Protein AF-0000000083738998 (afdb_homodimer)

Foldseek 3Di:
DPDDDDPDDPPDDDDDDPDDDPPPDPPPVVPVVVPPPPPPPPDPPCPVCPVDPPPPVPPDDDDDDDDPDPPPQLLPLPPQCQALQNVVLSVLVQCPPCVNQPPVNVVVLVVVQPDCPDDPSPNPDNCCPCVVVLVCSVVSFPCLVVADPVVNVCSSCLSPQDFDWDDAFDQQQHPDPVPDAGFQEEEEAEDELVVPLLVVLLCVFQNPAQFDAALPDGTTGYTYAYEYEDADVVVDPDCVVVSVVVCVVPRHYIYTHDHGDLLCVLSSLLVVLVCCVVRPLNHFKYKYAYSQKAFNNRNVSVVVVVVQVVQVHSPHPCQLQEKEAAKDAFADQDCDSVDPRHDHSNNPDDTFHIWHAHGIMMHTSNNSNQLNVQLVSRTRGRRNRSSSRVSCSVVVHDYHYDPLHARPADDPVQVPDPLSNVQHRMHGRHDSVRNNVVRVVCVVCCVVRSPPYHDDDPPPD/DDDPPPPPPDDPPDDDDDPPDPPPPVVPVVPVVVPPVPPPPPDPPPPVCPVDPPPPVPPDDPDDDDDPDPPPQLLPLPPQCQALQNVLLSVLVQCPPCVNQPPVNLVVLVVVQPDCPDDPSPNPDNCCVCCVVLVCSCVSFPCLVVADPVVNVCSSCLSPQDFDWDDAFDQQQHPDPVVDAGFQEEEEAEDEPPVPLLVVLLCVFQNPAQFDAALPDGTTGYTYAYEYEDADVVVDPDCVVVSVVVCVVPRHYIYTHDHGDLLCVLSSLLVVLVVCVVRPLNHFKYKYAYSQKAFNNRNVSVVVVVVQVVQVHSPHPCQLQEKEAAKDAFADQDCDSVDPRHDHSNNPDDTFHIWHAHGIMMHTSNNSNQLNVQLVSRTRGRRNRSSSRVSCSVVVHDYHYDPLHARPADDPVLVPDPLSNVQHRMHGRHDSVRNNVVRVVCVVCCVVRSPPYHDDDPPPD

InterPro domains:
  IPR002659 Glycosyl transferase, family 31 [PF01762] (198-402)
  IPR002659 Glycosyl transferase, family 31 [PTHR11214] (154-412)

Nearest PDB structures (foldseek):
  6wmo-assembly1_A  TM=9.016E-01  e=4.881E-38  Homo sapiens
  8tjc-assembly1_A  TM=8.974E-01  e=3.855E-38  Homo sapiens
  6wmn-assembly1_B  TM=9.130E-01  e=2.705E-37  Homo sapiens
  7jhm-assembly2_B  TM=9.104E-01  e=3.229E-37  Homo sapiens
  8tjc-assembly1_C  TM=9.057E-01  e=4.088E-36  Homo sapiens

Radius of gyration: 36.96 Å; Cα contacts (8 Å, |Δi|>4): 1348; chains: 2; bounding box: 156×92×113 Å

Organism: Esox lucius (NCBI:txid8010)

pLDDT: mean 75.36, std 28.01, range [17.92, 98.88]

Solvent-accessible surface area (backbone atoms only — not comparable to full-atom values): 52801 Å² total; per-residue (Å²): 136,86,77,88,74,91,78,84,80,76,84,78,92,85,84,78,79,79,88,85,73,89,69,65,75,70,64,59,65,61,57,59,67,62,61,68,69,64,63,79,67,64,77,78,71,74,67,73,74,65,66,66,88,70,78,61,73,77,78,64,78,71,69,85,88,65,77,82,67,74,82,68,59,84,79,54,77,82,77,38,72,74,7,50,53,46,43,56,42,45,56,47,51,50,58,67,27,54,85,80,34,43,66,70,61,54,46,51,63,55,53,72,36,64,71,66,72,81,80,82,69,66,69,62,63,68,81,74,55,69,52,70,57,44,71,51,42,62,72,72,29,86,59,44,89,74,45,56,70,68,56,45,51,46,65,74,43,47,81,67,76,81,60,56,76,74,43,66,44,77,58,72,50,59,79,66,72,81,76,68,87,28,33,48,31,34,40,41,27,42,50,52,83,82,43,55,63,32,56,47,35,33,53,73,53,57,46,54,63,40,78,42,55,24,72,84,46,75,60,43,39,29,36,53,35,35,38,28,42,29,75,59,57,83,57,34,69,72,55,62,68,61,50,51,52,52,30,72,73,70,38,32,37,35,26,33,67,45,66,61,44,75,56,45,46,29,52,57,54,59,46,44,35,54,46,32,63,74,56,38,66,55,27,47,26,35,36,44,26,42,54,36,44,46,48,38,49,29,54,45,50,41,50,52,52,49,50,30,65,73,47,69,34,85,82,22,78,55,30,53,44,34,30,40,17,30,58,45,64,80,41,63,70,37,75,51,79,89,44,94,65,44,44,55,59,55,43,43,64,69,65,44,54,57,19,44,37,75,36,38,31,37,32,24,32,58,24,41,55,51,46,47,60,50,42,78,70,46,75,70,44,53,49,37,43,51,38,52,11,49,44,30,54,73,71,71,38,67,71,40,68,39,65,20,32,26,58,79,45,69,60,77,77,51,62,75,39,85,57,40,75,47,22,36,42,30,38,25,83,32,52,48,50,52,43,44,41,50,51,53,49,48,63,72,41,35,87,81,32,67,83,49,65,64,46,66,75,69,77,80,114,138,89,73,88,71,78,74,83,82,73,89,75,70,94,71,83,75,84,78,72,72,79,72,62,70,67,63,60,64,59,57,58,65,62,59,67,69,64,62,81,65,66,76,77,72,73,66,72,73,66,67,64,90,72,78,59,75,78,78,65,78,74,68,77,90,66,77,78,66,75,83,69,59,85,77,54,77,82,76,38,72,77,8,51,52,47,43,56,42,46,56,46,49,51,59,68,27,54,87,78,34,42,65,70,60,52,46,52,63,54,54,72,40,63,69,68,71,82,83,77,64,68,70,61,61,67,83,63,50,76,48,62,57,43,74,52,40,62,71,70,33,87,58,42,88,74,45,56,69,67,56,46,52,44,65,72,43,48,74,67,78,82,60,58,74,74,42,65,43,78,59,71,52,59,76,63,73,82,74,69,87,27,34,49,32,33,40,40,26,42,50,51,81,82,43,55,61,34,55,48,34,33,54,75,53,58,46,53,63,40,78,42,55,23,72,86,46,73,60,42,39,29,37,53,35,35,40,29,41,30,75,58,56,84,58,34,68,73,54,62,68,60,50,50,53,50,29,72,72,68,40,33,36,36,26,33,66,44,66,62,45,74,55,44,46,30,52,57,55,59,47,43,33,54,47,33,62,73,59,39,66,57,27,47,27,34,35,46,28,43,54,38,43,45,48,40,49,27,54,44,49,39,52,53,52,49,50,29,64,73,48,71,34,86,84,22,78,54,31,53,44,34,30,41,18,29,58,46,63,80,42,64,68,38,76,50,80,90,44,95,68,44,44,55,58,55,44,44,63,71,66,44,56,55,19,46,36,76,37,38,32,37,32,23,34,59,24,42,56,51,48,47,59,50,42,78,69,46,74,70,44,52,50,37,43,52,38,52,12,48,44,30,54,73,71,70,37,68,72,39,68,40,65,21,31,28,57,80,46,68,60,78,77,51,62,73,39,84,57,41,75,47,21,39,42,31,38,24,84,31,52,46,50,51,41,45,42,51,52,53,49,48,63,72,42,33,88,80,32,69,83,50,63,62,46,66,77,69,78,79,113

Structure (mmCIF, N/CA/C/O backbone):
data_AF-0000000083738998-model_v1
#
loop_
_entity.id
_entity.type
_entity.pdbx_description
1 polymer Hexosyltransferase
#
loop_
_atom_site.group_PDB
_atom_site.id
_atom_site.type_symbol
_atom_site.label_atom_id
_atom_site.label_alt_id
_atom_site.label_comp_id
_atom_site.label_asym_id
_atom_site.label_entity_id
_atom_site.label_seq_id
_atom_site.pdbx_PDB_ins_code
_atom_site.Cartn_x
_atom_site.Cartn_y
_atom_site.Cartn_z
_atom_site.occupancy
_atom_site.B_iso_or_equiv
_atom_site.auth_seq_id
_atom_site.auth_comp_id
_atom_site.auth_asym_id
_atom_site.auth_atom_id
_atom_site.pdbx_PDB_model_num
ATOM 1 N N . MET A 1 1 ? 75 37.062 -65.5 1 21.48 1 MET A N 1
ATOM 2 C CA . MET A 1 1 ? 73.938 38.031 -65.688 1 21.48 1 MET A CA 1
ATOM 3 C C . MET A 1 1 ? 72.562 37.406 -65.562 1 21.48 1 MET A C 1
ATOM 5 O O . MET A 1 1 ? 71.875 37.094 -66.5 1 21.48 1 MET A O 1
ATOM 9 N N . ALA A 1 2 ? 72.438 36.406 -64.812 1 24.84 2 ALA A N 1
ATOM 10 C CA . ALA A 1 2 ? 71.562 35.375 -64.25 1 24.84 2 ALA A CA 1
ATOM 11 C C . ALA A 1 2 ? 70.312 36.031 -63.688 1 24.84 2 ALA A C 1
ATOM 13 O O . ALA A 1 2 ? 70.312 36.625 -62.625 1 24.84 2 ALA A O 1
ATOM 14 N N . LYS A 1 3 ? 69.438 36.469 -64.562 1 19.28 3 LYS A N 1
ATOM 15 C CA . LYS A 1 3 ? 68.312 37.344 -64.688 1 19.28 3 LYS A CA 1
ATOM 16 C C . LYS A 1 3 ? 67.188 36.938 -63.719 1 19.28 3 LYS A C 1
ATOM 18 O O . LYS A 1 3 ? 67.062 35.781 -63.344 1 19.28 3 LYS A O 1
ATOM 23 N N . CYS A 1 4 ? 66.125 37.656 -63.625 1 19.95 4 CYS A N 1
ATOM 24 C CA . CYS A 1 4 ? 65.375 38.469 -62.656 1 19.95 4 CYS A CA 1
ATOM 25 C C . CYS A 1 4 ? 64.25 37.656 -62.031 1 19.95 4 CYS A C 1
ATOM 27 O O . CYS A 1 4 ? 64.125 37.562 -60.812 1 19.95 4 CYS A O 1
ATOM 29 N N . GLN A 1 5 ? 62.938 37.781 -62.406 1 19.97 5 GLN A N 1
ATOM 30 C CA . GLN A 1 5 ? 61.844 38.594 -61.906 1 19.97 5 GLN A CA 1
ATOM 31 C C . GLN A 1 5 ? 60.719 37.719 -61.375 1 19.97 5 GLN A C 1
ATOM 33 O O . GLN A 1 5 ? 60.188 37.969 -60.312 1 19.97 5 GLN A O 1
ATOM 38 N N . CYS A 1 6 ? 59.875 36.969 -62.156 1 20.94 6 CYS A N 1
ATOM 39 C CA . CYS A 1 6 ? 58.438 37.281 -62.156 1 20.94 6 CYS A CA 1
ATOM 40 C C . CYS A 1 6 ? 57.688 36.469 -61.094 1 20.94 6 CYS A C 1
ATOM 42 O O . CYS A 1 6 ? 57.688 35.25 -61.156 1 20.94 6 CYS A O 1
ATOM 44 N N . ARG A 1 7 ? 57.625 36.812 -59.75 1 23.14 7 ARG A N 1
ATOM 45 C CA . ARG A 1 7 ? 57.094 36.562 -58.406 1 23.14 7 ARG A CA 1
ATOM 46 C C . ARG A 1 7 ? 55.594 36.375 -58.438 1 23.14 7 ARG A C 1
ATOM 48 O O . ARG A 1 7 ? 54.844 37.281 -58.125 1 23.14 7 ARG A O 1
ATOM 55 N N . TRP A 1 8 ? 55 35.75 -59.469 1 19.86 8 TRP A N 1
ATOM 56 C CA . TRP A 1 8 ? 53.562 35.75 -59.844 1 19.86 8 TRP A CA 1
ATOM 57 C C . TRP A 1 8 ? 52.719 35.344 -58.656 1 19.86 8 TRP A C 1
ATOM 59 O O . TRP A 1 8 ? 53.062 34.406 -57.906 1 19.86 8 TRP A O 1
ATOM 69 N N . ARG A 1 9 ? 51.625 36.094 -58.094 1 20.95 9 ARG A N 1
ATOM 70 C CA . ARG A 1 9 ? 50.656 36.625 -57.156 1 20.95 9 ARG A CA 1
ATOM 71 C C . ARG A 1 9 ? 49.594 35.594 -56.844 1 20.95 9 ARG A C 1
ATOM 73 O O . ARG A 1 9 ? 48.969 35.625 -55.781 1 20.95 9 ARG A O 1
ATOM 80 N N . ARG A 1 10 ? 48.906 34.781 -57.719 1 19.72 10 ARG A N 1
ATOM 81 C CA . ARG A 1 10 ? 47.469 34.719 -57.906 1 19.72 10 ARG A CA 1
ATOM 82 C C . ARG A 1 10 ? 46.844 33.75 -56.906 1 19.72 10 ARG A C 1
ATOM 84 O O . ARG A 1 10 ? 45.656 33.375 -57.062 1 19.72 10 ARG A O 1
ATOM 91 N N . VAL A 1 11 ? 47.5 32.938 -56.125 1 23.42 11 VAL A N 1
ATOM 92 C CA . VAL A 1 11 ? 46.906 31.734 -55.562 1 23.42 11 VAL A CA 1
ATOM 93 C C . VAL A 1 11 ? 45.781 32.094 -54.594 1 23.42 11 VAL A C 1
ATOM 95 O O . VAL A 1 11 ? 46.062 32.656 -53.531 1 23.42 11 VAL A O 1
ATOM 98 N N . LEU A 1 12 ? 44.5 32.281 -55 1 21.72 12 LEU A N 1
ATOM 99 C CA . LEU A 1 12 ? 43.25 32.875 -54.531 1 21.72 12 LEU A CA 1
ATOM 100 C C . LEU A 1 12 ? 42.906 32.344 -53.156 1 21.72 12 LEU A C 1
ATOM 102 O O . LEU A 1 12 ? 43.406 31.312 -52.719 1 21.72 12 LEU A O 1
ATOM 106 N N . LEU A 1 13 ? 41.469 32.625 -52.656 1 21.55 13 LEU A N 1
ATOM 107 C CA . LEU A 1 13 ? 40.469 33.125 -51.719 1 21.55 13 LEU A CA 1
ATOM 108 C C . LEU A 1 13 ? 39.844 31.984 -50.906 1 21.55 13 LEU A C 1
ATOM 110 O O . LEU A 1 13 ? 39.062 31.188 -51.438 1 21.55 13 LEU A O 1
ATOM 114 N N . CYS A 1 14 ? 40.5 31.172 -50.062 1 20.7 14 CYS A N 1
ATOM 115 C CA . CYS A 1 14 ? 40.25 29.953 -49.312 1 20.7 14 CYS A CA 1
ATOM 116 C C . CYS A 1 14 ? 38.906 30.047 -48.594 1 20.7 14 CYS A C 1
ATOM 118 O O . CYS A 1 14 ? 38.062 29.141 -48.688 1 20.7 14 CYS A O 1
ATOM 120 N N . LEU A 1 15 ? 38.906 30.062 -47.156 1 21.48 15 LEU A N 1
ATOM 121 C CA . LEU A 1 15 ? 38.406 29.281 -46 1 21.48 15 LEU A CA 1
ATOM 122 C C . LEU A 1 15 ? 37.062 29.797 -45.531 1 21.48 15 LEU A C 1
ATOM 124 O O . LEU A 1 15 ? 36.219 29.031 -45.094 1 21.48 15 LEU A O 1
ATOM 128 N N . CYS A 1 16 ? 36.938 30.984 -44.938 1 21.12 16 CYS A N 1
ATOM 129 C CA . CYS A 1 16 ? 36.219 31.344 -43.75 1 21.12 16 CYS A CA 1
ATOM 130 C C . CYS A 1 16 ? 34.719 31.438 -44 1 21.12 16 CYS A C 1
ATOM 132 O O . CYS A 1 16 ? 33.938 31.531 -43.062 1 21.12 16 CYS A O 1
ATOM 134 N N . CYS A 1 17 ? 34.25 32.094 -45.031 1 19.86 17 CYS A N 1
ATOM 135 C CA . CYS A 1 17 ? 33.062 32.938 -44.938 1 19.86 17 CYS A CA 1
ATOM 136 C C . CYS A 1 17 ? 31.797 32.125 -45 1 19.86 17 CYS A C 1
ATOM 138 O O . CYS A 1 17 ? 31.094 32.094 -46 1 19.86 17 CYS A O 1
ATOM 140 N N . ALA A 1 18 ? 31.781 30.844 -44.719 1 20.84 18 ALA A N 1
ATOM 141 C CA . ALA A 1 18 ? 30.578 30.156 -45.156 1 20.84 18 ALA A CA 1
ATOM 142 C C . ALA A 1 18 ? 29.328 30.812 -44.562 1 20.84 18 ALA A C 1
ATOM 144 O O . ALA A 1 18 ? 29.328 31.234 -43.406 1 20.84 18 ALA A O 1
ATOM 145 N N . PRO A 1 19 ? 28.047 31 -45.344 1 21.38 19 PRO A N 1
ATOM 146 C CA . PRO A 1 19 ? 26.891 31.859 -45.562 1 21.38 19 PRO A CA 1
ATOM 147 C C . PRO A 1 19 ? 25.891 31.812 -44.406 1 21.38 19 PRO A C 1
ATOM 149 O O . PRO A 1 19 ? 25.875 30.844 -43.656 1 21.38 19 PRO A O 1
ATOM 152 N N . CYS A 1 20 ? 25.219 32.969 -43.875 1 22.92 20 CYS A N 1
ATOM 153 C CA . CYS A 1 20 ? 24.188 33.688 -43.156 1 22.92 20 CYS A CA 1
ATOM 154 C C . CYS A 1 20 ? 22.812 33.062 -43.406 1 22.92 20 CYS A C 1
ATOM 156 O O . CYS A 1 20 ? 21.922 33.125 -42.562 1 22.92 20 CYS A O 1
ATOM 158 N N . VAL A 1 21 ? 22.328 32.938 -44.719 1 24.27 21 VAL A N 1
ATOM 159 C CA . VAL A 1 21 ? 21 33.312 -45.219 1 24.27 21 VAL A CA 1
ATOM 160 C C . VAL A 1 21 ? 20 32.219 -44.844 1 24.27 21 VAL A C 1
ATOM 162 O O . VAL A 1 21 ? 18.812 32.312 -45.156 1 24.27 21 VAL A O 1
ATOM 165 N N . LEU A 1 22 ? 20.375 31 -44.594 1 23.83 22 LEU A N 1
ATOM 166 C CA . LEU A 1 22 ? 19.375 29.953 -44.781 1 23.83 22 LEU A CA 1
ATOM 167 C C . LEU A 1 22 ? 18.281 30.047 -43.719 1 23.83 22 LEU A C 1
ATOM 169 O O . LEU A 1 22 ? 18.188 29.188 -42.844 1 23.83 22 LEU A O 1
ATOM 173 N N . VAL A 1 23 ? 18.078 31.188 -43.031 1 27.98 23 VAL A N 1
ATOM 174 C CA . VAL A 1 23 ? 17.188 31.391 -41.906 1 27.98 23 VAL A CA 1
ATOM 175 C C . VAL A 1 23 ? 15.742 31.172 -42.312 1 27.98 23 VAL A C 1
ATOM 177 O O . VAL A 1 23 ? 14.914 30.734 -41.531 1 27.98 23 VAL A O 1
ATOM 180 N N . GLY A 1 24 ? 15.32 31.766 -43.5 1 24.8 24 GLY A N 1
ATOM 181 C CA . GLY A 1 24 ? 13.969 32.25 -43.75 1 24.8 24 GLY A CA 1
ATOM 182 C C . GLY A 1 24 ? 12.961 31.141 -43.969 1 24.8 24 GLY A C 1
ATOM 183 O O . GLY A 1 24 ? 11.797 31.266 -43.594 1 24.8 24 GLY A O 1
ATOM 184 N N . SER A 1 25 ? 13.305 30.234 -44.906 1 25.05 25 SER A N 1
ATOM 185 C CA . SER A 1 25 ? 12.242 29.469 -45.562 1 25.05 25 SER A CA 1
ATOM 186 C C . SER A 1 25 ? 11.594 28.484 -44.594 1 25.05 25 SER A C 1
ATOM 188 O O . SER A 1 25 ? 10.789 27.641 -45 1 25.05 25 SER A O 1
ATOM 190 N N . LEU A 1 26 ? 12.125 28.281 -43.438 1 26.91 26 LEU A N 1
ATOM 191 C CA . LEU A 1 26 ? 11.617 27.203 -42.594 1 26.91 26 LEU A CA 1
ATOM 192 C C . LEU A 1 26 ? 10.195 27.516 -42.125 1 26.91 26 LEU A C 1
ATOM 194 O O . LEU A 1 26 ? 9.5 26.641 -41.594 1 26.91 26 LEU A O 1
ATOM 198 N N . CYS A 1 27 ? 9.773 28.812 -42.156 1 27.61 27 CYS A N 1
ATOM 199 C CA . CYS A 1 27 ? 8.516 29.188 -41.531 1 27.61 27 CYS A CA 1
ATOM 200 C C . CYS A 1 27 ? 7.324 28.656 -42.312 1 27.61 27 CYS A C 1
ATOM 202 O O . CYS A 1 27 ? 6.258 28.422 -41.75 1 27.61 27 CYS A O 1
ATOM 204 N N . VAL A 1 28 ? 7.469 28.766 -43.688 1 29.03 28 VAL A N 1
ATOM 205 C CA . VAL A 1 28 ? 6.242 28.625 -44.469 1 29.03 28 VAL A CA 1
ATOM 206 C C . VAL A 1 28 ? 5.73 27.188 -44.344 1 29.03 28 VAL A C 1
ATOM 208 O O . VAL A 1 28 ? 4.52 26.953 -44.312 1 29.03 28 VAL A O 1
ATOM 211 N N . TYR A 1 29 ? 6.719 26.234 -44.469 1 26.22 29 TYR A N 1
ATOM 212 C CA . TYR A 1 29 ? 6.211 24.891 -44.75 1 26.22 29 TYR A CA 1
ATOM 213 C C . TYR A 1 29 ? 5.367 24.391 -43.594 1 26.22 29 TYR A C 1
ATOM 215 O O . TYR A 1 29 ? 4.699 23.359 -43.688 1 26.22 29 TYR A O 1
ATOM 223 N N . ILE A 1 30 ? 5.527 25 -42.438 1 30.33 30 ILE A N 1
ATOM 224 C CA . ILE A 1 30 ? 4.777 24.484 -41.312 1 30.33 30 ILE A CA 1
ATOM 225 C C . ILE A 1 30 ? 3.279 24.672 -41.531 1 30.33 30 ILE A C 1
ATOM 227 O O . ILE A 1 30 ? 2.467 23.859 -41.094 1 30.33 30 ILE A O 1
ATOM 231 N N . SER A 1 31 ? 2.986 25.734 -42.344 1 27.88 31 SER A N 1
ATOM 232 C CA . SER A 1 31 ? 1.574 26.109 -42.406 1 27.88 31 SER A CA 1
ATOM 233 C C . SER A 1 31 ? 0.761 25.031 -43.125 1 27.88 31 SER A C 1
ATOM 235 O O . SER A 1 31 ? -0.453 24.938 -42.938 1 27.88 31 SER A O 1
ATOM 237 N N . LEU A 1 32 ? 1.401 24.703 -44.344 1 27.89 32 LEU A N 1
ATOM 238 C CA . LEU A 1 32 ? 0.508 23.984 -45.25 1 27.89 32 LEU A CA 1
ATOM 239 C C . LEU A 1 32 ? 0.07 22.656 -44.625 1 27.89 32 LEU A C 1
ATOM 241 O O . LEU A 1 32 ? -1.039 22.188 -44.875 1 27.89 32 LEU A O 1
ATOM 245 N N . VAL A 1 33 ? 1.099 21.953 -44 1 28.88 33 VAL A N 1
ATOM 246 C CA . VAL A 1 33 ? 0.747 20.562 -43.719 1 28.88 33 VAL A CA 1
ATOM 247 C C . VAL A 1 33 ? -0.379 20.516 -42.688 1 28.88 33 VAL A C 1
ATOM 249 O O . VAL A 1 33 ? -0.994 19.469 -42.469 1 28.88 33 VAL A O 1
ATOM 252 N N . ILE A 1 34 ? -0.57 21.688 -42.031 1 31.67 34 ILE A N 1
ATOM 253 C CA . ILE A 1 34 ? -1.576 21.625 -40.969 1 31.67 34 ILE A CA 1
ATOM 254 C C . ILE A 1 34 ? -2.955 21.391 -41.594 1 31.67 34 ILE A C 1
ATOM 256 O O . ILE A 1 34 ? -3.818 20.766 -41 1 31.67 34 ILE A O 1
ATOM 260 N N . SER A 1 35 ? -3.072 22.031 -42.812 1 28.73 35 SER A N 1
ATOM 261 C CA . SER A 1 35 ? -4.461 22.172 -43.25 1 28.73 35 SER A CA 1
ATOM 262 C C . SER A 1 35 ? -5.074 20.812 -43.562 1 28.73 35 SER A C 1
ATOM 264 O O . SER A 1 35 ? -6.297 20.672 -43.594 1 28.73 35 SER A O 1
ATOM 266 N N . TYR A 1 36 ? -4.266 20.109 -44.438 1 26.02 36 TYR A N 1
ATOM 267 C CA . TYR A 1 36 ? -5.051 19.094 -45.156 1 26.02 36 TYR A CA 1
ATOM 268 C C . TYR A 1 36 ? -5.66 18.094 -44.156 1 26.02 36 TYR A C 1
ATOM 270 O O . TYR A 1 36 ? -6.449 17.234 -44.562 1 26.02 36 TYR A O 1
ATOM 278 N N . GLY A 1 37 ? -4.836 17.906 -43.125 1 26.48 37 GLY A N 1
ATOM 279 C CA . GLY A 1 37 ? -5.109 16.609 -42.531 1 26.48 37 GLY A CA 1
ATOM 280 C C . GLY A 1 37 ? -6.473 16.531 -41.875 1 26.48 37 GLY A C 1
ATOM 281 O O . GLY A 1 37 ? -6.766 15.57 -41.156 1 26.48 37 GLY A O 1
ATOM 282 N N . ILE A 1 38 ? -7.145 17.719 -41.938 1 27.8 38 ILE A N 1
ATOM 283 C CA . ILE A 1 38 ? -8.234 17.719 -40.969 1 27.8 38 ILE A CA 1
ATOM 284 C C . ILE A 1 38 ? -9.312 16.719 -41.375 1 27.8 38 ILE A C 1
ATOM 286 O O . ILE A 1 38 ? -10.156 16.328 -40.594 1 27.8 38 ILE A O 1
ATOM 290 N N . THR A 1 39 ? -9.445 16.641 -42.75 1 24.62 39 THR A N 1
ATOM 291 C CA . THR A 1 39 ? -10.844 16.422 -43.125 1 24.62 39 THR A CA 1
ATOM 292 C C . THR A 1 39 ? -11.305 15.039 -42.688 1 24.62 39 THR A C 1
ATOM 294 O O . THR A 1 39 ? -12.508 14.75 -42.688 1 24.62 39 THR A O 1
ATOM 297 N N . ILE A 1 40 ? -10.406 14.078 -42.906 1 24.84 40 ILE A N 1
ATOM 298 C CA . ILE A 1 40 ? -11.156 12.867 -43.25 1 24.84 40 ILE A CA 1
ATOM 299 C C . ILE A 1 40 ? -11.883 12.359 -42 1 24.84 40 ILE A C 1
ATOM 301 O O . ILE A 1 40 ? -11.242 11.961 -41 1 24.84 40 ILE A O 1
ATOM 305 N N . THR A 1 41 ? -12.969 13.047 -41.594 1 27.55 41 THR A N 1
ATOM 306 C CA . THR A 1 41 ? -13.891 12.711 -40.531 1 27.55 41 THR A CA 1
ATOM 307 C C . THR A 1 41 ? -14.398 11.273 -40.656 1 27.55 41 THR A C 1
ATOM 309 O O . THR A 1 41 ? -15.344 10.875 -40 1 27.55 41 THR A O 1
ATOM 312 N N . GLY A 1 42 ? -13.531 10.391 -41.312 1 24.58 42 GLY A N 1
ATOM 313 C CA . GLY A 1 42 ? -14.281 9.188 -41.625 1 24.58 42 GLY A CA 1
ATOM 314 C C . GLY A 1 42 ? -15.078 8.633 -40.469 1 24.58 42 GLY A C 1
ATOM 315 O O . GLY A 1 42 ? -14.789 8.93 -39.312 1 24.58 42 GLY A O 1
ATOM 316 N N . PRO A 1 43 ? -16.344 8.258 -40.781 1 27.52 43 PRO A N 1
ATOM 317 C CA . PRO A 1 43 ? -17.344 7.785 -39.812 1 27.52 43 PRO A CA 1
ATOM 318 C C . PRO A 1 43 ? -16.797 6.734 -38.844 1 27.52 43 PRO A C 1
ATOM 320 O O . PRO A 1 43 ? -16.094 5.816 -39.281 1 27.52 43 PRO A O 1
ATOM 323 N N . ALA A 1 44 ? -16.359 7.215 -37.719 1 25.5 44 ALA A N 1
ATOM 324 C CA . ALA A 1 44 ? -15.812 6.305 -36.688 1 25.5 44 ALA A CA 1
ATOM 325 C C . ALA A 1 44 ? -16.656 5.031 -36.594 1 25.5 44 ALA A C 1
ATOM 327 O O . ALA A 1 44 ? -17.797 5.062 -36.125 1 25.5 44 ALA A O 1
ATOM 328 N N . ALA A 1 45 ? -16.578 4.234 -37.688 1 25.69 45 ALA A N 1
ATOM 329 C CA . ALA A 1 45 ? -17.281 2.965 -37.625 1 25.69 45 ALA A CA 1
ATOM 330 C C . ALA A 1 45 ? -17.125 2.326 -36.25 1 25.69 45 ALA A C 1
ATOM 332 O O . ALA A 1 45 ? -16 2.209 -35.75 1 25.69 45 ALA A O 1
ATOM 333 N N . ASN A 1 46 ? -18.062 2.564 -35.406 1 26.53 46 ASN A N 1
ATOM 334 C CA . ASN A 1 46 ? -18.375 1.971 -34.094 1 26.53 46 ASN A CA 1
ATOM 335 C C . ASN A 1 46 ? -18.062 0.477 -34.094 1 26.53 46 ASN A C 1
ATOM 337 O O . ASN A 1 46 ? -18.922 -0.343 -34.438 1 26.53 46 ASN A O 1
ATOM 341 N N . ILE A 1 47 ? -16.953 0.117 -34.781 1 25.78 47 ILE A N 1
ATOM 342 C CA . ILE A 1 47 ? -16.859 -1.338 -34.844 1 25.78 47 ILE A CA 1
ATOM 343 C C . ILE A 1 47 ? -16.984 -1.916 -33.438 1 25.78 47 ILE A C 1
ATOM 345 O O . ILE A 1 47 ? -16.172 -1.605 -32.531 1 25.78 47 ILE A O 1
ATOM 349 N N . PRO A 1 48 ? -18.266 -2.133 -33.094 1 27.64 48 PRO A N 1
ATOM 350 C CA . PRO A 1 48 ? -18.531 -2.795 -31.797 1 27.64 48 PRO A CA 1
ATOM 351 C C . PRO A 1 48 ? -17.547 -3.939 -31.516 1 27.64 48 PRO A C 1
ATOM 353 O O . PRO A 1 48 ? -17.469 -4.895 -32.281 1 27.64 48 PRO A O 1
ATOM 356 N N . GLN A 1 49 ? -16.297 -3.582 -31.375 1 26.67 49 GLN A N 1
ATOM 357 C CA . GLN A 1 49 ? -15.336 -4.668 -31.188 1 26.67 49 GLN A CA 1
ATOM 358 C C . GLN A 1 49 ? -15.844 -5.676 -30.156 1 26.67 49 GLN A C 1
ATOM 360 O O . GLN A 1 49 ? -15.656 -5.48 -28.953 1 26.67 49 GLN A O 1
ATOM 365 N N . THR A 1 50 ? -17.109 -6.043 -30.359 1 26.27 50 THR A N 1
ATOM 366 C CA . THR A 1 50 ? -17.594 -7.141 -29.516 1 26.27 50 THR A CA 1
ATOM 367 C C . THR A 1 50 ? -16.562 -8.273 -29.484 1 26.27 50 THR A C 1
ATOM 369 O O . THR A 1 50 ? -16.266 -8.875 -30.516 1 26.27 50 THR A O 1
ATOM 372 N N . LEU A 1 51 ? -15.594 -7.996 -28.703 1 26.66 51 LEU A N 1
ATOM 373 C CA . LEU A 1 51 ? -14.648 -9.102 -28.594 1 26.66 51 LEU A CA 1
ATOM 374 C C . LEU A 1 51 ? -15.383 -10.438 -28.547 1 26.66 51 LEU A C 1
ATOM 376 O O . LEU A 1 51 ? -16.391 -10.578 -27.828 1 26.66 51 LEU A O 1
ATOM 380 N N . PRO A 1 52 ? -15.32 -11.234 -29.531 1 26.83 52 PRO A N 1
ATOM 381 C CA . PRO A 1 52 ? -16.141 -12.445 -29.484 1 26.83 52 PRO A CA 1
ATOM 382 C C . PRO A 1 52 ? -16.094 -13.141 -28.125 1 26.83 52 PRO A C 1
ATOM 384 O O . PRO A 1 52 ? -15.133 -12.961 -27.375 1 26.83 52 PRO A O 1
ATOM 387 N N . LYS A 1 53 ? -17.297 -13.539 -27.625 1 26.25 53 LYS A N 1
ATOM 388 C CA . LYS A 1 53 ? -17.625 -14.211 -26.375 1 26.25 53 LYS A CA 1
ATOM 389 C C . LYS A 1 53 ? -16.562 -15.25 -26.016 1 26.25 53 LYS A C 1
ATOM 391 O O . LYS A 1 53 ? -16.219 -15.406 -24.844 1 26.25 53 LYS A O 1
ATOM 396 N N . HIS A 1 54 ? -16.562 -16.375 -26.703 1 22.19 54 HIS A N 1
ATOM 397 C CA . HIS A 1 54 ? -15.625 -17.484 -26.562 1 22.19 54 HIS A CA 1
ATOM 398 C C . HIS A 1 54 ? -14.453 -17.344 -27.531 1 22.19 54 HIS A C 1
ATOM 400 O O . HIS A 1 54 ? -14.648 -17.172 -28.734 1 22.19 54 HIS A O 1
ATOM 406 N N . PHE A 1 55 ? -13.461 -16.609 -27.219 1 26.7 55 PHE A N 1
ATOM 407 C CA . PHE A 1 55 ? -12.352 -16.484 -28.141 1 26.7 55 PHE A CA 1
ATOM 408 C C . PHE A 1 55 ? -11.883 -17.859 -28.625 1 26.7 55 PHE A C 1
ATOM 410 O O . PHE A 1 55 ? -11.359 -18.641 -27.828 1 26.7 55 PHE A O 1
ATOM 417 N N . ILE A 1 56 ? -12.727 -18.516 -29.328 1 26.25 56 ILE A N 1
ATOM 418 C CA . ILE A 1 56 ? -12.273 -19.734 -29.984 1 26.25 56 ILE A CA 1
ATOM 419 C C . ILE A 1 56 ? -11.219 -19.406 -31.031 1 26.25 56 ILE A C 1
ATOM 421 O O . ILE A 1 56 ? -11.445 -18.562 -31.906 1 26.25 56 ILE A O 1
ATOM 425 N N . ALA A 1 57 ? -9.984 -19.516 -30.797 1 26.98 57 ALA A N 1
ATOM 426 C CA . ALA A 1 57 ? -9.086 -19.469 -31.938 1 26.98 57 ALA A CA 1
ATOM 427 C C . ALA A 1 57 ? -9.664 -20.234 -33.125 1 26.98 57 ALA A C 1
ATOM 429 O O . ALA A 1 57 ? -10.266 -21.297 -32.938 1 26.98 57 ALA A O 1
ATOM 430 N N . GLN A 1 58 ? -10.062 -19.594 -34.219 1 26.88 58 GLN A N 1
ATOM 431 C CA . GLN A 1 58 ? -10.797 -20.062 -35.375 1 26.88 58 GLN A CA 1
ATOM 432 C C . GLN A 1 58 ? -10.219 -21.375 -35.906 1 26.88 58 GLN A C 1
ATOM 434 O O . GLN A 1 58 ? -10.805 -22.016 -36.781 1 26.88 58 GLN A O 1
ATOM 439 N N . GLY A 1 59 ? -8.906 -21.531 -36 1 26.77 59 GLY A N 1
ATOM 440 C CA . GLY A 1 59 ? -8.547 -22.578 -36.938 1 26.77 59 GLY A CA 1
ATOM 441 C C . GLY A 1 59 ? -9.016 -23.953 -36.5 1 26.77 59 GLY A C 1
ATOM 442 O O . GLY A 1 59 ? -8.695 -24.953 -37.156 1 26.77 59 GLY A O 1
ATOM 443 N N . LEU A 1 60 ? -8.969 -24.203 -35.125 1 26.56 60 LEU A N 1
ATOM 444 C CA . LEU A 1 60 ? -9.008 -25.625 -34.812 1 26.56 60 LEU A CA 1
ATOM 445 C C . LEU A 1 60 ? -10.383 -26.219 -35.094 1 26.56 60 LEU A C 1
ATOM 447 O O . LEU A 1 60 ? -11.398 -25.531 -34.938 1 26.56 60 LEU A O 1
ATOM 451 N N . THR A 1 61 ? -10.375 -27.078 -36.156 1 25.8 61 THR A N 1
ATOM 452 C CA . THR A 1 61 ? -11.5 -27.984 -36.312 1 25.8 61 THR A CA 1
ATOM 453 C C . THR A 1 61 ? -11.898 -28.562 -34.938 1 25.8 61 THR A C 1
ATOM 455 O O . THR A 1 61 ? -11.039 -28.922 -34.156 1 25.8 61 THR A O 1
ATOM 458 N N . ILE A 1 62 ? -13 -28.281 -34.438 1 29.36 62 ILE A N 1
ATOM 459 C CA . ILE A 1 62 ? -13.742 -28.547 -33.188 1 29.36 62 ILE A CA 1
ATOM 460 C C . ILE A 1 62 ? -13.914 -30.047 -33 1 29.36 62 ILE A C 1
ATOM 462 O O . ILE A 1 62 ? -14.797 -30.5 -32.281 1 29.36 62 ILE A O 1
ATOM 466 N N . ASN A 1 63 ? -13 -30.969 -33.375 1 25.03 63 ASN A N 1
ATOM 467 C CA . ASN A 1 63 ? -13.703 -32.156 -32.906 1 25.03 63 ASN A CA 1
ATOM 468 C C . ASN A 1 63 ? -13.977 -32.094 -31.422 1 25.03 63 ASN A C 1
ATOM 470 O O . ASN A 1 63 ? -13.328 -31.328 -30.703 1 25.03 63 ASN A O 1
ATOM 474 N N . GLY A 1 64 ? -14.766 -33.062 -30.734 1 26.42 64 GLY A N 1
ATOM 475 C CA . GLY A 1 64 ? -15.398 -33.219 -29.438 1 26.42 64 GLY A CA 1
ATOM 476 C C . GLY A 1 64 ? -14.484 -32.844 -28.281 1 26.42 64 GLY A C 1
ATOM 477 O O . GLY A 1 64 ? -14.227 -31.641 -28.047 1 26.42 64 GLY A O 1
ATOM 478 N N . SER A 1 65 ? -14.367 -33.781 -27.219 1 27.66 65 SER A N 1
ATOM 479 C CA . SER A 1 65 ? -14.031 -33.75 -25.797 1 27.66 65 SER A CA 1
ATOM 480 C C . SER A 1 65 ? -12.594 -33.25 -25.594 1 27.66 65 SER A C 1
ATOM 482 O O . SER A 1 65 ? -12.219 -32.875 -24.484 1 27.66 65 SER A O 1
ATOM 484 N N . LEU A 1 66 ? -11.555 -33.906 -26.109 1 28.84 66 LEU A N 1
ATOM 485 C CA . LEU A 1 66 ? -10.133 -33.812 -25.781 1 28.84 66 LEU A CA 1
ATOM 486 C C . LEU A 1 66 ? -9.523 -32.531 -26.359 1 28.84 66 LEU A C 1
ATOM 488 O O . LEU A 1 66 ? -9.844 -32.125 -27.484 1 28.84 66 LEU A O 1
ATOM 492 N N . ALA A 1 67 ? -9.133 -31.578 -25.484 1 33.28 67 ALA A N 1
ATOM 493 C CA . ALA A 1 67 ? -8.422 -30.391 -25.953 1 33.28 67 ALA A CA 1
ATOM 494 C C . ALA A 1 67 ? -7.523 -30.719 -27.141 1 33.28 67 ALA A C 1
ATOM 496 O O . ALA A 1 67 ? -6.879 -31.781 -27.172 1 33.28 67 ALA A O 1
ATOM 497 N N . PRO A 1 68 ? -7.801 -30.203 -28.297 1 32.06 68 PRO A N 1
ATOM 498 C CA . PRO A 1 68 ? -6.977 -30.5 -29.469 1 32.06 68 PRO A CA 1
ATOM 499 C C . PRO A 1 68 ? -5.48 -30.359 -29.188 1 32.06 68 PRO A C 1
ATOM 501 O O . PRO A 1 68 ? -5.074 -29.484 -28.422 1 32.06 68 PRO A O 1
ATOM 504 N N . HIS A 1 69 ? -4.715 -31.5 -29 1 29.56 69 HIS A N 1
ATOM 505 C CA . HIS A 1 69 ? -3.258 -31.484 -28.922 1 29.56 69 HIS A CA 1
ATOM 506 C C . HIS A 1 69 ? -2.652 -30.828 -30.156 1 29.56 69 HIS A C 1
ATOM 508 O O . HIS A 1 69 ? -3.09 -31.078 -31.281 1 29.56 69 HIS A O 1
ATOM 514 N N . PRO A 1 70 ? -2.166 -29.641 -30.047 1 35.91 70 PRO A N 1
ATOM 515 C CA . PRO A 1 70 ? -1.478 -29.188 -31.25 1 35.91 70 PRO A CA 1
ATOM 516 C C . PRO A 1 70 ? -0.688 -30.297 -31.938 1 35.91 70 PRO A C 1
ATOM 518 O O . PRO A 1 70 ? -0.209 -31.219 -31.281 1 35.91 70 PRO A O 1
ATOM 521 N N . SER A 1 71 ? -1.1 -30.719 -33.156 1 32.28 71 SER A N 1
ATOM 522 C CA . SER A 1 71 ? -0.439 -31.781 -33.906 1 32.28 71 SER A CA 1
ATOM 523 C C . SER A 1 71 ? 1.076 -31.609 -33.875 1 32.28 71 SER A C 1
ATOM 525 O O . SER A 1 71 ? 1.815 -32.562 -34.156 1 32.28 71 SER A O 1
ATOM 527 N N . SER A 1 72 ? 1.677 -30.375 -34.281 1 34.31 72 SER A N 1
ATOM 528 C CA . SER A 1 72 ? 3.131 -30.359 -34.406 1 34.31 72 SER A CA 1
ATOM 529 C C . SER A 1 72 ? 3.805 -30.266 -33.031 1 34.31 72 SER A C 1
ATOM 531 O O . SER A 1 72 ? 3.266 -29.656 -32.125 1 34.31 72 SER A O 1
ATOM 533 N N . SER A 1 73 ? 4.598 -31.172 -32.688 1 39.66 73 SER A N 1
ATOM 534 C CA . SER A 1 73 ? 5.297 -31.328 -31.406 1 39.66 73 SER A CA 1
ATOM 535 C C . SER A 1 73 ? 5.938 -30.016 -30.953 1 39.66 73 SER A C 1
ATOM 537 O O . SER A 1 73 ? 6.57 -29.328 -31.766 1 39.66 73 SER A O 1
ATOM 539 N N . PHE A 1 74 ? 5.316 -29.328 -30.016 1 39.78 74 PHE A N 1
ATOM 540 C CA . PHE A 1 74 ? 5.941 -28.172 -29.406 1 39.78 74 PHE A CA 1
ATOM 541 C C . PHE A 1 74 ? 7.461 -28.266 -29.469 1 39.78 74 PHE A C 1
ATOM 543 O O . PHE A 1 74 ? 8.141 -27.266 -29.672 1 39.78 74 PHE A O 1
ATOM 550 N N . TRP A 1 75 ? 7.977 -29.531 -29.203 1 44.44 75 TRP A N 1
ATOM 551 C CA . TRP A 1 75 ? 9.422 -29.719 -29.141 1 44.44 75 TRP A CA 1
ATOM 552 C C . TRP A 1 75 ? 9.984 -30.078 -30.516 1 44.44 75 TRP A C 1
ATOM 554 O O . TRP A 1 75 ? 11.031 -30.734 -30.609 1 44.44 75 TRP A O 1
ATOM 564 N N . ASP A 1 76 ? 9.391 -29.734 -31.656 1 44 76 ASP A N 1
ATOM 565 C CA . ASP A 1 76 ? 9.984 -30.125 -32.938 1 44 76 ASP A CA 1
ATOM 566 C C . ASP A 1 76 ? 11.344 -29.453 -33.125 1 44 76 ASP A C 1
ATOM 568 O O . ASP A 1 76 ? 11.438 -28.219 -33.125 1 44 76 ASP A O 1
ATOM 572 N N . ALA A 1 77 ? 12.508 -30.078 -33.031 1 44.84 77 ALA A N 1
ATOM 573 C CA . ALA A 1 77 ? 13.922 -29.75 -33.188 1 44.84 77 ALA A CA 1
ATOM 574 C C . ALA A 1 77 ? 14.156 -28.906 -34.438 1 44.84 77 ALA A C 1
ATOM 576 O O . ALA A 1 77 ? 15.055 -28.062 -34.469 1 44.84 77 ALA A O 1
ATOM 577 N N . ASN A 1 78 ? 13.586 -29.219 -35.594 1 44.78 78 ASN A N 1
ATOM 578 C CA . ASN A 1 78 ? 13.992 -28.641 -36.875 1 44.78 78 ASN A CA 1
ATOM 579 C C . ASN A 1 78 ? 13.453 -27.219 -37.062 1 44.78 78 ASN A C 1
ATOM 581 O O . ASN A 1 78 ? 13.977 -26.453 -37.875 1 44.78 78 ASN A O 1
ATOM 585 N N . TYR A 1 79 ? 12.328 -26.812 -36.469 1 47.25 79 TYR A N 1
ATOM 586 C CA . TYR A 1 79 ? 11.492 -25.766 -37.062 1 47.25 79 TYR A CA 1
ATOM 587 C C . TYR A 1 79 ? 11.93 -24.391 -36.594 1 47.25 79 TYR A C 1
ATOM 589 O O . TYR A 1 79 ? 11.758 -23.406 -37.312 1 47.25 79 TYR A O 1
ATOM 597 N N . HIS A 1 80 ? 12.555 -24.203 -35.406 1 55.06 80 HIS A N 1
ATOM 598 C CA . HIS A 1 80 ? 12.578 -22.797 -35.031 1 55.06 80 HIS A CA 1
ATOM 599 C C . HIS A 1 80 ? 13.984 -22.344 -34.688 1 55.06 80 HIS A C 1
ATOM 601 O O . HIS A 1 80 ? 14.188 -21.641 -33.688 1 55.06 80 HIS A O 1
ATOM 607 N N . ARG A 1 81 ? 14.945 -22.641 -35.562 1 60.59 81 ARG A N 1
ATOM 608 C CA . ARG A 1 81 ? 16.344 -22.391 -35.25 1 60.59 81 ARG A CA 1
ATOM 609 C C . ARG A 1 81 ? 16.656 -20.906 -35.25 1 60.59 81 ARG A C 1
ATOM 611 O O . ARG A 1 81 ? 17.766 -20.484 -34.906 1 60.59 81 ARG A O 1
ATOM 618 N N . GLY A 1 82 ? 15.633 -20.141 -35.406 1 76.88 82 GLY A N 1
ATOM 619 C CA . GLY A 1 82 ? 16.031 -18.75 -35.531 1 76.88 82 GLY A CA 1
ATOM 620 C C . GLY A 1 82 ? 15.875 -17.984 -34.219 1 76.88 82 GLY A C 1
ATOM 621 O O . GLY A 1 82 ? 16.453 -16.906 -34.062 1 76.88 82 GLY A O 1
ATOM 622 N N . ALA A 1 83 ? 15.148 -18.578 -33.312 1 89.12 83 ALA A N 1
ATOM 623 C CA . ALA A 1 83 ? 14.945 -17.812 -32.062 1 89.12 83 ALA A CA 1
ATOM 624 C C . ALA A 1 83 ? 15.875 -18.297 -30.969 1 89.12 83 ALA A C 1
ATOM 626 O O . ALA A 1 83 ? 16.25 -19.469 -30.922 1 89.12 83 ALA A O 1
ATOM 627 N N . LEU A 1 84 ? 16.25 -17.422 -30.125 1 89.31 84 LEU A N 1
ATOM 628 C CA . LEU A 1 84 ? 17.281 -17.672 -29.125 1 89.31 84 LEU A CA 1
ATOM 629 C C . LEU A 1 84 ? 16.859 -18.828 -28.203 1 89.31 84 LEU A C 1
ATOM 631 O O . LEU A 1 84 ? 17.609 -19.797 -28.047 1 89.31 84 LEU A O 1
ATOM 635 N N . TRP A 1 85 ? 15.727 -18.734 -27.578 1 92.38 85 TRP A N 1
ATOM 636 C CA . TRP A 1 85 ? 15.266 -19.734 -26.625 1 92.38 85 TRP A CA 1
ATOM 637 C C . TRP A 1 85 ? 15.172 -21.109 -27.281 1 92.38 85 TRP A C 1
ATOM 639 O O . TRP A 1 85 ? 15.57 -22.125 -26.688 1 92.38 85 TRP A O 1
ATOM 649 N N . ASN A 1 86 ? 14.633 -21.172 -28.484 1 90.25 86 ASN A N 1
ATOM 650 C CA . ASN A 1 86 ? 14.508 -22.422 -29.234 1 90.25 86 ASN A CA 1
ATOM 651 C C . ASN A 1 86 ? 15.867 -23.078 -29.453 1 90.25 86 ASN A C 1
ATOM 653 O O . ASN A 1 86 ? 16.016 -24.281 -29.281 1 90.25 86 ASN A O 1
ATOM 657 N N . ARG A 1 87 ? 16.75 -22.25 -29.781 1 84.81 87 ARG A N 1
ATOM 658 C CA . ARG A 1 87 ? 18.109 -22.75 -30.031 1 84.81 87 ARG A CA 1
ATOM 659 C C . ARG A 1 87 ? 18.734 -23.312 -28.766 1 84.81 87 ARG A C 1
ATOM 661 O O . ARG A 1 87 ? 19.328 -24.391 -28.781 1 84.81 87 ARG A O 1
ATOM 668 N N . LEU A 1 88 ? 18.578 -22.547 -27.734 1 85.62 88 LEU A N 1
ATOM 669 C CA . LEU A 1 88 ? 19.141 -22.969 -26.453 1 85.62 88 LEU A CA 1
ATOM 670 C C . LEU A 1 88 ? 18.484 -24.266 -25.984 1 85.62 88 LEU A C 1
ATOM 672 O O . LEU A 1 88 ? 19.172 -25.156 -25.453 1 85.62 88 LEU A O 1
ATOM 676 N N . GLN A 1 89 ? 17.25 -24.391 -26.203 1 89.12 89 GLN A N 1
ATOM 677 C CA . GLN A 1 89 ? 16.516 -25.547 -25.734 1 89.12 89 GLN A CA 1
ATOM 678 C C . GLN A 1 89 ? 16.891 -26.812 -26.516 1 89.12 89 GLN A C 1
ATOM 680 O O . GLN A 1 89 ? 16.953 -27.906 -25.938 1 89.12 89 GLN A O 1
ATOM 685 N N . VAL A 1 90 ? 17.125 -26.656 -27.75 1 83.56 90 VAL A N 1
ATOM 686 C CA . VAL A 1 90 ? 17.531 -27.781 -28.594 1 83.56 90 VAL A CA 1
ATOM 687 C C . VAL A 1 90 ? 18.828 -28.391 -28.047 1 83.56 90 VAL A C 1
ATOM 689 O O . VAL A 1 90 ? 18.984 -29.609 -28.047 1 83.56 90 VAL A O 1
ATOM 692 N N . SER A 1 91 ? 19.656 -27.547 -27.672 1 77.06 91 SER A N 1
ATOM 693 C CA . SER A 1 91 ? 20.922 -28.016 -27.141 1 77.06 91 SER A CA 1
ATOM 694 C C . SER A 1 91 ? 20.719 -28.875 -25.906 1 77.06 91 SER A C 1
ATOM 696 O O . SER A 1 91 ? 21.359 -29.922 -25.75 1 77.06 91 SER A O 1
ATOM 698 N N . ILE A 1 92 ? 19.844 -28.516 -25.047 1 81.38 92 ILE A N 1
ATOM 699 C CA . ILE A 1 92 ? 19.547 -29.266 -23.828 1 81.38 92 ILE A CA 1
ATOM 700 C C . ILE A 1 92 ? 18.828 -30.562 -24.172 1 81.38 92 ILE A C 1
ATOM 702 O O . ILE A 1 92 ? 19.078 -31.609 -23.578 1 81.38 92 ILE A O 1
ATOM 706 N N . ASP A 1 93 ? 17.969 -30.406 -25.172 1 80.38 93 ASP A N 1
ATOM 707 C CA . ASP A 1 93 ? 17.219 -31.578 -25.594 1 80.38 93 ASP A CA 1
ATOM 708 C C . ASP A 1 93 ? 18.156 -32.656 -26.172 1 80.38 93 ASP A C 1
ATOM 710 O O . ASP A 1 93 ? 17.953 -33.844 -25.922 1 80.38 93 ASP A O 1
ATOM 714 N N . ARG A 1 94 ? 19.078 -32.188 -26.875 1 73.19 94 ARG A N 1
ATOM 715 C CA . ARG A 1 94 ? 20.047 -33.125 -27.438 1 73.19 94 ARG A CA 1
ATOM 716 C C . ARG A 1 94 ? 20.906 -33.781 -26.344 1 73.19 94 ARG A C 1
ATOM 718 O O . ARG A 1 94 ? 21.219 -34.969 -26.422 1 73.19 94 ARG A O 1
ATOM 725 N N . PHE A 1 95 ? 21.125 -33.062 -25.406 1 69.44 95 PHE A N 1
ATOM 726 C CA . PHE A 1 95 ? 21.938 -33.531 -24.312 1 69.44 95 PHE A CA 1
ATOM 727 C C . PHE A 1 95 ? 21.203 -34.625 -23.531 1 69.44 95 PHE A C 1
ATOM 729 O O . PHE A 1 95 ? 21.812 -35.625 -23.125 1 69.44 95 PHE A O 1
ATOM 736 N N . TYR A 1 96 ? 19.969 -34.594 -23.422 1 67.69 96 TYR A N 1
ATOM 737 C CA . TYR A 1 96 ? 19.219 -35.531 -22.594 1 67.69 96 TYR A CA 1
ATOM 738 C C . TYR A 1 96 ? 18.516 -36.562 -23.469 1 67.69 96 TYR A C 1
ATOM 740 O O . TYR A 1 96 ? 17.719 -37.375 -22.969 1 67.69 96 TYR A O 1
ATOM 748 N N . ASN A 1 97 ? 18.812 -36.5 -24.688 1 57.97 97 ASN A N 1
ATOM 749 C CA . ASN A 1 97 ? 18.297 -37.531 -25.578 1 57.97 97 ASN A CA 1
ATOM 750 C C . ASN A 1 97 ? 19.031 -38.844 -25.406 1 57.97 97 ASN A C 1
ATOM 752 O O . ASN A 1 97 ? 20.25 -38.938 -25.625 1 57.97 97 ASN A O 1
ATOM 756 N N . PRO A 1 98 ? 18.375 -39.75 -24.859 1 55.25 98 PRO A N 1
ATOM 757 C CA . PRO A 1 98 ? 19.062 -41 -24.562 1 55.25 98 PRO A CA 1
ATOM 758 C C . PRO A 1 98 ? 19.688 -41.656 -25.797 1 55.25 98 PRO A C 1
ATOM 760 O O . PRO A 1 98 ? 20.641 -42.406 -25.688 1 55.25 98 PRO A O 1
ATOM 763 N N . ILE A 1 99 ? 19.062 -41.438 -26.922 1 51.41 99 ILE A N 1
ATOM 764 C CA . ILE A 1 99 ? 19.594 -42.031 -28.156 1 51.41 99 ILE A CA 1
ATOM 765 C C . ILE A 1 99 ? 20.922 -41.344 -28.516 1 51.41 99 ILE A C 1
ATOM 767 O O . ILE A 1 99 ? 21.891 -42.031 -28.875 1 51.41 99 ILE A O 1
ATOM 771 N N . LEU A 1 100 ? 20.891 -40.125 -28.375 1 51.19 100 LEU A N 1
ATOM 772 C CA . LEU A 1 100 ? 22.047 -39.375 -28.797 1 51.19 100 LEU A CA 1
ATOM 773 C C . LEU A 1 100 ? 23.125 -39.375 -27.703 1 51.19 100 LEU A C 1
ATOM 775 O O . LEU A 1 100 ? 24.312 -39.281 -28 1 51.19 100 LEU A O 1
ATOM 779 N N . MET A 1 101 ? 22.641 -39.375 -26.469 1 49.53 101 MET A N 1
ATOM 780 C CA . MET A 1 101 ? 23.562 -39.375 -25.344 1 49.53 101 MET A CA 1
ATOM 781 C C . MET A 1 101 ? 23.203 -40.438 -24.312 1 49.53 101 MET A C 1
ATOM 783 O O . MET A 1 101 ? 22.453 -40.156 -23.375 1 49.53 101 MET A O 1
ATOM 787 N N . PRO A 1 102 ? 23.656 -41.75 -24.547 1 46.56 102 PRO A N 1
ATOM 788 C CA . PRO A 1 102 ? 23.344 -42.844 -23.609 1 46.56 102 PRO A CA 1
ATOM 789 C C . PRO A 1 102 ? 23.781 -42.5 -22.172 1 46.56 102 PRO A C 1
ATOM 791 O O . PRO A 1 102 ? 24.672 -41.688 -21.969 1 46.56 102 PRO A O 1
ATOM 794 N N . LYS A 1 103 ? 22.984 -43.031 -21.125 1 52.78 103 LYS A N 1
ATOM 795 C CA . LYS A 1 103 ? 23.188 -42.781 -19.688 1 52.78 103 LYS A CA 1
ATOM 796 C C . LYS A 1 103 ? 24.656 -42.906 -19.312 1 52.78 103 LYS A C 1
ATOM 798 O O . LYS A 1 103 ? 25.156 -42.188 -18.453 1 52.78 103 LYS A O 1
ATOM 803 N N . SER A 1 104 ? 25.297 -43.844 -19.781 1 47.81 104 SER A N 1
ATOM 804 C CA . SER A 1 104 ? 26.688 -44.125 -19.453 1 47.81 104 SER A CA 1
ATOM 805 C C . SER A 1 104 ? 27.578 -42.938 -19.75 1 47.81 104 SER A C 1
ATOM 807 O O . SER A 1 104 ? 28.5 -42.625 -18.984 1 47.81 104 SER A O 1
ATOM 809 N N . ARG A 1 105 ? 27.297 -42.281 -20.781 1 45.09 105 ARG A N 1
ATOM 810 C CA . ARG A 1 105 ? 28.109 -41.125 -21.188 1 45.09 105 ARG A CA 1
ATOM 811 C C . ARG A 1 105 ? 27.719 -39.875 -20.406 1 45.09 105 ARG A C 1
ATOM 813 O O . ARG A 1 105 ? 28.578 -39.031 -20.109 1 45.09 105 ARG A O 1
ATOM 820 N N . ARG A 1 106 ? 26.516 -39.875 -20 1 50.31 106 ARG A N 1
ATOM 821 C CA . ARG A 1 106 ? 26.016 -38.781 -19.188 1 50.31 106 ARG A CA 1
ATOM 822 C C . ARG A 1 106 ? 26.609 -38.844 -17.781 1 50.31 106 ARG A C 1
ATOM 824 O O . ARG A 1 106 ? 26.984 -37.812 -17.219 1 50.31 106 ARG A O 1
ATOM 831 N N . ASP A 1 107 ? 26.688 -40.125 -17.188 1 47.94 107 ASP A N 1
ATOM 832 C CA . ASP A 1 107 ? 27.281 -40.344 -15.875 1 47.94 107 ASP A CA 1
ATOM 833 C C . ASP A 1 107 ? 28.781 -40.031 -15.891 1 47.94 107 ASP A C 1
ATOM 835 O O . ASP A 1 107 ? 29.344 -39.594 -14.891 1 47.94 107 ASP A O 1
ATOM 839 N N . ARG A 1 108 ? 29.406 -40.469 -16.859 1 43.56 108 ARG A N 1
ATOM 840 C CA . ARG A 1 108 ? 30.828 -40.188 -17 1 43.56 108 ARG A CA 1
ATOM 841 C C . ARG A 1 108 ? 31.094 -38.688 -17.031 1 43.56 108 ARG A C 1
ATOM 843 O O . ARG A 1 108 ? 32.094 -38.219 -16.5 1 43.56 108 ARG A O 1
ATOM 850 N N . TYR A 1 109 ? 30.172 -38.062 -17.531 1 42.09 109 TYR A N 1
ATOM 851 C CA . TYR A 1 109 ? 30.281 -36.625 -17.531 1 42.09 109 TYR A CA 1
ATOM 852 C C . TYR A 1 109 ? 29.953 -36.031 -16.172 1 42.09 109 TYR A C 1
ATOM 854 O O . TYR A 1 109 ? 30.562 -35.062 -15.742 1 42.09 109 TYR A O 1
ATOM 862 N N . ASP A 1 110 ? 29.156 -36.844 -15.359 1 41.12 110 ASP A N 1
ATOM 863 C CA . ASP A 1 110 ? 28.891 -36.469 -13.977 1 41.12 110 ASP A CA 1
ATOM 864 C C . ASP A 1 110 ? 30.047 -36.875 -13.062 1 41.12 110 ASP A C 1
ATOM 866 O O . ASP A 1 110 ? 30.359 -36.156 -12.102 1 41.12 110 ASP A O 1
ATOM 870 N N . HIS A 1 111 ? 30.688 -38.156 -13.102 1 36.47 111 HIS A N 1
ATOM 871 C CA . HIS A 1 111 ? 31.797 -38.625 -12.289 1 36.47 111 HIS A CA 1
ATOM 872 C C . HIS A 1 111 ? 33.094 -37.875 -12.602 1 36.47 111 HIS A C 1
ATOM 874 O O . HIS A 1 111 ? 34.031 -37.906 -11.836 1 36.47 111 HIS A O 1
ATOM 880 N N . LEU A 1 112 ? 33.406 -37.594 -13.781 1 34.66 112 LEU A N 1
ATOM 881 C CA . LEU A 1 112 ? 34.625 -36.812 -13.969 1 34.66 112 LEU A CA 1
ATOM 882 C C . LEU A 1 112 ? 34.625 -35.594 -13.094 1 34.66 112 LEU A C 1
ATOM 884 O O . LEU A 1 112 ? 35.656 -34.938 -12.945 1 34.66 112 LEU A O 1
ATOM 888 N N . HIS A 1 113 ? 33.438 -35.281 -12.523 1 33.06 113 HIS A N 1
ATOM 889 C CA . HIS A 1 113 ? 33.406 -34.062 -11.695 1 33.06 113 HIS A CA 1
ATOM 890 C C . HIS A 1 113 ? 33.812 -34.375 -10.258 1 33.06 113 HIS A C 1
ATOM 892 O O . HIS A 1 113 ? 33.969 -33.469 -9.445 1 33.06 113 HIS A O 1
ATOM 898 N N . THR A 1 114 ? 33.75 -35.594 -9.773 1 31.17 114 THR A N 1
ATOM 899 C CA . THR A 1 114 ? 34.031 -35.844 -8.359 1 31.17 114 THR A CA 1
ATOM 900 C C . THR A 1 114 ? 35.531 -36.062 -8.141 1 31.17 114 THR A C 1
ATOM 902 O O . THR A 1 114 ? 35.938 -36.406 -7.027 1 31.17 114 THR A O 1
ATOM 905 N N . SER A 1 115 ? 36.438 -36.344 -9.023 1 29.28 115 SER A N 1
ATOM 906 C CA . SER A 1 115 ? 37.781 -36.594 -8.484 1 29.28 115 SER A CA 1
ATOM 907 C C . SER A 1 115 ? 38.344 -35.375 -7.797 1 29.28 115 SER A C 1
ATOM 909 O O . SER A 1 115 ? 38.188 -34.25 -8.289 1 29.28 115 SER A O 1
ATOM 911 N N . ASN A 1 116 ? 38.75 -35.531 -6.504 1 28.25 116 ASN A N 1
ATOM 912 C CA . ASN A 1 116 ? 39.406 -34.75 -5.461 1 28.25 116 ASN A CA 1
ATOM 913 C C . ASN A 1 116 ? 40.719 -34.156 -5.957 1 28.25 116 ASN A C 1
ATOM 915 O O . ASN A 1 116 ? 41.594 -33.812 -5.16 1 28.25 116 ASN A O 1
ATOM 919 N N . ASP A 1 117 ? 41.406 -34.375 -6.949 1 29.86 117 ASP A N 1
ATOM 920 C CA . ASP A 1 117 ? 42.656 -33.656 -6.762 1 29.86 117 ASP A CA 1
ATOM 921 C C . ASP A 1 117 ? 42.406 -32.25 -6.258 1 29.86 117 ASP A C 1
ATOM 923 O O . ASP A 1 117 ? 41.344 -31.656 -6.535 1 29.86 117 ASP A O 1
ATOM 927 N N . ASP A 1 118 ? 43.281 -31.781 -5.137 1 29.12 118 ASP A N 1
ATOM 928 C CA . ASP A 1 118 ? 43.188 -30.625 -4.234 1 29.12 118 ASP A CA 1
ATOM 929 C C . ASP A 1 118 ? 42.531 -29.438 -4.926 1 29.12 118 ASP A C 1
ATOM 931 O O . ASP A 1 118 ? 41.625 -28.812 -4.383 1 29.12 118 ASP A O 1
ATOM 935 N N . ASN A 1 119 ? 43.531 -28.625 -5.504 1 27.62 119 ASN A N 1
ATOM 936 C CA . ASN A 1 119 ? 43.438 -27.188 -5.719 1 27.62 119 ASN A CA 1
ATOM 937 C C . ASN A 1 119 ? 42.312 -26.828 -6.691 1 27.62 119 ASN A C 1
ATOM 939 O O . ASN A 1 119 ? 41.562 -25.859 -6.48 1 27.62 119 ASN A O 1
ATOM 943 N N . LYS A 1 120 ? 42.5 -27.188 -8.078 1 27.77 120 LYS A N 1
ATOM 944 C CA . LYS A 1 120 ? 41.719 -26.516 -9.094 1 27.77 120 LYS A CA 1
ATOM 945 C C . LYS A 1 120 ? 40.312 -27.125 -9.203 1 27.77 120 LYS A C 1
ATOM 947 O O . LYS A 1 120 ? 40.125 -28.109 -9.922 1 27.77 120 LYS A O 1
ATOM 952 N N . LYS A 1 121 ? 39.594 -27.312 -8.07 1 28.62 121 LYS A N 1
ATOM 953 C CA . LYS A 1 121 ? 38.188 -27.688 -7.977 1 28.62 121 LYS A CA 1
ATOM 954 C C . LYS A 1 121 ? 37.406 -27.188 -9.188 1 28.62 121 LYS A C 1
ATOM 956 O O . LYS A 1 121 ? 36.906 -26.047 -9.203 1 28.62 121 LYS A O 1
ATOM 961 N N . LYS A 1 122 ? 37.781 -27.672 -10.32 1 30.12 122 LYS A N 1
ATOM 962 C CA . LYS A 1 122 ? 36.938 -27.359 -11.461 1 30.12 122 LYS A CA 1
ATOM 963 C C . LYS A 1 122 ? 35.562 -28 -11.32 1 30.12 122 LYS A C 1
ATOM 965 O O . LYS A 1 122 ? 35.406 -29.219 -11.523 1 30.12 122 LYS A O 1
ATOM 970 N N . GLN A 1 123 ? 34.75 -27.875 -10.234 1 28.31 123 GLN A N 1
ATOM 971 C CA . GLN A 1 123 ? 33.344 -28.234 -10.094 1 28.31 123 GLN A CA 1
ATOM 972 C C . GLN A 1 123 ? 32.625 -28.172 -11.445 1 28.31 123 GLN A C 1
ATOM 974 O O . GLN A 1 123 ? 32.469 -27.094 -12.023 1 28.31 123 GLN A O 1
ATOM 979 N N . PHE A 1 124 ? 32.781 -29.219 -12.18 1 28.19 124 PHE A N 1
ATOM 980 C CA . PHE A 1 124 ? 31.875 -29.375 -13.32 1 28.19 124 PHE A CA 1
ATOM 981 C C . PHE A 1 124 ? 30.422 -29.25 -12.883 1 28.19 124 PHE A C 1
ATOM 983 O O . PHE A 1 124 ? 29.906 -30.109 -12.18 1 28.19 124 PHE A O 1
ATOM 990 N N . SER A 1 125 ? 29.797 -28.188 -12.469 1 31.03 125 SER A N 1
ATOM 991 C CA . SER A 1 125 ? 28.391 -27.781 -12.445 1 31.03 125 SER A CA 1
ATOM 992 C C . SER A 1 125 ? 27.578 -28.578 -13.469 1 31.03 125 SER A C 1
ATOM 994 O O . SER A 1 125 ? 28.141 -29.094 -14.445 1 31.03 125 SER A O 1
ATOM 996 N N . HIS A 1 126 ? 26.469 -29.391 -13.266 1 32.78 126 HIS A N 1
ATOM 997 C CA . HIS A 1 126 ? 25.484 -29.812 -14.25 1 32.78 126 HIS A CA 1
ATOM 998 C C . HIS A 1 126 ? 25.734 -29.156 -15.602 1 32.78 126 HIS A C 1
ATOM 1000 O O . HIS A 1 126 ? 26.234 -28.031 -15.672 1 32.78 126 HIS A O 1
ATOM 1006 N N . PRO A 1 127 ? 26.078 -29.938 -16.672 1 33.22 127 PRO A N 1
ATOM 1007 C CA . PRO A 1 127 ? 26.234 -29.078 -17.844 1 33.22 127 PRO A CA 1
ATOM 1008 C C . PRO A 1 127 ? 25.375 -27.812 -17.766 1 33.22 127 PRO A C 1
ATOM 1010 O O . PRO A 1 127 ? 24.141 -27.906 -17.844 1 33.22 127 PRO A O 1
ATOM 1013 N N . THR A 1 128 ? 25.297 -27.062 -16.797 1 36.72 128 THR A N 1
ATOM 1014 C CA . THR A 1 128 ? 25.109 -25.672 -17.188 1 36.72 128 THR A CA 1
ATOM 1015 C C . THR A 1 128 ? 25.734 -25.391 -18.547 1 36.72 128 THR A C 1
ATOM 1017 O O . THR A 1 128 ? 26.906 -25.047 -18.641 1 36.72 128 THR A O 1
ATOM 1020 N N . ALA A 1 129 ? 25.844 -26.484 -19.453 1 36.12 129 ALA A N 1
ATOM 1021 C CA . ALA A 1 129 ? 26.25 -26.422 -20.844 1 36.12 129 ALA A CA 1
ATOM 1022 C C . ALA A 1 129 ? 26.359 -24.984 -21.328 1 36.12 129 ALA A C 1
ATOM 1024 O O . ALA A 1 129 ? 27.469 -24.516 -21.641 1 36.12 129 ALA A O 1
ATOM 1025 N N . GLY A 1 130 ? 25.547 -24.641 -22.516 1 36.56 130 GLY A N 1
ATOM 1026 C CA . GLY A 1 130 ? 25.531 -23.516 -23.438 1 36.56 130 GLY A CA 1
ATOM 1027 C C . GLY A 1 130 ? 25.453 -22.172 -22.719 1 36.56 130 GLY A C 1
ATOM 1028 O O . GLY A 1 130 ? 25.016 -21.188 -23.312 1 36.56 130 GLY A O 1
ATOM 1029 N N . PHE A 1 131 ? 25.453 -22.062 -21.609 1 38.47 131 PHE A N 1
ATOM 1030 C CA . PHE A 1 131 ? 25.516 -20.875 -20.781 1 38.47 131 PHE A CA 1
ATOM 1031 C C . PHE A 1 131 ? 26.781 -20.078 -21.031 1 38.47 131 PHE A C 1
ATOM 1033 O O . PHE A 1 131 ? 26.812 -18.859 -20.891 1 38.47 131 PHE A O 1
ATOM 1040 N N . SER A 1 132 ? 27.828 -20.734 -21.031 1 40.94 132 SER A N 1
ATOM 1041 C CA . SER A 1 132 ? 29.016 -20.094 -21.594 1 40.94 132 SER A CA 1
ATOM 1042 C C . SER A 1 132 ? 28.688 -19.391 -22.906 1 40.94 132 SER A C 1
ATOM 1044 O O . SER A 1 132 ? 29.312 -18.391 -23.25 1 40.94 132 SER A O 1
ATOM 1046 N N . GLU A 1 133 ? 28 -20.172 -23.672 1 43.09 133 GLU A N 1
ATOM 1047 C CA . GLU A 1 133 ? 27.5 -19.578 -24.906 1 43.09 133 GLU A CA 1
ATOM 1048 C C . GLU A 1 133 ? 26.531 -18.422 -24.625 1 43.09 133 GLU A C 1
ATOM 1050 O O . GLU A 1 133 ? 26.172 -17.672 -25.531 1 43.09 133 GLU A O 1
ATOM 1055 N N . ILE A 1 134 ? 25.938 -18.391 -23.5 1 47.72 134 ILE A N 1
ATOM 1056 C CA . ILE A 1 134 ? 25.047 -17.328 -23.047 1 47.72 134 ILE A CA 1
ATOM 1057 C C . ILE A 1 134 ? 25.828 -16.016 -22.938 1 47.72 134 ILE A C 1
ATOM 1059 O O . ILE A 1 134 ? 25.234 -14.93 -22.875 1 47.72 134 ILE A O 1
ATOM 1063 N N . GLY A 1 135 ? 27.047 -16.219 -22.438 1 48.22 135 GLY A N 1
ATOM 1064 C CA . GLY A 1 135 ? 27.781 -14.969 -22.438 1 48.22 135 GLY A CA 1
ATOM 1065 C C . GLY A 1 135 ? 27.516 -14.133 -23.672 1 48.22 135 GLY A C 1
ATOM 1066 O O . GLY A 1 135 ? 27.422 -12.906 -23.578 1 48.22 135 GLY A O 1
ATOM 1067 N N . ASN A 1 136 ? 27.656 -14.805 -24.828 1 58.88 136 ASN A N 1
ATOM 1068 C CA . ASN A 1 136 ? 27.531 -14.008 -26.047 1 58.88 136 ASN A CA 1
ATOM 1069 C C . ASN A 1 136 ? 26.094 -13.961 -26.547 1 58.88 136 ASN A C 1
ATOM 1071 O O . ASN A 1 136 ? 25.859 -13.984 -27.766 1 58.88 136 ASN A O 1
ATOM 1075 N N . LEU A 1 137 ? 25.094 -14.133 -25.688 1 63.62 137 LEU A N 1
ATOM 1076 C CA . LEU A 1 137 ? 23.688 -14.172 -26.062 1 63.62 137 LEU A CA 1
ATOM 1077 C C . LEU A 1 137 ? 23.297 -12.914 -26.844 1 63.62 137 LEU A C 1
ATOM 1079 O O . LEU A 1 137 ? 22.516 -12.984 -27.781 1 63.62 137 LEU A O 1
ATOM 1083 N N . ALA A 1 138 ? 23.922 -11.914 -26.391 1 63.16 138 ALA A N 1
ATOM 1084 C CA . ALA A 1 138 ? 23.656 -10.656 -27.094 1 63.16 138 ALA A CA 1
ATOM 1085 C C . ALA A 1 138 ? 24.031 -10.773 -28.578 1 63.16 138 ALA A C 1
ATOM 1087 O O . ALA A 1 138 ? 23.406 -10.148 -29.438 1 63.16 138 ALA A O 1
ATOM 1088 N N . SER A 1 139 ? 24.953 -11.641 -28.766 1 67.19 139 SER A N 1
ATOM 1089 C CA . SER A 1 139 ? 25.422 -11.734 -30.141 1 67.19 139 SER A CA 1
ATOM 1090 C C . SER A 1 139 ? 24.531 -12.641 -30.984 1 67.19 139 SER A C 1
ATOM 1092 O O . SER A 1 139 ? 24.5 -12.539 -32.219 1 67.19 139 SER A O 1
ATOM 1094 N N . ILE A 1 140 ? 23.766 -13.414 -30.281 1 71.56 140 ILE A N 1
ATOM 1095 C CA . ILE A 1 140 ? 22.922 -14.359 -31 1 71.56 140 ILE A CA 1
ATOM 1096 C C . ILE A 1 140 ? 21.625 -13.664 -31.422 1 71.56 140 ILE A C 1
ATOM 1098 O O . ILE A 1 140 ? 21.031 -14.023 -32.438 1 71.56 140 ILE A O 1
ATOM 1102 N N . MET A 1 141 ? 21.281 -12.688 -30.734 1 80.88 141 MET A N 1
ATOM 1103 C CA . MET A 1 141 ? 20.047 -11.953 -31.047 1 80.88 141 MET A CA 1
ATOM 1104 C C . MET A 1 141 ? 20.359 -10.609 -31.672 1 80.88 141 MET A C 1
ATOM 1106 O O . MET A 1 141 ? 20.828 -9.688 -31 1 80.88 141 MET A O 1
ATOM 1110 N N . ASP A 1 142 ? 20.016 -10.484 -32.938 1 78.25 142 ASP A N 1
ATOM 1111 C CA . ASP A 1 142 ? 20.359 -9.281 -33.656 1 78.25 142 ASP A CA 1
ATOM 1112 C C . ASP A 1 142 ? 19.672 -8.055 -33.062 1 78.25 142 ASP A C 1
ATOM 1114 O O . ASP A 1 142 ? 20.234 -6.961 -33.062 1 78.25 142 ASP A O 1
ATOM 1118 N N . ASP A 1 143 ? 18.609 -8.227 -32.5 1 85 143 ASP A N 1
ATOM 1119 C CA . ASP A 1 143 ? 17.828 -7.094 -32.031 1 85 143 ASP A CA 1
ATOM 1120 C C . ASP A 1 143 ? 18.031 -6.883 -30.531 1 85 143 ASP A C 1
ATOM 1122 O O . ASP A 1 143 ? 17.312 -6.098 -29.906 1 85 143 ASP A O 1
ATOM 1126 N N . PHE A 1 144 ? 18.984 -7.461 -29.953 1 87.62 144 PHE A N 1
ATOM 1127 C CA . PHE A 1 144 ? 19.172 -7.469 -28.516 1 87.62 144 PHE A CA 1
ATOM 1128 C C . PHE A 1 144 ? 19.281 -6.047 -27.969 1 87.62 144 PHE A C 1
ATOM 1130 O O . PHE A 1 144 ? 18.609 -5.691 -27 1 87.62 144 PHE A O 1
ATOM 1137 N N . PRO A 1 145 ? 20.031 -5.172 -28.641 1 85.69 145 PRO A N 1
ATOM 1138 C CA . PRO A 1 145 ? 20.172 -3.822 -28.078 1 85.69 145 PRO A CA 1
ATOM 1139 C C . PRO A 1 145 ? 18.875 -3.021 -28.141 1 85.69 145 PRO A C 1
ATOM 1141 O O . PRO A 1 145 ? 18.719 -2.033 -27.422 1 85.69 145 PRO A O 1
ATOM 1144 N N . GLU A 1 146 ? 17.984 -3.494 -28.969 1 88.31 146 GLU A N 1
ATOM 1145 C CA . GLU A 1 146 ? 16.75 -2.744 -29.172 1 88.31 146 GLU A CA 1
ATOM 1146 C C . GLU A 1 146 ? 15.633 -3.24 -28.25 1 88.31 146 GLU A C 1
ATOM 1148 O O . GLU A 1 146 ? 14.586 -2.602 -28.141 1 88.31 146 GLU A O 1
ATOM 1153 N N . LEU A 1 147 ? 15.914 -4.266 -27.609 1 88.38 147 LEU A N 1
ATOM 1154 C CA . LEU A 1 147 ? 14.898 -4.84 -26.734 1 88.38 147 LEU A CA 1
ATOM 1155 C C . LEU A 1 147 ? 14.727 -3.996 -25.469 1 88.38 147 LEU A C 1
ATOM 1157 O O . LEU A 1 147 ? 15.594 -3.191 -25.141 1 88.38 147 LEU A O 1
ATOM 1161 N N . SER A 1 148 ? 13.484 -4.113 -24.906 1 87.69 148 SER A N 1
ATOM 1162 C CA . SER A 1 148 ? 13.25 -3.449 -23.641 1 87.69 148 SER A CA 1
ATOM 1163 C C . SER A 1 148 ? 14.281 -3.873 -22.594 1 87.69 148 SER A C 1
ATOM 1165 O O . SER A 1 148 ? 14.867 -4.953 -22.703 1 87.69 148 SER A O 1
ATOM 1167 N N . LEU A 1 149 ? 14.539 -3.039 -21.625 1 86.25 149 LEU A N 1
ATOM 1168 C CA . LEU A 1 149 ? 15.492 -3.344 -20.562 1 86.25 149 LEU A CA 1
ATOM 1169 C C . LEU A 1 149 ? 15.086 -4.617 -19.828 1 86.25 149 LEU A C 1
ATOM 1171 O O . LEU A 1 149 ? 15.945 -5.418 -19.453 1 86.25 149 LEU A O 1
ATOM 1175 N N . GLN A 1 150 ? 13.875 -4.801 -19.641 1 87.62 150 GLN A N 1
ATOM 1176 C CA . GLN A 1 150 ? 13.375 -5.988 -18.953 1 87.62 150 GLN A CA 1
ATOM 1177 C C . GLN A 1 150 ? 13.742 -7.258 -19.719 1 87.62 150 GLN A C 1
ATOM 1179 O O . GLN A 1 150 ? 14.172 -8.25 -19.125 1 87.62 150 GLN A O 1
ATOM 1184 N N . MET A 1 151 ? 13.57 -7.227 -20.984 1 89.56 151 MET A N 1
ATOM 1185 C CA . MET A 1 151 ? 13.883 -8.391 -21.812 1 89.56 151 MET A CA 1
ATOM 1186 C C . MET A 1 151 ? 15.383 -8.641 -21.859 1 89.56 151 MET A C 1
ATOM 1188 O O . MET A 1 151 ? 15.828 -9.789 -21.812 1 89.56 151 MET A O 1
ATOM 1192 N N . GLN A 1 152 ? 16.125 -7.578 -21.953 1 89.19 152 GLN A N 1
ATOM 1193 C CA . GLN A 1 152 ? 17.578 -7.707 -21.938 1 89.19 152 GLN A CA 1
ATOM 1194 C C . GLN A 1 152 ? 18.062 -8.352 -20.656 1 89.19 152 GLN A C 1
ATOM 1196 O O . GLN A 1 152 ? 18.906 -9.258 -20.672 1 89.19 152 GLN A O 1
ATOM 1201 N N . MET A 1 153 ? 17.516 -7.871 -19.562 1 88.31 153 MET A N 1
ATOM 1202 C CA . MET A 1 153 ? 17.906 -8.398 -18.25 1 88.31 153 MET A CA 1
ATOM 1203 C C . MET A 1 153 ? 17.516 -9.867 -18.125 1 88.31 153 MET A C 1
ATOM 1205 O O . MET A 1 153 ? 18.281 -10.672 -17.578 1 88.31 153 MET A O 1
ATOM 1209 N N . PHE A 1 154 ? 1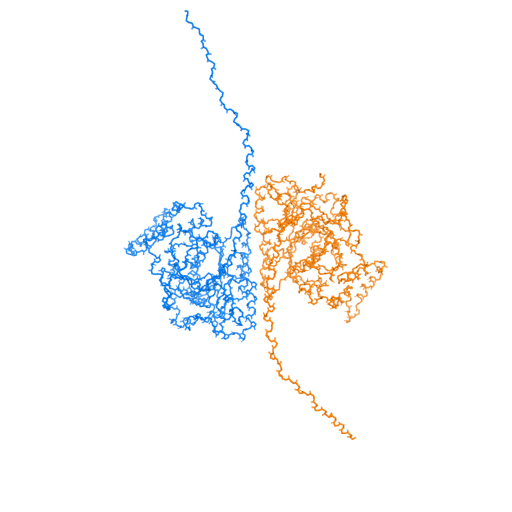6.422 -10.242 -18.609 1 92.12 154 PHE A N 1
ATOM 1210 C CA . PHE A 1 154 ? 15.984 -11.625 -18.547 1 92.12 154 PHE A CA 1
ATOM 1211 C C . PHE A 1 154 ? 16.938 -12.531 -19.344 1 92.12 154 PHE A C 1
ATOM 1213 O O . PHE A 1 154 ? 17.359 -13.578 -18.844 1 92.12 154 PHE A O 1
ATOM 1220 N N . VAL A 1 155 ? 17.188 -12.062 -20.547 1 89.31 155 VAL A N 1
ATOM 1221 C CA . VAL A 1 155 ? 18.047 -12.852 -21.422 1 89.31 155 VAL A CA 1
ATOM 1222 C C . VAL A 1 155 ? 19.406 -13.047 -20.766 1 89.31 155 VAL A C 1
ATOM 1224 O O . VAL A 1 155 ? 19.984 -14.133 -20.812 1 89.31 155 VAL A O 1
ATOM 1227 N N . ARG A 1 156 ? 19.844 -12.008 -20.078 1 85.31 156 ARG A N 1
ATOM 1228 C CA . ARG A 1 156 ? 21.156 -12.062 -19.453 1 85.31 156 ARG A CA 1
ATOM 1229 C C . ARG A 1 156 ? 21.156 -13.008 -18.25 1 85.31 156 ARG A C 1
ATOM 1231 O O . ARG A 1 156 ? 22.188 -13.578 -17.891 1 85.31 156 ARG A O 1
ATOM 1238 N N . SER A 1 157 ? 19.969 -13.203 -17.672 1 88 157 SER A N 1
ATOM 1239 C CA . SER A 1 157 ? 19.906 -13.984 -16.438 1 88 157 SER A CA 1
ATOM 1240 C C . SER A 1 157 ? 19.141 -15.289 -16.656 1 88 157 SER A C 1
ATOM 1242 O O . SER A 1 157 ? 18.719 -15.938 -15.688 1 88 157 SER A O 1
ATOM 1244 N N . LEU A 1 158 ? 18.984 -15.656 -17.875 1 86.31 158 LEU A N 1
ATOM 1245 C CA . LEU A 1 158 ? 18.188 -16.812 -18.25 1 86.31 158 LEU A CA 1
ATOM 1246 C C . LEU A 1 158 ? 18.75 -18.094 -17.625 1 86.31 158 LEU A C 1
ATOM 1248 O O . LEU A 1 158 ? 18 -19.031 -17.359 1 86.31 158 LEU A O 1
ATOM 1252 N N . HIS A 1 159 ? 19.984 -18.109 -17.25 1 80.5 159 HIS A N 1
ATOM 1253 C CA . HIS A 1 159 ? 20.656 -19.312 -16.797 1 80.5 159 HIS A CA 1
ATOM 1254 C C . HIS A 1 159 ? 20.797 -19.328 -15.273 1 80.5 159 HIS A C 1
ATOM 1256 O O . HIS A 1 159 ? 21.203 -20.328 -14.688 1 80.5 159 HIS A O 1
ATOM 1262 N N . VAL A 1 160 ? 20.469 -18.266 -14.625 1 88.44 160 VAL A N 1
ATOM 1263 C CA . VAL A 1 160 ? 20.641 -18.156 -13.188 1 88.44 160 VAL A CA 1
ATOM 1264 C C . VAL A 1 160 ? 19.375 -18.594 -12.461 1 88.44 160 VAL A C 1
ATOM 1266 O O . VAL A 1 160 ? 18.344 -17.906 -12.539 1 88.44 160 VAL A O 1
ATOM 1269 N N . ARG A 1 161 ? 19.453 -19.703 -11.781 1 91.31 161 ARG A N 1
ATOM 1270 C CA . ARG A 1 161 ? 18.266 -20.281 -11.18 1 91.31 161 ARG A CA 1
ATOM 1271 C C . ARG A 1 161 ? 18.375 -20.312 -9.664 1 91.31 161 ARG A C 1
ATOM 1273 O O . ARG A 1 161 ? 17.406 -20.609 -8.969 1 91.31 161 ARG A O 1
ATOM 1280 N N . ASP A 1 162 ? 19.531 -20.109 -9.195 1 90.56 162 ASP A N 1
ATOM 1281 C CA . ASP A 1 162 ? 19.766 -20.203 -7.758 1 90.56 162 ASP A CA 1
ATOM 1282 C C . ASP A 1 162 ? 19.938 -18.812 -7.141 1 90.56 162 ASP A C 1
ATOM 1284 O O . ASP A 1 162 ? 20.812 -18.047 -7.562 1 90.56 162 ASP A O 1
ATOM 1288 N N . TYR A 1 163 ? 19.094 -18.531 -6.281 1 94.62 163 TYR A N 1
ATOM 1289 C CA . TYR A 1 163 ? 19.156 -17.266 -5.559 1 94.62 163 TYR A CA 1
ATOM 1290 C C . TYR A 1 163 ? 19.062 -17.484 -4.055 1 94.62 163 TYR A C 1
ATOM 1292 O O . TYR A 1 163 ? 18.328 -18.359 -3.592 1 94.62 163 TYR A O 1
ATOM 1300 N N . PRO A 1 164 ? 19.828 -16.734 -3.293 1 95.31 164 PRO A N 1
ATOM 1301 C CA . PRO A 1 164 ? 19.797 -16.891 -1.837 1 95.31 164 PRO A CA 1
ATOM 1302 C C . PRO A 1 164 ? 18.438 -16.562 -1.229 1 95.31 164 PRO A C 1
ATOM 1304 O O . PRO A 1 164 ? 17.766 -15.633 -1.677 1 95.31 164 PRO A O 1
ATOM 1307 N N . VAL A 1 165 ? 18.125 -17.344 -0.218 1 96.5 165 VAL A N 1
ATOM 1308 C CA . VAL A 1 165 ? 16.906 -17.062 0.55 1 96.5 165 VAL A CA 1
ATOM 1309 C C . VAL A 1 165 ? 17.172 -15.938 1.541 1 96.5 165 VAL A C 1
ATOM 1311 O O . VAL A 1 165 ? 18.141 -15.977 2.297 1 96.5 165 VAL A O 1
ATOM 1314 N N . LEU A 1 166 ? 16.359 -14.922 1.515 1 96.31 166 LEU A N 1
ATOM 1315 C CA . LEU A 1 166 ? 16.484 -13.789 2.426 1 96.31 166 LEU A CA 1
ATOM 1316 C C . LEU A 1 166 ? 15.633 -13.984 3.67 1 96.31 166 LEU A C 1
ATOM 1318 O O . LEU A 1 166 ? 16.047 -13.625 4.777 1 96.31 166 LEU A O 1
ATOM 1322 N N . ILE A 1 167 ? 14.422 -14.391 3.506 1 97.31 167 ILE A N 1
ATOM 1323 C CA . ILE A 1 167 ? 13.461 -14.688 4.562 1 97.31 167 ILE A CA 1
ATOM 1324 C C . ILE A 1 167 ? 12.812 -16.047 4.301 1 97.31 167 ILE A C 1
ATOM 1326 O O . ILE A 1 167 ? 12.461 -16.359 3.164 1 97.31 167 ILE A O 1
ATOM 1330 N N . GLN A 1 168 ? 12.672 -16.891 5.242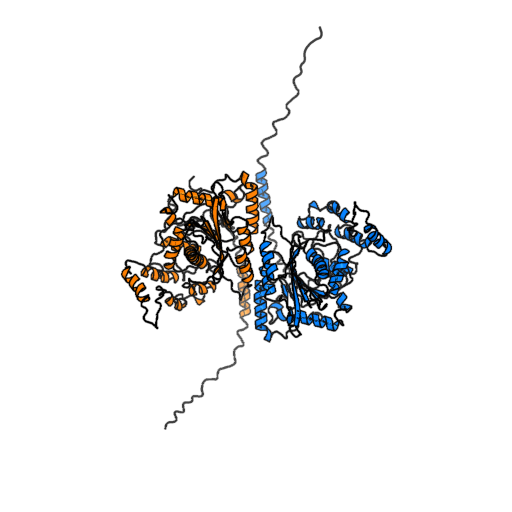 1 95.81 168 GLN A N 1
ATOM 1331 C CA . GLN A 1 168 ? 11.922 -18.141 5.133 1 95.81 168 GLN A CA 1
ATOM 1332 C C . GLN A 1 168 ? 11.25 -18.484 6.453 1 95.81 168 GLN A C 1
ATOM 1334 O O . GLN A 1 168 ? 11.766 -18.172 7.527 1 95.81 168 GLN A O 1
ATOM 1339 N N . PRO A 1 169 ? 10.039 -19.031 6.41 1 94.44 169 PRO A N 1
ATOM 1340 C CA . PRO A 1 169 ? 9.375 -19.453 7.645 1 94.44 169 PRO A CA 1
ATOM 1341 C C . PRO A 1 169 ? 10.133 -20.562 8.375 1 94.44 169 PRO A C 1
ATOM 1343 O O . PRO A 1 169 ? 10.758 -21.406 7.742 1 94.44 169 PRO A O 1
ATOM 1346 N N . ALA A 1 170 ? 9.875 -20.375 9.719 1 87.25 170 ALA A N 1
ATOM 1347 C CA . ALA A 1 170 ? 10.453 -21.438 10.547 1 87.25 170 ALA A CA 1
ATOM 1348 C C . ALA A 1 170 ? 9.508 -22.625 10.648 1 87.25 170 ALA A C 1
ATOM 1350 O O . ALA A 1 170 ? 8.359 -22.484 11.07 1 87.25 170 ALA A O 1
ATOM 1351 N N . ASN A 1 171 ? 9.75 -23.781 10.07 1 86.12 171 ASN A N 1
ATOM 1352 C CA . ASN A 1 171 ? 9.031 -25.047 10.227 1 86.12 171 ASN A CA 1
ATOM 1353 C C . ASN A 1 171 ? 7.586 -24.938 9.758 1 86.12 171 ASN A C 1
ATOM 1355 O O . ASN A 1 171 ? 6.66 -25.281 10.5 1 86.12 171 ASN A O 1
ATOM 1359 N N . LEU A 1 172 ? 7.352 -24.328 8.703 1 90.94 172 LEU A N 1
ATOM 1360 C CA . LEU A 1 172 ? 6.02 -24.109 8.156 1 90.94 172 LEU A CA 1
ATOM 1361 C C . LEU A 1 172 ? 5.258 -25.438 8.055 1 90.94 172 LEU A C 1
ATOM 1363 O O . LEU A 1 172 ? 4.059 -25.484 8.344 1 90.94 172 LEU A O 1
ATOM 1367 N N . CYS A 1 173 ? 5.945 -26.438 7.656 1 89.06 173 CYS A N 1
ATOM 1368 C CA . CYS A 1 173 ? 5.273 -27.703 7.379 1 89.06 173 CYS A CA 1
ATOM 1369 C C . CYS A 1 173 ? 5.582 -28.734 8.461 1 89.06 173 CYS A C 1
ATOM 1371 O O . CYS A 1 173 ? 5.238 -29.906 8.312 1 89.06 173 CYS A O 1
ATOM 1373 N N . GLY A 1 174 ? 6.047 -28.234 9.828 1 74.19 174 GLY A N 1
ATOM 1374 C CA . GLY A 1 174 ? 6.297 -29.109 10.961 1 74.19 174 GLY A CA 1
ATOM 1375 C C . GLY A 1 174 ? 7.551 -29.953 10.797 1 74.19 174 GLY A C 1
ATOM 1376 O O . GLY A 1 174 ? 8.078 -30.078 9.695 1 74.19 174 GLY A O 1
ATOM 1377 N N . SER A 1 175 ? 8.578 -29.781 12.039 1 56.19 175 SER A N 1
ATOM 1378 C CA . SER A 1 175 ? 9.68 -30.734 12.156 1 56.19 175 SER A CA 1
ATOM 1379 C C . SER A 1 175 ? 9.188 -32.125 12.547 1 56.19 175 SER A C 1
ATOM 1381 O O . SER A 1 175 ? 9.984 -33.062 12.688 1 56.19 175 SER A O 1
ATOM 1383 N N . GLY A 1 176 ? 8.195 -32.094 13.594 1 44.97 176 GLY A N 1
ATOM 1384 C CA . GLY A 1 176 ? 8.07 -33.188 14.547 1 44.97 176 GLY A CA 1
ATOM 1385 C C . GLY A 1 176 ? 8.273 -34.562 13.914 1 44.97 176 GLY A C 1
ATOM 1386 O O . GLY A 1 176 ? 8.188 -34.688 12.688 1 44.97 176 GLY A O 1
ATOM 1387 N N . PRO A 1 177 ? 8.977 -35.375 14.914 1 40.62 177 PRO A N 1
ATOM 1388 C CA . PRO A 1 177 ? 9.25 -36.812 14.672 1 40.62 177 PRO A CA 1
ATOM 1389 C C . PRO A 1 177 ? 8.07 -37.531 14.039 1 40.62 177 PRO A C 1
ATOM 1391 O O . PRO A 1 177 ? 8.125 -38.75 13.844 1 40.62 177 PRO A O 1
ATOM 1394 N N . ARG A 1 178 ? 6.82 -37.406 14.953 1 38.81 178 ARG A N 1
ATOM 1395 C CA . ARG A 1 178 ? 5.957 -38.406 14.305 1 38.81 178 ARG A CA 1
ATOM 1396 C C . ARG A 1 178 ? 6.008 -38.25 12.781 1 38.81 178 ARG A C 1
ATOM 1398 O O . ARG A 1 178 ? 5.656 -37.188 12.242 1 38.81 178 ARG A O 1
ATOM 1405 N N . LYS A 1 179 ? 6.859 -38.406 12.273 1 43.44 179 LYS A N 1
ATOM 1406 C CA . LYS A 1 179 ? 7.453 -38.812 11.008 1 43.44 179 LYS A CA 1
ATOM 1407 C C . LYS A 1 179 ? 6.406 -38.844 9.898 1 43.44 179 LYS A C 1
ATOM 1409 O O . LYS A 1 179 ? 6.699 -39.25 8.773 1 43.44 179 LYS A O 1
ATOM 1414 N N . GLY A 1 180 ? 5.09 -38.031 10.031 1 50.09 180 GLY A N 1
ATOM 1415 C CA . GLY A 1 180 ? 4.23 -38.25 8.883 1 50.09 180 GLY A CA 1
ATOM 1416 C C . GLY A 1 180 ? 3.797 -37 8.18 1 50.09 180 GLY A C 1
ATOM 1417 O O . GLY A 1 180 ? 4.395 -35.938 8.375 1 50.09 180 GLY A O 1
ATOM 1418 N N . GLN A 1 181 ? 2.203 -36.531 8.305 1 64.06 181 GLN A N 1
ATOM 1419 C CA . GLN A 1 181 ? 1.385 -36.094 7.176 1 64.06 181 GLN A CA 1
ATOM 1420 C C . GLN A 1 181 ? 1.525 -34.594 6.93 1 64.06 181 GLN A C 1
ATOM 1422 O O . GLN A 1 181 ? 1.22 -33.781 7.805 1 64.06 181 GLN A O 1
ATOM 1427 N N . GLY A 1 182 ? 2.4 -34.062 6.145 1 87.12 182 GLY A N 1
ATOM 1428 C CA . GLY A 1 182 ? 2.406 -32.719 5.59 1 87.12 182 GLY A CA 1
ATOM 1429 C C . GLY A 1 182 ? 1.017 -32.125 5.41 1 87.12 182 GLY A C 1
ATOM 1430 O O . GLY A 1 182 ? 0.018 -32.812 5.645 1 87.12 182 GLY A O 1
ATOM 1431 N N . PRO A 1 183 ? 1.071 -30.875 5.27 1 94.69 183 PRO A N 1
ATOM 1432 C CA . PRO A 1 183 ? -0.244 -30.266 5.047 1 94.69 183 PRO A CA 1
ATOM 1433 C C . PRO A 1 183 ? -0.975 -30.875 3.85 1 94.69 183 PRO A C 1
ATOM 1435 O O . PRO A 1 183 ? -0.336 -31.344 2.906 1 94.69 183 PRO A O 1
ATOM 1438 N N . PHE A 1 184 ? -2.258 -30.906 4.047 1 95.38 184 PHE A N 1
ATOM 1439 C CA . PHE A 1 184 ? -3.086 -31.344 2.932 1 95.38 184 PHE A CA 1
ATOM 1440 C C . PHE A 1 184 ? -2.986 -30.375 1.761 1 95.38 184 PHE A C 1
ATOM 1442 O O . PHE A 1 184 ? -2.891 -30.797 0.605 1 95.38 184 PHE A O 1
ATOM 1449 N N . LEU A 1 185 ? -2.998 -29.141 2.057 1 97.31 185 LEU A N 1
ATOM 1450 C CA . LEU A 1 185 ? -2.938 -28.078 1.059 1 97.31 185 LEU A CA 1
ATOM 1451 C C . LEU A 1 185 ? -1.974 -26.969 1.492 1 97.31 185 LEU A C 1
ATOM 1453 O O . LEU A 1 185 ? -2.055 -26.484 2.621 1 97.31 185 LEU A O 1
ATOM 1457 N N . LEU A 1 186 ? -1.023 -26.688 0.671 1 98.25 186 LEU A N 1
ATOM 1458 C CA . LEU A 1 186 ? -0.169 -25.516 0.857 1 98.25 186 LEU A CA 1
ATOM 1459 C C . LEU A 1 186 ? -0.568 -24.391 -0.096 1 98.25 186 LEU A C 1
ATOM 1461 O O . LEU A 1 186 ? -0.532 -24.578 -1.315 1 98.25 186 LEU A O 1
ATOM 1465 N N . LEU A 1 187 ? -1.005 -23.312 0.458 1 98.75 187 LEU A N 1
ATOM 1466 C CA . LEU A 1 187 ? -1.264 -22.125 -0.334 1 98.75 187 LEU A CA 1
ATOM 1467 C C . LEU A 1 187 ? 0.027 -21.344 -0.592 1 98.75 187 LEU A C 1
ATOM 1469 O O . LEU A 1 187 ? 0.514 -20.625 0.287 1 98.75 187 LEU A O 1
ATOM 1473 N N . ALA A 1 188 ? 0.621 -21.5 -1.747 1 98.75 188 ALA A N 1
ATOM 1474 C CA . ALA A 1 188 ? 1.795 -20.75 -2.178 1 98.75 188 ALA A CA 1
ATOM 1475 C C . ALA A 1 188 ? 1.394 -19.547 -3.035 1 98.75 188 ALA A C 1
ATOM 1477 O O . ALA A 1 188 ? 1.101 -19.703 -4.223 1 98.75 188 ALA A O 1
ATOM 1478 N N . ILE A 1 189 ? 1.474 -18.391 -2.457 1 98.88 189 ILE A N 1
ATOM 1479 C CA . ILE A 1 189 ? 0.858 -17.219 -3.068 1 98.88 189 ILE A CA 1
ATOM 1480 C C . ILE A 1 189 ? 1.941 -16.234 -3.514 1 98.88 189 ILE A C 1
ATOM 1482 O O . ILE A 1 189 ? 2.77 -15.812 -2.707 1 98.88 189 ILE A O 1
ATOM 1486 N N . LYS A 1 190 ? 1.94 -15.883 -4.785 1 98.56 190 LYS A N 1
ATOM 1487 C CA . LYS A 1 190 ? 2.869 -14.875 -5.297 1 98.56 190 LYS A CA 1
ATOM 1488 C C . LYS A 1 190 ? 2.473 -13.477 -4.84 1 98.56 190 LYS A C 1
ATOM 1490 O O . LYS A 1 190 ? 1.349 -13.031 -5.082 1 98.56 190 LYS A O 1
ATOM 1495 N N . SER A 1 191 ? 3.336 -12.836 -4.148 1 98.31 191 SER A N 1
ATOM 1496 C CA . SER A 1 191 ? 3.115 -11.477 -3.664 1 98.31 191 SER A CA 1
ATOM 1497 C C . SER A 1 191 ? 4.332 -10.594 -3.918 1 98.31 191 SER A C 1
ATOM 1499 O O . SER A 1 191 ? 5.23 -10.969 -4.676 1 98.31 191 SER A O 1
ATOM 1501 N N . GLN A 1 192 ? 4.23 -9.336 -3.543 1 96.62 192 GLN A N 1
ATOM 1502 C CA . GLN A 1 192 ? 5.32 -8.367 -3.637 1 96.62 192 GLN A CA 1
ATOM 1503 C C . GLN A 1 192 ? 5.594 -7.715 -2.285 1 96.62 192 GLN A C 1
ATOM 1505 O O . GLN A 1 192 ? 4.762 -7.773 -1.379 1 96.62 192 GLN A O 1
ATOM 1510 N N . ASP A 1 193 ? 6.684 -7.098 -2.162 1 94.5 193 ASP A N 1
ATOM 1511 C CA . ASP A 1 193 ? 7.129 -6.566 -0.875 1 94.5 193 ASP A CA 1
ATOM 1512 C C . ASP A 1 193 ? 6.156 -5.516 -0.348 1 94.5 193 ASP A C 1
ATOM 1514 O O . ASP A 1 193 ? 5.84 -5.496 0.843 1 94.5 193 ASP A O 1
ATOM 1518 N N . LEU A 1 194 ? 5.598 -4.723 -1.232 1 93.94 194 LEU A N 1
ATOM 1519 C CA . LEU A 1 194 ? 4.77 -3.602 -0.799 1 93.94 194 LEU A CA 1
ATOM 1520 C C . LEU A 1 194 ? 3.32 -4.035 -0.62 1 93.94 194 LEU A C 1
ATOM 1522 O O . LEU A 1 194 ? 2.498 -3.273 -0.108 1 93.94 194 LEU A O 1
ATOM 1526 N N . ASN A 1 195 ? 2.98 -5.254 -0.943 1 96.88 195 ASN A N 1
ATOM 1527 C CA . ASN A 1 195 ? 1.593 -5.707 -0.902 1 96.88 195 ASN A CA 1
ATOM 1528 C C . ASN A 1 195 ? 1.201 -6.188 0.491 1 96.88 195 ASN A C 1
ATOM 1530 O O . ASN A 1 195 ? 0.653 -7.281 0.642 1 96.88 195 ASN A O 1
ATOM 1534 N N . PHE A 1 196 ? 1.418 -5.34 1.476 1 97.12 196 PHE A N 1
ATOM 1535 C CA . PHE A 1 196 ? 1.067 -5.668 2.852 1 97.12 196 PHE A CA 1
ATOM 1536 C C . PHE A 1 196 ? -0.433 -5.898 2.988 1 97.12 196 PHE A C 1
ATOM 1538 O O . PHE A 1 196 ? -0.862 -6.848 3.65 1 97.12 196 PHE A O 1
ATOM 1545 N N . GLU A 1 197 ? -1.165 -5.051 2.379 1 96.12 197 GLU A N 1
ATOM 1546 C CA . GLU A 1 197 ? -2.619 -5.137 2.461 1 96.12 197 GLU A CA 1
ATOM 1547 C C . GLU A 1 197 ? -3.133 -6.434 1.848 1 96.12 197 GLU A C 1
ATOM 1549 O O . GLU A 1 197 ? -4.031 -7.074 2.396 1 96.12 197 GLU A O 1
ATOM 1554 N N . ASN A 1 198 ? -2.59 -6.801 0.714 1 98.19 198 ASN A N 1
ATOM 1555 C CA . ASN A 1 198 ? -2.99 -8.031 0.045 1 98.19 198 ASN A CA 1
ATOM 1556 C C . ASN A 1 198 ? -2.744 -9.258 0.928 1 98.19 198 ASN A C 1
ATOM 1558 O O . ASN A 1 198 ? -3.629 -10.094 1.089 1 98.19 198 ASN A O 1
ATOM 1562 N N . ARG A 1 199 ? -1.564 -9.336 1.461 1 98.56 199 ARG A N 1
ATOM 1563 C CA . ARG A 1 199 ? -1.223 -10.477 2.299 1 98.56 199 ARG A CA 1
ATOM 1564 C C . ARG A 1 199 ? -2.09 -10.516 3.553 1 98.56 199 ARG A C 1
ATOM 1566 O O . ARG A 1 199 ? -2.543 -11.586 3.969 1 98.56 199 ARG A O 1
ATOM 1573 N N . GLN A 1 200 ? -2.369 -9.367 4.074 1 97.62 200 GLN A N 1
ATOM 1574 C CA . GLN A 1 200 ? -3.158 -9.305 5.301 1 97.62 200 GLN A CA 1
ATOM 1575 C C . GLN A 1 200 ? -4.598 -9.75 5.051 1 97.62 200 GLN A C 1
ATOM 1577 O O . GLN A 1 200 ? -5.184 -10.461 5.871 1 97.62 200 GLN A O 1
ATOM 1582 N N . VAL A 1 201 ? -5.18 -9.273 3.971 1 97.62 201 VAL A N 1
ATOM 1583 C CA . VAL A 1 201 ? -6.566 -9.641 3.705 1 97.62 201 VAL A CA 1
ATOM 1584 C C . VAL A 1 201 ? -6.664 -11.148 3.469 1 97.62 201 VAL A C 1
ATOM 1586 O O . VAL A 1 201 ? -7.656 -11.773 3.846 1 97.62 201 VAL A O 1
ATOM 1589 N N . ILE A 1 202 ? -5.672 -11.711 2.842 1 98.56 202 ILE A N 1
ATOM 1590 C CA . ILE A 1 202 ? -5.652 -13.156 2.6 1 98.56 202 ILE A CA 1
ATOM 1591 C C . ILE A 1 202 ? -5.613 -13.898 3.93 1 98.56 202 ILE A C 1
ATOM 1593 O O . ILE A 1 202 ? -6.352 -14.867 4.129 1 98.56 202 ILE A O 1
ATOM 1597 N N . ARG A 1 203 ? -4.816 -13.484 4.867 1 97.88 203 ARG A N 1
ATOM 1598 C CA . ARG A 1 203 ? -4.734 -14.086 6.195 1 97.88 203 ARG A CA 1
ATOM 1599 C C . ARG A 1 203 ? -6.086 -14.047 6.898 1 97.88 203 ARG A C 1
ATOM 1601 O O . ARG A 1 203 ? -6.422 -14.961 7.652 1 97.88 203 ARG A O 1
ATOM 1608 N N . GLN A 1 204 ? -6.832 -13 6.574 1 96.12 204 GLN A N 1
ATOM 1609 C CA . GLN A 1 204 ? -8.062 -12.75 7.312 1 96.12 204 GLN A CA 1
ATOM 1610 C C . GLN A 1 204 ? -9.258 -13.414 6.629 1 96.12 204 GLN A C 1
ATOM 1612 O O . GLN A 1 204 ? -10.359 -13.453 7.184 1 96.12 204 GLN A O 1
ATOM 1617 N N . THR A 1 205 ? -9.039 -13.891 5.484 1 96.69 205 THR A N 1
ATOM 1618 C CA . THR A 1 205 ? -10.164 -14.43 4.727 1 96.69 205 THR A CA 1
ATOM 1619 C C . THR A 1 205 ? -9.875 -15.859 4.27 1 96.69 205 THR A C 1
ATOM 1621 O O . THR A 1 205 ? -9.875 -16.781 5.078 1 96.69 205 THR A O 1
ATOM 1624 N N . TRP A 1 206 ? -9.578 -16.047 2.957 1 97.81 206 TRP A N 1
ATOM 1625 C CA . TRP A 1 206 ? -9.562 -17.375 2.379 1 97.81 206 TRP A CA 1
ATOM 1626 C C . TRP A 1 206 ? -8.25 -18.094 2.684 1 97.81 206 TRP A C 1
ATOM 1628 O O . TRP A 1 206 ? -8.141 -19.312 2.516 1 97.81 206 TRP A O 1
ATOM 1638 N N . GLY A 1 207 ? -7.238 -17.359 3.141 1 98.19 207 GLY A N 1
ATOM 1639 C CA . GLY A 1 207 ? -5.91 -17.922 3.332 1 98.19 207 GLY A CA 1
ATOM 1640 C C . GLY A 1 207 ? -5.629 -18.312 4.77 1 98.19 207 GLY A C 1
ATOM 1641 O O . GLY A 1 207 ? -4.484 -18.219 5.227 1 98.19 207 GLY A O 1
ATOM 1642 N N . GLN A 1 208 ? -6.582 -18.703 5.496 1 95.69 208 GLN A N 1
ATOM 1643 C CA . GLN A 1 208 ? -6.383 -19.125 6.879 1 95.69 208 GLN A CA 1
ATOM 1644 C C . GLN A 1 208 ? -5.547 -20.391 6.953 1 95.69 208 GLN A C 1
ATOM 1646 O O . GLN A 1 208 ? -5.758 -21.328 6.172 1 95.69 208 GLN A O 1
ATOM 1651 N N . ALA A 1 209 ? -4.586 -20.359 7.859 1 95.19 209 ALA A N 1
ATOM 1652 C CA . ALA A 1 209 ? -3.727 -21.516 8.078 1 95.19 209 ALA A CA 1
ATOM 1653 C C . ALA A 1 209 ? -4.195 -22.328 9.281 1 95.19 209 ALA A C 1
ATOM 1655 O O . ALA A 1 209 ? -4.789 -21.781 10.211 1 95.19 209 ALA A O 1
ATOM 1656 N N . GLY A 1 210 ? -3.934 -23.625 9.281 1 93.31 210 GLY A N 1
ATOM 1657 C CA . GLY A 1 210 ? -4.371 -24.547 10.328 1 93.31 210 GLY A CA 1
ATOM 1658 C C . GLY A 1 210 ? -5.406 -25.547 9.844 1 93.31 210 GLY A C 1
ATOM 1659 O O . GLY A 1 210 ? -5.422 -25.906 8.664 1 93.31 210 GLY A O 1
ATOM 1660 N N . ARG A 1 211 ? -6.105 -26.031 10.766 1 93.88 211 ARG A N 1
ATOM 1661 C CA . ARG A 1 211 ? -7.176 -26.938 10.391 1 93.88 211 ARG A CA 1
ATOM 1662 C C . ARG A 1 211 ? -8.375 -26.188 9.836 1 93.88 211 ARG A C 1
ATOM 1664 O O . ARG A 1 211 ? -8.977 -25.359 10.539 1 93.88 211 ARG A O 1
ATOM 1671 N N . VAL A 1 212 ? -8.648 -26.375 8.602 1 93.56 212 VAL A N 1
ATOM 1672 C CA . VAL A 1 212 ? -9.742 -25.703 7.926 1 93.56 212 VAL A CA 1
ATOM 1673 C C . VAL A 1 212 ? -10.836 -26.703 7.562 1 93.56 212 VAL A C 1
ATOM 1675 O O . VAL A 1 212 ? -10.547 -27.766 7 1 93.56 212 VAL A O 1
ATOM 1678 N N . ALA A 1 213 ? -12 -26.297 7.934 1 90 213 ALA A N 1
ATOM 1679 C CA . ALA A 1 213 ? -13.133 -27.156 7.629 1 90 213 ALA A CA 1
ATOM 1680 C C . ALA A 1 213 ? -13.531 -27.062 6.16 1 90 213 ALA A C 1
ATOM 1682 O O . ALA A 1 213 ? -13.422 -25.984 5.555 1 90 213 ALA A O 1
ATOM 1683 N N . GLY A 1 214 ? -13.906 -28.156 5.578 1 87.5 214 GLY A N 1
ATOM 1684 C CA . GLY A 1 214 ? -14.523 -28.109 4.262 1 87.5 214 GLY A CA 1
ATOM 1685 C C . GLY A 1 214 ? -15.922 -27.531 4.285 1 87.5 214 GLY A C 1
ATOM 1686 O O . GLY A 1 214 ? -16.469 -27.25 5.355 1 87.5 214 GLY A O 1
ATOM 1687 N N . GLU A 1 215 ? -16.312 -27.281 3.062 1 86.5 215 GLU A N 1
ATOM 1688 C CA . GLU A 1 215 ? -17.719 -26.859 2.99 1 86.5 215 GLU A CA 1
ATOM 1689 C C . GLU A 1 215 ? -18.641 -27.953 3.5 1 86.5 215 GLU A C 1
ATOM 1691 O O . GLU A 1 215 ? -19.625 -27.656 4.184 1 86.5 215 GLU A O 1
ATOM 1696 N N . THR A 1 216 ? -18.297 -29.172 3.172 1 80.69 216 THR A N 1
ATOM 1697 C CA . THR A 1 216 ? -19.109 -30.312 3.582 1 80.69 216 THR A CA 1
ATOM 1698 C C . THR A 1 216 ? -18.266 -31.359 4.301 1 80.69 216 THR A C 1
ATOM 1700 O O . THR A 1 216 ? -18.781 -32.25 4.957 1 80.69 216 THR A O 1
ATOM 1703 N N . GLY A 1 217 ? -17.016 -31.281 4.133 1 78.12 217 GLY A N 1
ATOM 1704 C CA . GLY A 1 217 ? -16.141 -32.344 4.59 1 78.12 217 GLY A CA 1
ATOM 1705 C C . GLY A 1 217 ? -15.414 -32.031 5.879 1 78.12 217 GLY A C 1
ATOM 1706 O O . GLY A 1 217 ? -15.664 -30.984 6.488 1 78.12 217 GLY A O 1
ATOM 1707 N N . GLU A 1 218 ? -14.57 -33.094 6.211 1 83.88 218 GLU A N 1
ATOM 1708 C CA . GLU A 1 218 ? -13.758 -32.969 7.418 1 83.88 218 GLU A CA 1
ATOM 1709 C C . GLU A 1 218 ? -12.664 -31.922 7.266 1 83.88 218 GLU A C 1
ATOM 1711 O O . GLU A 1 218 ? -12.289 -31.578 6.148 1 83.88 218 GLU A O 1
ATOM 1716 N N . GLY A 1 219 ? -12.281 -31.438 8.258 1 86.12 219 GLY A N 1
ATOM 1717 C CA . GLY A 1 219 ? -11.211 -30.438 8.266 1 86.12 219 GLY A CA 1
ATOM 1718 C C . GLY A 1 219 ? -9.859 -31.016 7.879 1 86.12 219 GLY A C 1
ATOM 1719 O O . GLY A 1 219 ? -9.562 -32.188 8.172 1 86.12 219 GLY A O 1
ATOM 1720 N N . ARG A 1 220 ? -9.172 -30.312 7.074 1 92.81 220 ARG A N 1
ATOM 1721 C CA . ARG A 1 220 ? -7.816 -30.656 6.664 1 92.81 220 ARG A CA 1
ATOM 1722 C C . ARG A 1 220 ? -6.828 -29.562 7.043 1 92.81 220 ARG A C 1
ATOM 1724 O O . ARG A 1 220 ? -7.227 -28.422 7.312 1 92.81 220 ARG A O 1
ATOM 1731 N N . VAL A 1 221 ? -5.609 -29.938 7.113 1 94.44 221 VAL A N 1
ATOM 1732 C CA . VAL A 1 221 ? -4.574 -28.984 7.496 1 94.44 221 VAL A CA 1
ATOM 1733 C C . VAL A 1 221 ? -4.141 -28.172 6.277 1 94.44 221 VAL A C 1
ATOM 1735 O O . VAL A 1 221 ? -3.768 -28.734 5.246 1 94.44 221 VAL A O 1
ATOM 1738 N N . VAL A 1 222 ? -4.23 -26.891 6.375 1 96.44 222 VAL A N 1
ATOM 1739 C CA . VAL A 1 222 ? -3.826 -25.953 5.344 1 96.44 222 VAL A CA 1
ATOM 1740 C C . VAL A 1 222 ? -2.691 -25.062 5.867 1 96.44 222 VAL A C 1
ATOM 1742 O O . VAL A 1 222 ? -2.709 -24.641 7.027 1 96.44 222 VAL A O 1
ATOM 1745 N N . GLN A 1 223 ? -1.679 -24.922 5.07 1 97.06 223 GLN A N 1
ATOM 1746 C CA . GLN A 1 223 ? -0.615 -23.969 5.363 1 97.06 223 GLN A CA 1
ATOM 1747 C C . GLN A 1 223 ? -0.51 -22.906 4.27 1 97.06 223 GLN A C 1
ATOM 1749 O O . GLN A 1 223 ? -0.991 -23.109 3.154 1 97.06 223 GLN A O 1
ATOM 1754 N N . ARG A 1 224 ? 0.034 -21.766 4.625 1 98.12 224 ARG A N 1
ATOM 1755 C CA . ARG A 1 224 ? 0.147 -20.656 3.695 1 98.12 224 ARG A CA 1
ATOM 1756 C C . ARG A 1 224 ? 1.568 -20.094 3.674 1 98.12 224 ARG A C 1
ATOM 1758 O O . ARG A 1 224 ? 2.229 -20.031 4.711 1 98.12 224 ARG A O 1
ATOM 1765 N N . VAL A 1 225 ? 2.033 -19.734 2.529 1 98.62 225 VAL A N 1
ATOM 1766 C CA . VAL A 1 225 ? 3.316 -19.062 2.385 1 98.62 225 VAL A CA 1
ATOM 1767 C C . VAL A 1 225 ? 3.244 -18.062 1.229 1 98.62 225 VAL A C 1
ATOM 1769 O O . VAL A 1 225 ? 2.645 -18.359 0.19 1 98.62 225 VAL A O 1
ATOM 1772 N N . PHE A 1 226 ? 3.742 -16.828 1.446 1 98.81 226 PHE A N 1
ATOM 1773 C CA . PHE A 1 226 ? 3.812 -15.812 0.408 1 98.81 226 PHE A CA 1
ATOM 1774 C C . PHE A 1 226 ? 5.188 -15.805 -0.251 1 98.81 226 PHE A C 1
ATOM 1776 O O . PHE A 1 226 ? 6.211 -15.789 0.436 1 98.81 226 PHE A O 1
ATOM 1783 N N . LEU A 1 227 ? 5.215 -15.812 -1.556 1 98.81 227 LEU A N 1
ATOM 1784 C CA . LEU A 1 227 ? 6.445 -15.844 -2.344 1 98.81 227 LEU A CA 1
ATOM 1785 C C . LEU A 1 227 ? 6.824 -14.438 -2.811 1 98.81 227 LEU A C 1
ATOM 1787 O O . LEU A 1 227 ? 6.074 -13.805 -3.555 1 98.81 227 LEU A O 1
ATOM 1791 N N . LEU A 1 228 ? 8.016 -14.031 -2.387 1 98.38 228 LEU A N 1
ATOM 1792 C CA . LEU A 1 228 ? 8.414 -12.664 -2.705 1 98.38 228 LEU A CA 1
ATOM 1793 C C . LEU A 1 228 ? 9.82 -12.633 -3.305 1 98.38 228 LEU A C 1
ATOM 1795 O O . LEU A 1 228 ? 10.641 -13.508 -3.018 1 98.38 228 LEU A O 1
ATOM 1799 N N . GLY A 1 229 ? 10.023 -11.703 -4.254 1 97 229 GLY A N 1
ATOM 1800 C CA . GLY A 1 229 ? 11.344 -11.219 -4.605 1 97 229 GLY A CA 1
ATOM 1801 C C . GLY A 1 229 ? 11.719 -9.93 -3.895 1 97 229 GLY A C 1
ATOM 1802 O O . GLY A 1 229 ? 11.141 -9.602 -2.854 1 97 229 GLY A O 1
ATOM 1803 N N . LYS A 1 230 ? 12.75 -9.359 -4.383 1 92.81 230 LYS A N 1
ATOM 1804 C CA . LYS A 1 230 ? 13.195 -8.102 -3.789 1 92.81 230 LYS A CA 1
ATOM 1805 C C . LYS A 1 230 ? 13.109 -6.953 -4.793 1 92.81 230 LYS A C 1
ATOM 1807 O O . LYS A 1 230 ? 13.367 -7.141 -5.98 1 92.81 230 LYS A O 1
ATOM 1812 N N . LYS A 1 231 ? 12.648 -5.82 -4.344 1 86 231 LYS A N 1
ATOM 1813 C CA . LYS A 1 231 ? 12.664 -4.645 -5.211 1 86 231 LYS A CA 1
ATOM 1814 C C . LYS A 1 231 ? 14.008 -3.92 -5.133 1 86 231 LYS A C 1
ATOM 1816 O O . LYS A 1 231 ? 14.789 -4.148 -4.207 1 86 231 LYS A O 1
ATOM 1821 N N . ASP A 1 232 ? 14.195 -3.152 -6.207 1 79.81 232 ASP A N 1
ATOM 1822 C CA . ASP A 1 232 ? 15.43 -2.371 -6.242 1 79.81 232 ASP A CA 1
ATOM 1823 C C . ASP A 1 232 ? 15.406 -1.262 -5.191 1 79.81 232 ASP A C 1
ATOM 1825 O O . ASP A 1 232 ? 14.695 -0.267 -5.348 1 79.81 232 ASP A O 1
ATOM 1829 N N . THR A 1 233 ? 16.25 -1.308 -4.223 1 73.12 233 THR A N 1
ATOM 1830 C CA . THR A 1 233 ? 16.203 -0.389 -3.09 1 73.12 233 THR A CA 1
ATOM 1831 C C . THR A 1 233 ? 16.844 0.95 -3.457 1 73.12 233 THR A C 1
ATOM 1833 O O . THR A 1 233 ? 16.688 1.935 -2.73 1 73.12 233 THR A O 1
ATOM 1836 N N . GLU A 1 234 ? 17.531 0.969 -4.508 1 69.5 234 GLU A N 1
ATOM 1837 C CA . GLU A 1 234 ? 18.094 2.25 -4.934 1 69.5 234 GLU A CA 1
ATOM 1838 C C . GLU A 1 234 ? 17.016 3.127 -5.582 1 69.5 234 GLU A C 1
ATOM 1840 O O . GLU A 1 234 ? 17.047 4.352 -5.441 1 69.5 234 GLU A O 1
ATOM 1845 N N . LEU A 1 235 ? 16.125 2.436 -6.086 1 72.25 235 LEU A N 1
ATOM 1846 C CA . LEU A 1 235 ? 15.102 3.158 -6.844 1 72.25 235 LEU A CA 1
ATOM 1847 C C . LEU A 1 235 ? 13.766 3.143 -6.113 1 72.25 235 LEU A C 1
ATOM 1849 O O . LEU A 1 235 ? 12.938 4.039 -6.305 1 72.25 235 LEU A O 1
ATOM 1853 N N . ASP A 1 236 ? 13.703 2.176 -5.254 1 82.19 236 ASP A N 1
ATOM 1854 C CA . ASP A 1 236 ? 12.406 1.985 -4.609 1 82.19 236 ASP A CA 1
ATOM 1855 C C . ASP A 1 236 ? 12.516 2.139 -3.094 1 82.19 236 ASP A C 1
ATOM 1857 O O . ASP A 1 236 ? 13.625 2.152 -2.545 1 82.19 236 ASP A O 1
ATOM 1861 N N . VAL A 1 237 ? 11.422 2.273 -2.49 1 90.5 237 VAL A N 1
ATOM 1862 C CA . VAL A 1 237 ? 11.344 2.354 -1.035 1 90.5 237 VAL A CA 1
ATOM 1863 C C . VAL A 1 237 ? 11.789 1.028 -0.421 1 90.5 237 VAL A C 1
ATOM 1865 O O . VAL A 1 237 ? 11.383 -0.043 -0.877 1 90.5 237 VAL A O 1
ATOM 1868 N N . ASP A 1 238 ? 12.734 1.12 0.469 1 91.44 238 ASP A N 1
ATOM 1869 C CA . ASP A 1 238 ? 13.203 -0.084 1.147 1 91.44 238 ASP A CA 1
ATOM 1870 C C . ASP A 1 238 ? 12.266 -0.464 2.297 1 91.44 238 ASP A C 1
ATOM 1872 O O . ASP A 1 238 ? 12.297 0.162 3.357 1 91.44 238 ASP A O 1
ATOM 1876 N N . VAL A 1 239 ? 11.539 -1.53 2.129 1 94.56 239 VAL A N 1
ATOM 1877 C CA . VAL A 1 239 ? 10.594 -1.955 3.158 1 94.56 239 VAL A CA 1
ATOM 1878 C C . VAL A 1 239 ? 11.078 -3.26 3.793 1 94.56 239 VAL A C 1
ATOM 1880 O O . VAL A 1 239 ? 10.281 -4.004 4.375 1 94.56 239 VAL A O 1
ATOM 1883 N N . SER A 1 240 ? 12.344 -3.596 3.725 1 93.69 240 SER A N 1
ATOM 1884 C CA . SER A 1 240 ? 12.891 -4.859 4.207 1 93.69 240 SER A CA 1
ATOM 1885 C C . SER A 1 240 ? 12.648 -5.027 5.707 1 93.69 240 SER A C 1
ATOM 1887 O O . SER A 1 240 ? 12.359 -6.133 6.172 1 93.69 240 SER A O 1
ATOM 1889 N N . GLU A 1 241 ? 12.789 -3.93 6.461 1 93.38 241 GLU A N 1
ATOM 1890 C CA . GLU A 1 241 ? 12.586 -4.008 7.902 1 93.38 241 GLU A CA 1
ATOM 1891 C C . GLU A 1 241 ? 11.141 -4.363 8.234 1 93.38 241 GLU A C 1
ATOM 1893 O O . GLU A 1 241 ? 10.883 -5.191 9.117 1 93.38 241 GLU A O 1
ATOM 1898 N N . LEU A 1 242 ? 10.219 -3.711 7.594 1 95.31 242 LEU A N 1
ATOM 1899 C CA . LEU A 1 242 ? 8.805 -3.994 7.809 1 95.31 242 LEU A CA 1
ATOM 1900 C C . LEU A 1 242 ? 8.477 -5.434 7.426 1 95.31 242 LEU A C 1
ATOM 1902 O O . LEU A 1 242 ? 7.68 -6.094 8.102 1 95.31 242 LEU A O 1
ATOM 1906 N N . LEU A 1 243 ? 9.039 -5.852 6.34 1 96.38 243 LEU A N 1
ATOM 1907 C CA . LEU A 1 243 ? 8.812 -7.219 5.883 1 96.38 243 LEU A CA 1
ATOM 1908 C C . LEU A 1 243 ? 9.336 -8.219 6.91 1 96.38 243 LEU A C 1
ATOM 1910 O O . LEU A 1 243 ? 8.719 -9.266 7.133 1 96.38 243 LEU A O 1
ATOM 1914 N N . GLN A 1 244 ? 10.477 -7.957 7.484 1 96.38 244 GLN A N 1
ATOM 1915 C CA . GLN A 1 244 ? 11.039 -8.82 8.516 1 96.38 244 GLN A CA 1
ATOM 1916 C C . GLN A 1 244 ? 10.117 -8.891 9.734 1 96.38 244 GLN A C 1
ATOM 1918 O O . GLN A 1 244 ? 9.945 -9.961 10.328 1 96.38 244 GLN A O 1
ATOM 1923 N N . LEU A 1 245 ? 9.586 -7.758 10.125 1 96.5 245 LEU A N 1
ATOM 1924 C CA . LEU A 1 245 ? 8.641 -7.723 11.242 1 96.5 245 LEU A CA 1
ATOM 1925 C C . LEU A 1 245 ? 7.398 -8.547 10.93 1 96.5 245 LEU A C 1
ATOM 1927 O O . LEU A 1 245 ? 6.934 -9.32 11.773 1 96.5 245 LEU A O 1
ATOM 1931 N N . GLU A 1 246 ? 6.859 -8.344 9.758 1 97.19 246 GLU A N 1
ATOM 1932 C CA . GLU A 1 246 ? 5.711 -9.125 9.305 1 97.19 246 GLU A CA 1
ATOM 1933 C C . GLU A 1 246 ? 6.012 -10.625 9.359 1 97.19 246 GLU A C 1
ATOM 1935 O O . GLU A 1 246 ? 5.195 -11.414 9.836 1 97.19 246 GLU A O 1
ATOM 1940 N N . SER A 1 247 ? 7.184 -10.992 8.836 1 97.06 247 SER A N 1
ATOM 1941 C CA . SER A 1 247 ? 7.59 -12.391 8.773 1 97.06 247 SER A CA 1
ATOM 1942 C C . SER A 1 247 ? 7.723 -12.992 10.172 1 97.06 247 SER A C 1
ATOM 1944 O O . SER A 1 247 ? 7.332 -14.133 10.406 1 97.06 247 SER A O 1
ATOM 1946 N N . ARG A 1 248 ? 8.32 -12.266 11.062 1 95.75 248 ARG A N 1
ATOM 1947 C CA . ARG A 1 248 ? 8.5 -12.742 12.43 1 95.75 248 ARG A CA 1
ATOM 1948 C C . ARG A 1 248 ? 7.156 -12.977 13.109 1 95.75 248 ARG A C 1
ATOM 1950 O O . ARG A 1 248 ? 7.008 -13.922 13.898 1 95.75 248 ARG A O 1
ATOM 1957 N N . HIS A 1 249 ? 6.23 -12.133 12.812 1 96.12 249 HIS A N 1
ATOM 1958 C CA . HIS A 1 249 ? 4.93 -12.203 13.469 1 96.12 249 HIS A CA 1
ATOM 1959 C C . HIS A 1 249 ? 4.094 -13.344 12.906 1 96.12 249 HIS A C 1
ATOM 1961 O O . HIS A 1 249 ? 3.473 -14.102 13.664 1 96.12 249 HIS A O 1
ATOM 1967 N N . TYR A 1 250 ? 4.051 -13.469 11.609 1 96.75 250 TYR A N 1
ATOM 1968 C CA . TYR A 1 250 ? 3.107 -14.398 10.992 1 96.75 250 TYR A CA 1
ATOM 1969 C C . TYR A 1 250 ? 3.807 -15.688 10.578 1 96.75 250 TYR A C 1
ATOM 1971 O O . TYR A 1 250 ? 3.162 -16.734 10.43 1 96.75 250 TYR A O 1
ATOM 1979 N N . GLY A 1 251 ? 5.086 -15.672 10.234 1 96.75 251 GLY A N 1
ATOM 1980 C CA . GLY A 1 251 ? 5.852 -16.844 9.859 1 96.75 251 GLY A CA 1
ATOM 1981 C C . GLY A 1 251 ? 5.43 -17.438 8.523 1 96.75 251 GLY A C 1
ATOM 1982 O O . GLY A 1 251 ? 5.402 -18.656 8.359 1 96.75 251 GLY A O 1
ATOM 1983 N N . ASP A 1 252 ? 5.078 -16.578 7.59 1 97.94 252 ASP A N 1
ATOM 1984 C CA . ASP A 1 252 ? 4.547 -17.141 6.352 1 97.94 252 ASP A CA 1
ATOM 1985 C C . ASP A 1 252 ? 5.133 -16.422 5.133 1 97.94 252 ASP A C 1
ATOM 1987 O O . ASP A 1 252 ? 4.488 -16.344 4.086 1 97.94 252 ASP A O 1
ATOM 1991 N N . ILE A 1 253 ? 6.309 -15.844 5.223 1 98.25 253 ILE A N 1
ATOM 1992 C CA . ILE A 1 253 ? 6.938 -15.148 4.102 1 98.25 253 ILE A CA 1
ATOM 1993 C C . ILE A 1 253 ? 8.148 -15.938 3.621 1 98.25 253 ILE A C 1
ATOM 1995 O O . ILE A 1 253 ? 8.969 -16.391 4.43 1 98.25 253 ILE A O 1
ATOM 1999 N N . LEU A 1 254 ? 8.227 -16.203 2.414 1 98.38 254 LEU A N 1
ATOM 2000 C CA . LEU A 1 254 ? 9.375 -16.766 1.71 1 98.38 254 LEU A CA 1
ATOM 2001 C C . LEU A 1 254 ? 9.898 -15.789 0.661 1 98.38 254 LEU A C 1
ATOM 2003 O O . LEU A 1 254 ? 9.219 -15.508 -0.326 1 98.38 254 LEU A O 1
ATOM 2007 N N . GLN A 1 255 ? 11.109 -15.234 0.898 1 98.12 255 GLN A N 1
ATOM 2008 C CA . GLN A 1 255 ? 11.672 -14.195 0.035 1 98.12 255 GLN A CA 1
ATOM 2009 C C . GLN A 1 255 ? 13.055 -14.594 -0.47 1 98.12 255 GLN A C 1
ATOM 2011 O O . GLN A 1 255 ? 13.891 -15.078 0.302 1 98.12 255 GLN A O 1
ATOM 2016 N N . TRP A 1 256 ? 13.289 -14.461 -1.767 1 98 256 TRP A N 1
ATOM 2017 C CA . TRP A 1 256 ? 14.594 -14.703 -2.369 1 98 256 TRP A CA 1
ATOM 2018 C C . TRP A 1 256 ? 15.219 -13.406 -2.867 1 98 256 TRP A C 1
ATOM 2020 O O . TRP A 1 256 ? 14.523 -12.391 -3.016 1 98 256 TRP A O 1
ATOM 2030 N N . ASP A 1 257 ? 16.531 -13.484 -3.09 1 95.62 257 ASP A N 1
ATOM 2031 C CA . ASP A 1 257 ? 17.281 -12.312 -3.51 1 95.62 257 ASP A CA 1
ATOM 2032 C C . ASP A 1 257 ? 17.312 -12.188 -5.031 1 95.62 257 ASP A C 1
ATOM 2034 O O . ASP A 1 257 ? 18.391 -12.219 -5.641 1 95.62 257 ASP A O 1
ATOM 2038 N N . PHE A 1 258 ? 16.266 -12.07 -5.676 1 95 258 PHE A N 1
ATOM 2039 C CA . PHE A 1 258 ? 16.156 -11.695 -7.078 1 95 258 PHE A CA 1
ATOM 2040 C C . PHE A 1 258 ? 15.242 -10.484 -7.25 1 95 258 PHE A C 1
ATOM 2042 O O . PHE A 1 258 ? 14.422 -10.195 -6.375 1 95 258 PHE A O 1
ATOM 2049 N N . GLN A 1 259 ? 15.391 -9.781 -8.305 1 92.31 259 GLN A N 1
ATOM 2050 C CA . GLN A 1 259 ? 14.547 -8.609 -8.555 1 92.31 259 GLN A CA 1
ATOM 2051 C C . GLN A 1 259 ? 13.125 -9.023 -8.898 1 92.31 259 GLN A C 1
ATOM 2053 O O . GLN A 1 259 ? 12.898 -9.773 -9.852 1 92.31 259 GLN A O 1
ATOM 2058 N N . ASP A 1 260 ? 12.234 -8.5 -8.125 1 93.5 260 ASP A N 1
ATOM 2059 C CA . ASP A 1 260 ? 10.836 -8.883 -8.258 1 93.5 260 ASP A CA 1
ATOM 2060 C C . ASP A 1 260 ? 10.172 -8.164 -9.43 1 93.5 260 ASP A C 1
ATOM 2062 O O . ASP A 1 260 ? 9.367 -7.254 -9.234 1 93.5 260 ASP A O 1
ATOM 2066 N N . THR A 1 261 ? 10.406 -8.562 -10.633 1 91.5 261 THR A N 1
ATOM 2067 C CA . THR A 1 261 ? 9.828 -8.031 -11.859 1 91.5 261 THR A CA 1
ATOM 2068 C C . THR A 1 261 ? 8.945 -9.078 -12.531 1 91.5 261 THR A C 1
ATOM 2070 O O . THR A 1 261 ? 9.031 -10.266 -12.219 1 91.5 261 THR A O 1
ATOM 2073 N N . PHE A 1 262 ? 8.203 -8.664 -13.406 1 93.31 262 PHE A N 1
ATOM 2074 C CA . PHE A 1 262 ? 7.238 -9.539 -14.062 1 93.31 262 PHE A CA 1
ATOM 2075 C C . PHE A 1 262 ? 7.941 -10.703 -14.742 1 93.31 262 PHE A C 1
ATOM 2077 O O . PHE A 1 262 ? 7.512 -11.859 -14.617 1 93.31 262 PHE A O 1
ATOM 2084 N N . PHE A 1 263 ? 9.008 -10.5 -15.406 1 94.12 263 PHE A N 1
ATOM 2085 C CA . PHE A 1 263 ? 9.688 -11.539 -16.172 1 94.12 263 PHE A CA 1
ATOM 2086 C C . PHE A 1 263 ? 10.43 -12.492 -15.242 1 94.12 263 PHE A C 1
ATOM 2088 O O . PHE A 1 263 ? 10.82 -13.586 -15.648 1 94.12 263 PHE A O 1
ATOM 2095 N N . ASN A 1 264 ? 10.578 -12.109 -14 1 94.62 264 ASN A N 1
ATOM 2096 C CA . ASN A 1 264 ? 11.258 -12.969 -13.039 1 94.62 264 ASN A CA 1
ATOM 2097 C C . ASN A 1 264 ? 10.266 -13.789 -12.219 1 94.62 264 ASN A C 1
ATOM 2099 O O . ASN A 1 264 ? 10.664 -14.516 -11.305 1 94.62 264 ASN A O 1
ATOM 2103 N N . LEU A 1 265 ? 9.016 -13.742 -12.586 1 96.69 265 LEU A N 1
ATOM 2104 C CA . LEU A 1 265 ? 8.008 -14.477 -11.836 1 96.69 265 LEU A CA 1
ATOM 2105 C C . LEU A 1 265 ? 8.234 -15.977 -11.938 1 96.69 265 LEU A C 1
ATOM 2107 O O . LEU A 1 265 ? 7.883 -16.734 -11.023 1 96.69 265 LEU A O 1
ATOM 2111 N N . THR A 1 266 ? 8.805 -16.422 -13.039 1 97.38 266 THR A N 1
ATOM 2112 C CA . THR A 1 266 ? 9.133 -17.828 -13.227 1 97.38 266 THR A CA 1
ATOM 2113 C C . THR A 1 266 ? 10.039 -18.328 -12.109 1 97.38 266 THR A C 1
ATOM 2115 O O . THR A 1 266 ? 9.938 -19.484 -11.688 1 97.38 266 THR A O 1
ATOM 2118 N N . LEU A 1 267 ? 10.875 -17.453 -11.602 1 97.38 267 LEU A N 1
ATOM 2119 C CA . LEU A 1 267 ? 11.789 -17.812 -10.531 1 97.38 267 LEU A CA 1
ATOM 2120 C C . LEU A 1 267 ? 11.016 -18.219 -9.273 1 97.38 267 LEU A C 1
ATOM 2122 O O . LEU A 1 267 ? 11.469 -19.078 -8.508 1 97.38 267 LEU A O 1
ATOM 2126 N N . LYS A 1 268 ? 9.859 -17.672 -9.086 1 97.81 268 LYS A N 1
ATOM 2127 C CA . LYS A 1 268 ? 9.062 -18.016 -7.918 1 97.81 268 LYS A CA 1
ATOM 2128 C C . LYS A 1 268 ? 8.602 -19.469 -7.992 1 97.81 268 LYS A C 1
ATOM 2130 O O . LYS A 1 268 ? 8.469 -20.141 -6.961 1 97.81 268 LYS A O 1
ATOM 2135 N N . ASP A 1 269 ? 8.352 -19.969 -9.195 1 97.75 269 ASP A N 1
ATOM 2136 C CA . ASP A 1 269 ? 7.949 -21.375 -9.352 1 97.75 269 ASP A CA 1
ATOM 2137 C C . ASP A 1 269 ? 9.125 -22.312 -9.102 1 97.75 269 ASP A C 1
ATOM 2139 O O . ASP A 1 269 ? 9.023 -23.234 -8.289 1 97.75 269 ASP A O 1
ATOM 2143 N N . VAL A 1 270 ? 10.211 -22.062 -9.758 1 97.69 270 VAL A N 1
ATOM 2144 C CA . VAL A 1 270 ? 11.344 -22.984 -9.703 1 97.69 270 VAL A CA 1
ATOM 2145 C C . VAL A 1 270 ? 11.93 -23 -8.297 1 97.69 270 VAL A C 1
ATOM 2147 O O . VAL A 1 270 ? 12.273 -24.062 -7.773 1 97.69 270 VAL A O 1
ATOM 2150 N N . LEU A 1 271 ? 12.023 -21.844 -7.699 1 98.06 271 LEU A N 1
ATOM 2151 C CA . LEU A 1 271 ? 12.562 -21.766 -6.348 1 98.06 271 LEU A CA 1
ATOM 2152 C C . LEU A 1 271 ? 11.594 -22.359 -5.336 1 98.06 271 LEU A C 1
ATOM 2154 O O . LEU A 1 271 ? 12.016 -22.938 -4.336 1 98.06 271 LEU A O 1
ATOM 2158 N N . LEU A 1 272 ? 10.32 -22.203 -5.602 1 98.31 272 LEU A N 1
ATOM 2159 C CA . LEU A 1 272 ? 9.32 -22.844 -4.75 1 98.31 272 LEU A CA 1
ATOM 2160 C C . LEU A 1 272 ? 9.484 -24.359 -4.758 1 98.31 272 LEU A C 1
ATOM 2162 O O . LEU A 1 272 ? 9.438 -25 -3.705 1 98.31 272 LEU A O 1
ATOM 2166 N N . TRP A 1 273 ? 9.609 -24.938 -5.934 1 98.25 273 TRP A N 1
ATOM 2167 C CA . TRP A 1 273 ? 9.75 -26.375 -6.035 1 98.25 273 TRP A CA 1
ATOM 2168 C C . TRP A 1 273 ? 10.977 -26.859 -5.262 1 98.25 273 TRP A C 1
ATOM 2170 O O . TRP A 1 273 ? 10.93 -27.891 -4.586 1 98.25 273 TRP A O 1
ATOM 2180 N N . ASP A 1 274 ? 12.023 -26.109 -5.359 1 96.94 274 ASP A N 1
ATOM 2181 C CA . ASP A 1 274 ? 13.219 -26.438 -4.582 1 96.94 274 ASP A CA 1
ATOM 2182 C C . ASP A 1 274 ? 12.938 -26.359 -3.084 1 96.94 274 ASP A C 1
ATOM 2184 O O . ASP A 1 274 ? 13.312 -27.266 -2.334 1 96.94 274 ASP A O 1
ATOM 2188 N N . TRP A 1 275 ? 12.305 -25.328 -2.705 1 96.81 275 TRP A N 1
ATOM 2189 C CA . TRP A 1 275 ? 12 -25.125 -1.292 1 96.81 275 TRP A CA 1
ATOM 2190 C C . TRP A 1 275 ? 11.055 -26.203 -0.777 1 96.81 275 TRP A C 1
ATOM 2192 O O . TRP A 1 275 ? 11.234 -26.719 0.333 1 96.81 275 TRP A O 1
ATOM 2202 N N . LEU A 1 276 ? 10.062 -26.562 -1.579 1 96.25 276 LEU A N 1
ATOM 2203 C CA . LEU A 1 276 ? 9.109 -27.609 -1.217 1 96.25 276 LEU A 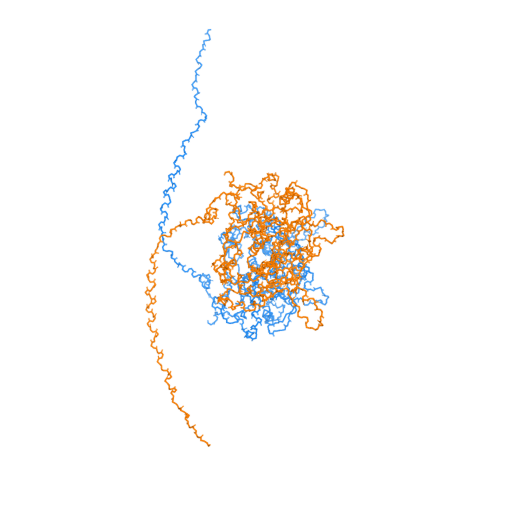CA 1
ATOM 2204 C C . LEU A 1 276 ? 9.812 -28.938 -0.965 1 96.25 276 LEU A C 1
ATOM 2206 O O . LEU A 1 276 ? 9.5 -29.641 0 1 96.25 276 LEU A O 1
ATOM 2210 N N . SER A 1 277 ? 10.695 -29.25 -1.816 1 95.38 277 SER A N 1
ATOM 2211 C CA . SER A 1 277 ? 11.422 -30.516 -1.717 1 95.38 277 SER A CA 1
ATOM 2212 C C . SER A 1 277 ? 12.227 -30.594 -0.425 1 95.38 277 SER A C 1
ATOM 2214 O O . SER A 1 277 ? 12.359 -31.656 0.169 1 95.38 277 SER A O 1
ATOM 2216 N N . ALA A 1 278 ? 12.672 -29.484 0.042 1 93.25 278 ALA A N 1
ATOM 2217 C CA . ALA A 1 278 ? 13.555 -29.453 1.207 1 93.25 278 ALA A CA 1
ATOM 2218 C C . ALA A 1 278 ? 12.758 -29.281 2.494 1 93.25 278 ALA A C 1
ATOM 2220 O O . ALA A 1 278 ? 13.125 -29.828 3.539 1 93.25 278 ALA A O 1
ATOM 2221 N N . HIS A 1 279 ? 11.656 -28.594 2.393 1 93.38 279 HIS A N 1
ATOM 2222 C CA . HIS A 1 279 ? 11.055 -28.141 3.639 1 93.38 279 HIS A CA 1
ATOM 2223 C C . HIS A 1 279 ? 9.641 -28.688 3.801 1 93.38 279 HIS A C 1
ATOM 2225 O O . HIS A 1 279 ? 9.109 -28.734 4.914 1 93.38 279 HIS A O 1
ATOM 2231 N N . CYS A 1 280 ? 9.016 -29.062 2.721 1 93.69 280 CYS A N 1
ATOM 2232 C CA . CYS A 1 280 ? 7.645 -29.547 2.779 1 93.69 280 CYS A CA 1
ATOM 2233 C C . CYS A 1 280 ? 7.434 -30.703 1.811 1 93.69 280 CYS A C 1
ATOM 2235 O O . CYS A 1 280 ? 6.508 -30.688 1 1 93.69 280 CYS A O 1
ATOM 2237 N N . PRO A 1 281 ? 8.172 -31.734 1.885 1 92.06 281 PRO A N 1
ATOM 2238 C CA . PRO A 1 281 ? 8.125 -32.812 0.88 1 92.06 281 PRO A CA 1
ATOM 2239 C C . PRO A 1 281 ? 6.844 -33.625 0.958 1 92.06 281 PRO A C 1
ATOM 2241 O O . PRO A 1 281 ? 6.488 -34.312 -0.002 1 92.06 281 PRO A O 1
ATOM 2244 N N . GLN A 1 282 ? 6.121 -33.562 2.029 1 91.88 282 GLN A N 1
ATOM 2245 C CA . GLN A 1 282 ? 4.961 -34.438 2.211 1 91.88 282 GLN A CA 1
ATOM 2246 C C . GLN A 1 282 ? 3.666 -33.688 1.92 1 91.88 282 GLN A C 1
ATOM 2248 O O . GLN A 1 282 ? 2.576 -34.188 2.217 1 91.88 282 GLN A O 1
ATOM 2253 N N . THR A 1 283 ? 3.771 -32.5 1.396 1 95 283 THR A N 1
ATOM 2254 C CA . THR A 1 283 ? 2.584 -31.734 1.023 1 95 283 THR A CA 1
ATOM 2255 C C . THR A 1 283 ? 1.771 -32.5 -0.03 1 95 283 THR A C 1
ATOM 2257 O O . THR A 1 283 ? 2.328 -33 -1.005 1 95 283 THR A O 1
ATOM 2260 N N . GLN A 1 284 ? 0.468 -32.562 0.11 1 95.25 284 GLN A N 1
ATOM 2261 C CA . GLN A 1 284 ? -0.351 -33.344 -0.815 1 95.25 284 GLN A CA 1
ATOM 2262 C C . GLN A 1 284 ? -0.738 -32.5 -2.035 1 95.25 284 GLN A C 1
ATOM 2264 O O . GLN A 1 284 ? -0.683 -33 -3.168 1 95.25 284 GLN A O 1
ATOM 2269 N N . PHE A 1 285 ? -1.217 -31.266 -1.746 1 97.69 285 PHE A N 1
ATOM 2270 C CA . PHE A 1 285 ? -1.595 -30.375 -2.834 1 97.69 285 PHE A CA 1
ATOM 2271 C C . PHE A 1 285 ? -0.974 -29 -2.643 1 97.69 285 PHE A C 1
ATOM 2273 O O . PHE A 1 285 ? -0.759 -28.562 -1.51 1 97.69 285 PHE A O 1
ATOM 2280 N N . ILE A 1 286 ? -0.673 -28.328 -3.732 1 98.5 286 ILE A N 1
ATOM 2281 C CA . ILE A 1 286 ? -0.157 -26.969 -3.729 1 98.5 286 ILE A CA 1
ATOM 2282 C C . ILE A 1 286 ? -1.065 -26.062 -4.562 1 98.5 286 ILE A C 1
ATOM 2284 O O . ILE A 1 286 ? -1.336 -26.359 -5.73 1 98.5 286 ILE A O 1
ATOM 2288 N N . PHE A 1 287 ? -1.59 -25.156 -3.926 1 98.75 287 PHE A N 1
ATOM 2289 C CA . PHE A 1 287 ? -2.17 -24.047 -4.664 1 98.75 287 PHE A CA 1
ATOM 2290 C C . PHE A 1 287 ? -1.106 -23 -4.992 1 98.75 287 PHE A C 1
ATOM 2292 O O . PHE A 1 287 ? -0.458 -22.469 -4.094 1 98.75 287 PHE A O 1
ATOM 2299 N N . LYS A 1 288 ? -0.872 -22.703 -6.191 1 98.62 288 LYS A N 1
ATOM 2300 C CA . LYS A 1 288 ? 0.014 -21.641 -6.656 1 98.62 288 LYS A CA 1
ATOM 2301 C C . LYS A 1 288 ? -0.772 -20.531 -7.363 1 98.62 288 LYS A C 1
ATOM 2303 O O . LYS A 1 288 ? -1.325 -20.75 -8.445 1 98.62 288 LYS A O 1
ATOM 2308 N N . GLY A 1 289 ? -0.785 -19.375 -6.777 1 97.94 289 GLY A N 1
ATOM 2309 C CA . GLY A 1 289 ? -1.59 -18.312 -7.371 1 97.94 289 GLY A CA 1
ATOM 2310 C C . GLY A 1 289 ? -1.158 -16.922 -6.945 1 97.94 289 GLY A C 1
ATOM 2311 O O . GLY A 1 289 ? -0.109 -16.75 -6.32 1 97.94 289 GLY A O 1
ATOM 2312 N N . ASP A 1 290 ? -1.937 -15.883 -7.359 1 98.12 290 ASP A N 1
ATOM 2313 C CA . ASP A 1 290 ? -1.636 -14.477 -7.105 1 98.12 290 ASP A CA 1
ATOM 2314 C C . ASP A 1 290 ? -2.281 -14.008 -5.805 1 98.12 290 ASP A C 1
ATOM 2316 O O . ASP A 1 290 ? -3.104 -14.711 -5.219 1 98.12 290 ASP A O 1
ATOM 2320 N N . ASP A 1 291 ? -1.909 -12.812 -5.398 1 98.56 291 ASP A N 1
ATOM 2321 C CA . ASP A 1 291 ? -2.428 -12.312 -4.125 1 98.56 291 ASP A CA 1
ATOM 2322 C C . ASP A 1 291 ? -3.652 -11.43 -4.34 1 98.56 291 ASP A C 1
ATOM 2324 O O . ASP A 1 291 ? -4.195 -10.867 -3.383 1 98.56 291 ASP A O 1
ATOM 2328 N N . ASP A 1 292 ? -4.105 -11.25 -5.594 1 98.06 292 ASP A N 1
ATOM 2329 C CA . ASP A 1 292 ? -5.324 -10.5 -5.879 1 98.06 292 ASP A CA 1
ATOM 2330 C C . ASP A 1 292 ? -6.43 -11.422 -6.391 1 98.06 292 ASP A C 1
ATOM 2332 O O . ASP A 1 292 ? -7.062 -11.133 -7.406 1 98.06 292 ASP A O 1
ATOM 2336 N N . VAL A 1 293 ? -6.609 -12.508 -5.691 1 98.44 293 VAL A N 1
ATOM 2337 C CA . VAL A 1 293 ? -7.633 -13.484 -6.051 1 98.44 293 VAL A CA 1
ATOM 2338 C C . VAL A 1 293 ? -8.523 -13.766 -4.84 1 98.44 293 VAL A C 1
ATOM 2340 O O . VAL A 1 293 ? -8.18 -13.414 -3.711 1 98.44 293 VAL A O 1
ATOM 2343 N N . LEU A 1 294 ? -9.672 -14.305 -5.094 1 98.06 294 LEU A N 1
ATOM 2344 C CA . LEU A 1 294 ? -10.523 -14.906 -4.078 1 98.06 294 LEU A CA 1
ATOM 2345 C C . LEU A 1 294 ? -10.633 -16.422 -4.285 1 98.06 294 LEU A C 1
ATOM 2347 O O . LEU A 1 294 ? -11.016 -16.875 -5.363 1 98.06 294 LEU A O 1
ATOM 2351 N N . VAL A 1 295 ? -10.25 -17.141 -3.314 1 98.44 295 VAL A N 1
ATOM 2352 C CA . VAL A 1 295 ? -10.297 -18.609 -3.355 1 98.44 295 VAL A CA 1
ATOM 2353 C C . VAL A 1 295 ? -11.289 -19.109 -2.311 1 98.44 295 VAL A C 1
ATOM 2355 O O . VAL A 1 295 ? -11.281 -18.656 -1.163 1 98.44 295 VAL A O 1
ATOM 2358 N N . ARG A 1 296 ? -12.117 -19.984 -2.695 1 97.06 296 ARG A N 1
ATOM 2359 C CA . ARG A 1 296 ? -12.969 -20.672 -1.723 1 97.06 296 ARG A CA 1
ATOM 2360 C C . ARG A 1 296 ? -12.289 -21.922 -1.179 1 97.06 296 ARG A C 1
ATOM 2362 O O . ARG A 1 296 ? -12.609 -23.031 -1.594 1 97.06 296 ARG A O 1
ATOM 2369 N N . THR A 1 297 ? -11.5 -21.734 -0.198 1 97.75 297 THR A N 1
ATOM 2370 C CA . THR A 1 297 ? -10.602 -22.766 0.306 1 97.75 297 THR A CA 1
ATOM 2371 C C . THR A 1 297 ? -11.391 -23.969 0.817 1 97.75 297 THR A C 1
ATOM 2373 O O . THR A 1 297 ? -11.008 -25.125 0.578 1 97.75 297 THR A O 1
ATOM 2376 N N . ALA A 1 298 ? -12.508 -23.766 1.487 1 95.44 298 ALA A N 1
ATOM 2377 C CA . ALA A 1 298 ? -13.312 -24.859 2.012 1 95.44 298 ALA A CA 1
ATOM 2378 C C . ALA A 1 298 ? -13.836 -25.75 0.881 1 95.44 298 ALA A C 1
ATOM 2380 O O . ALA A 1 298 ? -13.734 -26.969 0.95 1 95.44 298 ALA A O 1
ATOM 2381 N N . ALA A 1 299 ? -14.383 -25.094 -0.123 1 95.94 299 ALA A N 1
ATOM 2382 C CA . ALA A 1 299 ? -14.891 -25.828 -1.274 1 95.94 299 ALA A CA 1
ATOM 2383 C C . ALA A 1 299 ? -13.758 -26.531 -2.025 1 95.94 299 ALA A C 1
ATOM 2385 O O . ALA A 1 299 ? -13.938 -27.625 -2.562 1 95.94 299 ALA A O 1
ATOM 2386 N N . LEU A 1 300 ? -12.672 -25.859 -2.102 1 97.62 300 LEU A N 1
ATOM 2387 C CA . LEU A 1 300 ? -11.508 -26.438 -2.764 1 97.62 300 LEU A CA 1
ATOM 2388 C C . LEU A 1 300 ? -11.047 -27.703 -2.053 1 97.62 300 LEU A C 1
ATOM 2390 O O . LEU A 1 300 ? -10.688 -28.688 -2.703 1 97.62 300 LEU A O 1
ATOM 2394 N N . LEU A 1 301 ? -11.023 -27.703 -0.733 1 97 301 LEU A N 1
ATOM 2395 C CA . LEU A 1 301 ? -10.633 -28.875 0.047 1 97 301 LEU A CA 1
ATOM 2396 C C . LEU A 1 301 ? -11.539 -30.062 -0.266 1 97 301 LEU A C 1
ATOM 2398 O O . LEU A 1 301 ? -11.062 -31.172 -0.458 1 97 301 LEU A O 1
ATOM 2402 N N . ASP A 1 302 ? -12.797 -29.766 -0.351 1 95.81 302 ASP A N 1
ATOM 2403 C CA . ASP A 1 302 ? -13.75 -30.828 -0.687 1 95.81 302 ASP A CA 1
ATOM 2404 C C . ASP A 1 302 ? -13.484 -31.391 -2.08 1 95.81 302 ASP A C 1
ATOM 2406 O O . ASP A 1 302 ? -13.5 -32.594 -2.277 1 95.81 302 ASP A O 1
ATOM 2410 N N . TYR A 1 303 ? -13.289 -30.562 -2.963 1 95.88 303 TYR A N 1
ATOM 2411 C CA . TYR A 1 303 ? -13.016 -30.953 -4.34 1 95.88 303 TYR A CA 1
ATOM 2412 C C . TYR A 1 303 ? -11.781 -31.844 -4.418 1 95.88 303 TYR A C 1
ATOM 2414 O O . TYR A 1 303 ? -11.797 -32.875 -5.07 1 95.88 303 TYR A O 1
ATOM 2422 N N . LEU A 1 304 ? -10.727 -31.406 -3.764 1 96.56 304 LEU A N 1
ATOM 2423 C CA . LEU A 1 304 ? -9.469 -32.125 -3.811 1 96.56 304 LEU A CA 1
ATOM 2424 C C . LEU A 1 304 ? -9.594 -33.5 -3.127 1 96.56 304 LEU A C 1
ATOM 2426 O O . LEU A 1 304 ? -9.023 -34.469 -3.59 1 96.56 304 LEU A O 1
ATOM 2430 N N . GLN A 1 305 ? -10.305 -33.531 -2.055 1 94.12 305 GLN A N 1
ATOM 2431 C CA . GLN A 1 305 ? -10.547 -34.812 -1.379 1 94.12 305 GLN A CA 1
ATOM 2432 C C . GLN A 1 305 ? -11.289 -35.781 -2.291 1 94.12 305 GLN A C 1
ATOM 2434 O O . GLN A 1 305 ? -10.977 -36.969 -2.314 1 94.12 305 GLN A O 1
ATOM 2439 N N . GLN A 1 306 ? -12.195 -35.25 -2.965 1 93.69 306 GLN A N 1
ATOM 2440 C CA . GLN A 1 306 ? -12.938 -36.062 -3.916 1 93.69 306 GLN A CA 1
ATOM 2441 C C . GLN A 1 306 ? -12.016 -36.594 -5.02 1 93.69 306 GLN A C 1
ATOM 2443 O O . GLN A 1 306 ? -12.18 -37.719 -5.48 1 93.69 306 GLN A O 1
ATOM 2448 N N . GLN A 1 307 ? -11.117 -35.75 -5.48 1 94.31 307 GLN A N 1
ATOM 2449 C CA . GLN A 1 307 ? -10.172 -36.156 -6.512 1 94.31 307 GLN A CA 1
ATOM 2450 C C . GLN A 1 307 ? -9.289 -37.312 -6.02 1 94.31 307 GLN A C 1
ATOM 2452 O O . GLN A 1 307 ? -8.969 -38.219 -6.781 1 94.31 307 GLN A O 1
ATOM 2457 N N . ILE A 1 308 ? -8.891 -37.281 -4.793 1 92.44 308 ILE A N 1
ATOM 2458 C CA . ILE A 1 308 ? -8.07 -38.344 -4.211 1 92.44 308 ILE A CA 1
ATOM 2459 C C . ILE A 1 308 ? -8.859 -39.656 -4.188 1 92.44 308 ILE A C 1
ATOM 2461 O O . ILE A 1 308 ? -8.344 -40.719 -4.57 1 92.44 308 ILE A O 1
ATOM 2465 N N . LEU A 1 309 ? -10.094 -39.562 -3.76 1 90.69 309 LEU A N 1
ATOM 2466 C CA . LEU A 1 309 ? -10.945 -40.75 -3.65 1 90.69 309 LEU A CA 1
ATOM 2467 C C . LEU A 1 309 ? -11.203 -41.344 -5.02 1 90.69 309 LEU A C 1
ATOM 2469 O O . LEU A 1 309 ? -11.164 -42.562 -5.176 1 90.69 309 LEU A O 1
ATOM 2473 N N . GLN A 1 310 ? -11.383 -40.5 -5.957 1 92 310 GLN A N 1
ATOM 2474 C CA . GLN A 1 310 ? -11.703 -40.969 -7.305 1 92 310 GLN A CA 1
ATOM 2475 C C . GLN A 1 310 ? -10.477 -41.562 -7.996 1 92 310 GLN A C 1
ATOM 2477 O O . GLN A 1 310 ? -10.602 -42.438 -8.836 1 92 310 GLN A O 1
ATOM 2482 N N . SER A 1 311 ? -9.305 -41.062 -7.691 1 89.69 311 SER A N 1
ATOM 2483 C CA . SER A 1 311 ? -8.078 -41.469 -8.359 1 89.69 311 SER A CA 1
ATOM 2484 C C . SER A 1 311 ? -7.52 -42.75 -7.715 1 89.69 311 SER A C 1
ATOM 2486 O O . SER A 1 311 ? -6.664 -43.406 -8.297 1 89.69 311 SER A O 1
ATOM 2488 N N . GLY A 1 312 ? -7.949 -43.156 -6.605 1 86.75 312 GLY A N 1
ATOM 2489 C CA . GLY A 1 312 ? -7.477 -44.344 -5.938 1 86.75 312 GLY A CA 1
ATOM 2490 C C . GLY A 1 312 ? -6.484 -44.062 -4.824 1 86.75 312 GLY A C 1
ATOM 2491 O O . GLY A 1 312 ? -5.801 -44.969 -4.348 1 86.75 312 GLY A O 1
ATOM 2492 N N . GLY A 1 313 ? -6.289 -42.844 -4.52 1 84.94 313 GLY A N 1
ATOM 2493 C CA . GLY A 1 313 ? -5.438 -42.5 -3.393 1 84.94 313 GLY A CA 1
ATOM 2494 C C . GLY A 1 313 ? -4.379 -41.469 -3.738 1 84.94 313 GLY A C 1
ATOM 2495 O O . GLY A 1 313 ? -4.211 -41.125 -4.906 1 84.94 313 GLY A O 1
ATOM 2496 N N . PRO A 1 314 ? -3.604 -40.938 -2.74 1 80.19 314 PRO A N 1
ATOM 2497 C CA . PRO A 1 314 ? -2.617 -39.875 -2.939 1 80.19 314 PRO A CA 1
ATOM 2498 C C . PRO A 1 314 ? -1.422 -40.344 -3.777 1 80.19 314 PRO A C 1
ATOM 2500 O O . PRO A 1 314 ? -0.758 -39.5 -4.41 1 80.19 314 PRO A O 1
ATOM 2503 N N . GLY A 1 315 ? -1.186 -41.531 -3.885 1 79.38 315 GLY A N 1
ATOM 2504 C CA . GLY A 1 315 ? -0.045 -42.031 -4.629 1 79.38 315 GLY A CA 1
ATOM 2505 C C . GLY A 1 315 ? -0.429 -42.656 -5.957 1 79.38 315 GLY A C 1
ATOM 2506 O O . GLY A 1 315 ? 0.401 -43.281 -6.617 1 79.38 315 GLY A O 1
ATOM 2507 N N . SER A 1 316 ? -1.615 -42.406 -6.391 1 86.06 316 SER A N 1
ATOM 2508 C CA . SER A 1 316 ? -2.123 -43.031 -7.609 1 86.06 316 SER A CA 1
ATOM 2509 C C . SER A 1 316 ? -1.477 -42.438 -8.852 1 86.06 316 SER A C 1
ATOM 2511 O O . SER A 1 316 ? -0.821 -41.375 -8.766 1 86.06 316 SER A O 1
ATOM 2513 N N . GLU A 1 317 ? -1.652 -43.125 -9.992 1 88.25 317 GLU A N 1
ATOM 2514 C CA . GLU A 1 317 ? -1.135 -42.625 -11.273 1 88.25 317 GLU A CA 1
ATOM 2515 C C . GLU A 1 317 ? -1.758 -41.312 -11.656 1 88.25 317 GLU A C 1
ATOM 2517 O O . GLU A 1 317 ? -1.094 -40.438 -12.258 1 88.25 317 GLU A O 1
ATOM 2522 N N . GLY A 1 318 ? -2.941 -41.156 -11.281 1 88.62 318 GLY A N 1
ATOM 2523 C CA . GLY A 1 318 ? -3.631 -39.906 -11.555 1 88.62 318 GLY A CA 1
ATOM 2524 C C . GLY A 1 318 ? -3.021 -38.719 -10.844 1 88.62 318 GLY A C 1
ATOM 2525 O O . GLY A 1 318 ? -2.938 -37.625 -11.398 1 88.62 318 GLY A O 1
ATOM 2526 N N . MET A 1 319 ? -2.506 -38.969 -9.719 1 92.81 319 MET A N 1
ATOM 2527 C CA . MET A 1 319 ? -1.95 -37.906 -8.898 1 92.81 319 MET A CA 1
ATOM 2528 C C . MET A 1 319 ? -0.555 -37.531 -9.375 1 92.81 319 MET A C 1
ATOM 2530 O O . MET A 1 319 ? -0.073 -36.438 -9.086 1 92.81 319 MET A O 1
ATOM 2534 N N . LYS A 1 320 ? 0.063 -38.312 -10.148 1 94.06 320 LYS A N 1
ATOM 2535 C CA . LYS A 1 320 ? 1.393 -38.031 -10.68 1 94.06 320 LYS A CA 1
ATOM 2536 C C . LYS A 1 320 ? 1.344 -36.906 -11.703 1 94.06 320 LYS A C 1
ATOM 2538 O O . LYS A 1 320 ? 2.359 -36.25 -11.969 1 94.06 320 LYS A O 1
ATOM 2543 N N . GLY A 1 321 ? 0.185 -36.688 -12.258 1 96.06 321 GLY A N 1
ATOM 2544 C CA . GLY A 1 321 ? 0.025 -35.625 -13.258 1 96.06 321 GLY A CA 1
ATOM 2545 C C . GLY A 1 321 ? -1.145 -34.719 -12.969 1 96.06 321 GLY A C 1
ATOM 2546 O O . GLY A 1 321 ? -1.663 -34.062 -13.875 1 96.06 321 GLY A O 1
ATOM 2547 N N . PHE A 1 322 ? -1.497 -34.625 -11.688 1 97.62 322 PHE A N 1
ATOM 2548 C CA . PHE A 1 322 ? -2.709 -33.906 -11.359 1 97.62 322 PHE A CA 1
ATOM 2549 C C . PHE A 1 322 ? -2.422 -32.406 -11.273 1 97.62 322 PHE A C 1
ATOM 2551 O O . PHE A 1 322 ? -1.653 -31.969 -10.414 1 97.62 322 PHE A O 1
ATOM 2558 N N . MET A 1 323 ? -2.977 -31.625 -12.141 1 98.19 323 MET A N 1
ATOM 2559 C CA . MET A 1 323 ? -3.029 -30.172 -12.102 1 98.19 323 MET A CA 1
ATOM 2560 C C . MET A 1 323 ? -4.375 -29.656 -12.609 1 98.19 323 MET A C 1
ATOM 2562 O O . MET A 1 323 ? -4.84 -30.062 -13.672 1 98.19 323 MET A O 1
ATOM 2566 N N . VAL A 1 324 ? -4.969 -28.812 -11.805 1 98.31 324 VAL A N 1
ATOM 2567 C CA . VAL A 1 324 ? -6.289 -28.312 -12.18 1 98.31 324 VAL A CA 1
ATOM 2568 C C . VAL A 1 324 ? -6.301 -26.797 -12.117 1 98.31 324 VAL A C 1
ATOM 2570 O O . VAL A 1 324 ? -5.609 -26.188 -11.289 1 98.31 324 VAL A O 1
ATOM 2573 N N . GLY A 1 325 ? -6.945 -26.094 -12.953 1 98.06 325 GLY A N 1
ATOM 2574 C CA . GLY A 1 325 ? -7.125 -24.656 -13.062 1 98.06 325 GLY A CA 1
ATOM 2575 C C . GLY A 1 325 ? -7.891 -24.234 -14.305 1 98.06 325 GLY A C 1
ATOM 2576 O O . GLY A 1 325 ? -8.641 -25.031 -14.875 1 98.06 325 GLY A O 1
ATOM 2577 N N . ASP A 1 326 ? -7.84 -22.969 -14.586 1 97.25 326 ASP A N 1
ATOM 2578 C CA . ASP A 1 326 ? -8.32 -22.469 -15.867 1 97.25 326 ASP A CA 1
ATOM 2579 C C . ASP A 1 326 ? -7.281 -22.656 -16.969 1 97.25 326 ASP A C 1
ATOM 2581 O O . ASP A 1 326 ? -6.32 -21.891 -17.062 1 97.25 326 ASP A O 1
ATOM 2585 N N . VAL A 1 327 ? -7.52 -23.641 -17.797 1 97.31 327 VAL A N 1
ATOM 2586 C CA . VAL A 1 327 ? -6.492 -24.031 -18.766 1 97.31 327 VAL A CA 1
ATOM 2587 C C . VAL A 1 327 ? -6.66 -23.203 -20.047 1 97.31 327 VAL A C 1
ATOM 2589 O O . VAL A 1 327 ? -7.75 -23.156 -20.625 1 97.31 327 VAL A O 1
ATOM 2592 N N . ILE A 1 328 ? -5.57 -22.578 -20.453 1 94.56 328 ILE A N 1
ATOM 2593 C CA . ILE A 1 328 ? -5.5 -21.812 -21.703 1 94.56 328 ILE A CA 1
ATOM 2594 C C . ILE A 1 328 ? -4.773 -22.641 -22.766 1 94.56 328 ILE A C 1
ATOM 2596 O O . ILE A 1 328 ? -3.637 -23.062 -22.562 1 94.56 328 ILE A O 1
ATOM 2600 N N . GLY A 1 329 ? -5.426 -22.828 -23.828 1 91.12 329 GLY A N 1
ATOM 2601 C CA . GLY A 1 329 ? -4.852 -23.609 -24.906 1 91.12 329 GLY A CA 1
ATOM 2602 C C . GLY A 1 329 ? -4.543 -22.781 -26.141 1 91.12 329 GLY A C 1
ATOM 2603 O O . GLY A 1 329 ? -5.117 -21.703 -26.328 1 91.12 329 GLY A O 1
ATOM 2604 N N . ALA A 1 330 ? -3.543 -23.234 -26.984 1 82.94 330 ALA A N 1
ATOM 2605 C CA . ALA A 1 330 ? -3.182 -22.719 -28.297 1 82.94 330 ALA A CA 1
ATOM 2606 C C . ALA A 1 330 ? -2.893 -21.219 -28.219 1 82.94 330 ALA A C 1
ATOM 2608 O O . ALA A 1 330 ? -3.35 -20.453 -29.078 1 82.94 330 ALA A O 1
ATOM 2609 N N . ALA A 1 331 ? -2.352 -20.828 -27.188 1 89 331 ALA A N 1
ATOM 2610 C CA . ALA A 1 331 ? -1.965 -19.422 -27.078 1 89 331 ALA A CA 1
ATOM 2611 C C . ALA A 1 331 ? -0.668 -19.141 -27.828 1 89 331 ALA A C 1
ATOM 2613 O O . ALA A 1 331 ? 0.124 -20.062 -28.078 1 89 331 ALA A O 1
ATOM 2614 N N . ILE A 1 332 ? -0.556 -17.938 -28.328 1 92.12 332 ILE A N 1
ATOM 2615 C CA . ILE A 1 332 ? 0.643 -17.484 -29.031 1 92.12 332 ILE A CA 1
ATOM 2616 C C . ILE A 1 332 ? 1.312 -16.359 -28.25 1 92.12 332 ILE A C 1
ATOM 2618 O O . ILE A 1 332 ? 0.642 -15.602 -27.547 1 92.12 332 ILE A O 1
ATOM 2622 N N . PRO A 1 333 ? 2.631 -16.281 -28.453 1 94.56 333 PRO A N 1
ATOM 2623 C CA . PRO A 1 333 ? 3.305 -15.156 -27.797 1 94.56 333 PRO A CA 1
ATOM 2624 C C . PRO A 1 333 ? 2.766 -13.797 -28.25 1 94.56 333 PRO A C 1
ATOM 2626 O O . PRO A 1 333 ? 2.443 -13.625 -29.422 1 94.56 333 PRO A O 1
ATOM 2629 N N . ASN A 1 334 ? 2.617 -12.906 -27.312 1 93.94 334 ASN A N 1
ATOM 2630 C CA . ASN A 1 334 ? 2.215 -11.539 -27.641 1 93.94 334 ASN A CA 1
ATOM 2631 C C . ASN A 1 334 ? 3.334 -10.781 -28.359 1 93.94 334 ASN A C 1
ATOM 2633 O O . ASN A 1 334 ? 4.453 -10.703 -27.844 1 93.94 334 ASN A O 1
ATOM 2637 N N . ARG A 1 335 ? 3.041 -10.227 -29.516 1 93.38 335 ARG A N 1
ATOM 2638 C CA . ARG A 1 335 ? 4.07 -9.562 -30.312 1 93.38 335 ARG A CA 1
ATOM 2639 C C . ARG A 1 335 ? 3.879 -8.055 -30.297 1 93.38 335 ARG A C 1
ATOM 2641 O O . ARG A 1 335 ? 4.523 -7.336 -31.062 1 93.38 335 ARG A O 1
ATOM 2648 N N . VAL A 1 336 ? 2.992 -7.605 -29.469 1 90.94 336 VAL A N 1
ATOM 2649 C CA . VAL A 1 336 ? 2.797 -6.172 -29.297 1 90.94 336 VAL A CA 1
ATOM 2650 C C . VAL A 1 336 ? 3.725 -5.648 -28.203 1 90.94 336 VAL A C 1
ATOM 2652 O O . VAL A 1 336 ? 3.553 -5.977 -27.031 1 90.94 336 VAL A O 1
ATOM 2655 N N . ASN A 1 337 ? 4.586 -4.773 -28.531 1 87 337 ASN A N 1
ATOM 2656 C CA . ASN A 1 337 ? 5.707 -4.363 -27.688 1 87 337 ASN A CA 1
ATOM 2657 C C . ASN A 1 337 ? 5.242 -3.508 -26.516 1 87 337 ASN A C 1
ATOM 2659 O O . ASN A 1 337 ? 5.949 -3.385 -25.516 1 87 337 ASN A O 1
ATOM 2663 N N . SER A 1 338 ? 4.035 -3.016 -26.562 1 87.06 338 SER A N 1
ATOM 2664 C CA . SER A 1 338 ? 3.57 -2.133 -25.5 1 87.06 338 SER A CA 1
ATOM 2665 C C . SER A 1 338 ? 2.939 -2.924 -24.359 1 87.06 338 SER A C 1
ATOM 2667 O O . SER A 1 338 ? 2.674 -2.373 -23.281 1 87.06 338 SER A O 1
ATOM 2669 N N . THR A 1 339 ? 2.857 -4.211 -24.469 1 90 339 THR A N 1
ATOM 2670 C CA . THR A 1 339 ? 2.211 -5.023 -23.453 1 90 339 THR A CA 1
ATOM 2671 C C . THR A 1 339 ? 3.25 -5.676 -22.531 1 90 339 THR A C 1
ATOM 2673 O O . THR A 1 339 ? 4.383 -5.922 -22.953 1 90 339 THR A O 1
ATOM 2676 N N . LYS A 1 340 ? 2.83 -5.949 -21.375 1 90.12 340 LYS A N 1
ATOM 2677 C CA . LYS A 1 340 ? 3.76 -6.559 -20.438 1 90.12 340 LYS A CA 1
ATOM 2678 C C . LYS A 1 340 ? 4.059 -8.008 -20.812 1 90.12 340 LYS A C 1
ATOM 2680 O O . LYS A 1 340 ? 5.027 -8.594 -20.328 1 90.12 340 LYS A O 1
ATOM 2685 N N . TYR A 1 341 ? 3.303 -8.602 -21.719 1 92.81 341 TYR A N 1
ATOM 2686 C CA . TYR A 1 341 ? 3.457 -9.992 -22.109 1 92.81 341 TYR A CA 1
ATOM 2687 C C . TYR A 1 341 ? 4.27 -10.117 -23.391 1 92.81 341 TYR A C 1
ATOM 2689 O O . TYR A 1 341 ? 4.312 -11.18 -24.016 1 92.81 341 TYR A O 1
ATOM 2697 N N . PHE A 1 342 ? 4.902 -9.031 -23.734 1 93.81 342 PHE A N 1
ATOM 2698 C CA . PHE A 1 342 ? 5.613 -9.016 -25.016 1 93.81 342 PHE A CA 1
ATOM 2699 C C . PHE A 1 342 ? 6.793 -9.977 -24.984 1 93.81 342 PHE A C 1
ATOM 2701 O O . PHE A 1 342 ? 7.652 -9.891 -24.109 1 93.81 342 PHE A O 1
ATOM 2708 N N . VAL A 1 343 ? 6.801 -10.859 -25.984 1 94.81 343 VAL A N 1
ATOM 2709 C CA . VAL A 1 343 ? 7.926 -11.75 -26.25 1 94.81 343 VAL A CA 1
ATOM 2710 C C . VAL A 1 343 ? 8.297 -11.688 -27.719 1 94.81 343 VAL A C 1
ATOM 2712 O O . VAL A 1 343 ? 7.547 -12.156 -28.578 1 94.81 343 VAL A O 1
ATOM 2715 N N . PRO A 1 344 ? 9.461 -11.141 -28.016 1 92.75 344 PRO A N 1
ATOM 2716 C CA . PRO A 1 344 ? 9.828 -11 -29.422 1 92.75 344 PRO A CA 1
ATOM 2717 C C . PRO A 1 344 ? 10.062 -12.344 -30.109 1 92.75 344 PRO A C 1
ATOM 2719 O O . PRO A 1 344 ? 10.461 -13.312 -29.453 1 92.75 344 PRO A O 1
ATOM 2722 N N . GLU A 1 345 ? 9.922 -12.383 -31.438 1 91.94 345 GLU A N 1
ATOM 2723 C CA . GLU A 1 345 ? 10.117 -13.586 -32.219 1 91.94 345 GLU A CA 1
ATOM 2724 C C . GLU A 1 345 ? 11.57 -14.047 -32.188 1 91.94 345 GLU A C 1
ATOM 2726 O O . GLU A 1 345 ? 11.859 -15.234 -32.344 1 91.94 345 GLU A O 1
ATOM 2731 N N . THR A 1 346 ? 12.43 -13.102 -32.031 1 90.56 346 THR A N 1
ATOM 2732 C CA . THR A 1 346 ? 13.852 -13.422 -32 1 90.56 346 THR A CA 1
ATOM 2733 C C . THR A 1 346 ? 14.195 -14.18 -30.734 1 90.56 346 THR A C 1
ATOM 2735 O O . THR A 1 346 ? 15.234 -14.836 -30.656 1 90.56 346 THR A O 1
ATOM 2738 N N . PHE A 1 347 ? 13.414 -14.055 -29.734 1 93 347 PHE A N 1
ATOM 2739 C CA . PHE A 1 347 ? 13.648 -14.781 -28.5 1 93 347 PHE A CA 1
ATOM 2740 C C . PHE A 1 347 ? 12.992 -16.156 -28.531 1 93 347 PHE A C 1
ATOM 2742 O O . PHE A 1 347 ? 13.602 -17.156 -28.141 1 93 347 PHE A O 1
ATOM 2749 N N . TYR A 1 348 ? 11.797 -16.156 -29 1 94.06 348 TYR A N 1
ATOM 2750 C CA . TYR A 1 348 ? 11.047 -17.406 -29.047 1 94.06 348 TYR A CA 1
ATOM 2751 C C . TYR A 1 348 ? 10.117 -17.438 -30.25 1 94.06 348 TYR A C 1
ATOM 2753 O O . TYR A 1 348 ? 9.438 -16.438 -30.547 1 94.06 348 TYR A O 1
ATOM 2761 N N . LYS A 1 349 ? 10.078 -18.578 -30.891 1 91.75 349 LYS A N 1
ATOM 2762 C CA . LYS A 1 349 ? 9.156 -18.828 -32 1 91.75 349 LYS A CA 1
ATOM 2763 C C . LYS A 1 349 ? 8.367 -20.109 -31.781 1 91.75 349 LYS A C 1
ATOM 2765 O O . LYS A 1 349 ? 8.93 -21.141 -31.391 1 91.75 349 LYS A O 1
ATOM 2770 N N . GLY A 1 350 ? 7.055 -20.016 -31.922 1 91.12 350 GLY A N 1
ATOM 2771 C CA . GLY A 1 350 ? 6.203 -21.188 -31.75 1 91.12 350 GLY A CA 1
ATOM 2772 C C . GLY A 1 350 ? 4.953 -20.891 -30.938 1 91.12 350 GLY A C 1
ATOM 2773 O O . GLY A 1 350 ? 4.746 -19.766 -30.484 1 91.12 350 GLY A O 1
ATOM 2774 N N . LEU A 1 351 ? 4.113 -21.953 -30.781 1 92.56 351 LEU A N 1
ATOM 2775 C CA . LEU A 1 351 ? 2.912 -21.859 -29.953 1 92.56 351 LEU A CA 1
ATOM 2776 C C . LEU A 1 351 ? 3.215 -22.25 -28.516 1 92.56 351 LEU A C 1
ATOM 2778 O O . LEU A 1 351 ? 4.152 -23.016 -28.266 1 92.56 351 LEU A O 1
ATOM 2782 N N . TYR A 1 352 ? 2.451 -21.672 -27.688 1 94.81 352 TYR A N 1
ATOM 2783 C CA . TYR A 1 352 ? 2.553 -22.094 -26.297 1 94.81 352 TYR A CA 1
ATOM 2784 C C . TYR A 1 352 ? 1.815 -23.406 -26.078 1 94.81 352 TYR A C 1
ATOM 2786 O O . TYR A 1 352 ? 0.766 -23.656 -26.688 1 94.81 352 TYR A O 1
ATOM 2794 N N . PRO A 1 353 ? 2.387 -24.297 -25.25 1 95.44 353 PRO A N 1
ATOM 2795 C CA . PRO A 1 353 ? 1.59 -25.438 -24.797 1 95.44 353 PRO A CA 1
ATOM 2796 C C . PRO A 1 353 ? 0.435 -25.031 -23.891 1 95.44 353 PRO A C 1
ATOM 2798 O O . PRO A 1 353 ? 0.378 -23.891 -23.422 1 95.44 353 PRO A O 1
ATOM 2801 N N . PRO A 1 354 ? -0.536 -25.984 -23.703 1 95.94 354 PRO A N 1
ATOM 2802 C CA . PRO A 1 354 ? -1.571 -25.672 -22.703 1 95.94 354 PRO A CA 1
ATOM 2803 C C . PRO A 1 354 ? -0.999 -25.391 -21.328 1 95.94 354 PRO A C 1
ATOM 2805 O O . PRO A 1 354 ? -0.059 -26.062 -20.891 1 95.94 354 PRO A O 1
ATOM 2808 N N . TYR A 1 355 ? -1.47 -24.391 -20.781 1 97 355 TYR A N 1
ATOM 2809 C CA . TYR A 1 355 ? -0.993 -24.016 -19.453 1 97 355 TYR A CA 1
ATOM 2810 C C . TYR A 1 355 ? -2.133 -23.484 -18.594 1 97 355 TYR A C 1
ATOM 2812 O O . TYR A 1 355 ? -3.193 -23.125 -19.109 1 97 355 TYR A O 1
ATOM 2820 N N . GLY A 1 356 ? -1.963 -23.516 -17.234 1 96.56 356 GLY A N 1
ATOM 2821 C CA . GLY A 1 356 ? -2.932 -22.953 -16.312 1 96.56 356 GLY A CA 1
ATOM 2822 C C . GLY A 1 356 ? -2.857 -21.438 -16.219 1 96.56 356 GLY A C 1
ATOM 2823 O O . GLY A 1 356 ? -1.768 -20.875 -16.172 1 96.56 356 GLY A O 1
ATOM 2824 N N . GLY A 1 357 ? -3.916 -20.797 -16.125 1 93.44 357 GLY A N 1
ATOM 2825 C CA . GLY A 1 357 ? -4.004 -19.359 -16.062 1 93.44 357 GLY A CA 1
ATOM 2826 C C . GLY A 1 357 ? -3.404 -18.766 -14.797 1 93.44 357 GLY A C 1
ATOM 2827 O O . GLY A 1 357 ? -3.293 -19.453 -13.781 1 93.44 357 GLY A O 1
ATOM 2828 N N . GLY A 1 358 ? -3.074 -17.422 -14.82 1 88.94 358 GLY A N 1
ATOM 2829 C CA . GLY A 1 358 ? -2.23 -16.766 -13.844 1 88.94 358 GLY A CA 1
ATOM 2830 C C . GLY A 1 358 ? -2.938 -16.484 -12.531 1 88.94 358 GLY A C 1
ATOM 2831 O O . GLY A 1 358 ? -2.309 -16.078 -11.547 1 88.94 358 GLY A O 1
ATOM 2832 N N . GLY A 1 359 ? -4.16 -16.688 -12.406 1 93.56 359 GLY A N 1
ATOM 2833 C CA . GLY A 1 359 ? -4.84 -16.469 -11.141 1 93.56 359 GLY A CA 1
ATOM 2834 C C . GLY A 1 359 ? -4.488 -17.516 -10.086 1 93.56 359 GLY A C 1
ATOM 2835 O O . GLY A 1 359 ? -4.234 -17.172 -8.93 1 93.56 359 GLY A O 1
ATOM 2836 N N . GLY A 1 360 ? -4.508 -18.719 -10.484 1 97.75 360 GLY A N 1
ATOM 2837 C CA . GLY A 1 360 ? -4.137 -19.797 -9.57 1 97.75 360 GLY A CA 1
ATOM 2838 C C . GLY A 1 360 ? -4.441 -21.172 -10.125 1 97.75 360 GLY A C 1
ATOM 2839 O O . GLY A 1 360 ? -5.438 -21.375 -10.82 1 97.75 360 GLY A O 1
ATOM 2840 N N . VAL A 1 361 ? -3.574 -22.094 -9.805 1 98.62 361 VAL A N 1
ATOM 2841 C CA . VAL A 1 361 ? -3.74 -23.516 -10.125 1 98.62 361 VAL A CA 1
ATOM 2842 C C . VAL A 1 361 ? -3.469 -24.359 -8.891 1 98.62 361 VAL A C 1
ATOM 2844 O O . VAL A 1 361 ? -2.891 -23.875 -7.91 1 98.62 361 VAL A O 1
ATOM 2847 N N . VAL A 1 362 ? -3.988 -25.609 -8.969 1 98.81 362 VAL A N 1
ATOM 2848 C CA . VAL A 1 362 ? -3.674 -26.562 -7.914 1 98.81 362 VAL A CA 1
ATOM 2849 C C . VAL A 1 362 ? -3.029 -27.812 -8.523 1 98.81 362 VAL A C 1
ATOM 2851 O O . VAL A 1 362 ? -3.508 -28.328 -9.539 1 98.81 362 VAL A O 1
ATOM 2854 N N . TYR A 1 363 ? -1.92 -28.141 -8.031 1 98.25 363 TYR A N 1
ATOM 2855 C CA . TYR A 1 363 ? -1.328 -29.406 -8.484 1 98.25 363 TYR A CA 1
ATOM 2856 C C . TYR A 1 363 ? -0.873 -30.25 -7.301 1 98.25 363 TYR A C 1
ATOM 2858 O O . TYR A 1 363 ? -0.789 -29.75 -6.172 1 98.25 363 TYR A O 1
ATOM 2866 N N . SER A 1 364 ? -0.711 -31.578 -7.508 1 97.81 364 SER A N 1
ATOM 2867 C CA . SER A 1 364 ? -0.354 -32.5 -6.453 1 97.81 364 SER A CA 1
ATOM 2868 C C . SER A 1 364 ? 1.102 -32.344 -6.031 1 97.81 364 SER A C 1
ATOM 2870 O O . SER A 1 364 ? 1.922 -31.844 -6.801 1 97.81 364 SER A O 1
ATOM 2872 N N . GLY A 1 365 ? 1.344 -32.75 -4.789 1 96.62 365 GLY A N 1
ATOM 2873 C CA . GLY A 1 365 ? 2.719 -32.75 -4.316 1 96.62 365 GLY A CA 1
ATOM 2874 C C . GLY A 1 365 ? 3.635 -33.625 -5.152 1 96.62 365 GLY A C 1
ATOM 2875 O O . GLY A 1 365 ? 4.797 -33.281 -5.379 1 96.62 365 GLY A O 1
ATOM 2876 N N . VAL A 1 366 ? 3.156 -34.688 -5.645 1 96.12 366 VAL A N 1
ATOM 2877 C CA . VAL A 1 366 ? 3.926 -35.625 -6.484 1 96.12 366 VAL A CA 1
ATOM 2878 C C . VAL A 1 366 ? 4.324 -34.906 -7.777 1 96.12 366 VAL A C 1
ATOM 2880 O O . VAL A 1 366 ? 5.477 -35 -8.211 1 96.12 366 VAL A O 1
ATOM 2883 N N . LEU A 1 367 ? 3.381 -34.219 -8.328 1 97.75 367 LEU A N 1
ATOM 2884 C CA . LEU A 1 367 ? 3.684 -33.5 -9.555 1 97.75 367 LEU A CA 1
ATOM 2885 C C . LEU A 1 367 ? 4.711 -32.406 -9.305 1 97.75 367 LEU A C 1
ATOM 2887 O O . LEU A 1 367 ? 5.559 -32.125 -10.156 1 97.75 367 LEU A O 1
ATOM 2891 N N . ALA A 1 368 ? 4.617 -31.75 -8.148 1 97.94 368 ALA A N 1
ATOM 2892 C CA . ALA A 1 368 ? 5.566 -30.688 -7.816 1 97.94 368 ALA A CA 1
ATOM 2893 C C . ALA A 1 368 ? 7 -31.219 -7.863 1 97.94 368 ALA A C 1
ATOM 2895 O O . ALA A 1 368 ? 7.895 -30.547 -8.383 1 97.94 368 ALA A O 1
ATOM 2896 N N . MET A 1 369 ? 7.234 -32.375 -7.367 1 97.25 369 MET A N 1
ATOM 2897 C CA . MET A 1 369 ? 8.57 -32.969 -7.371 1 97.25 369 MET A CA 1
ATOM 2898 C C . MET A 1 369 ? 9.008 -33.312 -8.789 1 97.25 369 MET A C 1
ATOM 2900 O O . MET A 1 369 ? 10.18 -33.156 -9.141 1 97.25 369 MET A O 1
ATOM 2904 N N . ARG A 1 370 ? 8.086 -33.75 -9.57 1 97.69 370 ARG A N 1
ATOM 2905 C CA . ARG A 1 370 ? 8.391 -34.031 -10.969 1 97.69 370 ARG A CA 1
ATOM 2906 C C . ARG A 1 370 ? 8.703 -32.75 -11.742 1 97.69 370 ARG A C 1
ATOM 2908 O O . ARG A 1 370 ? 9.602 -32.75 -12.586 1 97.69 370 ARG A O 1
ATOM 2915 N N . LEU A 1 371 ? 7.922 -31.734 -11.422 1 98.31 371 LEU A N 1
ATOM 2916 C CA . LEU A 1 371 ? 8.18 -30.438 -12.039 1 98.31 371 LEU A CA 1
ATOM 2917 C C . LEU A 1 371 ? 9.57 -29.922 -11.664 1 98.31 371 LEU A C 1
ATOM 2919 O O . LEU A 1 371 ? 10.273 -29.359 -12.508 1 98.31 371 LEU A O 1
ATOM 2923 N N . LYS A 1 372 ? 9.945 -30.078 -10.406 1 97.69 372 LYS A N 1
ATOM 2924 C CA . LYS A 1 372 ? 11.289 -29.703 -9.969 1 97.69 372 LYS A CA 1
ATOM 2925 C C . LYS A 1 372 ? 12.359 -30.375 -10.836 1 97.69 372 LYS A C 1
ATOM 2927 O O . LYS A 1 372 ? 13.266 -29.703 -11.328 1 97.69 372 LYS A O 1
ATOM 2932 N N . ARG A 1 373 ? 12.227 -31.609 -11.047 1 96.19 373 ARG A N 1
ATOM 2933 C CA . ARG A 1 373 ? 13.219 -32.375 -11.781 1 96.19 373 ARG A CA 1
ATOM 2934 C C . ARG A 1 373 ? 13.242 -32 -13.258 1 96.19 373 ARG A C 1
ATOM 2936 O O . ARG A 1 373 ? 14.305 -31.734 -13.82 1 96.19 373 ARG A O 1
ATOM 2943 N N . VAL A 1 374 ? 12.102 -31.938 -13.867 1 96.06 374 VAL A N 1
ATOM 2944 C CA . VAL A 1 374 ? 12.023 -31.688 -15.305 1 96.06 374 VAL A CA 1
ATOM 2945 C C . VAL A 1 374 ? 12.445 -30.25 -15.609 1 96.06 374 VAL A C 1
ATOM 2947 O O . VAL A 1 374 ? 12.938 -29.969 -16.703 1 96.06 374 VAL A O 1
ATOM 2950 N N . SER A 1 375 ? 12.195 -29.344 -14.672 1 95.5 375 SER A N 1
ATOM 2951 C CA . SER A 1 375 ? 12.508 -27.938 -14.891 1 95.5 375 SER A CA 1
ATOM 2952 C C . SER A 1 375 ? 14 -27.734 -15.18 1 95.5 375 SER A C 1
ATOM 2954 O O . SER A 1 375 ? 14.383 -26.766 -15.836 1 95.5 375 SER A O 1
ATOM 2956 N N . ARG A 1 376 ? 14.812 -28.641 -14.75 1 91 376 ARG A N 1
ATOM 2957 C CA . ARG A 1 376 ? 16.25 -28.562 -14.977 1 91 376 ARG A CA 1
ATOM 2958 C C . ARG A 1 376 ? 16.578 -28.797 -16.453 1 91 376 ARG A C 1
ATOM 2960 O O . ARG A 1 376 ? 17.672 -28.484 -16.906 1 91 376 ARG A O 1
ATOM 2967 N N . ARG A 1 377 ? 15.641 -29.328 -17.156 1 90.44 377 ARG A N 1
ATOM 2968 C CA . ARG A 1 377 ? 15.836 -29.641 -18.578 1 90.44 377 ARG A CA 1
ATOM 2969 C C . ARG A 1 377 ? 15.094 -28.641 -19.453 1 90.44 377 ARG A C 1
ATOM 2971 O O . ARG A 1 377 ? 15.016 -28.828 -20.672 1 90.44 377 ARG A O 1
ATOM 2978 N N . VAL A 1 378 ? 14.547 -27.672 -18.859 1 93.44 378 VAL A N 1
ATOM 2979 C CA . VAL A 1 378 ? 13.82 -26.641 -19.609 1 93.44 378 VAL A CA 1
ATOM 2980 C C . VAL A 1 378 ? 14.367 -25.266 -19.25 1 93.44 378 VAL A C 1
ATOM 2982 O O . VAL A 1 378 ? 14.414 -24.891 -18.062 1 93.44 378 VAL A O 1
ATOM 2985 N N . HIS A 1 379 ? 14.766 -24.578 -20.25 1 91.88 379 HIS A N 1
ATOM 2986 C CA . HIS A 1 379 ? 15.266 -23.234 -19.984 1 91.88 379 HIS A CA 1
ATOM 2987 C C . HIS A 1 379 ? 14.156 -22.312 -19.469 1 91.88 379 HIS A C 1
ATOM 2989 O O . HIS A 1 379 ? 13 -22.469 -19.875 1 91.88 379 HIS A O 1
ATOM 2995 N N . LEU A 1 380 ? 14.57 -21.359 -18.656 1 95.38 380 LEU A N 1
ATOM 2996 C CA . LEU A 1 380 ? 13.594 -20.422 -18.094 1 95.38 380 LEU A CA 1
ATOM 2997 C C . LEU A 1 380 ? 12.906 -19.625 -19.203 1 95.38 380 LEU A C 1
ATOM 2999 O O . LEU A 1 380 ? 13.492 -19.406 -20.266 1 95.38 380 LEU A O 1
ATOM 3003 N N . TYR A 1 381 ? 11.727 -19.297 -19 1 96.19 381 TYR A N 1
ATOM 3004 C CA . TYR A 1 381 ? 10.891 -18.5 -19.891 1 96.19 381 TYR A CA 1
ATOM 3005 C C . TYR A 1 381 ? 10.219 -17.359 -19.141 1 96.19 381 TYR A C 1
ATOM 3007 O O . TYR A 1 381 ? 9.805 -17.531 -17.984 1 96.19 381 TYR A O 1
ATOM 3015 N N . PRO A 1 382 ? 10.062 -16.156 -19.688 1 94.88 382 PRO A N 1
ATOM 3016 C CA . PRO A 1 382 ? 9.672 -14.953 -18.938 1 94.88 382 PRO A CA 1
ATOM 3017 C C . PRO A 1 382 ? 8.195 -14.953 -18.531 1 94.88 382 PRO A C 1
ATOM 3019 O O . PRO A 1 382 ? 7.785 -14.164 -17.688 1 94.88 382 PRO A O 1
ATOM 3022 N N . ILE A 1 383 ? 7.324 -15.695 -19.062 1 96 383 ILE A N 1
ATOM 3023 C CA . ILE A 1 383 ? 5.93 -15.844 -18.656 1 96 383 ILE A CA 1
ATOM 3024 C C . ILE A 1 383 ? 5.77 -17.109 -17.812 1 96 383 ILE A C 1
ATOM 3026 O O . ILE A 1 383 ? 5.805 -18.219 -18.344 1 96 383 ILE A O 1
ATOM 3030 N N . ASP A 1 384 ? 5.512 -16.922 -16.531 1 97.12 384 ASP A N 1
ATOM 3031 C CA . ASP A 1 384 ? 5.645 -18 -15.57 1 97.12 384 ASP A CA 1
ATOM 3032 C C . ASP A 1 384 ? 4.625 -19.109 -15.836 1 97.12 384 ASP A C 1
ATOM 3034 O O . ASP A 1 384 ? 4.953 -20.297 -15.758 1 97.12 384 ASP A O 1
ATOM 3038 N N . ASP A 1 385 ? 3.396 -18.672 -16.188 1 97.19 385 ASP A N 1
ATOM 3039 C CA . ASP A 1 385 ? 2.377 -19.688 -16.453 1 97.19 385 ASP A CA 1
ATOM 3040 C C . ASP A 1 385 ? 2.734 -20.531 -17.672 1 97.19 385 ASP A C 1
ATOM 3042 O O . ASP A 1 385 ? 2.518 -21.75 -17.672 1 97.19 385 ASP A O 1
ATOM 3046 N N . VAL A 1 386 ? 3.266 -19.891 -18.672 1 97.19 386 VAL A N 1
ATOM 3047 C CA . VAL A 1 386 ? 3.682 -20.594 -19.875 1 97.19 386 VAL A CA 1
ATOM 3048 C C . VAL A 1 386 ? 4.844 -21.531 -19.562 1 97.19 386 VAL A C 1
ATOM 3050 O O . VAL A 1 386 ? 4.895 -22.656 -20.062 1 97.19 386 VAL A O 1
ATOM 3053 N N . TYR A 1 387 ? 5.762 -21.062 -18.766 1 97.25 387 TYR A N 1
ATOM 3054 C CA . TYR A 1 387 ? 6.891 -21.906 -18.375 1 97.25 387 TYR A CA 1
ATOM 3055 C C . TYR A 1 387 ? 6.418 -23.203 -17.719 1 97.25 387 TYR A C 1
ATOM 3057 O O . TYR A 1 387 ? 6.93 -24.281 -18.016 1 97.25 387 TYR A O 1
ATOM 3065 N N . VAL A 1 388 ? 5.484 -23.062 -16.828 1 98.19 388 VAL A N 1
ATOM 3066 C CA . VAL A 1 388 ? 4.938 -24.25 -16.188 1 98.19 388 VAL A CA 1
ATOM 3067 C C . VAL A 1 388 ? 4.301 -25.156 -17.234 1 98.19 388 VAL A C 1
ATOM 3069 O O . VAL A 1 388 ? 4.453 -26.375 -17.172 1 98.19 388 VAL A O 1
ATOM 3072 N N . GLY A 1 389 ? 3.604 -24.531 -18.141 1 97.75 389 GLY A N 1
ATOM 3073 C CA . GLY A 1 389 ? 3.057 -25.297 -19.25 1 97.75 389 GLY A CA 1
ATOM 3074 C C . GLY A 1 389 ? 4.117 -26.047 -20.047 1 97.75 389 GLY A C 1
ATOM 3075 O O . GLY A 1 389 ? 3.908 -27.188 -20.453 1 97.75 389 GLY A O 1
ATOM 3076 N N . MET A 1 390 ? 5.219 -25.438 -20.312 1 96.5 390 MET A N 1
ATOM 3077 C CA . MET A 1 390 ? 6.328 -26.062 -21.031 1 96.5 390 MET A CA 1
ATOM 3078 C C . MET A 1 390 ? 6.871 -27.266 -20.25 1 96.5 390 MET A C 1
ATOM 3080 O O . MET A 1 390 ? 7.168 -28.297 -20.844 1 96.5 390 MET A O 1
ATOM 3084 N N . CYS A 1 391 ? 6.977 -27.109 -18.984 1 97.5 391 CYS A N 1
ATOM 3085 C CA . CYS A 1 391 ? 7.438 -28.219 -18.156 1 97.5 391 CYS A CA 1
ATOM 3086 C C . CYS A 1 391 ? 6.445 -29.375 -18.172 1 97.5 391 CYS A C 1
ATOM 3088 O O . CYS A 1 391 ? 6.84 -30.531 -18.266 1 97.5 391 CYS A O 1
ATOM 3090 N N . LEU A 1 392 ? 5.172 -29.047 -18.062 1 97.88 392 LEU A N 1
ATOM 3091 C CA . LEU A 1 392 ? 4.141 -30.078 -18.141 1 97.88 392 LEU A CA 1
ATOM 3092 C C . LEU A 1 392 ? 4.207 -30.828 -19.469 1 97.88 392 LEU A C 1
ATOM 3094 O O . LEU A 1 392 ? 4.094 -32.062 -19.484 1 97.88 392 LEU A O 1
ATOM 3098 N N . HIS A 1 393 ? 4.371 -30.047 -20.469 1 95 393 HIS A N 1
ATOM 3099 C CA . HIS A 1 393 ? 4.465 -30.656 -21.797 1 95 393 HIS A CA 1
ATOM 3100 C C . HIS A 1 393 ? 5.637 -31.625 -21.875 1 95 393 HIS A C 1
ATOM 3102 O O . HIS A 1 393 ? 5.512 -32.688 -22.469 1 95 393 HIS A O 1
ATOM 3108 N N . ARG A 1 394 ? 6.691 -31.266 -21.344 1 94.12 394 ARG A N 1
ATOM 3109 C CA . ARG A 1 394 ? 7.871 -32.125 -21.328 1 94.12 394 ARG A CA 1
ATOM 3110 C C . ARG A 1 394 ? 7.609 -33.406 -20.531 1 94.12 394 ARG A C 1
ATOM 3112 O O . ARG A 1 394 ? 8.133 -34.469 -20.859 1 94.12 394 ARG A O 1
ATOM 3119 N N . LEU A 1 395 ? 6.809 -33.375 -19.531 1 95.38 395 LEU A N 1
ATOM 3120 C CA . LEU A 1 395 ? 6.465 -34.5 -18.672 1 95.38 395 LEU A CA 1
ATOM 3121 C C . LEU A 1 395 ? 5.406 -35.375 -19.344 1 95.38 395 LEU A C 1
ATOM 3123 O O . LEU A 1 395 ? 5.172 -36.5 -18.906 1 95.38 395 LEU A O 1
ATOM 3127 N N . GLY A 1 396 ? 4.773 -34.812 -20.328 1 95.06 396 GLY A N 1
ATOM 3128 C CA . GLY A 1 396 ? 3.645 -35.5 -20.922 1 95.06 396 GLY A CA 1
ATOM 3129 C C . GLY A 1 396 ? 2.383 -35.438 -20.094 1 95.06 396 GLY A C 1
ATOM 3130 O O . GLY A 1 396 ? 1.549 -36.344 -20.125 1 95.06 396 GLY A O 1
ATOM 3131 N N . VAL A 1 397 ? 2.324 -34.438 -19.297 1 96.19 397 VAL A N 1
ATOM 3132 C CA . VAL A 1 397 ? 1.181 -34.25 -18.406 1 96.19 397 VAL A CA 1
ATOM 3133 C C . VAL A 1 397 ? 0.274 -33.156 -18.969 1 96.19 397 VAL A C 1
ATOM 3135 O O . VAL A 1 397 ? 0.756 -32.125 -19.453 1 96.19 397 VAL A O 1
ATOM 3138 N N . HIS A 1 398 ? -1.064 -33.375 -18.953 1 94.5 398 HIS A N 1
ATOM 3139 C CA . HIS A 1 398 ? -2.047 -32.375 -19.391 1 94.5 398 HIS A CA 1
ATOM 3140 C C . HIS A 1 398 ? -2.82 -31.828 -18.203 1 94.5 398 HIS A C 1
ATOM 3142 O O . HIS A 1 398 ? -3.443 -32.594 -17.438 1 94.5 398 HIS A O 1
ATOM 3148 N N . PRO A 1 399 ? -2.775 -30.547 -18.047 1 96.69 399 PRO A N 1
ATOM 3149 C CA . PRO A 1 399 ? -3.557 -29.969 -16.953 1 96.69 399 PRO A CA 1
ATOM 3150 C C . PRO A 1 399 ? -5.062 -30.094 -17.172 1 96.69 399 PRO A C 1
ATOM 3152 O O . PRO A 1 399 ? -5.523 -30.156 -18.312 1 96.69 399 PRO A O 1
ATOM 3155 N N . ILE A 1 400 ? -5.785 -30.109 -16.094 1 96.56 400 ILE A N 1
ATOM 3156 C CA . ILE A 1 400 ? -7.234 -30.297 -16.125 1 96.56 400 ILE A CA 1
ATOM 3157 C C . ILE A 1 400 ? -7.922 -28.938 -16.062 1 96.56 400 ILE A C 1
ATOM 3159 O O . ILE A 1 400 ? -7.648 -28.141 -15.156 1 96.56 400 ILE A O 1
ATOM 3163 N N . HIS A 1 401 ? -8.805 -28.688 -17.047 1 96.62 401 HIS A N 1
ATOM 3164 C CA . HIS A 1 401 ? -9.617 -27.469 -17 1 96.62 401 HIS A CA 1
ATOM 3165 C C . HIS A 1 401 ? -10.828 -27.641 -16.094 1 96.62 401 HIS A C 1
ATOM 3167 O O . HIS A 1 401 ? -11.57 -28.625 -16.219 1 96.62 401 HIS A O 1
ATOM 3173 N N . HIS A 1 402 ? -11.008 -26.797 -15.188 1 96.88 402 HIS A N 1
ATOM 3174 C CA . HIS A 1 402 ? -12.211 -26.766 -14.367 1 96.88 402 HIS A CA 1
ATOM 3175 C C . HIS A 1 402 ? -12.922 -25.422 -14.477 1 96.88 402 HIS A C 1
ATOM 3177 O O . HIS A 1 402 ? -12.344 -24.375 -14.18 1 96.88 402 HIS A O 1
ATOM 3183 N N . PRO A 1 403 ? -14.195 -25.359 -14.773 1 95.31 403 PRO A N 1
ATOM 3184 C CA . PRO A 1 403 ? -14.938 -24.125 -15.031 1 95.31 403 PRO A CA 1
ATOM 3185 C C . PRO A 1 403 ? -15.062 -23.234 -13.789 1 95.31 403 PRO A C 1
ATOM 3187 O O . PRO A 1 403 ? -15.367 -22.047 -13.906 1 95.31 403 PRO A O 1
ATOM 3190 N N . ALA A 1 404 ? -14.812 -23.797 -12.656 1 96.88 404 ALA A N 1
ATOM 3191 C CA . ALA A 1 404 ? -14.969 -23.031 -11.414 1 96.88 404 ALA A CA 1
ATOM 3192 C C . ALA A 1 404 ? -13.727 -22.203 -11.133 1 96.88 404 ALA A C 1
ATOM 3194 O O . ALA A 1 404 ? -13.695 -21.438 -10.156 1 96.88 404 ALA A O 1
ATOM 3195 N N . PHE A 1 405 ? -12.742 -22.375 -11.945 1 97.5 405 PHE A N 1
ATOM 3196 C CA . PHE A 1 405 ? -11.594 -21.484 -11.906 1 97.5 405 PHE A CA 1
ATOM 3197 C C . PHE A 1 405 ? -11.75 -20.344 -12.922 1 97.5 405 PHE A C 1
ATOM 3199 O O . PHE A 1 405 ? -11.781 -20.594 -14.125 1 97.5 405 PHE A O 1
ATOM 3206 N N . LEU A 1 406 ? -11.789 -19.141 -12.414 1 95.75 406 LEU A N 1
ATOM 3207 C CA . LEU A 1 406 ? -12.023 -18 -13.305 1 95.75 406 LEU A CA 1
ATOM 3208 C C . LEU A 1 406 ? -10.82 -17.078 -13.336 1 95.75 406 LEU A C 1
ATOM 3210 O O . LEU A 1 406 ? -10.656 -16.234 -12.461 1 95.75 406 LEU A O 1
ATOM 3214 N N . THR A 1 407 ? -10.094 -17.156 -14.414 1 93.44 407 THR A N 1
ATOM 3215 C CA . THR A 1 407 ? -8.945 -16.281 -14.633 1 93.44 407 THR A CA 1
ATOM 3216 C C . THR A 1 407 ? -9.391 -14.906 -15.141 1 93.44 407 THR A C 1
ATOM 3218 O O . THR A 1 407 ? -8.758 -13.891 -14.844 1 93.44 407 THR A O 1
ATOM 3221 N N . PHE A 1 408 ? -10.523 -14.82 -15.906 1 89.44 408 PHE A N 1
ATOM 3222 C CA . PHE A 1 408 ? -10.953 -13.594 -16.562 1 89.44 408 PHE A CA 1
ATOM 3223 C C . PHE A 1 408 ? -12.289 -13.117 -16.016 1 89.44 408 PHE A C 1
ATOM 3225 O O . PHE A 1 408 ? -13.117 -12.586 -16.766 1 89.44 408 PHE A O 1
ATOM 3232 N N . ASP A 1 409 ? -12.516 -13.375 -14.852 1 89.69 409 ASP A N 1
ATOM 3233 C CA . ASP A 1 409 ? -13.688 -12.883 -14.133 1 89.69 409 ASP A CA 1
ATOM 3234 C C . ASP A 1 409 ? -14.961 -13.562 -14.633 1 89.69 409 ASP A C 1
ATOM 3236 O O . ASP A 1 409 ? -14.914 -14.367 -15.57 1 89.69 409 ASP A O 1
ATOM 3240 N N . PHE A 1 410 ? -16.062 -13.234 -13.938 1 89.25 410 PHE A N 1
ATOM 3241 C CA . PHE A 1 410 ? -17.375 -13.742 -14.305 1 89.25 410 PHE A CA 1
ATOM 3242 C C . PHE A 1 410 ? -17.797 -13.195 -15.664 1 89.25 410 PHE A C 1
ATOM 3244 O O . PHE A 1 410 ? -17.562 -12.023 -15.969 1 89.25 410 PHE A O 1
ATOM 3251 N N . PRO A 1 411 ? -18.453 -14.086 -16.359 1 82.75 411 PRO A N 1
ATOM 3252 C CA . PRO A 1 411 ? -19.234 -13.477 -17.438 1 82.75 411 PRO A CA 1
ATOM 3253 C C . PRO A 1 411 ? -20.312 -12.523 -16.938 1 82.75 411 PRO A C 1
ATOM 3255 O O . PRO A 1 411 ? -20.859 -12.734 -15.844 1 82.75 411 PRO A O 1
ATOM 3258 N N . LYS A 1 412 ? -20.484 -11.32 -17.484 1 74.44 412 LYS A N 1
ATOM 3259 C CA . LYS A 1 412 ? -21.281 -10.18 -17.031 1 74.44 412 LYS A CA 1
ATOM 3260 C C . LYS A 1 412 ? -22.609 -10.633 -16.438 1 74.44 412 LYS A C 1
ATOM 3262 O O . LYS A 1 412 ? -22.953 -10.25 -15.32 1 74.44 412 LYS A O 1
ATOM 3267 N N . LYS A 1 413 ? -23.344 -11.461 -16.969 1 79.12 413 LYS A N 1
ATOM 3268 C CA . LYS A 1 413 ? -24.688 -11.789 -16.516 1 79.12 413 LYS A CA 1
ATOM 3269 C C . LYS A 1 413 ? -24.641 -12.727 -15.312 1 79.12 413 LYS A C 1
ATOM 3271 O O . LYS A 1 413 ? -25.562 -12.727 -14.484 1 79.12 413 LYS A O 1
ATOM 3276 N N . GLU A 1 414 ? -23.562 -13.359 -15.102 1 82.31 414 GLU A N 1
ATOM 3277 C CA . GLU A 1 414 ? -23.484 -14.375 -14.055 1 82.31 414 GLU A CA 1
ATOM 3278 C C . GLU A 1 414 ? -23.188 -13.742 -12.695 1 82.31 414 GLU A C 1
ATOM 3280 O O . GLU A 1 414 ? -23.594 -14.266 -11.656 1 82.31 414 GLU A O 1
ATOM 3285 N N . MET A 1 415 ? -22.531 -12.625 -12.742 1 82.56 415 MET A N 1
ATOM 3286 C CA . MET A 1 415 ? -22.094 -11.984 -11.5 1 82.56 415 MET A CA 1
ATOM 3287 C C . MET A 1 415 ? -23.297 -11.453 -10.727 1 82.56 415 MET A C 1
ATOM 3289 O O . MET A 1 415 ? -23.25 -11.359 -9.5 1 82.56 415 MET A O 1
ATOM 3293 N N . GLU A 1 416 ? -24.312 -11.227 -11.422 1 83.12 416 GLU A N 1
ATOM 3294 C CA . GLU A 1 416 ? -25.484 -10.609 -10.812 1 83.12 416 GLU A CA 1
ATOM 3295 C C . GLU A 1 416 ? -26.375 -11.656 -10.156 1 83.12 416 GLU A C 1
ATOM 3297 O O . GLU A 1 416 ? -27.266 -11.32 -9.367 1 83.12 416 GLU A O 1
ATOM 3302 N N . LYS A 1 417 ? -26.109 -12.906 -10.406 1 85.31 417 LYS A N 1
ATOM 3303 C CA . LYS A 1 417 ? -26.938 -13.969 -9.828 1 85.31 417 LYS A CA 1
ATOM 3304 C C . LYS A 1 417 ? -26.641 -14.133 -8.336 1 85.31 417 LYS A C 1
ATOM 3306 O O . LYS A 1 417 ? -25.5 -13.969 -7.898 1 85.31 417 LYS A O 1
ATOM 3311 N N . PRO A 1 418 ? -27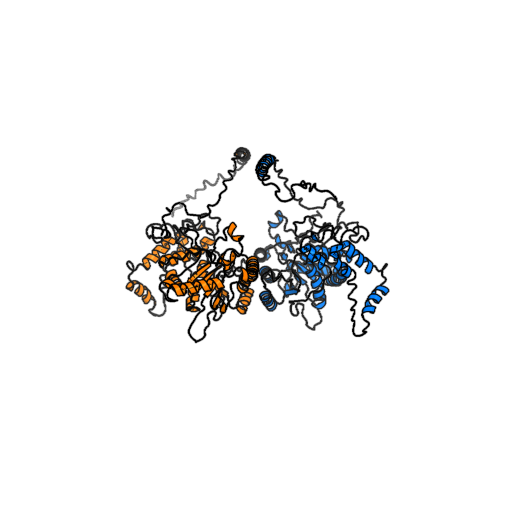.797 -14.492 -7.73 1 85.75 418 PRO A N 1
ATOM 3312 C CA . PRO A 1 418 ? -27.547 -14.773 -6.312 1 85.75 418 PRO A CA 1
ATOM 3313 C C . PRO A 1 418 ? -26.594 -15.938 -6.098 1 85.75 418 PRO A C 1
ATOM 3315 O O . PRO A 1 418 ? -26.547 -16.875 -6.902 1 85.75 418 PRO A O 1
ATOM 3318 N N . CYS A 1 419 ? -25.75 -15.898 -5.203 1 92.69 419 CYS A N 1
ATOM 3319 C CA . CYS A 1 419 ? -24.812 -16.938 -4.777 1 92.69 419 CYS A CA 1
ATOM 3320 C C . CYS A 1 419 ? -23.781 -17.219 -5.855 1 92.69 419 CYS A C 1
ATOM 3322 O O . CYS A 1 419 ? -23.234 -18.312 -5.934 1 92.69 419 CYS A O 1
ATOM 3324 N N . ALA A 1 420 ? -23.594 -16.297 -6.766 1 93.12 420 ALA A N 1
ATOM 3325 C CA . ALA A 1 420 ? -22.656 -16.469 -7.871 1 93.12 420 ALA A CA 1
ATOM 3326 C C . ALA A 1 420 ? -21.266 -16.891 -7.359 1 93.12 420 ALA A C 1
ATOM 3328 O O . ALA A 1 420 ? -20.641 -17.781 -7.926 1 93.12 420 ALA A O 1
ATOM 3329 N N . TYR A 1 421 ? -20.859 -16.391 -6.316 1 94.81 421 TYR A N 1
ATOM 3330 C CA . TYR A 1 421 ? -19.516 -16.625 -5.805 1 94.81 421 TYR A CA 1
ATOM 3331 C C . TYR A 1 421 ? -19.406 -18.016 -5.172 1 94.81 421 TYR A C 1
ATOM 3333 O O . TYR A 1 421 ? -18.312 -18.5 -4.898 1 94.81 421 TYR A O 1
ATOM 3341 N N . TYR A 1 422 ? -20.531 -18.688 -4.949 1 95.12 422 TYR A N 1
ATOM 3342 C CA . TYR A 1 422 ? -20.531 -20.031 -4.402 1 95.12 422 TYR A CA 1
ATOM 3343 C C . TYR A 1 422 ? -20.359 -21.078 -5.504 1 95.12 422 TYR A C 1
ATOM 3345 O O . TYR A 1 422 ? -20.109 -22.25 -5.23 1 95.12 422 TYR A O 1
ATOM 3353 N N . THR A 1 423 ? -20.391 -20.594 -6.746 1 94.69 423 THR A N 1
ATOM 3354 C CA . THR A 1 423 ? -20.266 -21.516 -7.871 1 94.69 423 THR A CA 1
ATOM 3355 C C . THR A 1 423 ? -18.797 -21.625 -8.312 1 94.69 423 THR A C 1
ATOM 3357 O O . THR A 1 423 ? -18.469 -22.438 -9.18 1 94.69 423 THR A O 1
ATOM 3360 N N . VAL A 1 424 ? -17.984 -20.812 -7.758 1 96.06 424 VAL A N 1
ATOM 3361 C CA . VAL A 1 424 ? -16.609 -20.781 -8.227 1 96.06 424 VAL A CA 1
ATOM 3362 C C . VAL A 1 424 ? -15.664 -21.266 -7.125 1 96.06 424 VAL A C 1
ATOM 3364 O O . VAL A 1 424 ? -16.047 -21.312 -5.953 1 96.06 424 VAL A O 1
ATOM 3367 N N . LEU A 1 425 ? -14.453 -21.734 -7.523 1 97.62 425 LEU A N 1
ATOM 3368 C CA . LEU A 1 425 ? -13.383 -22.062 -6.602 1 97.62 425 LEU A CA 1
ATOM 3369 C C . LEU A 1 425 ? -12.367 -20.922 -6.504 1 97.62 425 LEU A C 1
ATOM 3371 O O . LEU A 1 425 ? -11.75 -20.734 -5.453 1 97.62 425 LEU A O 1
ATOM 3375 N N . LEU A 1 426 ? -12.234 -20.234 -7.574 1 98.06 426 LEU A N 1
ATOM 3376 C CA . LEU A 1 426 ? -11.273 -19.141 -7.645 1 98.06 426 LEU A CA 1
ATOM 3377 C C . LEU A 1 426 ? -11.742 -18.078 -8.625 1 98.06 426 LEU A C 1
ATOM 3379 O O . LEU A 1 426 ? -12.227 -18.391 -9.711 1 98.06 426 LEU A O 1
ATOM 3383 N N . VAL A 1 427 ? -11.609 -16.812 -8.211 1 97.12 427 VAL A N 1
ATOM 3384 C CA . VAL A 1 427 ? -11.812 -15.695 -9.125 1 97.12 427 VAL A CA 1
ATOM 3385 C C . VAL A 1 427 ? -10.625 -14.734 -9.039 1 97.12 427 VAL A C 1
ATOM 3387 O O . VAL A 1 427 ? -10.188 -14.375 -7.945 1 97.12 427 VAL A O 1
ATOM 3390 N N . HIS A 1 428 ? -10.148 -14.352 -10.234 1 97.12 428 HIS A N 1
ATOM 3391 C CA . HIS A 1 428 ? -8.961 -13.516 -10.344 1 97.12 428 HIS A CA 1
ATOM 3392 C C . HIS A 1 428 ? -9.32 -12.039 -10.352 1 97.12 428 HIS A C 1
ATOM 3394 O O . HIS A 1 428 ? -10.477 -11.68 -10.594 1 97.12 428 HIS A O 1
ATOM 3400 N N . LYS A 1 429 ? -8.375 -11.164 -10.039 1 95.44 429 LYS A N 1
ATOM 3401 C CA . LYS A 1 429 ? -8.422 -9.711 -10.102 1 95.44 429 LYS A CA 1
ATOM 3402 C C . LYS A 1 429 ? -9.445 -9.148 -9.117 1 95.44 429 LYS A C 1
ATOM 3404 O O . LYS A 1 429 ? -10.391 -8.453 -9.523 1 95.44 429 LYS A O 1
ATOM 3409 N N . ARG A 1 430 ? -9.219 -9.469 -7.836 1 96.38 430 ARG A N 1
ATOM 3410 C CA . ARG A 1 430 ? -9.977 -8.891 -6.73 1 96.38 430 ARG A CA 1
ATOM 3411 C C . ARG A 1 430 ? -9.07 -8.109 -5.789 1 96.38 430 ARG A C 1
ATOM 3413 O O . ARG A 1 430 ? -8.117 -8.664 -5.238 1 96.38 430 ARG A O 1
ATOM 3420 N N . SER A 1 431 ? -9.383 -6.852 -5.695 1 95.44 431 SER A N 1
ATOM 3421 C CA . SER A 1 431 ? -8.625 -6.027 -4.766 1 95.44 431 SER A CA 1
ATOM 3422 C C . SER A 1 431 ? -8.828 -6.48 -3.324 1 95.44 431 SER A C 1
ATOM 3424 O O . SER A 1 431 ? -9.805 -7.18 -3.021 1 95.44 431 SER A O 1
ATOM 3426 N N . PRO A 1 432 ? -7.898 -6.039 -2.432 1 95.81 432 PRO A N 1
ATOM 3427 C CA . PRO A 1 432 ? -8.062 -6.41 -1.024 1 95.81 432 PRO A CA 1
ATOM 3428 C C . PRO A 1 432 ? -9.406 -5.969 -0.448 1 95.81 432 PRO A C 1
ATOM 3430 O O . PRO A 1 432 ? -10.055 -6.73 0.271 1 95.81 432 PRO A O 1
ATOM 3433 N N . ALA A 1 433 ? -9.805 -4.754 -0.758 1 92.38 433 ALA A N 1
ATOM 3434 C CA . ALA A 1 433 ? -11.086 -4.254 -0.275 1 92.38 433 ALA A CA 1
ATOM 3435 C C . ALA A 1 433 ? -12.242 -5.098 -0.814 1 92.38 433 ALA A C 1
ATOM 3437 O O . ALA A 1 433 ? -13.195 -5.391 -0.09 1 92.38 433 ALA A O 1
ATOM 3438 N N . GLN A 1 434 ? -12.156 -5.469 -2.049 1 94.25 434 GLN A N 1
ATOM 3439 C CA . GLN A 1 434 ? -13.18 -6.309 -2.656 1 94.25 434 GLN A CA 1
ATOM 3440 C C . GLN A 1 434 ? -13.227 -7.688 -2.002 1 94.25 434 GLN A C 1
ATOM 3442 O O . GLN A 1 434 ? -14.305 -8.219 -1.734 1 94.25 434 GLN A O 1
ATOM 3447 N N . VAL A 1 435 ? -12.07 -8.258 -1.783 1 96.69 435 VAL A N 1
ATOM 3448 C CA . VAL A 1 435 ? -11.992 -9.578 -1.169 1 96.69 435 VAL A CA 1
ATOM 3449 C C . VAL A 1 435 ? -12.648 -9.547 0.211 1 96.69 435 VAL A C 1
ATOM 3451 O O . VAL A 1 435 ? -13.43 -10.438 0.555 1 96.69 435 VAL A O 1
ATOM 3454 N N . LYS A 1 436 ? -12.32 -8.516 0.945 1 94.94 436 LYS A N 1
ATOM 3455 C CA . LYS A 1 436 ? -12.875 -8.383 2.287 1 94.94 436 LYS A CA 1
ATOM 3456 C C . LYS A 1 436 ? -14.398 -8.273 2.238 1 94.94 436 LYS A C 1
ATOM 3458 O O . LYS A 1 436 ? -15.102 -8.93 3.012 1 94.94 436 LYS A O 1
ATOM 3463 N N . LYS A 1 437 ? -14.852 -7.438 1.376 1 92.69 437 LYS A N 1
ATOM 3464 C CA . LYS A 1 437 ? -16.281 -7.234 1.227 1 92.69 437 LYS A CA 1
ATOM 3465 C C . LYS A 1 437 ? -16.984 -8.523 0.79 1 92.69 437 LYS A C 1
ATOM 3467 O O . LYS A 1 437 ? -18 -8.914 1.369 1 92.69 437 LYS A O 1
ATOM 3472 N N . LEU A 1 438 ? -16.438 -9.148 -0.228 1 93.56 438 LEU A N 1
ATOM 3473 C CA . LEU A 1 438 ? -17.016 -10.375 -0.759 1 93.56 438 LEU A CA 1
ATOM 3474 C C . LEU A 1 438 ? -17.016 -11.477 0.296 1 93.56 438 LEU A C 1
ATOM 3476 O O . LEU A 1 438 ? -18 -12.219 0.426 1 93.56 438 LEU A O 1
ATOM 3480 N N . TRP A 1 439 ? -15.961 -11.602 0.996 1 94.5 439 TRP A N 1
ATOM 3481 C CA . TRP A 1 439 ? -15.844 -12.617 2.033 1 94.5 439 TRP A CA 1
ATOM 3482 C C . TRP A 1 439 ? -16.906 -12.43 3.107 1 94.5 439 TRP A C 1
ATOM 3484 O O . TRP A 1 439 ? -17.547 -13.391 3.537 1 94.5 439 TRP A O 1
ATOM 3494 N N . SER A 1 440 ? -17.078 -11.172 3.549 1 91.94 440 SER A N 1
ATOM 3495 C CA . SER A 1 440 ? -18.094 -10.859 4.547 1 91.94 440 SER A CA 1
ATOM 3496 C C . SER A 1 440 ? -19.5 -11.18 4.035 1 91.94 440 SER A C 1
ATOM 3498 O O . SER A 1 440 ? -20.328 -11.719 4.77 1 91.94 440 SER A O 1
ATOM 3500 N N . GLU A 1 441 ? -19.719 -10.852 2.828 1 91.25 441 GLU A N 1
ATOM 3501 C CA . GLU A 1 441 ? -21 -11.141 2.211 1 91.25 441 GLU A CA 1
ATOM 3502 C C . GLU A 1 441 ? -21.25 -12.641 2.117 1 91.25 441 GLU A C 1
ATOM 3504 O O . GLU A 1 441 ? -22.359 -13.109 2.363 1 91.25 441 GLU A O 1
ATOM 3509 N N . MET A 1 442 ? -20.25 -13.344 1.758 1 93.69 442 MET A N 1
ATOM 3510 C CA . MET A 1 442 ? -20.375 -14.789 1.63 1 93.69 442 MET A CA 1
ATOM 3511 C C . MET A 1 442 ? -20.672 -15.43 2.982 1 93.69 442 MET A C 1
ATOM 3513 O O . MET A 1 442 ? -21.453 -16.375 3.068 1 93.69 442 MET A O 1
ATOM 3517 N N . ARG A 1 443 ? -20.109 -14.945 3.961 1 91.06 443 ARG A N 1
ATOM 3518 C CA . ARG A 1 443 ? -20.344 -15.469 5.305 1 91.06 443 ARG A CA 1
ATOM 3519 C C . ARG A 1 443 ? -21.781 -15.18 5.75 1 91.06 443 ARG A C 1
ATOM 3521 O O . ARG A 1 443 ? -22.422 -16.016 6.383 1 91.06 443 ARG A O 1
ATOM 3528 N N . ARG A 1 444 ? -22.234 -14.016 5.402 1 91.12 444 ARG A N 1
ATOM 3529 C CA . ARG A 1 444 ? -23.594 -13.617 5.777 1 91.12 444 ARG A CA 1
ATOM 3530 C C . ARG A 1 444 ? -24.625 -14.461 5.047 1 91.12 444 ARG A C 1
ATOM 3532 O O . ARG A 1 444 ? -25.672 -14.82 5.621 1 91.12 444 ARG A O 1
ATOM 3539 N N . ASN A 1 445 ? -24.297 -14.789 3.844 1 91.31 445 ASN A N 1
ATOM 3540 C CA . ASN A 1 445 ? -25.25 -15.508 3.008 1 91.31 445 ASN A CA 1
ATOM 3541 C C . ASN A 1 445 ? -24.969 -17 2.998 1 91.31 445 ASN A C 1
ATOM 3543 O O . ASN A 1 445 ? -25.5 -17.734 2.152 1 91.31 445 ASN A O 1
ATOM 3547 N N . HIS A 1 446 ? -24.203 -17.516 3.838 1 90.81 446 HIS A N 1
ATOM 3548 C CA . HIS A 1 446 ? -23.734 -18.891 3.795 1 90.81 446 HIS A CA 1
ATOM 3549 C C . HIS A 1 446 ? -24.891 -19.891 3.885 1 90.81 446 HIS A C 1
ATOM 3551 O O . HIS A 1 446 ? -24.922 -20.875 3.143 1 90.81 446 HIS A O 1
ATOM 3557 N N . SER A 1 447 ? -25.859 -19.578 4.742 1 91.12 447 SER A N 1
ATOM 3558 C CA . SER A 1 447 ? -26.984 -20.5 4.949 1 91.12 447 SER A CA 1
ATOM 3559 C C . SER A 1 447 ? -27.844 -20.625 3.693 1 91.12 447 SER A C 1
ATOM 3561 O O . SER A 1 447 ? -28.344 -21.703 3.379 1 91.12 447 SER A O 1
ATOM 3563 N N . GLU A 1 448 ? -27.891 -19.562 3.016 1 93.19 448 GLU A N 1
ATOM 3564 C CA . GLU A 1 448 ? -28.703 -19.531 1.812 1 93.19 448 GLU A CA 1
ATOM 3565 C C . GLU A 1 448 ? -27.984 -20.156 0.624 1 93.19 448 GLU A C 1
ATOM 3567 O O . GLU A 1 448 ? -28.609 -20.719 -0.27 1 93.19 448 GLU A O 1
ATOM 3572 N N . CYS A 1 449 ? -26.641 -20.109 0.668 1 93.94 449 CYS A N 1
ATOM 3573 C CA . CYS A 1 449 ? -25.922 -20.406 -0.563 1 93.94 449 CYS A CA 1
ATOM 3574 C C . CYS A 1 449 ? -25.047 -21.641 -0.402 1 93.94 449 CYS A C 1
ATOM 3576 O O . CYS A 1 449 ? -24.453 -22.125 -1.374 1 93.94 449 CYS A O 1
ATOM 3578 N N . GLN A 1 450 ? -24.922 -22.281 0.628 1 87.94 450 GLN A N 1
ATOM 3579 C CA . GLN A 1 450 ? -23.953 -23.328 0.932 1 87.94 450 GLN A CA 1
ATOM 3580 C C . GLN A 1 450 ? -24.203 -24.562 0.064 1 87.94 450 GLN A C 1
ATOM 3582 O O . GLN A 1 450 ? -23.266 -25.344 -0.194 1 87.94 450 GLN A O 1
ATOM 3587 N N . ASN A 1 451 ? -25.406 -24.75 -0.451 1 89.06 451 ASN A N 1
ATOM 3588 C CA . ASN A 1 451 ? -25.734 -25.938 -1.228 1 89.06 451 ASN A CA 1
ATOM 3589 C C . ASN A 1 451 ? -25.609 -25.672 -2.727 1 89.06 451 ASN A C 1
ATOM 3591 O O . ASN A 1 451 ? -26 -26.516 -3.539 1 89.06 451 ASN A O 1
ATOM 3595 N N . THR A 1 452 ? -25.047 -24.594 -2.99 1 91.56 452 THR A N 1
ATOM 3596 C CA . THR A 1 452 ? -24.875 -24.266 -4.398 1 91.56 452 THR A CA 1
ATOM 3597 C C . THR A 1 452 ? -23.781 -25.125 -5.027 1 91.56 452 THR A C 1
ATOM 3599 O O . THR A 1 452 ? -22.734 -25.344 -4.43 1 91.56 452 THR A O 1
ATOM 3602 N N . SER A 1 453 ? -24.062 -25.672 -6.25 1 91.31 453 SER A N 1
ATOM 3603 C CA . SER A 1 453 ? -23.094 -26.516 -6.949 1 91.31 453 SER A CA 1
ATOM 3604 C C . SER A 1 453 ? -22.062 -25.688 -7.699 1 91.31 453 SER A C 1
ATOM 3606 O O . SER A 1 453 ? -22.375 -24.578 -8.164 1 91.31 453 SER A O 1
ATOM 3608 N N . LEU A 1 454 ? -20.891 -26.25 -7.855 1 93.88 454 LEU A N 1
ATOM 3609 C CA . LEU A 1 454 ? -19.844 -25.594 -8.625 1 93.88 454 LEU A CA 1
ATOM 3610 C C . LEU A 1 454 ? -20.234 -25.5 -10.094 1 93.88 454 LEU A C 1
ATOM 3612 O O . LEU A 1 454 ? -20.969 -26.344 -10.602 1 93.88 454 LEU A O 1
ATOM 3616 N N . ARG A 1 455 ? -19.672 -24.516 -10.68 1 91.62 455 ARG A N 1
ATOM 3617 C CA . ARG A 1 455 ? -19.828 -24.297 -12.109 1 91.62 455 ARG A CA 1
ATOM 3618 C C . ARG A 1 455 ? -19.391 -25.531 -12.898 1 91.62 455 ARG A C 1
ATOM 3620 O O . ARG A 1 455 ? -18.391 -26.156 -12.57 1 91.62 455 ARG A O 1
ATOM 3627 N N . LYS A 1 456 ? -20.25 -25.922 -13.914 1 87.31 456 LYS A N 1
ATOM 3628 C CA . LYS A 1 456 ? -19.938 -27.016 -14.812 1 87.31 456 LYS A CA 1
ATOM 3629 C C . LYS A 1 456 ? -19.828 -26.547 -16.25 1 87.31 456 LYS A C 1
ATOM 3631 O O . LYS A 1 456 ? -20.297 -25.453 -16.594 1 87.31 456 LYS A O 1
ATOM 3636 N N . ASP A 1 457 ? -19.016 -27.25 -17.047 1 76.56 457 ASP A N 1
ATOM 3637 C CA . ASP A 1 457 ? -18.844 -26.891 -18.453 1 76.56 457 ASP A CA 1
ATOM 3638 C C . ASP A 1 457 ? -20.188 -26.922 -19.203 1 76.56 457 ASP A C 1
ATOM 3640 O O . ASP A 1 457 ? -20.984 -27.828 -19.016 1 76.56 457 ASP A O 1
ATOM 3644 N N . THR A 1 458 ? -20.844 -25.812 -19.625 1 59.75 458 THR A N 1
ATOM 3645 C CA . THR A 1 458 ? -22.078 -25.797 -20.422 1 59.75 458 THR A CA 1
ATOM 3646 C C . THR A 1 458 ? -21.922 -26.594 -21.703 1 59.75 458 THR A C 1
ATOM 3648 O O . THR A 1 458 ? -22.859 -26.734 -22.484 1 59.75 458 THR A O 1
ATOM 3651 N N . THR A 1 459 ? -20.953 -26.969 -22.266 1 45.88 459 THR A N 1
ATOM 3652 C CA . THR A 1 459 ? -21.031 -27.578 -23.578 1 45.88 459 THR A CA 1
ATOM 3653 C C . THR A 1 459 ? -21.781 -28.906 -23.5 1 45.88 459 THR A C 1
ATOM 3655 O O . THR A 1 459 ? -22.062 -29.531 -24.531 1 45.88 459 THR A O 1
ATOM 3658 N N . GLY A 1 460 ? -22.047 -29.719 -22.5 1 34.53 460 GLY A N 1
ATOM 3659 C CA . GLY A 1 460 ? -22.75 -30.969 -22.75 1 34.53 460 GLY A CA 1
ATOM 3660 C C . GLY A 1 460 ? -24.234 -30.766 -23 1 34.53 460 GLY A C 1
ATOM 3661 O O . GLY A 1 460 ? -24.969 -31.734 -23.219 1 34.53 460 GLY A O 1
ATOM 3662 N N . GLU A 1 461 ? -24.953 -29.766 -22.578 1 30.19 461 GLU A N 1
ATOM 3663 C CA . GLU A 1 461 ? -26.266 -29.859 -23.188 1 30.19 461 GLU A CA 1
ATOM 3664 C C . GLU A 1 461 ? -26.25 -29.375 -24.641 1 30.19 461 GLU A C 1
ATOM 3666 O O . GLU A 1 461 ? -25.547 -28.422 -24.953 1 30.19 461 GLU A O 1
ATOM 3671 N N . MET B 1 1 ? -81.875 -0.195 25.656 1 18.14 1 MET B N 1
ATOM 3672 C CA . MET B 1 1 ? -82.188 -1.328 24.797 1 18.14 1 MET B CA 1
ATOM 3673 C C . MET B 1 1 ? -81.438 -1.276 23.484 1 18.14 1 MET B C 1
ATOM 3675 O O . MET B 1 1 ? -80.938 -2.309 22.984 1 18.14 1 MET B O 1
ATOM 3679 N N . ALA B 1 2 ? -81.5 -0.169 22.641 1 17.92 2 ALA B N 1
ATOM 3680 C CA . ALA B 1 2 ? -81.875 -0.063 21.234 1 17.92 2 ALA B CA 1
ATOM 3681 C C . ALA B 1 2 ? -80.688 -0.391 20.328 1 17.92 2 ALA B C 1
ATOM 3683 O O . ALA B 1 2 ? -79.5 -0.135 20.688 1 17.92 2 ALA B O 1
ATOM 3684 N N . LYS B 1 3 ? -80.938 -1.062 19.094 1 19.27 3 LYS B N 1
ATOM 3685 C CA . LYS B 1 3 ? -80.688 -1.958 17.969 1 19.27 3 LYS B CA 1
ATOM 3686 C C . LYS B 1 3 ? -79.938 -1.244 16.859 1 19.27 3 LYS B C 1
ATOM 3688 O O . LYS B 1 3 ? -79.812 -1.757 15.75 1 19.27 3 LYS B O 1
ATOM 3693 N N . CYS B 1 4 ? -79.25 -0.117 17.109 1 19.92 4 CYS B N 1
ATOM 3694 C CA . CYS B 1 4 ? -79.062 0.741 15.961 1 19.92 4 CYS B CA 1
ATOM 3695 C C . CYS B 1 4 ? -78.25 0.014 14.891 1 19.92 4 CYS B C 1
ATOM 3697 O O . CYS B 1 4 ? -77.125 -0.396 15.141 1 19.92 4 CYS B O 1
ATOM 3699 N N . GLN B 1 5 ? -78.875 -0.731 13.859 1 21.36 5 GLN B N 1
ATOM 3700 C CA . GLN B 1 5 ? -78.75 -1.699 12.773 1 21.36 5 GLN B CA 1
ATOM 3701 C C . GLN B 1 5 ? -77.875 -1.163 11.633 1 21.36 5 GLN B C 1
ATOM 3703 O O . GLN B 1 5 ? -77.812 -1.796 10.578 1 21.36 5 GLN B O 1
ATOM 3708 N N . CYS B 1 6 ? -77.312 0.029 11.711 1 20.05 6 CYS B N 1
ATOM 3709 C CA . CYS B 1 6 ? -77.062 0.691 10.438 1 20.05 6 CYS B CA 1
ATOM 3710 C C . CYS 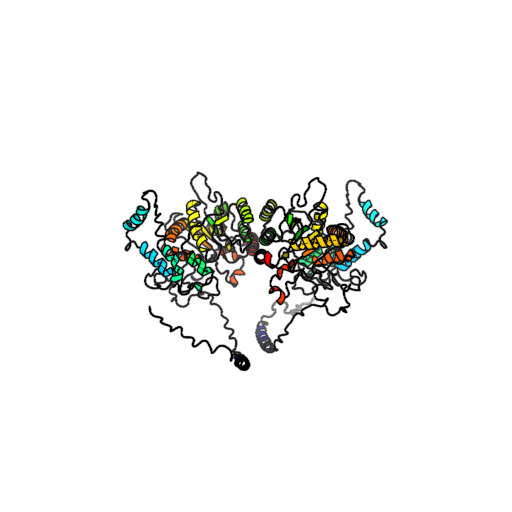B 1 6 ? -76 -0.053 9.633 1 20.05 6 CYS B C 1
ATOM 3712 O O . CYS B 1 6 ? -74.812 0.226 9.758 1 20.05 6 CYS B O 1
ATOM 3714 N N . ARG B 1 7 ? -75.688 -1.4 9.766 1 23.09 7 ARG B N 1
ATOM 3715 C CA . ARG B 1 7 ? -74.438 -1.95 9.422 1 23.09 7 ARG B CA 1
ATOM 3716 C C . ARG B 1 7 ? -74.188 -1.936 7.914 1 23.09 7 ARG B C 1
ATOM 3718 O O . ARG B 1 7 ? -74.688 -2.814 7.203 1 23.09 7 ARG B O 1
ATOM 3725 N N . TRP B 1 8 ? -74.312 -0.727 7.199 1 19.64 8 TRP B N 1
ATOM 3726 C CA . TRP B 1 8 ? -74.438 -0.389 5.785 1 19.64 8 TRP B CA 1
ATOM 3727 C C . TRP B 1 8 ? -73.375 -1.081 4.961 1 19.64 8 TRP B C 1
ATOM 3729 O O . TRP B 1 8 ? -72.188 -1.097 5.348 1 19.64 8 TRP B O 1
ATOM 3739 N N . ARG B 1 9 ? -73.625 -2.082 4.004 1 21.12 9 ARG B N 1
ATOM 3740 C CA . ARG B 1 9 ? -73.375 -3.121 3.01 1 21.12 9 ARG B CA 1
ATOM 3741 C C . ARG B 1 9 ? -72.562 -2.57 1.841 1 21.12 9 ARG B C 1
ATOM 3743 O O . ARG B 1 9 ? -72.25 -3.299 0.895 1 21.12 9 ARG B O 1
ATOM 3750 N N . ARG B 1 10 ? -72.625 -1.192 1.593 1 18.97 10 ARG B N 1
ATOM 3751 C CA . ARG B 1 10 ? -72.688 -0.793 0.191 1 18.97 10 ARG B CA 1
ATOM 3752 C C . ARG B 1 10 ? -71.438 -1.188 -0.547 1 18.97 10 ARG B C 1
ATOM 3754 O O . ARG B 1 10 ? -71.5 -1.806 -1.612 1 18.97 10 ARG B O 1
ATOM 3761 N N . VAL B 1 11 ? -70.375 -0.29 -0.715 1 22.11 11 VAL B N 1
ATOM 3762 C CA . VAL B 1 11 ? -69.938 0.306 -1.977 1 22.11 11 VAL B CA 1
ATOM 3763 C C . VAL B 1 11 ? -68.75 -0.475 -2.541 1 22.11 11 VAL B C 1
ATOM 3765 O O . VAL B 1 11 ? -67.562 -0.016 -2.473 1 22.11 11 VAL B O 1
ATOM 3768 N N . LEU B 1 12 ? -68.438 -1.774 -2.236 1 21.47 12 LEU B N 1
ATOM 3769 C CA . LEU B 1 12 ? -67.125 -2.367 -2.398 1 21.47 12 LEU B CA 1
ATOM 3770 C C . LEU B 1 12 ? -66.812 -2.596 -3.873 1 21.47 12 LEU B C 1
ATOM 3772 O O . LEU B 1 12 ? -65.812 -3.207 -4.207 1 21.47 12 LEU B O 1
ATOM 3776 N N . LEU B 1 13 ? -67.875 -2.326 -4.781 1 20.2 13 LEU B N 1
ATOM 3777 C CA . LEU B 1 13 ? -67.812 -3.197 -5.953 1 20.2 13 LEU B CA 1
ATOM 3778 C C . LEU B 1 13 ? -66.562 -2.988 -6.777 1 20.2 13 LEU B C 1
ATOM 3780 O O . LEU B 1 13 ? -66 -3.947 -7.316 1 20.2 13 LEU B O 1
ATOM 3784 N N . CYS B 1 14 ? -66.312 -1.722 -7.301 1 21.81 14 CYS B N 1
ATOM 3785 C CA . CYS B 1 14 ? -66 -1.471 -8.703 1 21.81 14 CYS B CA 1
ATOM 3786 C C . CYS B 1 14 ? -64.562 -1.819 -9 1 21.81 14 CYS B C 1
ATOM 3788 O O . CYS B 1 14 ? -63.656 -1.024 -8.727 1 21.81 14 CYS B O 1
ATOM 3790 N N . LEU B 1 15 ? -64 -2.99 -8.656 1 21.14 15 LEU B N 1
ATOM 3791 C CA . LEU B 1 15 ? -62.688 -3.549 -8.594 1 21.14 15 LEU B CA 1
ATOM 3792 C C . LEU B 1 15 ? -61.969 -3.457 -9.953 1 21.14 15 LEU B C 1
ATOM 3794 O O . LEU B 1 15 ? -60.812 -3.068 -10.039 1 21.14 15 LEU B O 1
ATOM 3798 N N . CYS B 1 16 ? -62.25 -4.383 -10.93 1 21.3 16 CYS B N 1
ATOM 3799 C CA . CYS B 1 16 ? -61.312 -5.328 -11.523 1 21.3 16 CYS B CA 1
ATOM 3800 C C . CYS B 1 16 ? -60.656 -4.738 -12.766 1 21.3 16 CYS B C 1
ATOM 3802 O O . CYS B 1 16 ? -59.594 -5.195 -13.188 1 21.3 16 CYS B O 1
ATOM 3804 N N . CYS B 1 17 ? -61.469 -4.266 -13.789 1 20.58 17 CYS B N 1
ATOM 3805 C CA . CYS B 1 17 ? -61.312 -4.668 -15.18 1 20.58 17 CYS B CA 1
ATOM 3806 C C . CYS B 1 17 ? -60.125 -3.953 -15.836 1 20.58 17 CYS B C 1
ATOM 3808 O O . CYS B 1 17 ? -59.531 -4.473 -16.766 1 20.58 17 CYS B O 1
ATOM 3810 N N . ALA B 1 18 ? -60.156 -2.609 -16 1 21.5 18 ALA B N 1
ATOM 3811 C CA . ALA B 1 18 ? -59.906 -1.954 -17.281 1 21.5 18 ALA B CA 1
ATOM 3812 C C . ALA B 1 18 ? -58.406 -1.832 -17.562 1 21.5 18 ALA B C 1
ATOM 3814 O O . ALA B 1 18 ? -57.875 -0.723 -17.672 1 21.5 18 ALA B O 1
ATOM 3815 N N . PRO B 1 19 ? -57.438 -2.598 -17.016 1 23.14 19 PRO B N 1
ATOM 3816 C CA . PRO B 1 19 ? -56.062 -2.137 -17.062 1 23.14 19 PRO B CA 1
ATOM 3817 C C . PRO B 1 19 ? -55.469 -2.209 -18.469 1 23.14 19 PRO B C 1
ATOM 3819 O O . PRO B 1 19 ? -54.25 -2.096 -18.625 1 23.14 19 PRO B O 1
ATOM 3822 N N . CYS B 1 20 ? -56.281 -2.613 -19.531 1 22.42 20 CYS B N 1
ATOM 3823 C CA . CYS B 1 20 ? -55.688 -3.119 -20.781 1 22.42 20 CYS B CA 1
ATOM 3824 C C . CYS B 1 20 ? -54.812 -2.064 -21.438 1 22.42 20 CYS B C 1
ATOM 3826 O O . CYS B 1 20 ? -53.812 -2.396 -22.078 1 22.42 20 CYS B O 1
ATOM 3828 N N . VAL B 1 21 ? -55.469 -0.923 -21.859 1 24.42 21 VAL B N 1
ATOM 3829 C CA . VAL B 1 21 ? -55.281 -0.29 -23.156 1 24.42 21 VAL B CA 1
ATOM 3830 C C . VAL B 1 21 ? -53.969 0.456 -23.188 1 24.42 21 VAL B C 1
ATOM 3832 O O . VAL B 1 21 ? -53.438 0.763 -24.266 1 24.42 21 VAL B O 1
ATOM 3835 N N . LEU B 1 22 ? -53.5 1.04 -22.078 1 23.42 22 LEU B N 1
ATOM 3836 C CA . LEU B 1 22 ? -52.688 2.23 -22.266 1 23.42 22 LEU B CA 1
ATOM 3837 C C . LEU B 1 22 ? -51.281 1.855 -22.75 1 23.42 22 LEU B C 1
ATOM 3839 O O . LEU B 1 22 ? -50.375 2.693 -22.766 1 23.42 22 LEU B O 1
ATOM 3843 N N . VAL B 1 23 ? -51.062 0.569 -23.016 1 27.48 23 VAL B N 1
ATOM 3844 C CA . VAL B 1 23 ? -49.656 0.154 -23.203 1 27.48 23 VAL B CA 1
ATOM 3845 C C . VAL B 1 23 ? -49.125 0.755 -24.5 1 27.48 23 VAL B C 1
ATOM 3847 O O . VAL B 1 23 ? -47.906 0.728 -24.734 1 27.48 23 VAL B O 1
ATOM 3850 N N . GLY B 1 24 ? -50.062 1.014 -25.453 1 24.94 24 GLY B N 1
ATOM 3851 C CA . GLY B 1 24 ? -49.656 1.059 -26.844 1 24.94 24 GLY B CA 1
ATOM 3852 C C . GLY B 1 24 ? -48.75 2.248 -27.156 1 24.94 24 GLY B C 1
ATOM 3853 O O . GLY B 1 24 ? -47.781 2.129 -27.922 1 24.94 24 GLY B O 1
ATOM 3854 N N . SER B 1 25 ? -49.312 3.449 -26.812 1 24.78 25 SER B N 1
ATOM 3855 C CA . SER B 1 25 ? -48.906 4.656 -27.516 1 24.78 25 SER B CA 1
ATOM 3856 C C . SER B 1 25 ? -47.469 5.047 -27.125 1 24.78 25 SER B C 1
ATOM 3858 O O . SER B 1 25 ? -47 6.109 -27.531 1 24.78 25 SER B O 1
ATOM 3860 N N . LEU B 1 26 ? -46.969 4.449 -26.062 1 26.09 26 LEU B N 1
ATOM 3861 C CA . LEU B 1 26 ? -45.75 5.039 -25.578 1 26.09 26 LEU B CA 1
ATOM 3862 C C . LEU B 1 26 ? -44.594 4.762 -26.547 1 26.09 26 LEU B C 1
ATOM 3864 O O . LEU B 1 26 ? -43.469 5.25 -26.359 1 26.09 26 LEU B O 1
ATOM 3868 N N . CYS B 1 27 ? -44.875 3.861 -27.547 1 27.45 27 CYS B N 1
ATOM 3869 C CA . CYS B 1 27 ? -43.781 3.457 -28.438 1 27.45 27 CYS B CA 1
ATOM 3870 C C . CYS B 1 27 ? -43.312 4.637 -29.266 1 27.45 27 CYS B C 1
ATOM 3872 O O . CYS B 1 27 ? -42.125 4.688 -29.641 1 27.45 27 CYS B O 1
ATOM 3874 N N . VAL B 1 28 ? -44.406 5.375 -29.75 1 29.25 28 VAL B N 1
ATOM 3875 C CA . VAL B 1 28 ? -44.094 6.242 -30.891 1 29.25 28 VAL B CA 1
ATOM 3876 C C . VAL B 1 28 ? -43.125 7.348 -30.438 1 29.25 28 VAL B C 1
ATOM 3878 O O . VAL B 1 28 ? -42.219 7.723 -31.172 1 29.25 28 VAL B O 1
ATOM 3881 N N . TYR B 1 29 ? -43.531 7.922 -29.203 1 26.39 29 TYR B N 1
ATOM 3882 C CA . TYR B 1 29 ? -42.875 9.211 -28.984 1 26.39 29 TYR B CA 1
ATOM 3883 C C . TYR B 1 29 ? -41.375 9.047 -28.797 1 26.39 29 TYR B C 1
ATOM 3885 O O . TYR B 1 29 ? -40.625 10.031 -28.766 1 26.39 29 TYR B O 1
ATOM 3893 N N . ILE B 1 30 ? -41 7.797 -28.531 1 30.03 30 ILE B N 1
ATOM 3894 C CA . ILE B 1 30 ? -39.562 7.656 -28.234 1 30.03 30 ILE B CA 1
ATOM 3895 C C . ILE B 1 30 ? -38.75 7.977 -29.484 1 30.03 30 ILE B C 1
ATOM 3897 O O . ILE B 1 30 ? -37.625 8.492 -29.406 1 30.03 30 ILE B O 1
ATOM 3901 N N . SER B 1 31 ? -39.469 7.711 -30.656 1 28.2 31 SER B N 1
ATOM 3902 C CA . SER B 1 31 ? -38.656 7.758 -31.875 1 28.2 31 SER B CA 1
ATOM 3903 C C . SER B 1 31 ? -38.188 9.18 -32.156 1 28.2 31 SER B C 1
ATOM 3905 O O . SER B 1 31 ? -37.219 9.375 -32.875 1 28.2 31 SER B O 1
ATOM 3907 N N . LEU B 1 32 ? -39.281 10.055 -32.031 1 28.11 32 LEU B N 1
ATOM 3908 C CA . LEU B 1 32 ? -39.031 11.359 -32.625 1 28.11 32 LEU B CA 1
ATOM 3909 C C . LEU B 1 32 ? -37.875 12.055 -31.906 1 28.11 32 LEU B C 1
ATOM 3911 O O . LEU B 1 32 ? -37.094 12.805 -32.531 1 28.11 32 LEU B O 1
ATOM 3915 N N . VAL B 1 33 ? -37.875 11.875 -30.531 1 28.44 33 VAL B N 1
ATOM 3916 C CA . VAL B 1 33 ? -36.969 12.797 -29.844 1 28.44 33 VAL B CA 1
ATOM 3917 C C . VAL B 1 33 ? -35.531 12.438 -30.172 1 28.44 33 VAL B C 1
ATOM 3919 O O . VAL B 1 33 ? -34.625 13.211 -29.875 1 28.44 33 VAL B O 1
ATOM 3922 N N . ILE B 1 34 ? -35.406 11.18 -30.719 1 31.23 34 ILE B N 1
ATOM 3923 C CA . ILE B 1 34 ? -34 10.812 -30.922 1 31.23 34 ILE B CA 1
ATOM 3924 C C . ILE B 1 34 ? -33.406 11.719 -32 1 31.23 34 ILE B C 1
ATOM 3926 O O . ILE B 1 34 ? -32.188 11.992 -31.984 1 31.23 34 ILE B O 1
ATOM 3930 N N . SER B 1 35 ? -34.344 12.055 -32.969 1 28.02 35 SER B N 1
ATOM 3931 C CA . SER B 1 35 ? -33.75 12.594 -34.188 1 28.02 35 SER B CA 1
ATOM 3932 C C . SER B 1 35 ? -33.094 13.938 -33.938 1 28.02 35 SER B C 1
ATOM 3934 O O . SER B 1 35 ? -32.219 14.352 -34.688 1 28.02 35 SER B O 1
ATOM 3936 N N . TYR B 1 36 ? -33.969 14.797 -33.281 1 25.75 36 TYR B N 1
ATOM 3937 C CA . TYR B 1 36 ? -33.531 16.172 -33.531 1 25.75 36 TYR B CA 1
ATOM 3938 C C . TYR B 1 36 ? -32.156 16.438 -32.938 1 25.75 36 TYR B C 1
ATOM 3940 O O . TYR B 1 36 ? -31.609 17.531 -33.094 1 25.75 36 TYR B O 1
ATOM 3948 N N . GLY B 1 37 ? -31.953 15.633 -31.891 1 26.36 37 GLY B N 1
ATOM 3949 C CA . GLY B 1 37 ? -30.922 16.266 -31.062 1 26.36 37 GLY B CA 1
ATOM 3950 C C . GLY B 1 37 ? -29.562 16.266 -31.719 1 26.36 37 GLY B C 1
ATOM 3951 O O . GLY B 1 37 ? -28.547 16.547 -31.062 1 26.36 37 GLY B O 1
ATOM 3952 N N . ILE B 1 38 ? -29.625 15.695 -32.969 1 27.59 38 ILE B N 1
ATOM 3953 C CA . ILE B 1 38 ? -28.281 15.375 -33.469 1 27.59 38 ILE B CA 1
ATOM 3954 C C . ILE B 1 38 ? -27.484 16.672 -33.625 1 27.59 38 ILE B C 1
ATOM 3956 O O . ILE B 1 38 ? -26.25 16.656 -33.531 1 27.59 38 ILE B O 1
ATOM 3960 N N . THR B 1 39 ? -28.234 17.672 -34.188 1 24.36 39 THR B N 1
ATOM 3961 C CA . THR B 1 39 ? -27.469 18.469 -35.156 1 24.36 39 THR B CA 1
ATOM 3962 C C . THR B 1 39 ? -26.406 19.297 -34.438 1 24.36 39 THR B C 1
ATOM 3964 O O . THR B 1 39 ? -25.516 19.859 -35.062 1 24.36 39 THR B O 1
ATOM 3967 N N . ILE B 1 40 ? -26.891 19.859 -33.312 1 24.17 40 ILE B N 1
ATOM 3968 C CA . ILE B 1 40 ? -26.203 21.156 -33.188 1 24.17 40 ILE B CA 1
ATOM 3969 C C . ILE B 1 40 ? -24.719 20.922 -32.906 1 24.17 40 ILE B C 1
ATOM 3971 O O . ILE B 1 40 ? -24.359 20.406 -31.844 1 24.17 40 ILE B O 1
ATOM 3975 N N . THR B 1 41 ? -23.969 20.516 -33.938 1 27.02 41 THR B N 1
ATOM 3976 C CA . THR B 1 41 ? -22.516 20.344 -34.031 1 27.02 41 THR B CA 1
ATOM 3977 C C . THR B 1 41 ? -21.781 21.578 -33.531 1 27.02 41 THR B C 1
ATOM 3979 O O . THR B 1 41 ? -20.578 21.703 -33.719 1 27.02 41 THR B O 1
ATOM 3982 N N . GLY B 1 42 ? -22.516 22.359 -32.625 1 24.5 42 GLY B N 1
ATOM 3983 C CA . GLY B 1 42 ? -21.812 23.641 -32.562 1 24.5 42 GLY B CA 1
ATOM 3984 C C . GLY B 1 42 ? -20.328 23.5 -32.312 1 24.5 42 GLY B C 1
ATOM 3985 O O . GLY B 1 42 ? -19.875 22.469 -31.781 1 24.5 42 GLY B O 1
ATOM 3986 N N . PRO B 1 43 ? -19.547 24.25 -33.094 1 26.86 43 PRO B N 1
ATOM 3987 C CA . PRO B 1 43 ? -18.078 24.25 -33.156 1 26.86 43 PRO B CA 1
ATOM 3988 C C . PRO B 1 43 ? -17.438 24.266 -31.75 1 26.86 43 PRO B C 1
ATOM 3990 O O . PRO B 1 43 ? -17.859 25.047 -30.891 1 26.86 43 PRO B O 1
ATOM 3993 N N . ALA B 1 44 ? -17.141 23.078 -31.281 1 25.62 44 ALA B N 1
ATOM 3994 C CA . ALA B 1 44 ? -16.516 22.938 -29.969 1 25.62 44 ALA B CA 1
ATOM 3995 C C . ALA B 1 44 ? -15.445 24 -29.75 1 25.62 44 ALA B C 1
ATOM 3997 O O . ALA B 1 44 ? -14.391 23.969 -30.391 1 25.62 44 ALA B O 1
ATOM 3998 N N . ALA B 1 45 ? -15.898 25.266 -29.672 1 24.53 45 ALA B N 1
ATOM 3999 C CA . ALA B 1 45 ? -14.914 26.312 -29.391 1 24.53 45 ALA B CA 1
ATOM 4000 C C . ALA B 1 45 ? -13.922 25.859 -28.328 1 24.53 45 ALA B C 1
ATOM 4002 O O . ALA B 1 45 ? -14.32 25.344 -27.281 1 24.53 45 ALA B O 1
ATOM 4003 N N . ASN B 1 46 ? -12.812 25.406 -28.75 1 26.42 46 ASN B N 1
ATOM 4004 C CA . ASN B 1 46 ? -11.539 25.094 -28.125 1 26.42 46 ASN B CA 1
ATOM 4005 C C . ASN B 1 46 ? -11.219 26.078 -27 1 26.42 46 ASN B C 1
ATOM 4007 O O . ASN B 1 46 ? -10.555 27.094 -27.219 1 26.42 46 ASN B O 1
ATOM 4011 N N . ILE B 1 47 ? -12.297 26.547 -26.297 1 25.89 47 ILE B N 1
ATOM 4012 C CA . ILE B 1 47 ? -11.859 27.609 -25.406 1 25.89 47 ILE B CA 1
ATOM 4013 C C . ILE B 1 47 ? -10.734 27.094 -24.516 1 25.89 47 ILE B C 1
ATOM 4015 O O . ILE B 1 47 ? -10.914 26.125 -23.766 1 25.89 47 ILE B O 1
ATOM 4019 N N . PRO B 1 48 ? -9.523 27.25 -25.047 1 27.7 48 PRO B N 1
ATOM 4020 C CA . PRO B 1 48 ? -8.312 26.953 -24.281 1 27.7 48 PRO B CA 1
ATOM 4021 C C . PRO B 1 48 ? -8.43 27.391 -22.812 1 27.7 48 PRO B C 1
ATOM 4023 O O . PRO B 1 48 ? -8.609 28.578 -22.547 1 27.7 48 PRO B O 1
ATOM 4026 N N . GLN B 1 49 ? -9.32 26.766 -22.109 1 25.8 49 GLN B N 1
ATOM 4027 C CA . GLN B 1 49 ? -9.508 27.266 -20.75 1 25.8 49 GLN B CA 1
ATOM 4028 C C . GLN B 1 49 ? -8.172 27.422 -20.031 1 25.8 49 GLN B C 1
ATOM 4030 O O . GLN B 1 49 ? -7.625 26.438 -19.516 1 25.8 49 GLN B O 1
ATOM 4035 N N . THR B 1 50 ? -7.289 28.156 -20.703 1 26.08 50 THR B N 1
ATOM 4036 C CA . THR B 1 50 ? -6.07 28.562 -20.016 1 26.08 50 THR B CA 1
ATOM 4037 C C . THR B 1 50 ? -6.387 29.047 -18.594 1 26.08 50 THR B C 1
ATOM 4039 O O . THR B 1 50 ? -7.098 30.031 -18.406 1 26.08 50 THR B O 1
ATOM 4042 N N . LEU B 1 51 ? -6.59 28.062 -17.812 1 26.28 51 LEU B N 1
ATOM 4043 C CA . LEU B 1 51 ? -6.816 28.5 -16.438 1 26.28 51 LEU B CA 1
ATOM 4044 C C . LEU B 1 51 ? -5.875 29.641 -16.062 1 26.28 51 LEU B C 1
ATOM 4046 O O . LEU B 1 51 ? -4.676 29.578 -16.344 1 26.28 51 LEU B O 1
ATOM 4050 N N . PRO B 1 52 ? -6.34 30.812 -15.945 1 26.14 52 PRO B N 1
ATOM 4051 C CA . PRO B 1 52 ? -5.371 31.891 -15.719 1 26.14 52 PRO B CA 1
ATOM 4052 C C . PRO B 1 52 ? -4.309 31.516 -14.688 1 26.14 52 PRO B C 1
ATOM 4054 O O . PRO B 1 52 ? -4.535 30.641 -13.852 1 26.14 52 PRO B O 1
ATOM 4057 N N . LYS B 1 53 ? -2.994 31.859 -15.016 1 26.22 53 LYS B N 1
ATOM 4058 C CA . LYS B 1 53 ? -1.736 31.688 -14.297 1 26.22 53 LYS B CA 1
ATOM 4059 C C . LYS B 1 53 ? -1.927 31.906 -12.797 1 26.22 53 LYS B C 1
ATOM 4061 O O . LYS B 1 53 ? -1.305 31.219 -11.977 1 26.22 53 LYS B O 1
ATOM 4066 N N . HIS B 1 54 ? -2.123 33.188 -12.383 1 22.14 54 HIS B N 1
ATOM 4067 C CA . HIS B 1 54 ? -2.383 33.625 -11.023 1 22.14 54 HIS B CA 1
ATOM 4068 C C . HIS B 1 54 ? -3.879 33.656 -10.727 1 22.14 54 HIS B C 1
ATOM 4070 O O . HIS B 1 54 ? -4.645 34.281 -11.477 1 22.14 54 HIS B O 1
ATOM 4076 N N . PHE B 1 55 ? -4.473 32.625 -10.398 1 26.31 55 PHE B N 1
ATOM 4077 C CA . PHE B 1 55 ? -5.906 32.656 -10.133 1 26.31 55 PHE B CA 1
ATOM 4078 C C . PHE B 1 55 ? -6.246 33.781 -9.18 1 26.31 55 PHE B C 1
ATOM 4080 O O . PHE B 1 55 ? -5.867 33.781 -8.008 1 26.31 55 PHE B O 1
ATOM 4087 N N . ILE B 1 56 ? -6.035 34.969 -9.625 1 25.58 56 ILE B N 1
ATOM 4088 C CA . ILE B 1 56 ? -6.555 36.125 -8.859 1 25.58 56 ILE B CA 1
ATOM 4089 C C . ILE B 1 56 ? -8.078 36.062 -8.828 1 25.58 56 ILE B C 1
ATOM 4091 O O . ILE B 1 56 ? -8.719 35.938 -9.875 1 25.58 56 ILE B O 1
ATOM 4095 N N . ALA B 1 57 ? -8.727 35.625 -7.82 1 26.53 57 ALA B N 1
ATOM 4096 C CA . ALA B 1 57 ? -10.156 35.938 -7.781 1 26.53 57 ALA B CA 1
ATOM 4097 C C . ALA B 1 57 ? -10.422 37.344 -8.297 1 26.53 57 ALA B C 1
ATOM 4099 O O . ALA B 1 57 ? -9.633 38.281 -8.062 1 26.53 57 ALA B O 1
ATOM 4100 N N . GLN B 1 58 ? -11.078 37.531 -9.438 1 27.03 58 GLN B N 1
ATOM 4101 C CA . GLN B 1 58 ? -11.281 38.75 -10.219 1 27.03 58 GLN B CA 1
ATOM 4102 C C . GLN B 1 58 ? -11.688 39.938 -9.32 1 27.03 58 GLN B C 1
ATOM 4104 O O . GLN B 1 58 ? -11.758 41.062 -9.781 1 27.03 58 GLN B O 1
ATOM 4109 N N . GLY B 1 59 ? -12.578 39.75 -8.367 1 26.44 59 GLY B N 1
ATOM 4110 C CA . GLY B 1 59 ? -13.188 41 -7.953 1 26.44 59 GLY B CA 1
ATOM 4111 C C . GLY B 1 59 ? -12.195 42 -7.367 1 26.44 59 GLY B C 1
ATOM 4112 O O . GLY B 1 59 ? -12.57 43.062 -6.895 1 26.44 59 GLY B O 1
ATOM 4113 N N . LEU B 1 60 ? -11.219 41.406 -6.535 1 25.95 60 LEU B N 1
ATOM 4114 C CA . LEU B 1 60 ? -10.594 42.406 -5.672 1 25.95 60 LEU B CA 1
ATOM 4115 C C . LEU B 1 60 ? -9.703 43.344 -6.48 1 25.95 60 LEU B C 1
ATOM 4117 O O . LEU B 1 60 ? -9.117 42.938 -7.48 1 25.95 60 LEU B O 1
ATOM 4121 N N . THR B 1 61 ? -10.219 44.594 -6.512 1 25.5 61 THR B N 1
ATOM 4122 C CA . THR B 1 61 ? -9.32 45.688 -6.906 1 25.5 61 THR B CA 1
ATOM 4123 C C . THR B 1 61 ? -7.941 45.5 -6.285 1 25.5 61 THR B C 1
ATOM 4125 O O . THR B 1 61 ? -7.82 45.094 -5.133 1 25.5 61 THR B O 1
ATOM 4128 N N . ILE B 1 62 ? -6.938 45.344 -7.039 1 28.95 62 ILE B N 1
ATOM 4129 C CA . ILE B 1 62 ? -5.504 45.094 -6.891 1 28.95 62 ILE B CA 1
ATOM 4130 C C . ILE B 1 62 ? -4.891 46.219 -6.055 1 28.95 62 ILE B C 1
ATOM 4132 O O . ILE B 1 62 ? -3.688 46.5 -6.141 1 28.95 62 ILE B O 1
ATOM 4136 N N . ASN B 1 63 ? -5.566 46.906 -5.121 1 24.58 63 ASN B N 1
ATOM 4137 C CA . ASN B 1 63 ? -4.492 47.812 -4.742 1 24.58 63 ASN B CA 1
ATOM 4138 C C . ASN B 1 63 ? -3.25 47.062 -4.277 1 24.58 63 ASN B C 1
ATOM 4140 O O . ASN B 1 63 ? -3.328 45.906 -3.938 1 24.58 63 ASN B O 1
ATOM 4144 N N . GLY B 1 64 ? -2.121 47.75 -3.812 1 25.75 64 GLY B N 1
ATOM 4145 C CA . GLY B 1 64 ? -0.734 47.469 -3.5 1 25.75 64 GLY B CA 1
ATOM 4146 C C . GLY B 1 64 ? -0.575 46.219 -2.631 1 25.75 64 GLY B C 1
ATOM 4147 O O . GLY B 1 64 ? -1.516 45.438 -2.477 1 25.75 64 GLY B O 1
ATOM 4148 N N . SER B 1 65 ? 0.416 46.312 -1.565 1 26.64 65 SER B N 1
ATOM 4149 C CA . SER B 1 65 ? 1.218 45.406 -0.744 1 26.64 65 SER B CA 1
ATOM 4150 C C . SER B 1 65 ? 0.335 44.469 0.093 1 26.64 65 SER B C 1
ATOM 4152 O O . SER B 1 65 ? 0.791 43.438 0.573 1 26.64 65 SER B O 1
ATOM 4154 N N . LEU B 1 66 ? -0.498 44.938 1.021 1 27.94 66 LEU B N 1
ATOM 4155 C CA . LEU B 1 66 ? -1.16 44.281 2.129 1 27.94 66 LEU B CA 1
ATOM 4156 C C . LEU B 1 66 ? -2.309 43.406 1.626 1 27.94 66 LEU B C 1
ATOM 4158 O O . LEU B 1 66 ? -3.053 43.812 0.73 1 27.94 66 LEU B O 1
ATOM 4162 N N . ALA B 1 67 ? -2.154 42.062 1.71 1 32.59 67 ALA B N 1
ATOM 4163 C CA . ALA B 1 67 ? -3.252 41.156 1.373 1 32.59 67 ALA B CA 1
ATOM 4164 C C . ALA B 1 67 ? -4.598 41.75 1.752 1 32.59 67 ALA B C 1
ATOM 4166 O O . ALA B 1 67 ? -4.734 42.375 2.818 1 32.59 67 ALA B O 1
ATOM 4167 N N . PRO B 1 68 ? -5.414 42.125 0.811 1 31.27 68 PRO B N 1
ATOM 4168 C CA . PRO B 1 68 ? -6.703 42.719 1.146 1 31.27 68 PRO B CA 1
ATOM 4169 C C . PRO B 1 68 ? -7.469 41.938 2.213 1 31.27 68 PRO B C 1
ATOM 4171 O O . PRO B 1 68 ? -7.402 40.719 2.248 1 31.27 68 PRO B O 1
ATOM 4174 N N . HIS B 1 69 ? -7.438 42.406 3.521 1 29.25 69 HIS B N 1
ATOM 4175 C CA . HIS B 1 69 ? -8.289 41.875 4.586 1 29.25 69 HIS B CA 1
ATOM 4176 C C . HIS B 1 69 ? -9.758 41.875 4.172 1 29.25 69 HIS B C 1
ATOM 4178 O O . HIS B 1 69 ? -10.242 42.844 3.602 1 29.25 69 HIS B O 1
ATOM 4184 N N . PRO B 1 70 ? -10.281 40.75 3.846 1 35.31 70 PRO B N 1
ATOM 4185 C CA . PRO B 1 70 ? -11.727 40.844 3.615 1 35.31 70 PRO B CA 1
ATOM 4186 C C . PRO B 1 70 ? -12.406 41.812 4.59 1 35.31 70 PRO B C 1
ATOM 4188 O O . PRO B 1 70 ? -11.984 41.938 5.738 1 35.31 70 PRO B O 1
ATOM 4191 N N . SER B 1 71 ? -12.859 42.969 4.105 1 32.06 71 SER B N 1
ATOM 4192 C CA . SER B 1 71 ? -13.516 44 4.938 1 32.06 71 SER B CA 1
ATOM 4193 C C . SER B 1 71 ? -14.539 43.344 5.867 1 32.06 71 SER B C 1
ATOM 4195 O O . SER B 1 71 ? -14.977 43.969 6.836 1 32.06 71 SER B O 1
ATOM 4197 N N . SER B 1 72 ? -15.531 42.469 5.355 1 34 72 SER B N 1
ATOM 4198 C CA . SER B 1 72 ? -16.578 42.062 6.293 1 34 72 SER B CA 1
ATOM 4199 C C . SER B 1 72 ? -16.094 41 7.238 1 34 72 SER B C 1
ATOM 4201 O O . SER B 1 72 ? -15.258 40.156 6.859 1 34 72 SER B O 1
ATOM 4203 N N . SER B 1 73 ? -16.078 41.188 8.477 1 39.28 73 SER B N 1
ATOM 4204 C CA . SER B 1 73 ? -15.609 40.312 9.562 1 39.28 73 SER B CA 1
ATOM 4205 C C . SER B 1 73 ? -16.109 38.906 9.391 1 39.28 73 SER B C 1
ATOM 4207 O O . SER B 1 73 ? -17.281 38.688 9.086 1 39.28 73 SER B O 1
ATOM 4209 N N . PHE B 1 74 ? -15.266 38 8.93 1 39.97 74 PHE B N 1
ATOM 4210 C CA . PHE B 1 74 ? -15.594 36.594 8.906 1 39.97 74 PHE B CA 1
ATOM 4211 C C . PHE B 1 74 ? -16.625 36.25 9.977 1 39.97 74 PHE B C 1
ATOM 4213 O O . PHE B 1 74 ? -17.516 35.438 9.758 1 39.97 74 PHE B O 1
ATOM 4220 N N . TRP B 1 75 ? -16.422 36.875 11.211 1 44.53 75 TRP B N 1
ATOM 4221 C CA . TRP B 1 75 ? -17.281 36.562 12.336 1 44.53 75 TRP B CA 1
ATOM 4222 C C . TRP B 1 75 ? -18.484 37.469 12.383 1 44.53 75 TRP B C 1
ATOM 4224 O O . TRP B 1 75 ? -19.047 37.719 13.461 1 44.53 75 TRP B O 1
ATOM 4234 N N . ASP B 1 76 ? -18.984 38.062 11.305 1 44.03 76 ASP B N 1
ATOM 4235 C CA . ASP B 1 76 ? -20.141 38.938 11.422 1 44.03 76 ASP B CA 1
ATOM 4236 C C . ASP B 1 76 ? -21.375 38.156 11.867 1 44.03 76 ASP B C 1
ATOM 4238 O O . ASP B 1 76 ? -21.797 37.219 11.195 1 44.03 76 ASP B O 1
ATOM 4242 N N . ALA B 1 77 ? -21.906 38.219 13.086 1 44.38 77 ALA B N 1
ATOM 4243 C CA . ALA B 1 77 ? -23.047 37.625 13.789 1 44.38 77 ALA B CA 1
ATOM 4244 C C . ALA B 1 77 ? -24.312 37.688 12.93 1 44.38 77 ALA B C 1
ATOM 4246 O O . ALA B 1 77 ? -25.172 36.812 13.031 1 44.38 77 ALA B O 1
ATOM 4247 N N . ASN B 1 78 ? -24.656 38.781 12.25 1 44.69 78 ASN B N 1
ATOM 4248 C CA . ASN B 1 78 ? -25.969 39 11.664 1 44.69 78 ASN B CA 1
ATOM 4249 C C . ASN B 1 78 ? -26.141 38.219 10.375 1 44.69 78 ASN B C 1
ATOM 4251 O O . ASN B 1 78 ? -27.266 37.969 9.945 1 44.69 78 ASN B O 1
ATOM 4255 N N . TYR B 1 79 ? -25.125 37.906 9.578 1 47.34 79 TYR B N 1
ATOM 4256 C CA . TYR B 1 79 ? -25.281 37.75 8.141 1 47.34 79 TYR B CA 1
ATOM 4257 C C . TYR B 1 79 ? -25.656 36.312 7.797 1 47.34 79 TYR B C 1
ATOM 4259 O O . TYR B 1 79 ? -26.344 36.062 6.801 1 47.34 79 TYR B O 1
ATOM 4267 N N . HIS B 1 80 ? -25.297 35.281 8.562 1 54.84 80 HIS B N 1
ATOM 4268 C CA . HIS B 1 80 ? -25.484 34 7.875 1 54.84 80 HIS B CA 1
ATOM 4269 C C . HIS B 1 80 ? -26.297 33.031 8.711 1 54.84 80 HIS B C 1
ATOM 4271 O O . HIS B 1 80 ? -25.969 31.844 8.82 1 54.84 80 HIS B O 1
ATOM 4277 N N . ARG B 1 81 ? -27.438 33.5 9.211 1 60.28 81 ARG B N 1
ATOM 4278 C CA . ARG B 1 81 ? -28.234 32.719 10.164 1 60.28 81 ARG B CA 1
ATOM 4279 C C . ARG B 1 81 ? -28.891 31.531 9.477 1 60.28 81 ARG B C 1
ATOM 4281 O O . ARG B 1 81 ? -29.516 30.688 10.141 1 60.28 81 ARG B O 1
ATOM 4288 N N . GLY B 1 82 ? -28.531 31.344 8.258 1 76.62 82 GLY B N 1
ATOM 4289 C CA . GLY B 1 82 ? -29.281 30.25 7.664 1 76.62 82 GLY B CA 1
ATOM 4290 C C . GLY B 1 82 ? -28.516 28.938 7.621 1 76.62 82 GLY B C 1
ATOM 4291 O O . GLY B 1 82 ? -29.094 27.875 7.441 1 76.62 82 GLY B O 1
ATOM 4292 N N . ALA B 1 83 ? -27.234 29.047 7.855 1 89 83 ALA B N 1
ATOM 4293 C CA . ALA B 1 83 ? -26.469 27.812 7.754 1 89 83 ALA B CA 1
ATOM 4294 C C . ALA B 1 83 ? -26.188 27.219 9.133 1 89 83 ALA B C 1
ATOM 4296 O O . ALA B 1 83 ? -26.047 27.969 10.109 1 89 83 ALA B O 1
ATOM 4297 N N . LEU B 1 84 ? -26.109 25.953 9.211 1 89.06 84 LEU B N 1
ATOM 4298 C CA . LEU B 1 84 ? -26.016 25.234 10.484 1 89.06 84 LEU B CA 1
ATOM 4299 C C . LEU B 1 84 ? -24.781 25.672 11.25 1 89.06 84 LEU B C 1
ATOM 4301 O O . LEU B 1 84 ? -24.875 26.062 12.414 1 89.06 84 LEU B O 1
ATOM 4305 N N . TRP B 1 85 ? -23.625 25.562 10.664 1 92.19 85 TRP B N 1
ATOM 4306 C CA . TRP B 1 85 ? -22.359 25.859 11.344 1 92.19 85 TRP B CA 1
ATOM 4307 C C . TRP B 1 85 ? -22.344 27.312 11.836 1 92.19 85 TRP B C 1
ATOM 4309 O O . TRP B 1 85 ? -21.906 27.578 12.953 1 92.19 85 TRP B O 1
ATOM 4319 N N . ASN B 1 86 ? -22.797 28.219 11.008 1 90.12 86 ASN B N 1
ATOM 4320 C CA . ASN B 1 86 ? -22.875 29.641 11.367 1 90.12 86 ASN B CA 1
ATOM 4321 C C . ASN B 1 86 ? -23.734 29.859 12.609 1 90.12 86 ASN B C 1
ATOM 4323 O O . ASN B 1 86 ? -23.344 30.609 13.508 1 90.12 86 ASN B O 1
ATOM 4327 N N . ARG B 1 87 ? -24.797 29.188 12.609 1 84.69 87 ARG B N 1
ATOM 4328 C CA . ARG B 1 87 ? -25.703 29.312 13.734 1 84.69 87 ARG B CA 1
ATOM 4329 C C . ARG B 1 87 ? -25.078 28.781 15.016 1 84.69 87 ARG B C 1
ATOM 4331 O O . ARG B 1 87 ? -25.172 29.406 16.078 1 84.69 87 ARG B O 1
ATOM 4338 N N . LEU B 1 88 ? -24.5 27.641 14.867 1 85.44 88 LEU B N 1
ATOM 4339 C CA . LEU B 1 88 ? -23.859 27.031 16.031 1 85.44 88 LEU B CA 1
ATOM 4340 C C . LEU B 1 88 ? -22.719 27.891 16.547 1 85.44 88 LEU B C 1
ATOM 4342 O O . LEU B 1 88 ? -22.547 28.031 17.766 1 85.44 88 LEU B O 1
ATOM 4346 N N . GLN B 1 89 ? -22.016 28.484 15.68 1 88.88 89 GLN B N 1
ATOM 4347 C CA . GLN B 1 89 ? -20.859 29.266 16.062 1 88.88 89 GLN B CA 1
ATOM 4348 C C . GLN B 1 89 ? -21.266 30.562 16.766 1 88.88 89 GLN B C 1
ATOM 4350 O O . GLN B 1 89 ? -20.594 31.016 17.688 1 88.88 89 GLN B O 1
ATOM 4355 N N . VAL B 1 90 ? -22.344 31.125 16.328 1 83.44 90 VAL B N 1
ATOM 4356 C CA . VAL B 1 90 ? -22.844 32.344 16.938 1 83.44 90 VAL B CA 1
ATOM 4357 C C . VAL B 1 90 ? -23.141 32.094 18.422 1 83.44 90 VAL B C 1
ATOM 4359 O O . VAL B 1 90 ? -22.891 32.969 19.266 1 83.44 90 VAL B O 1
ATOM 4362 N N . SER B 1 91 ? -23.703 31 18.641 1 76.75 91 SER B N 1
ATOM 4363 C CA . SER B 1 91 ? -24.031 30.656 20.016 1 76.75 91 SER B CA 1
ATOM 4364 C C . SER B 1 91 ? -22.781 30.625 20.891 1 76.75 91 SER B C 1
ATOM 4366 O O . SER B 1 91 ? -22.797 31.109 22.031 1 76.75 91 SER B O 1
ATOM 4368 N N . ILE B 1 92 ? -21.719 30.094 20.406 1 81.12 92 ILE B N 1
ATOM 4369 C CA . ILE B 1 92 ? -20.469 30 21.156 1 81.12 92 ILE B CA 1
ATOM 4370 C C . ILE B 1 92 ? -19.844 31.391 21.281 1 81.12 92 ILE B C 1
ATOM 4372 O O . ILE B 1 92 ? -19.297 31.734 22.328 1 81.12 92 ILE B O 1
ATOM 4376 N N . ASP B 1 93 ? -20.016 32.125 20.188 1 79.88 93 ASP B N 1
ATOM 4377 C CA . ASP B 1 93 ? -19.453 33.469 20.203 1 79.88 93 ASP B CA 1
ATOM 4378 C C . ASP B 1 93 ? -20.141 34.344 21.266 1 79.88 93 ASP B C 1
ATOM 4380 O O . ASP B 1 93 ? -19.5 35.125 21.938 1 79.88 93 ASP B O 1
ATOM 4384 N N . ARG B 1 94 ? -21.391 34.156 21.359 1 72.88 94 ARG B N 1
ATOM 4385 C CA . ARG B 1 94 ? -22.156 34.906 22.359 1 72.88 94 ARG B CA 1
ATOM 4386 C C . ARG B 1 94 ? -21.766 34.469 23.766 1 72.88 94 ARG B C 1
ATOM 4388 O O . ARG B 1 94 ? -21.688 35.312 24.672 1 72.88 94 ARG B O 1
ATOM 4395 N N . PHE B 1 95 ? -21.484 33.312 23.859 1 69.5 95 PHE B N 1
ATOM 4396 C CA . PHE B 1 95 ? -21.125 32.781 25.172 1 69.5 95 PHE B CA 1
ATOM 4397 C C . PHE B 1 95 ? -19.781 33.344 25.625 1 69.5 95 PHE B C 1
ATOM 4399 O O . PHE B 1 95 ? -19.594 33.656 26.812 1 69.5 95 PHE B O 1
ATOM 4406 N N . TYR B 1 96 ? -18.906 33.594 24.812 1 67.56 96 TYR B N 1
ATOM 4407 C CA . TYR B 1 96 ? -17.562 34.031 25.188 1 67.56 96 TYR B CA 1
ATOM 4408 C C . TYR B 1 96 ? -17.391 35.531 24.984 1 67.56 96 TYR B C 1
ATOM 4410 O O . TYR B 1 96 ? -16.281 36.062 25.109 1 67.56 96 TYR B O 1
ATOM 4418 N N . ASN B 1 97 ? -18.438 36.125 24.625 1 57.97 97 ASN B N 1
ATOM 4419 C CA . ASN B 1 97 ? -18.406 37.594 24.516 1 57.97 97 ASN B CA 1
ATOM 4420 C C . ASN B 1 97 ? -18.375 38.25 25.891 1 57.97 97 ASN B C 1
ATOM 4422 O O . ASN B 1 97 ? -19.312 38.094 26.688 1 57.97 97 ASN B O 1
ATOM 4426 N N . PRO B 1 98 ? -17.297 38.781 26.203 1 55.03 98 PRO B N 1
ATOM 4427 C CA . PRO B 1 98 ? -17.156 39.344 27.547 1 55.03 98 PRO B CA 1
ATOM 4428 C C . PRO B 1 98 ? -18.25 40.375 27.859 1 55.03 98 PRO B C 1
ATOM 4430 O O . PRO B 1 98 ? -18.562 40.594 29.031 1 55.03 98 PRO B O 1
ATOM 4433 N N . ILE B 1 99 ? -18.672 41.094 26.859 1 51 99 ILE B N 1
ATOM 4434 C CA . ILE B 1 99 ? -19.688 42.094 27.078 1 51 99 ILE B CA 1
ATOM 4435 C C . ILE B 1 99 ? -21.016 41.438 27.438 1 51 99 ILE B C 1
ATOM 4437 O O . ILE B 1 99 ? -21.703 41.875 28.359 1 51 99 ILE B O 1
ATOM 4441 N N . LEU B 1 100 ? -21.25 40.438 26.766 1 50.97 100 LEU B N 1
ATOM 4442 C CA . LEU B 1 100 ? -22.547 39.781 26.938 1 50.97 100 LEU B CA 1
ATOM 4443 C C . LEU B 1 100 ? -22.5 38.812 28.125 1 50.97 100 LEU B C 1
ATOM 4445 O O . LEU B 1 100 ? -23.516 38.594 28.781 1 50.97 100 LEU B O 1
ATOM 4449 N N . MET B 1 101 ? -21.312 38.219 28.297 1 49.69 101 MET B N 1
ATOM 4450 C CA . MET B 1 101 ? -21.156 37.281 29.391 1 49.69 101 MET B CA 1
ATOM 4451 C C . MET B 1 101 ? -19.906 37.562 30.203 1 49.69 101 MET B C 1
ATOM 4453 O O . MET B 1 101 ? -18.844 37.031 29.922 1 49.69 101 MET B O 1
ATOM 4457 N N . PRO B 1 102 ? -19.953 38.562 31.203 1 45.75 102 PRO B N 1
ATOM 4458 C CA . PRO B 1 102 ? -18.781 38.906 32 1 45.75 102 PRO B CA 1
ATOM 4459 C C . PRO B 1 102 ? -18.188 37.688 32.719 1 45.75 102 PRO B C 1
ATOM 4461 O O . PRO B 1 102 ? -18.875 36.688 32.906 1 45.75 102 PRO B O 1
ATOM 4464 N N . LYS B 1 103 ? -16.766 37.656 32.906 1 53.09 103 LYS B N 1
ATOM 4465 C CA . LYS B 1 103 ? -15.984 36.562 33.5 1 53.09 103 LYS B CA 1
ATOM 4466 C C . LYS B 1 103 ? -16.672 36 34.75 1 53.09 103 LYS B C 1
ATOM 4468 O O . LYS B 1 103 ? -16.625 34.812 35 1 53.09 103 LYS B O 1
ATOM 4473 N N . SER B 1 104 ? -17.141 36.812 35.531 1 47.72 104 SER B N 1
ATOM 4474 C CA . SER B 1 104 ? -17.75 36.406 36.781 1 47.72 104 SER B CA 1
ATOM 4475 C C . SER B 1 104 ? -18.891 35.406 36.562 1 47.72 104 SER B C 1
ATOM 4477 O O . SER B 1 104 ? -19.062 34.469 37.312 1 47.72 104 SER B O 1
ATOM 4479 N N . ARG B 1 105 ? -19.609 35.594 35.562 1 45.06 105 ARG B N 1
ATOM 4480 C CA . ARG B 1 105 ? -20.766 34.781 35.281 1 45.06 105 ARG B CA 1
ATOM 4481 C C . ARG B 1 105 ? -20.344 33.469 34.594 1 45.06 105 ARG B C 1
ATOM 4483 O O . ARG B 1 105 ? -20.953 32.438 34.781 1 45.06 105 ARG B O 1
ATOM 4490 N N . ARG B 1 106 ? -19.25 33.594 33.938 1 50.19 106 ARG B N 1
ATOM 4491 C CA . ARG B 1 106 ? -18.688 32.438 33.25 1 50.19 106 ARG B CA 1
ATOM 4492 C C . ARG B 1 106 ? -18.094 31.469 34.25 1 50.19 106 ARG B C 1
ATOM 4494 O O . ARG B 1 106 ? -18.25 30.25 34.094 1 50.19 106 ARG B O 1
ATOM 4501 N N . ASP B 1 107 ? -17.359 32.062 35.281 1 47.94 107 ASP B N 1
ATOM 4502 C CA . ASP B 1 107 ? -16.781 31.266 36.375 1 47.94 107 ASP B CA 1
ATOM 4503 C C . ASP B 1 107 ? -17.875 30.609 37.219 1 47.94 107 ASP B C 1
ATOM 4505 O O . ASP B 1 107 ? -17.688 29.5 37.719 1 47.94 107 ASP B O 1
ATOM 4509 N N . ARG B 1 108 ? -18.828 31.312 37.531 1 43 108 ARG B N 1
ATOM 4510 C CA . ARG B 1 108 ? -19.969 30.766 38.281 1 43 108 ARG B CA 1
ATOM 4511 C C . ARG B 1 108 ? -20.594 29.594 37.531 1 43 108 ARG B C 1
ATOM 4513 O O . ARG B 1 108 ? -21.031 28.625 38.156 1 43 108 ARG B O 1
ATOM 4520 N N . TYR B 1 109 ? -20.516 29.719 36.312 1 41.84 109 TYR B N 1
ATOM 4521 C CA . TYR B 1 109 ? -21.016 28.609 35.531 1 41.84 109 TYR B CA 1
ATOM 4522 C C . TYR B 1 109 ? -20.016 27.453 35.5 1 41.84 109 TYR B C 1
ATOM 4524 O O . TYR B 1 109 ? -20.406 26.281 35.5 1 41.84 109 TYR B O 1
ATOM 4532 N N . ASP B 1 110 ? -18.703 27.797 35.75 1 41.09 110 ASP B N 1
ATOM 4533 C CA . ASP B 1 110 ? -17.688 26.766 35.906 1 41.09 110 ASP B CA 1
ATOM 4534 C C . ASP B 1 110 ? -17.703 26.172 37.312 1 41.09 110 ASP B C 1
ATOM 4536 O O . ASP B 1 110 ? -17.453 24.984 37.5 1 41.09 110 ASP B O 1
ATOM 4540 N N . HIS B 1 111 ? -17.781 26.953 38.5 1 36.38 111 HIS B N 1
ATOM 4541 C CA . HIS B 1 111 ? -17.812 26.5 39.906 1 36.38 111 HIS B CA 1
ATOM 4542 C C . HIS B 1 111 ? -19.109 25.75 40.188 1 36.38 111 HIS B C 1
ATOM 4544 O O . HIS B 1 111 ? -19.203 25.031 41.188 1 36.38 111 HIS B O 1
ATOM 4550 N N . LEU B 1 112 ? -20.219 26.156 39.781 1 34.44 112 LEU B N 1
ATOM 4551 C CA . LEU B 1 112 ? -21.391 25.344 40.094 1 34.44 112 LEU B CA 1
ATOM 4552 C C . LEU B 1 112 ? -21.172 23.891 39.688 1 34.44 112 LEU B C 1
ATOM 4554 O O . LEU B 1 112 ? -21.938 23.016 40.062 1 34.44 112 LEU B O 1
ATOM 4558 N N . HIS B 1 113 ? -20.078 23.656 38.906 1 33.06 113 HIS B N 1
ATOM 4559 C CA . HIS B 1 113 ? -19.844 22.266 38.5 1 33.06 113 HIS B CA 1
ATOM 4560 C C . HIS B 1 113 ? -19.047 21.516 39.562 1 33.06 113 HIS B C 1
ATOM 4562 O O . HIS B 1 113 ? -18.859 20.297 39.469 1 33.06 113 HIS B O 1
ATOM 4568 N N . THR B 1 114 ? -18.328 22.156 40.5 1 30.83 114 THR B N 1
ATOM 4569 C CA . THR B 1 114 ? -17.484 21.406 41.406 1 30.83 114 THR B CA 1
ATOM 4570 C C . THR B 1 114 ? -18.266 21.031 42.656 1 30.83 114 THR B C 1
ATOM 4572 O O . THR B 1 114 ? -17.703 20.469 43.594 1 30.83 114 THR B O 1
ATOM 4575 N N . SER B 1 115 ? -19.375 21.578 43.125 1 29.05 115 SER B N 1
ATOM 4576 C CA . SER B 1 115 ? -19.828 21.094 44.406 1 29.05 115 SER B CA 1
ATOM 4577 C C . SER B 1 115 ? -20.188 19.609 44.344 1 29.05 115 SER B C 1
ATOM 4579 O O . SER B 1 115 ? -20.812 19.156 43.375 1 29.05 115 SER B O 1
ATOM 4581 N N . ASN B 1 116 ? -19.516 18.781 45.188 1 28.42 116 ASN B N 1
ATOM 4582 C CA . ASN B 1 116 ? -19.578 17.391 45.625 1 28.42 116 ASN B CA 1
ATOM 4583 C C . ASN B 1 116 ? -20.984 17 46.062 1 28.42 116 ASN B C 1
ATOM 4585 O O . ASN B 1 116 ? -21.156 16.047 46.844 1 28.42 116 ASN B O 1
ATOM 4589 N N . ASP B 1 117 ? -21.984 17.672 46.312 1 29.98 117 ASP B N 1
ATOM 4590 C CA . ASP B 1 117 ? -22.984 16.766 46.906 1 29.98 117 ASP B CA 1
ATOM 4591 C C . ASP B 1 117 ? -23.078 15.477 46.094 1 29.98 117 ASP B C 1
ATOM 4593 O O . ASP B 1 117 ? -22.828 15.477 44.875 1 29.98 117 ASP B O 1
ATOM 4597 N N . ASP B 1 118 ? -23.141 14.211 46.844 1 29.94 118 ASP B N 1
ATOM 4598 C CA . ASP B 1 118 ? -22.906 12.82 46.469 1 29.94 118 ASP B CA 1
ATOM 4599 C C . ASP B 1 118 ? -23.328 12.562 45.031 1 29.94 118 ASP B C 1
ATOM 4601 O O . ASP B 1 118 ? -22.562 12.008 44.25 1 29.94 118 ASP B O 1
ATOM 4605 N N . ASN B 1 119 ? -24.625 11.984 44.969 1 29.06 119 ASN B N 1
ATOM 4606 C CA . ASN B 1 119 ? -25.109 11.086 43.938 1 29.06 119 ASN B CA 1
ATOM 4607 C C . ASN B 1 119 ? -25.188 11.789 42.594 1 29.06 119 ASN B C 1
ATOM 4609 O O . ASN B 1 119 ? -25.031 11.148 41.531 1 29.06 119 ASN B O 1
ATOM 4613 N N . LYS B 1 120 ? -26 12.898 42.562 1 29.56 120 LYS B N 1
ATOM 4614 C CA . LYS B 1 120 ? -26.469 13.352 41.25 1 29.56 120 LYS B CA 1
ATOM 4615 C C . LYS B 1 120 ? -25.422 14.234 40.562 1 29.56 120 LYS B C 1
ATOM 4617 O O . LYS B 1 120 ? -25.453 15.461 40.719 1 29.56 120 LYS B O 1
ATOM 4622 N N . LYS B 1 121 ? -24.094 13.992 40.688 1 28.2 121 LYS B N 1
ATOM 4623 C CA . LYS B 1 121 ? -23.062 14.711 39.938 1 28.2 121 LYS B CA 1
ATOM 4624 C C . LYS B 1 121 ? -23.516 14.992 38.531 1 28.2 121 LYS B C 1
ATOM 4626 O O . LYS B 1 121 ? -23.453 14.117 37.656 1 28.2 121 LYS B O 1
ATOM 4631 N N . LYS B 1 122 ? -24.469 15.828 38.406 1 28.98 122 LYS B N 1
ATOM 4632 C CA . LYS B 1 122 ? -24.734 16.359 37.094 1 28.98 122 LYS B CA 1
ATOM 4633 C C . LYS B 1 122 ? -23.516 17.094 36.531 1 28.98 122 LYS B C 1
ATOM 4635 O O . LYS B 1 122 ? -23.141 18.156 37.031 1 28.98 122 LYS B O 1
ATOM 4640 N N . GLN B 1 123 ? -22.266 16.484 36.344 1 26.77 123 GLN B N 1
ATOM 4641 C CA . GLN B 1 123 ? -21.109 16.953 35.562 1 26.77 123 GLN B CA 1
ATOM 4642 C C . GLN B 1 123 ? -21.531 18.016 34.562 1 26.77 123 GLN B C 1
ATOM 4644 O O . GLN B 1 123 ? -22.203 17.719 33.562 1 26.77 123 GLN B O 1
ATOM 4649 N N . PHE B 1 124 ? -21.797 19.156 35.062 1 27.97 124 PHE B N 1
ATOM 4650 C CA . PHE B 1 124 ? -21.953 20.234 34.062 1 27.97 124 PHE B CA 1
ATOM 4651 C C . PHE B 1 124 ? -20.734 20.297 33.156 1 27.97 124 PHE B C 1
ATOM 4653 O O . PHE B 1 124 ? -19.625 20.641 33.594 1 27.97 124 PHE B O 1
ATOM 4660 N N . SER B 1 125 ? -20.406 19.438 32.25 1 31.38 125 SER B N 1
ATOM 4661 C CA . SER B 1 125 ? -19.609 19.5 31.016 1 31.38 125 SER B CA 1
ATOM 4662 C C . SER B 1 125 ? -19.469 20.938 30.531 1 31.38 125 SER B C 1
ATOM 4664 O O . SER B 1 125 ? -20.312 21.797 30.828 1 31.38 125 SER B O 1
ATOM 4666 N N . HIS B 1 126 ? -18.359 21.703 30.438 1 33.03 126 HIS B N 1
ATOM 4667 C CA . HIS B 1 126 ? -18.234 22.891 29.594 1 33.03 126 HIS B CA 1
ATOM 4668 C C . HIS B 1 126 ? -19.5 23.109 28.766 1 33.03 126 HIS B C 1
ATOM 4670 O O . HIS B 1 126 ? -20.188 22.156 28.391 1 33.03 126 HIS B O 1
ATOM 4676 N N . PRO B 1 127 ? -20.25 24.188 28.969 1 33.41 127 PRO B N 1
ATOM 4677 C CA . PRO B 1 127 ? -21.391 24.156 28.062 1 33.41 127 PRO B CA 1
ATOM 4678 C C . PRO B 1 127 ? -21.109 23.391 26.781 1 33.41 127 PRO B C 1
ATOM 4680 O O . PRO B 1 127 ? -20.422 23.906 25.875 1 33.41 127 PRO B O 1
ATOM 4683 N N . THR B 1 128 ? -20.562 22.344 26.734 1 36.94 128 THR B N 1
ATOM 4684 C CA . THR B 1 128 ? -21.016 21.422 25.688 1 36.94 128 THR B CA 1
ATOM 4685 C C . THR B 1 128 ? -22.516 21.594 25.438 1 36.94 128 THR B C 1
ATOM 4687 O O . THR B 1 128 ? -23.297 20.688 25.703 1 36.94 128 THR B O 1
ATOM 4690 N N . ALA B 1 129 ? -23.188 22.594 26.062 1 37.25 129 ALA B N 1
ATOM 4691 C CA . ALA B 1 129 ? -24.547 23.062 25.844 1 37.25 129 ALA B CA 1
ATOM 4692 C C . ALA B 1 129 ? -25.016 22.75 24.438 1 37.25 129 ALA B C 1
ATOM 4694 O O . ALA B 1 129 ? -26.078 22.156 24.25 1 37.25 129 ALA B O 1
ATOM 4695 N N . GLY B 1 130 ? -24.656 23.766 23.5 1 36.97 130 GLY B N 1
ATOM 4696 C CA . GLY B 1 130 ? -25.219 23.797 22.156 1 36.97 130 GLY B CA 1
ATOM 4697 C C . GLY B 1 130 ? -25.062 22.484 21.406 1 36.97 130 GLY B C 1
ATOM 4698 O O . GLY B 1 130 ? -25.422 22.391 20.234 1 36.97 130 GLY B O 1
ATOM 4699 N N . PHE B 1 131 ? -24.25 21.672 21.75 1 39.28 131 PHE B N 1
ATOM 4700 C CA . PHE B 1 131 ? -24.078 20.312 21.219 1 39.28 131 PHE B CA 1
ATOM 4701 C C . PHE B 1 131 ? -25.266 19.438 21.578 1 39.28 131 PHE B C 1
ATOM 4703 O O . PHE B 1 131 ? -25.5 18.422 20.922 1 39.28 131 PHE B O 1
ATOM 4710 N N . SER B 1 132 ? -25.719 19.531 22.766 1 40.56 132 SER B N 1
ATOM 4711 C CA . SER B 1 132 ? -27 18.891 23.047 1 40.56 132 SER B CA 1
ATOM 4712 C C . SER B 1 132 ? -28.047 19.234 21.984 1 40.56 132 SER B C 1
ATOM 4714 O O . SER B 1 132 ? -29 18.469 21.781 1 40.56 132 SER B O 1
ATOM 4716 N N . GLU B 1 133 ? -28.047 20.469 21.719 1 42.72 133 GLU B N 1
ATOM 4717 C CA . GLU B 1 133 ? -28.906 20.859 20.609 1 42.72 133 GLU B CA 1
ATOM 4718 C C . GLU B 1 133 ? -28.531 20.125 19.328 1 42.72 133 GLU B C 1
ATOM 4720 O O . GLU B 1 133 ? -29.188 20.266 18.297 1 42.72 133 GLU B O 1
ATOM 4725 N N . ILE B 1 134 ? -27.422 19.516 19.234 1 47.12 134 ILE B N 1
ATOM 4726 C CA . ILE B 1 134 ? -26.906 18.734 18.109 1 47.12 134 ILE B CA 1
ATOM 4727 C C . ILE B 1 134 ? -27.797 17.516 17.875 1 47.12 134 ILE B C 1
ATOM 4729 O O . ILE B 1 134 ? -27.75 16.906 16.797 1 47.12 134 ILE B O 1
ATOM 4733 N N . GLY B 1 135 ? -28.203 17 19.016 1 47.38 135 GLY B N 1
ATOM 4734 C CA . GLY B 1 135 ? -29.109 15.891 18.719 1 47.38 135 GLY B CA 1
ATOM 4735 C C . GLY B 1 135 ? -30.078 16.203 17.594 1 47.38 135 GLY B C 1
ATOM 4736 O O . GLY B 1 135 ? -30.391 15.32 16.781 1 47.38 135 GLY B O 1
ATOM 4737 N N . ASN B 1 136 ? -30.656 17.391 17.656 1 58.56 136 ASN B N 1
ATOM 4738 C CA . ASN B 1 136 ? -31.688 17.703 16.672 1 58.56 136 ASN B CA 1
ATOM 4739 C C . ASN B 1 136 ? -31.109 18.422 15.453 1 58.56 136 ASN B C 1
ATOM 4741 O O . ASN B 1 136 ? -31.781 19.234 14.828 1 58.56 136 ASN B O 1
ATOM 4745 N N . LEU B 1 137 ? -29.828 18.297 15.195 1 63.16 137 LEU B N 1
ATOM 4746 C CA . LEU B 1 137 ? -29.156 19 14.102 1 63.16 137 LEU B CA 1
ATOM 4747 C C . LEU B 1 137 ? -29.781 18.625 12.758 1 63.16 137 LEU B C 1
ATOM 4749 O O . LEU B 1 137 ? -29.922 19.484 11.883 1 63.16 137 LEU B O 1
ATOM 4753 N N . ALA B 1 138 ? -30.141 17.391 12.75 1 63 138 ALA B N 1
ATOM 4754 C CA . ALA B 1 138 ? -30.797 16.953 11.523 1 63 138 ALA B CA 1
ATOM 4755 C C . ALA B 1 138 ? -32.031 17.766 11.242 1 63 138 ALA B C 1
ATOM 4757 O O . ALA B 1 138 ? -32.406 18 10.086 1 63 138 ALA B O 1
ATOM 4758 N N . SER B 1 139 ? -32.531 18.234 12.32 1 67.12 139 SER B N 1
ATOM 4759 C CA . SER B 1 139 ? -33.781 18.953 12.133 1 67.12 139 SER B CA 1
ATOM 4760 C C . SER B 1 139 ? -33.562 20.391 11.719 1 67.12 139 SER B C 1
ATOM 4762 O O . SER B 1 139 ? -34.438 21.047 11.141 1 67.12 139 SER B O 1
ATOM 4764 N N . ILE B 1 140 ? -32.344 20.812 11.938 1 71.62 140 ILE B N 1
ATOM 4765 C CA . ILE B 1 140 ? -32.031 22.203 11.625 1 71.62 140 ILE B CA 1
ATOM 4766 C C . ILE B 1 140 ? -31.703 22.328 10.141 1 71.62 140 ILE B C 1
ATOM 4768 O O . ILE B 1 140 ? -31.938 23.375 9.531 1 71.62 140 ILE B O 1
ATOM 4772 N N . MET B 1 141 ? -31.25 21.297 9.586 1 80.69 141 MET B N 1
ATOM 4773 C CA . MET B 1 141 ? -30.875 21.312 8.18 1 80.69 141 MET B CA 1
ATOM 4774 C C . MET B 1 141 ? -31.922 20.609 7.324 1 80.69 141 MET B C 1
ATOM 4776 O O . MET B 1 141 ? -32.031 19.375 7.367 1 80.69 141 MET B O 1
ATOM 4780 N N . ASP B 1 142 ? -32.594 21.375 6.523 1 78.25 142 ASP B N 1
ATOM 4781 C CA . ASP B 1 142 ? -33.688 20.828 5.723 1 78.25 142 ASP B CA 1
ATOM 4782 C C . ASP B 1 142 ? -33.156 19.766 4.758 1 78.25 142 ASP B C 1
ATOM 4784 O O . ASP B 1 142 ? -33.844 18.766 4.488 1 78.25 142 ASP B O 1
ATOM 4788 N N . ASP B 1 143 ? -32.031 19.875 4.332 1 84.75 143 ASP B N 1
ATOM 4789 C CA . ASP B 1 143 ? -31.516 18.984 3.303 1 84.75 143 ASP B CA 1
ATOM 4790 C C . ASP B 1 143 ? -30.672 17.859 3.916 1 84.75 143 ASP B C 1
ATOM 4792 O O . ASP B 1 143 ? -30 17.125 3.201 1 84.75 143 ASP B O 1
ATOM 4796 N N . PHE B 1 144 ? -30.719 17.641 5.145 1 87.56 144 PHE B N 1
ATOM 4797 C CA . PHE B 1 144 ? -29.844 16.719 5.855 1 87.56 144 PHE B CA 1
ATOM 4798 C C . PHE B 1 144 ? -29.969 15.312 5.289 1 87.56 144 PHE B C 1
ATOM 4800 O O . PHE B 1 144 ? -28.953 14.664 5.008 1 87.56 144 PHE B O 1
ATOM 4807 N N . PRO B 1 145 ? -31.188 14.836 5.031 1 85.5 145 PRO B N 1
ATOM 4808 C CA . PRO B 1 145 ? -31.297 13.461 4.531 1 85.5 145 PRO B CA 1
ATOM 4809 C C . PRO B 1 145 ? -30.719 13.297 3.131 1 85.5 145 PRO B C 1
ATOM 4811 O O . PRO B 1 145 ? -30.422 12.18 2.715 1 85.5 145 PRO B O 1
ATOM 4814 N N . GLU B 1 146 ? -30.562 14.414 2.473 1 88.19 146 GLU B N 1
ATOM 4815 C CA . GLU B 1 146 ? -30.109 14.359 1.085 1 88.19 146 GLU B CA 1
ATOM 4816 C C . GLU B 1 146 ? -28.594 14.5 0.992 1 88.19 146 GLU B C 1
ATOM 4818 O O . GLU B 1 146 ? -28 14.281 -0.069 1 88.19 146 GLU B O 1
ATOM 4823 N N . LEU B 1 147 ? -28.016 14.789 2.072 1 88.25 147 LEU B N 1
ATOM 4824 C CA . LEU B 1 147 ? -26.578 14.984 2.072 1 88.25 147 LEU B CA 1
ATOM 4825 C C . LEU B 1 147 ? -25.844 13.656 1.947 1 88.25 147 LEU B C 1
ATOM 4827 O O . LEU B 1 147 ? -26.422 12.594 2.195 1 88.25 147 LEU B O 1
ATOM 4831 N N . SER B 1 148 ? -24.594 13.766 1.38 1 87.62 148 SER B N 1
ATOM 4832 C CA . SER B 1 148 ? -23.75 12.57 1.336 1 87.62 148 SER B CA 1
ATOM 4833 C C . SER B 1 148 ? -23.609 11.953 2.721 1 87.62 148 SER B C 1
ATOM 4835 O O . SER B 1 148 ? -23.75 12.641 3.734 1 87.62 148 SER B O 1
ATOM 4837 N N . LEU B 1 149 ? -23.359 10.688 2.791 1 86.25 149 LEU B N 1
ATOM 4838 C CA . LEU B 1 149 ? -23.172 9.992 4.059 1 86.25 149 LEU B CA 1
ATOM 4839 C C . LEU B 1 149 ? -22.016 10.609 4.852 1 86.25 149 LEU B C 1
ATOM 4841 O O . LEU B 1 149 ? -22.094 10.719 6.078 1 86.25 149 LEU B O 1
ATOM 4845 N N . GLN B 1 150 ? -21.047 10.992 4.203 1 87.62 150 GLN B N 1
ATOM 4846 C CA . GLN B 1 150 ? -19.891 11.602 4.852 1 87.62 150 GLN B CA 1
ATOM 4847 C C . GLN B 1 150 ? -20.281 12.898 5.559 1 87.62 150 GLN B C 1
ATOM 4849 O O . GLN B 1 150 ? -19.859 13.148 6.691 1 87.62 150 GLN B O 1
ATOM 4854 N N . MET B 1 151 ? -21.047 13.695 4.914 1 89.44 151 MET B N 1
ATOM 4855 C CA . MET B 1 151 ? -21.469 14.961 5.496 1 89.44 151 MET B CA 1
ATOM 4856 C C . MET B 1 151 ? -22.422 14.719 6.668 1 89.44 151 MET B C 1
ATOM 4858 O O . MET B 1 151 ? -22.359 15.422 7.68 1 89.44 151 MET B O 1
ATOM 4862 N N . GLN B 1 152 ? -23.281 13.773 6.496 1 89 152 GLN B N 1
ATOM 4863 C CA . GLN B 1 152 ? -24.203 13.438 7.578 1 89 152 GLN B CA 1
ATOM 4864 C C . GLN B 1 152 ? -23.438 12.992 8.828 1 89 152 GLN B C 1
ATOM 4866 O O . GLN B 1 152 ? -23.75 13.438 9.938 1 89 152 GLN B O 1
ATOM 4871 N N . MET B 1 153 ? -22.469 12.148 8.594 1 88.19 153 MET B N 1
ATOM 4872 C CA . MET B 1 153 ? -21.688 11.641 9.711 1 88.19 153 MET B CA 1
ATOM 4873 C C . MET B 1 153 ? -20.906 12.766 10.383 1 88.19 153 MET B C 1
ATOM 4875 O O . MET B 1 153 ? -20.781 12.805 11.609 1 88.19 153 MET B O 1
ATOM 4879 N N . PHE B 1 154 ? -20.406 13.656 9.664 1 92.06 154 PHE B N 1
ATOM 4880 C CA . PHE B 1 154 ? -19.672 14.781 10.227 1 92.06 154 PHE B CA 1
ATOM 4881 C C . PHE B 1 154 ? -20.562 15.641 11.094 1 92.06 154 PHE B C 1
ATOM 4883 O O . PHE B 1 154 ? -20.203 15.992 12.219 1 92.06 154 PHE B O 1
ATOM 4890 N N . VAL B 1 155 ? -21.703 15.938 10.508 1 89.19 155 VAL B N 1
ATOM 4891 C CA . VAL B 1 155 ? -22.641 16.797 11.227 1 89.19 155 VAL B CA 1
ATOM 4892 C C . VAL B 1 155 ? -23.031 16.141 12.547 1 89.19 155 VAL B C 1
ATOM 4894 O O . VAL B 1 155 ? -23.141 16.812 13.57 1 89.19 155 VAL B O 1
ATOM 4897 N N . ARG B 1 156 ? -23.156 14.828 12.5 1 85.06 156 ARG B N 1
ATOM 4898 C CA . ARG B 1 156 ? -23.562 14.102 13.688 1 85.06 156 ARG B CA 1
ATOM 4899 C C . ARG B 1 156 ? -22.453 14.086 14.734 1 85.06 156 ARG B C 1
ATOM 4901 O O . ARG B 1 156 ? -22.734 13.992 15.938 1 85.06 156 ARG B O 1
ATOM 4908 N N . SER B 1 157 ? -21.219 14.242 14.266 1 87.75 157 SER B N 1
ATOM 4909 C CA . SER B 1 157 ? -20.094 14.102 15.188 1 87.75 157 SER B CA 1
ATOM 4910 C C . SER B 1 157 ? -19.359 15.422 15.359 1 87.75 157 SER B C 1
ATOM 4912 O O . SER B 1 157 ? -18.234 15.445 15.859 1 87.75 157 SER B O 1
ATOM 4914 N N . LEU B 1 158 ? -19.984 16.469 14.977 1 86.12 158 LEU B N 1
ATOM 4915 C CA . LEU B 1 158 ? -19.375 17.797 14.969 1 86.12 158 LEU B CA 1
ATOM 4916 C C . LEU B 1 158 ? -18.953 18.203 16.375 1 86.12 158 LEU B C 1
ATOM 4918 O O . LEU B 1 158 ? -18 18.969 16.531 1 86.12 158 LEU B O 1
ATOM 4922 N N . HIS B 1 159 ? -19.484 17.609 17.391 1 80.19 159 HIS B N 1
ATOM 4923 C CA . HIS B 1 159 ? -19.266 18.047 18.766 1 80.19 159 HIS B CA 1
ATOM 4924 C C . HIS B 1 159 ? -18.312 17.094 19.484 1 80.19 159 HIS B C 1
ATOM 4926 O O . HIS B 1 159 ? -17.891 17.375 20.609 1 80.19 159 HIS B O 1
ATOM 4932 N N . VAL B 1 160 ? -17.969 16.016 18.875 1 88.31 160 VAL B N 1
ATOM 4933 C CA . VAL B 1 160 ? -17.125 15.023 19.531 1 88.31 160 VAL B CA 1
ATOM 4934 C C . VAL B 1 160 ? -15.656 15.289 19.203 1 88.31 160 VAL B C 1
ATOM 4936 O O . VAL B 1 160 ? -15.234 15.141 18.047 1 88.31 160 VAL B O 1
ATOM 4939 N N . ARG B 1 161 ? -14.922 15.664 20.203 1 91 161 ARG B N 1
ATOM 4940 C CA . ARG B 1 161 ? -13.539 16.078 19.969 1 91 161 ARG B CA 1
ATOM 4941 C C . ARG B 1 161 ? -12.562 15.156 20.688 1 91 161 ARG B C 1
ATOM 4943 O O . ARG B 1 161 ? -11.352 15.242 20.469 1 91 161 ARG B O 1
ATOM 4950 N N . ASP B 1 162 ? -13.07 14.398 21.547 1 90.44 162 ASP B N 1
ATOM 4951 C CA . ASP B 1 162 ? -12.203 13.531 22.344 1 90.44 162 ASP B CA 1
ATOM 4952 C C . ASP B 1 162 ? -12.305 12.078 21.875 1 90.44 162 ASP B C 1
ATOM 4954 O O . ASP B 1 162 ? -13.398 11.508 21.828 1 90.44 162 ASP B O 1
ATOM 4958 N N . TYR B 1 163 ? -11.234 11.602 21.484 1 94.56 163 TYR B N 1
ATOM 4959 C CA . TYR B 1 163 ? -11.148 10.211 21.047 1 94.56 163 TYR B CA 1
ATOM 4960 C C . TYR B 1 163 ? -9.992 9.5 21.734 1 94.56 163 TYR B C 1
ATOM 4962 O O . TYR B 1 163 ? -8.922 10.078 21.938 1 94.56 163 TYR B O 1
ATOM 4970 N N . PRO B 1 164 ? -10.203 8.25 22.109 1 95.31 164 PRO B N 1
ATOM 4971 C CA . PRO B 1 164 ? -9.133 7.508 22.781 1 95.31 164 PRO B CA 1
ATOM 4972 C C . PRO B 1 164 ? -7.91 7.301 21.891 1 95.31 164 PRO B C 1
ATOM 4974 O O . PRO B 1 164 ? -8.047 7.078 20.688 1 95.31 164 PRO B O 1
ATOM 4977 N N . VAL B 1 165 ? -6.773 7.352 22.547 1 96.5 165 VAL B N 1
ATOM 4978 C CA . VAL B 1 165 ? -5.523 7.047 21.859 1 96.5 165 VAL B CA 1
ATOM 4979 C C . VAL B 1 165 ? -5.344 5.535 21.75 1 96.5 165 VAL B C 1
ATOM 4981 O O . VAL B 1 165 ? -5.461 4.82 22.75 1 96.5 165 VAL B O 1
ATOM 4984 N N . LEU B 1 166 ? -5.117 5.043 20.578 1 96.38 166 LEU B N 1
ATOM 4985 C CA . LEU B 1 166 ? -4.914 3.617 20.344 1 96.38 166 LEU B CA 1
ATOM 4986 C C . LEU B 1 166 ? -3.43 3.268 20.391 1 96.38 166 LEU B C 1
ATOM 4988 O O . LEU B 1 166 ? -3.047 2.215 20.906 1 96.38 166 LEU B O 1
ATOM 4992 N N . ILE B 1 167 ? -2.621 4.02 19.734 1 97.38 167 ILE B N 1
ATOM 4993 C CA . ILE B 1 167 ? -1.17 3.891 19.688 1 97.38 167 ILE B CA 1
ATOM 4994 C C . ILE B 1 167 ? -0.52 5.246 19.953 1 97.38 167 ILE B C 1
ATOM 4996 O O . ILE B 1 167 ? -0.976 6.273 19.438 1 97.38 167 ILE B O 1
ATOM 5000 N N . GLN B 1 168 ? 0.469 5.352 20.75 1 95.81 168 GLN B N 1
ATOM 5001 C CA . GLN B 1 168 ? 1.258 6.566 20.938 1 95.81 168 GLN B CA 1
ATOM 5002 C C . GLN B 1 168 ? 2.721 6.23 21.219 1 95.81 168 GLN B C 1
ATOM 5004 O O . GLN B 1 168 ? 3.02 5.203 21.828 1 95.81 168 GLN B O 1
ATOM 5009 N N . PRO B 1 169 ? 3.65 7.02 20.703 1 94.38 169 PRO B N 1
ATOM 5010 C CA . PRO B 1 169 ? 5.066 6.789 21 1 94.38 169 PRO B CA 1
ATOM 5011 C C . PRO B 1 169 ? 5.387 6.941 22.484 1 94.38 169 PRO B C 1
ATOM 5013 O O . PRO B 1 169 ? 4.785 7.773 23.172 1 94.38 169 PRO B O 1
ATOM 5016 N N . ALA B 1 170 ? 6.418 6.074 22.75 1 87.38 170 ALA B N 1
ATOM 5017 C CA . ALA B 1 170 ? 6.914 6.195 24.109 1 87.38 170 ALA B CA 1
ATOM 5018 C C . ALA B 1 170 ? 7.965 7.297 24.219 1 87.38 170 ALA B C 1
ATOM 5020 O O . ALA B 1 170 ? 8.969 7.277 23.516 1 87.38 170 ALA B O 1
ATOM 5021 N N . ASN B 1 171 ? 7.758 8.422 24.844 1 86.25 171 ASN B N 1
ATOM 5022 C CA . ASN B 1 171 ? 8.711 9.477 25.188 1 86.25 171 ASN B CA 1
ATOM 5023 C C . ASN B 1 171 ? 9.32 10.102 23.922 1 86.25 171 ASN B C 1
ATOM 5025 O O . ASN B 1 171 ? 10.539 10.172 23.797 1 86.25 171 ASN B O 1
ATOM 5029 N N . LEU B 1 172 ? 8.562 10.352 22.969 1 91.06 172 LEU B N 1
ATOM 5030 C CA . LEU B 1 172 ? 9.008 10.914 21.688 1 91.06 172 LEU B CA 1
ATOM 5031 C C . LEU B 1 172 ? 9.828 12.18 21.922 1 91.06 172 LEU B C 1
ATOM 5033 O O . LEU B 1 172 ? 10.836 12.406 21.25 1 91.06 172 LEU B O 1
ATOM 5037 N N . CYS B 1 173 ? 9.398 12.969 22.828 1 89.12 173 CYS B N 1
ATOM 5038 C CA . CYS B 1 173 ? 10.023 14.273 23.016 1 89.12 173 CYS B CA 1
ATOM 5039 C C . CYS B 1 173 ? 10.859 14.297 24.281 1 89.12 173 CYS B C 1
ATOM 5041 O O . CYS B 1 173 ? 11.344 15.359 24.688 1 89.12 173 CYS B O 1
ATOM 5043 N N . GLY B 1 174 ? 11.359 12.938 24.859 1 74.25 174 GLY B N 1
ATOM 5044 C CA . GLY B 1 174 ? 12.234 12.836 26.016 1 74.25 174 GLY B CA 1
ATOM 5045 C C . GLY B 1 174 ? 11.539 13.188 27.312 1 74.25 174 GLY B C 1
ATOM 5046 O O . GLY B 1 174 ? 10.477 13.805 27.312 1 74.25 174 GLY B O 1
ATOM 5047 N N . SER B 1 175 ? 11.672 12.016 28.422 1 56 175 SER B N 1
ATOM 5048 C CA . SER B 1 175 ? 11.305 12.32 29.797 1 56 175 SER B CA 1
ATOM 5049 C C . SER B 1 175 ? 12.328 13.242 30.453 1 56 175 SER B C 1
ATOM 5051 O O . SER B 1 175 ? 12.211 13.555 31.641 1 56 175 SER B O 1
ATOM 5053 N N . GLY B 1 176 ? 13.703 12.859 30.109 1 44.56 176 GLY B N 1
ATOM 5054 C CA . GLY B 1 176 ? 14.773 13.141 31.062 1 44.56 176 GLY B CA 1
ATOM 5055 C C . GLY B 1 176 ? 14.617 14.477 31.766 1 44.56 176 GLY B C 1
ATOM 5056 O O . GLY B 1 176 ? 13.859 15.336 31.312 1 44.56 176 GLY B O 1
ATOM 5057 N N . PRO B 1 177 ? 15.047 14.234 33.125 1 41.31 177 PRO B N 1
ATOM 5058 C CA . PRO B 1 177 ? 15.086 15.336 34.094 1 41.31 177 PRO B CA 1
ATOM 5059 C C . PRO B 1 177 ? 15.648 16.625 33.469 1 41.31 177 PRO B C 1
ATOM 5061 O O . PRO B 1 177 ? 15.75 17.641 34.188 1 41.31 177 PRO B O 1
ATOM 5064 N N . ARG B 1 178 ? 17.031 16.344 32.969 1 42.09 178 ARG B N 1
ATOM 5065 C CA . ARG B 1 178 ? 17.438 17.719 32.688 1 42.09 178 ARG B CA 1
ATOM 5066 C C . ARG B 1 178 ? 16.359 18.469 31.922 1 42.09 178 ARG B C 1
ATOM 5068 O O . ARG B 1 178 ? 15.977 18.062 30.812 1 42.09 178 ARG B O 1
ATOM 5075 N N . LYS B 1 179 ? 15.406 18.828 32.375 1 44.53 179 LYS B N 1
ATOM 5076 C CA . LYS B 1 179 ? 14.164 19.594 32.344 1 44.53 179 LYS B CA 1
ATOM 5077 C C . LYS B 1 179 ? 13.984 20.281 31 1 44.53 179 LYS B C 1
ATOM 5079 O O . LYS B 1 179 ? 12.953 20.906 30.75 1 44.53 179 LYS B O 1
ATOM 5084 N N . GLY B 1 180 ? 15.047 20.422 30.016 1 49.25 180 GLY B N 1
ATOM 5085 C CA . GLY B 1 180 ? 14.938 21.547 29.109 1 49.25 180 GLY B CA 1
ATOM 5086 C C . GLY B 1 180 ? 14.352 21.172 27.766 1 49.25 180 GLY B C 1
ATOM 5087 O O . GLY B 1 180 ? 13.719 20.125 27.625 1 49.25 180 GLY B O 1
ATOM 5088 N N . GLN B 1 181 ? 15.344 21.125 26.5 1 63.75 181 GLN B N 1
ATOM 5089 C CA . GLN B 1 181 ? 14.984 21.719 25.203 1 63.75 181 GLN B CA 1
ATOM 5090 C C . GLN B 1 181 ? 14.25 20.719 24.328 1 63.75 181 GLN B C 1
ATOM 5092 O O . GLN B 1 181 ? 14.781 19.656 24 1 63.75 181 GLN B O 1
ATOM 5097 N N . GLY B 1 182 ? 12.945 20.547 24.344 1 87.06 182 GLY B N 1
ATOM 5098 C CA . GLY B 1 182 ? 12.164 19.875 23.312 1 87.06 182 GLY B CA 1
ATOM 5099 C C . GLY B 1 182 ? 12.797 19.969 21.938 1 87.06 182 GLY B C 1
ATOM 5100 O O . GLY B 1 182 ? 13.828 20.625 21.766 1 87.06 182 GLY B O 1
ATOM 5101 N N . PRO B 1 183 ? 12.289 19.109 21.172 1 94.62 183 PRO B N 1
ATOM 5102 C CA . PRO B 1 183 ? 12.828 19.188 19.812 1 94.62 183 PRO B CA 1
ATOM 5103 C C . PRO B 1 183 ? 12.664 20.578 19.203 1 94.62 183 PRO B C 1
ATOM 5105 O O . PRO B 1 183 ? 11.734 21.312 19.547 1 94.62 183 PRO B O 1
ATOM 5108 N N . PHE B 1 184 ? 13.656 20.891 18.406 1 95.31 184 PHE B N 1
ATOM 5109 C CA . PHE B 1 184 ? 13.57 22.141 17.656 1 95.31 184 PHE B CA 1
ATOM 5110 C C . PHE B 1 184 ? 12.414 22.094 16.672 1 95.31 184 PHE B C 1
ATOM 5112 O O . PHE B 1 184 ? 11.672 23.062 16.531 1 95.31 184 PHE B O 1
ATOM 5119 N N . LEU B 1 185 ? 12.258 20.984 16.047 1 97.38 185 LEU B N 1
ATOM 5120 C CA . LEU B 1 185 ? 11.219 20.766 15.047 1 97.38 185 LEU B CA 1
ATOM 5121 C C . LEU B 1 185 ? 10.555 19.406 15.219 1 97.38 185 LEU B C 1
ATOM 5123 O O . LEU B 1 185 ? 11.234 18.391 15.32 1 97.38 185 LEU B O 1
ATOM 5127 N N . LEU B 1 186 ? 9.273 19.406 15.367 1 98.25 186 LEU B N 1
ATOM 5128 C CA . LEU B 1 186 ? 8.492 18.188 15.328 1 98.25 186 LEU B CA 1
ATOM 5129 C C . LEU B 1 186 ? 7.77 18.047 13.992 1 98.25 186 LEU B C 1
ATOM 5131 O O . LEU B 1 186 ? 6.957 18.891 13.633 1 98.25 186 LEU B O 1
ATOM 5135 N N . LEU B 1 187 ? 8.125 17.031 13.266 1 98.75 187 LEU B N 1
ATOM 5136 C CA . LEU B 1 187 ? 7.402 16.703 12.047 1 98.75 187 LEU B CA 1
ATOM 5137 C C . LEU B 1 187 ? 6.141 15.898 12.367 1 98.75 187 LEU B C 1
ATOM 5139 O O . LEU B 1 187 ? 6.215 14.695 12.625 1 98.75 187 LEU B O 1
ATOM 5143 N N . ALA B 1 188 ? 5 16.531 12.398 1 98.81 188 ALA B N 1
ATOM 5144 C CA . ALA B 1 188 ? 3.705 15.891 12.578 1 98.81 188 ALA B CA 1
ATOM 5145 C C . ALA B 1 188 ? 3.031 15.633 11.234 1 98.81 188 ALA B C 1
ATOM 5147 O O . ALA B 1 188 ? 2.451 16.547 10.641 1 98.81 188 ALA B O 1
ATOM 5148 N N . ILE B 1 189 ? 3.033 14.398 10.82 1 98.88 189 ILE B N 1
ATOM 5149 C CA . ILE B 1 189 ? 2.676 14.078 9.445 1 98.88 189 ILE B CA 1
ATOM 5150 C C . ILE B 1 189 ? 1.363 13.297 9.422 1 98.88 189 ILE B C 1
ATOM 5152 O O . ILE B 1 189 ? 1.245 12.25 10.055 1 98.88 189 ILE B O 1
ATOM 5156 N N . LYS B 1 190 ? 0.38 13.805 8.688 1 98.56 190 LYS B N 1
ATOM 5157 C CA . LYS B 1 190 ? -0.882 13.086 8.516 1 98.56 190 LYS B CA 1
ATOM 5158 C C . LYS B 1 190 ? -0.713 11.891 7.582 1 98.56 190 LYS B C 1
ATOM 5160 O O . LYS B 1 190 ? -0.255 12.039 6.449 1 98.56 190 LYS B O 1
ATOM 5165 N N . SER B 1 191 ? -1.005 10.734 8.078 1 98.31 191 SER B N 1
ATOM 5166 C CA . SER B 1 191 ? -0.921 9.5 7.301 1 98.31 191 SER B CA 1
ATOM 5167 C C . SER B 1 191 ? -2.162 8.641 7.504 1 98.31 191 SER B C 1
ATOM 5169 O O . SER B 1 191 ? -3.166 9.102 8.047 1 98.31 191 SER B O 1
ATOM 5171 N N . GLN B 1 192 ? -2.201 7.52 6.824 1 96.62 192 GLN B N 1
ATOM 5172 C CA . GLN B 1 192 ? -3.273 6.535 6.953 1 96.62 192 GLN B CA 1
ATOM 5173 C C . GLN B 1 192 ? -2.719 5.156 7.293 1 96.62 192 GLN B C 1
ATOM 5175 O O . GLN B 1 192 ? -1.526 4.898 7.117 1 96.62 192 GLN B O 1
ATOM 5180 N N . ASP B 1 193 ? -3.539 4.309 7.727 1 94.44 193 ASP B N 1
ATOM 5181 C CA . ASP B 1 193 ? -3.107 3.012 8.234 1 94.44 193 ASP B CA 1
ATOM 5182 C C . ASP B 1 193 ? -2.41 2.201 7.145 1 94.44 193 ASP B C 1
ATOM 5184 O O . ASP B 1 193 ? -1.387 1.562 7.398 1 94.44 193 ASP B O 1
ATOM 5188 N N . LEU B 1 194 ? -2.887 2.305 5.926 1 93.94 194 LEU B N 1
ATOM 5189 C CA . LEU B 1 194 ? -2.371 1.456 4.855 1 93.94 194 LEU B CA 1
ATOM 5190 C C . LEU B 1 194 ? -1.157 2.098 4.191 1 93.94 194 LEU B C 1
ATOM 5192 O O . LEU B 1 194 ? -0.484 1.466 3.375 1 93.94 194 LEU B O 1
ATOM 5196 N N . ASN B 1 195 ? -0.798 3.293 4.566 1 96.88 195 ASN B N 1
ATOM 5197 C CA . ASN B 1 195 ? 0.283 4.012 3.902 1 96.88 195 ASN B CA 1
ATOM 5198 C C . ASN B 1 195 ? 1.644 3.645 4.488 1 96.88 195 ASN B C 1
ATOM 5200 O O . ASN B 1 195 ? 2.434 4.527 4.832 1 96.88 195 ASN B O 1
ATOM 5204 N N . PHE B 1 196 ? 1.932 2.363 4.52 1 97.19 196 PHE B N 1
ATOM 5205 C CA . PHE B 1 196 ? 3.207 1.88 5.035 1 97.19 196 PHE B CA 1
ATOM 5206 C C . PHE B 1 196 ? 4.367 2.412 4.199 1 97.19 196 PHE B C 1
ATOM 5208 O O . PHE B 1 196 ? 5.383 2.844 4.742 1 97.19 196 PHE B O 1
ATOM 5215 N N . GLU B 1 197 ? 4.188 2.373 2.936 1 96.19 197 GLU B N 1
ATOM 5216 C CA . GLU B 1 197 ? 5.234 2.814 2.021 1 96.19 197 GLU B CA 1
ATOM 5217 C C . GLU B 1 197 ? 5.535 4.301 2.201 1 96.19 197 GLU B C 1
ATOM 5219 O O . GLU B 1 197 ? 6.695 4.711 2.186 1 96.19 197 GLU B O 1
ATOM 5224 N N . ASN B 1 198 ? 4.496 5.086 2.34 1 98.19 198 ASN B N 1
ATOM 5225 C CA . ASN B 1 198 ? 4.66 6.52 2.537 1 98.19 198 ASN B CA 1
ATOM 5226 C C . ASN B 1 198 ? 5.465 6.824 3.797 1 98.19 198 ASN B C 1
ATOM 5228 O O . ASN B 1 198 ? 6.406 7.617 3.762 1 98.19 198 ASN B O 1
ATOM 5232 N N . ARG B 1 199 ? 5.082 6.211 4.871 1 98.56 199 ARG B N 1
ATOM 5233 C CA . ARG B 1 199 ? 5.77 6.457 6.133 1 98.56 199 ARG B CA 1
ATOM 5234 C C . ARG B 1 199 ? 7.219 5.988 6.07 1 98.56 199 ARG B C 1
ATOM 5236 O O . ARG B 1 199 ? 8.117 6.664 6.574 1 98.56 199 ARG B O 1
ATOM 5243 N N . GLN B 1 200 ? 7.422 4.902 5.387 1 97.69 200 GLN B N 1
ATOM 5244 C CA . GLN B 1 200 ? 8.773 4.352 5.305 1 97.69 200 GLN B CA 1
ATOM 5245 C C . GLN B 1 200 ? 9.68 5.258 4.48 1 97.69 200 GLN B C 1
ATOM 5247 O O . GLN B 1 200 ? 10.844 5.465 4.836 1 97.69 200 GLN B O 1
ATOM 5252 N N . VAL B 1 201 ? 9.188 5.734 3.355 1 97.69 201 VAL B N 1
ATOM 5253 C CA . VAL B 1 201 ? 10.031 6.574 2.514 1 97.69 201 VAL B CA 1
ATOM 5254 C C . VAL B 1 201 ? 10.375 7.863 3.256 1 97.69 201 VAL B C 1
ATOM 5256 O O . VAL B 1 201 ? 11.477 8.398 3.105 1 97.69 201 VAL B O 1
ATOM 5259 N N . ILE B 1 202 ? 9.453 8.367 4.035 1 98.62 202 ILE B N 1
ATOM 5260 C CA . ILE B 1 202 ? 9.695 9.578 4.82 1 98.62 202 ILE B CA 1
ATOM 5261 C C . ILE B 1 202 ? 10.805 9.32 5.836 1 98.62 202 ILE B C 1
ATOM 5263 O O . ILE B 1 202 ? 11.719 10.133 5.988 1 98.62 202 ILE B O 1
ATOM 5267 N N . ARG B 1 203 ? 10.805 8.211 6.508 1 97.94 203 ARG B N 1
ATOM 5268 C CA . ARG B 1 203 ? 11.836 7.836 7.461 1 97.94 203 ARG B CA 1
ATOM 5269 C C . ARG B 1 203 ? 13.211 7.785 6.793 1 97.94 203 ARG B C 1
ATOM 5271 O O . ARG B 1 203 ? 14.219 8.109 7.418 1 97.94 203 ARG B O 1
ATOM 5278 N N . GLN B 1 204 ? 13.172 7.418 5.527 1 96.06 204 GLN B N 1
ATOM 5279 C CA . GLN B 1 204 ? 14.422 7.152 4.828 1 96.06 204 GLN B CA 1
ATOM 5280 C C . GLN B 1 204 ? 14.938 8.406 4.129 1 96.06 204 GLN B C 1
ATOM 5282 O O . GLN B 1 204 ? 16.062 8.422 3.617 1 96.06 204 GLN B O 1
ATOM 5287 N N . THR B 1 205 ? 14.148 9.383 4.105 1 96.75 205 THR B N 1
ATOM 5288 C CA . THR B 1 205 ? 14.531 10.562 3.348 1 96.75 205 THR B CA 1
ATOM 5289 C C . THR B 1 205 ? 14.445 11.82 4.219 1 96.75 205 THR B C 1
ATOM 5291 O O . THR B 1 205 ? 15.273 12.023 5.102 1 96.75 205 THR B O 1
ATOM 5294 N N . TRP B 1 206 ? 13.398 12.656 4 1 97.81 206 TRP B N 1
ATOM 5295 C CA . TRP B 1 206 ? 13.391 14 4.578 1 97.81 206 TRP B CA 1
ATOM 5296 C C . TRP B 1 206 ? 12.938 13.953 6.035 1 97.81 206 TRP B C 1
ATOM 5298 O O . TRP B 1 206 ? 13.109 14.93 6.773 1 97.81 206 TRP B O 1
ATOM 5308 N N . GLY B 1 207 ? 12.359 12.836 6.484 1 98.19 207 GLY B N 1
ATOM 5309 C CA . GLY B 1 207 ? 11.781 12.75 7.812 1 98.19 207 GLY B CA 1
ATOM 5310 C C . GLY B 1 207 ? 12.695 12.086 8.828 1 98.19 207 GLY B C 1
ATOM 5311 O O . GLY B 1 207 ? 12.227 11.422 9.75 1 98.19 207 GLY B O 1
ATOM 5312 N N . GLN B 1 208 ? 13.945 12.219 8.695 1 95.69 208 GLN B N 1
ATOM 5313 C CA . GLN B 1 208 ? 14.891 11.648 9.641 1 95.69 208 GLN B CA 1
ATOM 5314 C C . GLN B 1 208 ? 14.758 12.297 11.016 1 95.69 208 GLN B C 1
ATOM 5316 O O . GLN B 1 208 ? 14.633 13.523 11.117 1 95.69 208 GLN B O 1
ATOM 5321 N N . ALA B 1 209 ? 14.742 11.438 12.023 1 95.19 209 ALA B N 1
ATOM 5322 C CA . ALA B 1 209 ? 14.656 11.914 13.406 1 95.19 209 ALA B CA 1
ATOM 5323 C C . ALA B 1 209 ? 16.031 11.938 14.055 1 95.19 209 ALA B C 1
ATOM 5325 O O . ALA B 1 209 ? 16.906 11.148 13.703 1 95.19 209 ALA B O 1
ATOM 5326 N N . GLY B 1 210 ? 16.25 12.82 15.016 1 93.31 210 GLY B N 1
ATOM 5327 C CA . GLY B 1 210 ? 17.516 13.008 15.688 1 93.31 210 GLY B CA 1
ATOM 5328 C C . GLY B 1 210 ? 18.172 14.344 15.383 1 93.31 210 GLY B C 1
ATOM 5329 O O . GLY B 1 210 ? 17.469 15.328 15.102 1 93.31 210 GLY B O 1
ATOM 5330 N N . ARG B 1 211 ? 19.406 14.367 15.57 1 93.81 211 ARG B N 1
ATOM 5331 C CA . ARG B 1 211 ? 20.125 15.586 15.227 1 93.81 211 ARG B CA 1
ATOM 5332 C C . ARG B 1 211 ? 20.312 15.711 13.719 1 93.81 211 ARG B C 1
ATOM 5334 O O . ARG B 1 211 ? 20.953 14.852 13.102 1 93.81 211 ARG B O 1
ATOM 5341 N N . VAL B 1 212 ? 19.703 16.672 13.148 1 93.56 212 VAL B N 1
ATOM 5342 C CA . VAL B 1 212 ? 19.766 16.891 11.711 1 93.56 212 VAL B CA 1
ATOM 5343 C C . VAL B 1 212 ? 20.531 18.172 11.422 1 93.56 212 VAL B C 1
ATOM 5345 O O . VAL B 1 212 ? 20.266 19.219 12.023 1 93.56 212 VAL B O 1
ATOM 5348 N N . ALA B 1 213 ? 21.438 18 10.516 1 89.94 213 ALA B N 1
ATOM 5349 C CA . ALA B 1 213 ? 22.234 19.156 10.141 1 89.94 213 ALA B CA 1
ATOM 5350 C C . ALA B 1 213 ? 21.453 20.078 9.211 1 89.94 213 ALA B C 1
ATOM 5352 O O . ALA B 1 213 ? 20.656 19.625 8.391 1 89.94 213 ALA B O 1
ATOM 5353 N N . GLY B 1 214 ? 21.641 21.359 9.383 1 87.38 214 GLY B N 1
ATOM 5354 C CA . GLY B 1 214 ? 21.125 22.297 8.398 1 87.38 214 GLY B CA 1
ATOM 5355 C C . GLY B 1 214 ? 21.891 22.266 7.094 1 87.38 214 GLY B C 1
ATOM 5356 O O . GLY B 1 214 ? 22.906 21.578 6.98 1 87.38 214 GLY B O 1
ATOM 5357 N N . GLU B 1 215 ? 21.234 22.938 6.172 1 86.38 215 GLU B N 1
ATOM 5358 C CA . GLU B 1 215 ? 21.984 23.078 4.93 1 86.38 215 GLU B CA 1
ATOM 5359 C C . GLU B 1 215 ? 23.281 23.859 5.152 1 86.38 215 GLU B C 1
ATOM 5361 O O . GLU B 1 215 ? 24.312 23.531 4.578 1 86.38 215 GLU B O 1
ATOM 5366 N N . THR B 1 216 ? 23.188 24.859 6 1 80.38 216 THR B N 1
ATOM 5367 C CA . THR B 1 216 ? 24.344 25.703 6.293 1 80.38 216 THR B CA 1
ATOM 5368 C C . THR B 1 216 ? 24.578 25.781 7.801 1 80.38 216 THR B C 1
ATOM 5370 O O . THR B 1 216 ? 25.641 26.219 8.242 1 80.38 216 THR B O 1
ATOM 5373 N N . GLY B 1 217 ? 23.594 25.469 8.547 1 78.06 217 GLY B N 1
ATOM 5374 C CA . GLY B 1 217 ? 23.656 25.734 9.969 1 78.06 217 GLY B CA 1
ATOM 5375 C C . GLY B 1 217 ? 23.969 24.5 10.797 1 78.06 217 GLY B C 1
ATOM 5376 O O . GLY B 1 217 ? 24.25 23.438 10.25 1 78.06 217 GLY B O 1
ATOM 5377 N N . GLU B 1 218 ? 23.938 24.844 12.141 1 83.81 218 GLU B N 1
ATOM 5378 C CA . GLU B 1 218 ? 24.203 23.797 13.133 1 83.81 218 GLU B CA 1
ATOM 5379 C C . GLU B 1 218 ? 23.062 22.781 13.188 1 83.81 218 GLU B C 1
ATOM 5381 O O . GLU B 1 218 ? 21.938 23.078 12.781 1 83.81 218 GLU B O 1
ATOM 5386 N N . GLY B 1 219 ? 23.344 21.703 13.547 1 86.25 219 GLY B N 1
ATOM 5387 C CA . GLY B 1 219 ? 22.359 20.641 13.688 1 86.25 219 GLY B CA 1
ATOM 5388 C C . GLY B 1 219 ? 21.375 20.906 14.805 1 86.25 219 GLY B C 1
ATOM 5389 O O . GLY B 1 219 ? 21.719 21.484 15.828 1 86.25 219 GLY B O 1
ATOM 5390 N N . ARG B 1 220 ? 20.156 20.656 14.531 1 92.88 220 ARG B N 1
ATOM 5391 C CA . ARG B 1 220 ? 19.078 20.766 15.508 1 92.88 220 ARG B CA 1
ATOM 5392 C C . ARG B 1 220 ? 18.359 19.422 15.68 1 92.88 220 ARG B C 1
ATOM 5394 O O . ARG B 1 220 ? 18.484 18.547 14.828 1 92.88 220 ARG B O 1
ATOM 5401 N N . VAL B 1 221 ? 17.703 19.312 16.781 1 94.38 221 VAL B N 1
ATOM 5402 C CA . VAL B 1 221 ? 17 18.062 17.062 1 94.38 221 VAL B CA 1
ATOM 5403 C C . VAL B 1 221 ? 15.641 18.078 16.391 1 94.38 221 VAL B C 1
ATOM 5405 O O . VAL B 1 221 ? 14.852 19 16.562 1 94.38 221 VAL B O 1
ATOM 5408 N N . VAL B 1 222 ? 15.398 17.078 15.586 1 96.5 222 VAL B N 1
ATOM 5409 C CA . VAL B 1 222 ? 14.141 16.875 14.883 1 96.5 222 VAL B CA 1
ATOM 5410 C C . VAL B 1 222 ? 13.492 15.578 15.352 1 96.5 222 VAL B C 1
ATOM 5412 O O . VAL B 1 222 ? 14.172 14.578 15.555 1 96.5 222 VAL B O 1
ATOM 5415 N N . GLN B 1 223 ? 12.227 15.656 15.641 1 97.06 223 GLN B N 1
ATOM 5416 C CA . GLN B 1 223 ? 11.445 14.453 15.914 1 97.06 223 GLN B CA 1
ATOM 5417 C C . GLN B 1 223 ? 10.305 14.297 14.906 1 97.06 223 GLN B C 1
ATOM 5419 O O . GLN B 1 223 ? 9.922 15.258 14.242 1 97.06 223 GLN B O 1
ATOM 5424 N N . ARG B 1 224 ? 9.852 13.078 14.742 1 98.12 224 ARG B N 1
ATOM 5425 C CA . ARG B 1 224 ? 8.805 12.773 13.766 1 98.12 224 ARG B CA 1
ATOM 5426 C C . ARG B 1 224 ? 7.684 11.953 14.398 1 98.12 224 ARG B C 1
ATOM 5428 O O . ARG B 1 224 ? 7.941 11.078 15.227 1 98.12 224 ARG B O 1
ATOM 5435 N N . VAL B 1 225 ? 6.488 12.242 14.047 1 98.62 225 VAL B N 1
ATOM 5436 C CA . VAL B 1 225 ? 5.34 11.445 14.461 1 98.62 225 VAL B CA 1
ATOM 5437 C C . VAL B 1 225 ? 4.301 11.422 13.344 1 98.62 225 VAL B C 1
ATOM 5439 O O . VAL B 1 225 ? 4.066 12.438 12.68 1 98.62 225 VAL B O 1
ATOM 5442 N N . PHE B 1 226 ? 3.76 10.227 13.031 1 98.81 226 PHE B N 1
ATOM 5443 C CA . PHE B 1 226 ? 2.697 10.07 12.039 1 98.81 226 PHE B CA 1
ATOM 5444 C C . PHE B 1 226 ? 1.331 10.055 12.719 1 98.81 226 PHE B C 1
ATOM 5446 O O . PHE B 1 226 ? 1.123 9.328 13.695 1 98.81 226 PHE B O 1
ATOM 5453 N N . LEU B 1 227 ? 0.415 10.844 12.211 1 98.81 227 LEU B N 1
ATOM 5454 C CA . LEU B 1 227 ? -0.933 10.977 12.758 1 98.81 227 LEU B CA 1
ATOM 5455 C C . LEU B 1 227 ? -1.919 10.102 11.984 1 98.81 227 LEU B C 1
ATOM 5457 O O . LEU B 1 227 ? -2.121 10.305 10.781 1 98.81 227 LEU B O 1
ATOM 5461 N N . LEU B 1 228 ? -2.539 9.195 12.727 1 98.38 228 LEU B N 1
ATOM 5462 C CA . LEU B 1 228 ? -3.428 8.25 12.047 1 98.38 228 LEU B CA 1
ATOM 5463 C C . LEU B 1 228 ? -4.777 8.18 12.758 1 98.38 228 LEU B C 1
ATOM 5465 O O . LEU B 1 228 ? -4.863 8.406 13.961 1 98.38 228 LEU B O 1
ATOM 5469 N N . GLY B 1 229 ? -5.836 8 11.945 1 97 229 GLY B N 1
ATOM 5470 C CA . GLY B 1 229 ? -7.098 7.461 12.43 1 97 229 GLY B CA 1
ATOM 5471 C C . GLY B 1 229 ? -7.23 5.969 12.195 1 97 229 GLY B C 1
ATOM 5472 O O . GLY B 1 229 ? -6.23 5.27 12.016 1 97 229 GLY B O 1
ATOM 5473 N N . LYS B 1 230 ? -8.422 5.535 12.367 1 92.88 230 LYS B N 1
ATOM 5474 C CA . LYS B 1 230 ? -8.68 4.113 12.164 1 92.88 230 LYS B CA 1
ATOM 5475 C C . LYS B 1 230 ? -9.648 3.889 11 1 92.88 230 LYS B C 1
ATOM 5477 O O . LYS B 1 230 ? -10.594 4.66 10.812 1 92.88 230 LYS B O 1
ATOM 5482 N N . LYS B 1 231 ? -9.352 2.912 10.18 1 86.12 231 LYS B N 1
ATOM 5483 C CA . LYS B 1 231 ? -10.305 2.555 9.133 1 86.12 231 LYS B CA 1
ATOM 5484 C C . LYS B 1 231 ? -11.352 1.578 9.656 1 86.12 231 LYS B C 1
ATOM 5486 O O . LYS B 1 231 ? -11.164 0.956 10.703 1 86.12 231 LYS B O 1
ATOM 5491 N N . ASP B 1 232 ? -12.461 1.604 8.883 1 79.81 232 ASP B N 1
ATOM 5492 C CA . ASP B 1 232 ? -13.531 0.682 9.242 1 79.81 232 ASP B CA 1
ATOM 5493 C C . ASP B 1 232 ? -13.117 -0.766 8.984 1 79.81 232 ASP B C 1
ATOM 5495 O O . ASP B 1 232 ? -13.047 -1.195 7.828 1 79.81 232 ASP B O 1
ATOM 5499 N N . THR B 1 233 ? -13.008 -1.567 9.984 1 73.19 233 THR B N 1
ATOM 5500 C CA . THR B 1 233 ? -12.469 -2.918 9.859 1 73.19 233 THR B CA 1
ATOM 5501 C C . THR B 1 233 ? -13.539 -3.877 9.336 1 73.19 233 THR B C 1
ATOM 5503 O O . THR B 1 233 ? -13.234 -5 8.938 1 73.19 233 THR B O 1
ATOM 5506 N N . GLU B 1 234 ? -14.719 -3.463 9.383 1 69.56 234 GLU B N 1
ATOM 5507 C CA . GLU B 1 234 ? -15.758 -4.32 8.82 1 69.56 234 GLU B CA 1
ATOM 5508 C C . GLU B 1 234 ? -15.758 -4.266 7.297 1 69.56 234 GLU B C 1
ATOM 5510 O O . GLU B 1 234 ? -16.047 -5.27 6.637 1 69.56 234 GLU B O 1
ATOM 5515 N N . LEU B 1 235 ? -15.305 -3.191 6.887 1 72.31 235 LEU B N 1
ATOM 5516 C CA . LEU B 1 235 ? -15.367 -2.975 5.445 1 72.31 235 LEU B CA 1
ATOM 5517 C C . LEU B 1 235 ? -13.969 -3.012 4.828 1 72.31 235 LEU B C 1
ATOM 5519 O O . LEU B 1 235 ? -13.82 -3.324 3.645 1 72.31 235 LEU B O 1
ATOM 5523 N N . ASP B 1 236 ? -13.055 -2.791 5.723 1 82.25 236 ASP B N 1
ATOM 5524 C CA . ASP B 1 236 ? -11.695 -2.654 5.203 1 82.25 236 ASP B CA 1
ATOM 5525 C C . ASP B 1 236 ? -10.773 -3.711 5.805 1 82.25 236 ASP B C 1
ATOM 5527 O O . ASP B 1 236 ? -11.133 -4.375 6.781 1 82.25 236 ASP B O 1
ATOM 5531 N N . VAL B 1 237 ? -9.672 -3.848 5.215 1 90.56 237 VAL B N 1
ATOM 5532 C CA . VAL B 1 237 ? -8.641 -4.758 5.699 1 90.56 237 VAL B CA 1
ATOM 5533 C C . VAL B 1 237 ? -8.125 -4.277 7.055 1 90.56 237 VAL B C 1
ATOM 5535 O O . VAL B 1 237 ? -7.863 -3.086 7.238 1 90.56 237 VAL B O 1
ATOM 5538 N N . ASP B 1 238 ? -8.156 -5.156 8.008 1 91.5 238 ASP B N 1
ATOM 5539 C CA . ASP B 1 238 ? -7.645 -4.812 9.336 1 91.5 238 ASP B CA 1
ATOM 5540 C C . ASP B 1 238 ? -6.125 -4.945 9.383 1 91.5 238 ASP B C 1
ATOM 5542 O O . ASP B 1 238 ? -5.598 -6.055 9.453 1 91.5 238 ASP B O 1
ATOM 5546 N N . VAL B 1 239 ? -5.449 -3.838 9.453 1 94.56 239 VAL B N 1
ATOM 5547 C CA . VAL B 1 239 ? -3.99 -3.865 9.477 1 94.56 239 VAL B CA 1
ATOM 5548 C C . VAL B 1 239 ? -3.486 -3.422 10.852 1 94.56 239 VAL B C 1
ATOM 5550 O O . VAL B 1 239 ? -2.34 -2.99 10.984 1 94.56 239 VAL B O 1
ATOM 5553 N N . SER B 1 240 ? -4.266 -3.506 11.898 1 93.69 240 SER B N 1
ATOM 5554 C CA . SER B 1 240 ? -3.922 -3.021 13.234 1 93.69 240 SER B CA 1
ATOM 5555 C C . SER B 1 240 ? -2.684 -3.729 13.773 1 93.69 240 SER B C 1
ATOM 5557 O O . SER B 1 240 ? -1.846 -3.107 14.43 1 93.69 240 SER B O 1
ATOM 5559 N N . GLU B 1 241 ? -2.58 -5.039 13.516 1 93.31 241 GLU B N 1
ATOM 5560 C CA . GLU B 1 241 ? -1.428 -5.789 14 1 93.31 241 GLU B CA 1
ATOM 5561 C C . GLU B 1 241 ? -0.135 -5.301 13.359 1 93.31 241 GLU B C 1
ATOM 5563 O O . GLU B 1 241 ? 0.883 -5.145 14.031 1 93.31 241 GLU B O 1
ATOM 5568 N N . LEU B 1 242 ? -0.164 -5.129 12.07 1 95.31 242 LEU B N 1
ATOM 5569 C CA . LEU B 1 242 ? 1.006 -4.629 11.359 1 95.31 242 LEU B CA 1
ATOM 5570 C C . LEU B 1 242 ? 1.383 -3.232 11.844 1 95.31 242 LEU B C 1
ATOM 5572 O O . LEU B 1 242 ? 2.566 -2.91 11.961 1 95.31 242 LEU B O 1
ATOM 5576 N N . LEU B 1 243 ? 0.38 -2.43 12.047 1 96.38 243 LEU B N 1
ATOM 5577 C CA . LEU B 1 243 ? 0.616 -1.075 12.53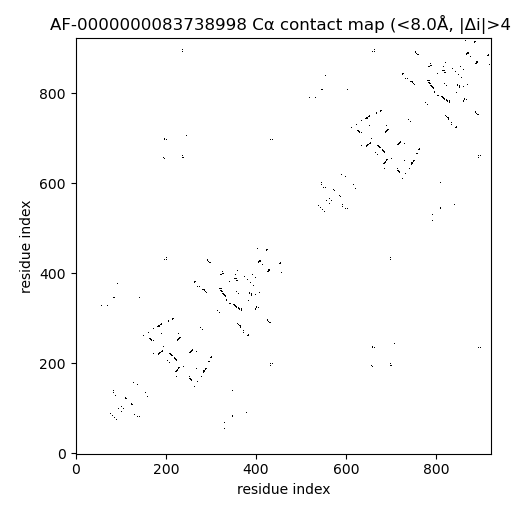1 1 96.38 243 LEU B CA 1
ATOM 5578 C C . LEU B 1 243 ? 1.27 -1.101 13.906 1 96.38 243 LEU B C 1
ATOM 5580 O O . LEU B 1 243 ? 2.137 -0.276 14.203 1 96.38 243 LEU B O 1
ATOM 5584 N N . GLN B 1 244 ? 0.836 -1.988 14.766 1 96.38 244 GLN B N 1
ATOM 5585 C CA . GLN B 1 244 ? 1.43 -2.137 16.094 1 96.38 244 GLN B CA 1
ATOM 5586 C C . GLN B 1 244 ? 2.898 -2.543 15.992 1 96.38 244 GLN B C 1
ATOM 5588 O O . GLN B 1 244 ? 3.734 -2.055 16.75 1 96.38 244 GLN B O 1
ATOM 5593 N N . LEU B 1 245 ? 3.195 -3.455 15.094 1 96.5 245 LEU B N 1
ATOM 5594 C CA . LEU B 1 245 ? 4.574 -3.871 14.875 1 96.5 245 LEU B CA 1
ATOM 5595 C C . LEU B 1 245 ? 5.426 -2.701 14.391 1 96.5 245 LEU B C 1
ATOM 5597 O O . LEU B 1 245 ? 6.543 -2.5 14.875 1 96.5 245 LEU B O 1
ATOM 5601 N N . GLU B 1 246 ? 4.914 -1.991 13.422 1 97.25 246 GLU B N 1
ATOM 5602 C CA . GLU B 1 246 ? 5.594 -0.799 12.922 1 97.25 246 GLU B CA 1
ATOM 5603 C C . GLU B 1 246 ? 5.867 0.193 14.047 1 97.25 246 GLU B C 1
ATOM 5605 O O . GLU B 1 246 ? 6.973 0.731 14.148 1 97.25 246 GLU B O 1
ATOM 5610 N N . SER B 1 247 ? 4.848 0.435 14.875 1 97.12 247 SER B N 1
ATOM 5611 C CA . SER B 1 247 ? 4.949 1.39 15.969 1 97.12 247 SER B CA 1
ATOM 5612 C C . SER B 1 247 ? 5.996 0.95 16.984 1 97.12 247 SER B C 1
ATOM 5614 O O . SER B 1 247 ? 6.758 1.774 17.5 1 97.12 247 SER B O 1
ATOM 5616 N N . ARG B 1 248 ? 5.996 -0.295 17.328 1 95.81 248 ARG B N 1
ATOM 5617 C CA . ARG B 1 248 ? 6.957 -0.815 18.297 1 95.81 248 ARG B CA 1
ATOM 5618 C C . ARG B 1 248 ? 8.383 -0.658 17.781 1 95.81 248 ARG B C 1
ATOM 5620 O O . ARG B 1 248 ? 9.305 -0.393 18.562 1 95.81 248 ARG B O 1
ATOM 5627 N N . HIS B 1 249 ? 8.547 -0.838 16.516 1 96.25 249 HIS B N 1
ATOM 5628 C CA . HIS B 1 249 ? 9.883 -0.795 15.93 1 96.25 249 HIS B CA 1
ATOM 5629 C C . HIS B 1 249 ? 10.391 0.64 15.812 1 96.25 249 HIS B C 1
ATOM 5631 O O . HIS B 1 249 ? 11.547 0.924 16.141 1 96.25 249 HIS B O 1
ATOM 5637 N N . TYR B 1 250 ? 9.562 1.524 15.336 1 96.75 250 TYR B N 1
ATOM 5638 C CA . TYR B 1 250 ? 10.039 2.861 15 1 96.75 250 TYR B CA 1
ATOM 5639 C C . TYR B 1 250 ? 9.664 3.861 16.094 1 96.75 250 TYR B C 1
ATOM 5641 O O . TYR B 1 250 ? 10.297 4.918 16.203 1 96.75 250 TYR B O 1
ATOM 5649 N N . GLY B 1 251 ? 8.57 3.68 16.812 1 96.75 251 GLY B N 1
ATOM 5650 C CA . GLY B 1 251 ? 8.156 4.551 17.906 1 96.75 251 GLY B CA 1
ATOM 5651 C C . GLY B 1 251 ? 7.688 5.914 17.422 1 96.75 251 GLY B C 1
ATOM 5652 O O . GLY B 1 251 ? 7.945 6.93 18.078 1 96.75 251 GLY B O 1
ATOM 5653 N N . ASP B 1 252 ? 7.039 5.945 16.297 1 97.94 252 ASP B N 1
ATOM 5654 C CA . ASP B 1 252 ? 6.703 7.262 15.758 1 97.94 252 ASP B CA 1
ATOM 5655 C C . ASP B 1 252 ? 5.266 7.293 15.242 1 97.94 252 ASP B C 1
ATOM 5657 O O . ASP B 1 252 ? 4.945 8.055 14.328 1 97.94 252 ASP B O 1
ATOM 5661 N N . ILE B 1 253 ? 4.367 6.469 15.734 1 98.25 253 ILE B N 1
ATOM 5662 C CA . ILE B 1 253 ? 2.979 6.441 15.297 1 98.25 253 ILE B CA 1
ATOM 5663 C C . ILE B 1 253 ? 2.074 6.957 16.406 1 98.25 253 ILE B C 1
ATOM 5665 O O . ILE B 1 253 ? 2.219 6.559 17.578 1 98.25 253 ILE B O 1
ATOM 5669 N N . LEU B 1 254 ? 1.274 7.855 16.125 1 98.38 254 LEU B N 1
ATOM 5670 C CA . LEU B 1 254 ? 0.194 8.359 16.969 1 98.38 254 LEU B CA 1
ATOM 5671 C C . LEU B 1 254 ? -1.162 8.109 16.312 1 98.38 254 LEU B C 1
ATOM 5673 O O . LEU B 1 254 ? -1.472 8.695 15.281 1 98.38 254 LEU B O 1
ATOM 5677 N N . GLN B 1 255 ? -1.971 7.191 16.906 1 98.12 255 GLN B N 1
ATOM 5678 C CA . GLN B 1 255 ? -3.242 6.777 16.328 1 98.12 255 GLN B CA 1
ATOM 5679 C C . GLN B 1 255 ? -4.391 6.969 17.312 1 98.12 255 GLN B C 1
ATOM 5681 O O . GLN B 1 255 ? -4.273 6.613 18.484 1 98.12 255 GLN B O 1
ATOM 5686 N N . TRP B 1 256 ? -5.473 7.586 16.859 1 97.94 256 TRP B N 1
ATOM 5687 C CA . TRP B 1 256 ? -6.68 7.742 17.656 1 97.94 256 TRP B CA 1
ATOM 5688 C C . TRP B 1 256 ? -7.816 6.895 17.109 1 97.94 256 TRP B C 1
ATOM 5690 O O . TRP B 1 256 ? -7.762 6.445 15.953 1 97.94 256 TRP B O 1
ATOM 5700 N N . ASP B 1 257 ? -8.812 6.691 17.969 1 95.56 257 ASP B N 1
ATOM 5701 C CA . ASP B 1 257 ? -9.953 5.848 17.609 1 95.56 257 ASP B CA 1
ATOM 5702 C C . ASP B 1 257 ? -11.055 6.668 16.953 1 95.56 257 ASP B C 1
ATOM 5704 O O . ASP B 1 257 ? -12.18 6.746 17.453 1 95.56 257 ASP B O 1
ATOM 5708 N N . PHE B 1 258 ? -10.836 7.277 15.891 1 94.94 258 PHE B N 1
ATOM 5709 C CA . PHE B 1 258 ? -11.844 7.879 15.023 1 94.94 258 PHE B CA 1
ATOM 5710 C C . PHE B 1 258 ? -11.711 7.355 13.602 1 94.94 258 PHE B C 1
ATOM 5712 O O . PHE B 1 258 ? -10.656 6.855 13.211 1 94.94 258 PHE B O 1
ATOM 5719 N N . GLN B 1 259 ? -12.742 7.418 12.844 1 92.31 259 GLN B N 1
ATOM 5720 C CA . GLN B 1 259 ? -12.703 6.953 11.461 1 92.31 259 GLN B CA 1
ATOM 5721 C C . GLN B 1 259 ? -11.883 7.891 10.586 1 92.31 259 GLN B C 1
ATOM 5723 O O . GLN B 1 259 ? -12.172 9.086 10.5 1 92.31 259 GLN B O 1
ATOM 5728 N N . ASP B 1 260 ? -10.906 7.305 9.984 1 93.44 260 ASP B N 1
ATOM 5729 C CA . ASP B 1 260 ? -9.953 8.094 9.203 1 93.44 260 ASP B CA 1
ATOM 5730 C C . ASP B 1 260 ? -10.531 8.453 7.836 1 93.44 260 ASP B C 1
ATOM 5732 O O . ASP B 1 260 ? -10.117 7.902 6.812 1 93.44 260 ASP B O 1
ATOM 5736 N N . THR B 1 261 ? -11.398 9.398 7.75 1 91.5 261 THR B N 1
ATOM 5737 C CA . THR B 1 261 ? -12.016 9.914 6.531 1 91.5 261 THR B CA 1
ATOM 5738 C C . THR B 1 261 ? -11.586 11.352 6.277 1 91.5 261 THR B C 1
ATOM 5740 O O . THR B 1 261 ? -11.078 12.023 7.18 1 91.5 261 THR B O 1
ATOM 5743 N N . PHE B 1 262 ? -11.828 11.789 5.156 1 93.12 262 PHE B N 1
ATOM 5744 C CA . PHE B 1 262 ? -11.375 13.117 4.758 1 93.12 262 PHE B CA 1
ATOM 5745 C C . PHE B 1 262 ? -11.969 14.18 5.668 1 93.12 262 PHE B C 1
ATOM 5747 O O . PHE B 1 262 ? -11.266 15.086 6.113 1 93.12 262 PHE B O 1
ATOM 5754 N N . PHE B 1 263 ? -13.195 14.109 6.008 1 94 263 PHE B N 1
ATOM 5755 C CA . PHE B 1 263 ? -13.867 15.141 6.797 1 94 263 PHE B CA 1
ATOM 5756 C C . PHE B 1 263 ? -13.43 15.07 8.258 1 94 263 PHE B C 1
ATOM 5758 O O . PHE B 1 263 ? -13.648 16.016 9.016 1 94 263 PHE B O 1
ATOM 5765 N N . ASN B 1 264 ? -12.789 13.992 8.625 1 94.56 264 ASN B N 1
ATOM 5766 C CA . ASN B 1 264 ? -12.328 13.852 10 1 94.56 264 ASN B CA 1
ATOM 5767 C C . ASN B 1 264 ? -10.867 14.266 10.148 1 94.56 264 ASN B C 1
ATOM 5769 O O . ASN B 1 264 ? -10.289 14.141 11.227 1 94.56 264 ASN B O 1
ATOM 5773 N N . LEU B 1 265 ? -10.312 14.812 9.109 1 96.69 265 LEU B N 1
ATOM 5774 C CA . LEU B 1 265 ? -8.906 15.203 9.156 1 96.69 265 LEU B CA 1
ATOM 5775 C C . LEU B 1 265 ? -8.688 16.312 10.18 1 96.69 265 LEU B C 1
ATOM 5777 O O . LEU B 1 265 ? -7.605 16.438 10.75 1 96.69 265 LEU B O 1
ATOM 5781 N N . THR B 1 266 ? -9.695 17.141 10.398 1 97.38 266 THR B N 1
ATOM 5782 C CA . THR B 1 266 ? -9.625 18.203 11.391 1 97.38 266 THR B CA 1
ATOM 5783 C C . THR B 1 266 ? -9.305 17.641 12.773 1 97.38 266 THR B C 1
ATOM 5785 O O . THR B 1 266 ? -8.609 18.266 13.57 1 97.38 266 THR B O 1
ATOM 5788 N N . LEU B 1 267 ? -9.766 16.422 13.016 1 97.31 267 LEU B N 1
ATOM 5789 C CA . LEU B 1 267 ? -9.523 15.781 14.305 1 97.31 267 LEU B CA 1
ATOM 5790 C C . LEU B 1 267 ? -8.031 15.547 14.516 1 97.31 267 LEU B C 1
ATOM 5792 O O . LEU B 1 267 ? -7.547 15.594 15.648 1 97.31 267 LEU B O 1
ATOM 5796 N N . LYS B 1 268 ? -7.301 15.375 13.469 1 97.81 268 LYS B N 1
ATOM 5797 C CA . LYS B 1 268 ? -5.863 15.172 13.609 1 97.81 268 LYS B CA 1
ATOM 5798 C C . LYS B 1 268 ? -5.18 16.438 14.141 1 97.81 268 LYS B C 1
ATOM 5800 O O . LYS B 1 268 ? -4.188 16.344 14.867 1 97.81 268 LYS B O 1
ATOM 5805 N N . ASP B 1 269 ? -5.695 17.609 13.781 1 97.69 269 ASP B N 1
ATOM 5806 C CA . ASP B 1 269 ? -5.133 18.859 14.281 1 97.69 269 ASP B CA 1
ATOM 5807 C C . ASP B 1 269 ? -5.457 19.047 15.758 1 97.69 269 ASP B C 1
ATOM 5809 O O . ASP B 1 269 ? -4.559 19.281 16.578 1 97.69 269 ASP B O 1
ATOM 5813 N N . VAL B 1 270 ? -6.703 18.938 16.094 1 97.69 270 VAL B N 1
ATOM 5814 C CA . VAL B 1 270 ? -7.148 19.25 17.438 1 97.69 270 VAL B CA 1
ATOM 5815 C C . VAL B 1 270 ? -6.559 18.25 18.422 1 97.69 270 VAL B C 1
ATOM 5817 O O . VAL B 1 270 ? -6.117 18.609 19.516 1 97.69 270 VAL B O 1
ATOM 5820 N N . LEU B 1 271 ? -6.551 17 18.031 1 98 271 LEU B N 1
ATOM 5821 C CA . LEU B 1 271 ? -6.004 15.969 18.906 1 98 271 LEU B CA 1
ATOM 5822 C C . LEU B 1 271 ? -4.488 16.094 19.016 1 98 271 LEU B C 1
ATOM 5824 O O . LEU B 1 271 ? -3.91 15.797 20.062 1 98 271 LEU B O 1
ATOM 5828 N N . LEU B 1 272 ? -3.873 16.516 17.922 1 98.31 272 LEU B N 1
ATOM 5829 C CA . LEU B 1 272 ? -2.438 16.766 17.969 1 98.31 272 LEU B CA 1
ATOM 5830 C C . LEU B 1 272 ? -2.105 17.844 18.984 1 98.31 272 LEU B C 1
ATOM 5832 O O . LEU B 1 272 ? -1.163 17.703 19.766 1 98.31 272 LEU B O 1
ATOM 5836 N N . TRP B 1 273 ? -2.826 18.953 18.953 1 98.19 273 TRP B N 1
ATOM 5837 C CA . TRP B 1 273 ? -2.566 20.047 19.891 1 98.19 273 TRP B CA 1
ATOM 5838 C C . TRP B 1 273 ? -2.703 19.578 21.328 1 98.19 273 TRP B C 1
ATOM 5840 O O . TRP B 1 273 ? -1.904 19.953 22.188 1 98.19 273 TRP B O 1
ATOM 5850 N N . ASP B 1 274 ? -3.684 18.766 21.562 1 96.88 274 ASP B N 1
ATOM 5851 C CA . ASP B 1 274 ? -3.846 18.188 22.891 1 96.88 274 ASP B CA 1
ATOM 5852 C C . ASP B 1 274 ? -2.646 17.312 23.266 1 96.88 274 ASP B C 1
ATOM 5854 O O . ASP B 1 274 ? -2.115 17.422 24.375 1 96.88 274 ASP B O 1
ATOM 5858 N N . TRP B 1 275 ? -2.277 16.5 22.359 1 96.81 275 TRP B N 1
ATOM 5859 C CA . TRP B 1 275 ? -1.164 15.594 22.594 1 96.81 275 TRP B CA 1
ATOM 5860 C C . TRP B 1 275 ? 0.135 16.359 22.797 1 96.81 275 TRP B C 1
ATOM 5862 O O . TRP B 1 275 ? 0.933 16.016 23.672 1 96.81 275 TRP B O 1
ATOM 5872 N N . LEU B 1 276 ? 0.35 17.406 22 1 96.25 276 LEU B N 1
ATOM 5873 C CA . LEU B 1 276 ? 1.54 18.234 22.125 1 96.25 276 LEU B CA 1
ATOM 5874 C C . LEU B 1 276 ? 1.636 18.859 23.5 1 96.25 276 LEU B C 1
ATOM 5876 O O . LEU B 1 276 ? 2.715 18.891 24.109 1 96.25 276 LEU B O 1
ATOM 5880 N N . SER B 1 277 ? 0.557 19.344 23.969 1 95.38 277 SER B N 1
ATOM 5881 C CA . SER B 1 277 ? 0.517 20.016 25.266 1 95.38 277 SER B CA 1
ATOM 5882 C C . SER B 1 277 ? 0.898 19.062 26.391 1 95.38 277 SER B C 1
ATOM 5884 O O . SER B 1 277 ? 1.538 19.453 27.359 1 95.38 277 SER B O 1
ATOM 5886 N N . ALA B 1 278 ? 0.601 17.828 26.234 1 93.25 278 ALA B N 1
ATOM 5887 C CA . ALA B 1 278 ? 0.81 16.844 27.281 1 93.25 278 ALA B CA 1
ATOM 5888 C C . ALA B 1 278 ? 2.178 16.172 27.141 1 93.25 278 ALA B C 1
ATOM 5890 O O . ALA B 1 278 ? 2.818 15.852 28.156 1 93.25 278 ALA B O 1
ATOM 5891 N N . HIS B 1 279 ? 2.627 16.047 25.938 1 93.38 279 HIS B N 1
ATOM 5892 C CA . HIS B 1 279 ? 3.75 15.133 25.75 1 93.38 279 HIS B CA 1
ATOM 5893 C C . HIS B 1 279 ? 4.961 15.859 25.172 1 93.38 279 HIS B C 1
ATOM 5895 O O . HIS B 1 279 ? 6.09 15.375 25.281 1 93.38 279 HIS B O 1
ATOM 5901 N N . CYS B 1 280 ? 4.734 16.969 24.531 1 93.69 280 CYS B N 1
ATOM 5902 C CA . CYS B 1 280 ? 5.828 17.703 23.906 1 93.69 280 CYS B CA 1
ATOM 5903 C C . CYS B 1 280 ? 5.641 19.203 24.062 1 93.69 280 CYS B C 1
ATOM 5905 O O . CYS B 1 280 ? 5.691 19.953 23.078 1 93.69 280 CYS B O 1
ATOM 5907 N N . PRO B 1 281 ? 5.504 19.719 25.219 1 92.06 281 PRO B N 1
ATOM 5908 C CA . PRO B 1 281 ? 5.16 21.125 25.422 1 92.06 281 PRO B CA 1
ATOM 5909 C C . PRO B 1 281 ? 6.309 22.062 25.078 1 92.06 281 PRO B C 1
ATOM 5911 O O . PRO B 1 281 ? 6.086 23.266 24.859 1 92.06 281 PRO B O 1
ATOM 5914 N N . GLN B 1 282 ? 7.512 21.594 24.984 1 91.88 282 GLN B N 1
ATOM 5915 C CA . GLN B 1 282 ? 8.664 22.469 24.781 1 91.88 282 GLN B CA 1
ATOM 5916 C C . GLN B 1 282 ? 9.102 22.469 23.312 1 91.88 282 GLN B C 1
ATOM 5918 O O . GLN B 1 282 ? 10.172 22.984 22.984 1 91.88 282 GLN B O 1
ATOM 5923 N N . THR B 1 283 ? 8.312 21.859 22.453 1 95 283 THR B N 1
ATOM 5924 C CA . THR B 1 283 ? 8.625 21.875 21.031 1 95 283 THR B CA 1
ATOM 5925 C C . THR B 1 283 ? 8.656 23.312 20.5 1 95 283 THR B C 1
ATOM 5927 O O . THR B 1 283 ? 7.766 24.109 20.797 1 95 283 THR B O 1
ATOM 5930 N N . GLN B 1 284 ? 9.641 23.688 19.703 1 95.25 284 GLN B N 1
ATOM 5931 C CA . GLN B 1 284 ? 9.773 25.062 19.234 1 95.25 284 GLN B CA 1
ATOM 5932 C C . GLN B 1 284 ? 8.945 25.297 17.969 1 95.25 284 GLN B C 1
ATOM 5934 O O . GLN B 1 284 ? 8.281 26.312 17.844 1 95.25 284 GLN B O 1
ATOM 5939 N N . PHE B 1 285 ? 9.094 24.328 17.016 1 97.69 285 PHE B N 1
ATOM 5940 C CA . PHE B 1 285 ? 8.328 24.422 15.781 1 97.69 285 PHE B CA 1
ATOM 5941 C C . PHE B 1 285 ? 7.645 23.109 15.453 1 97.69 285 PHE B C 1
ATOM 5943 O O . PHE B 1 285 ? 8.156 22.031 15.789 1 97.69 285 PHE B O 1
ATOM 5950 N N . ILE B 1 286 ? 6.496 23.172 14.82 1 98.56 286 ILE B N 1
ATOM 5951 C CA . ILE B 1 286 ? 5.754 22.016 14.352 1 98.56 286 ILE B CA 1
ATOM 5952 C C . ILE B 1 286 ? 5.516 22.125 12.852 1 98.56 286 ILE B C 1
ATOM 5954 O O . ILE B 1 286 ? 4.98 23.125 12.367 1 98.56 286 ILE B O 1
ATOM 5958 N N . PHE B 1 287 ? 6.039 21.203 12.195 1 98.75 287 PHE B N 1
ATOM 5959 C CA . PHE B 1 287 ? 5.586 21 10.828 1 98.75 287 PHE B CA 1
ATOM 5960 C C . PHE B 1 287 ? 4.348 20.109 10.797 1 98.75 287 PHE B C 1
ATOM 5962 O O . PHE B 1 287 ? 4.379 18.969 11.281 1 98.75 287 PHE B O 1
ATOM 5969 N N . LYS B 1 288 ? 3.281 20.531 10.289 1 98.62 288 LYS B N 1
ATOM 5970 C CA . LYS B 1 288 ? 2.062 19.766 10.07 1 98.62 288 LYS B CA 1
ATOM 5971 C C . LYS B 1 288 ? 1.771 19.609 8.578 1 98.62 288 LYS B C 1
ATOM 5973 O O . LYS B 1 288 ? 1.453 20.578 7.895 1 98.62 288 LYS B O 1
ATOM 5978 N N . GLY B 1 289 ? 1.845 18.391 8.109 1 98 289 GLY B N 1
ATOM 5979 C CA . GLY B 1 289 ? 1.656 18.203 6.68 1 98 289 GLY B CA 1
ATOM 5980 C C . GLY B 1 289 ? 1.254 16.797 6.309 1 98 289 GLY B C 1
ATOM 5981 O O . GLY B 1 289 ? 0.938 15.984 7.184 1 98 289 GLY B O 1
ATOM 5982 N N . ASP B 1 290 ? 1.186 16.5 4.98 1 98.12 290 ASP B N 1
ATOM 5983 C CA . ASP B 1 290 ? 0.747 15.211 4.445 1 98.12 290 ASP B CA 1
ATOM 5984 C C . ASP B 1 290 ? 1.931 14.266 4.242 1 98.12 290 ASP B C 1
ATOM 5986 O O . ASP B 1 290 ? 3.086 14.688 4.34 1 98.12 290 ASP B O 1
ATOM 5990 N N . ASP B 1 291 ? 1.607 13.023 3.939 1 98.56 291 ASP B N 1
ATOM 5991 C CA . ASP B 1 291 ? 2.682 12.047 3.799 1 98.56 291 ASP B CA 1
ATOM 5992 C C . ASP B 1 291 ? 3.084 11.875 2.336 1 98.56 291 ASP B C 1
ATOM 5994 O O . ASP B 1 291 ? 3.939 11.047 2.014 1 98.56 291 ASP B O 1
ATOM 5998 N N . ASP B 1 292 ? 2.461 12.641 1.41 1 98.06 292 ASP B N 1
ATOM 5999 C CA . ASP B 1 292 ? 2.85 12.617 0.004 1 98.06 292 ASP B CA 1
ATOM 6000 C C . ASP B 1 292 ? 3.504 13.938 -0.406 1 98.06 292 ASP B C 1
ATOM 6002 O O . ASP B 1 292 ? 3.141 14.523 -1.427 1 98.06 292 ASP B O 1
ATOM 6006 N N . VAL B 1 293 ? 4.426 14.375 0.405 1 98.44 293 VAL B N 1
ATOM 6007 C CA . VAL B 1 293 ? 5.148 15.617 0.143 1 98.44 293 VAL B CA 1
ATOM 6008 C C . VAL B 1 293 ? 6.652 15.359 0.182 1 98.44 293 VAL B C 1
ATOM 6010 O O . VAL B 1 293 ? 7.098 14.312 0.659 1 98.44 293 VAL B O 1
ATOM 6013 N N . LEU B 1 294 ? 7.395 16.25 -0.374 1 98.06 294 LEU B N 1
ATOM 6014 C CA . LEU B 1 294 ? 8.836 16.328 -0.192 1 98.06 294 LEU B CA 1
ATOM 6015 C C . LEU B 1 294 ? 9.219 17.609 0.561 1 98.06 294 LEU B C 1
ATOM 6017 O O . LEU B 1 294 ? 8.859 18.719 0.14 1 98.06 294 LEU B O 1
ATOM 6021 N N . VAL B 1 295 ? 9.844 17.469 1.661 1 98.44 295 VAL B N 1
ATOM 6022 C CA . VAL B 1 295 ? 10.281 18.578 2.49 1 98.44 295 VAL B CA 1
ATOM 6023 C C . VAL B 1 295 ? 11.805 18.625 2.539 1 98.44 295 VAL B C 1
ATOM 6025 O O . VAL B 1 295 ? 12.453 17.594 2.73 1 98.44 295 VAL B O 1
ATOM 6028 N N . ARG B 1 296 ? 12.344 19.75 2.334 1 97.06 296 ARG B N 1
ATOM 6029 C CA . ARG B 1 296 ? 13.773 19.922 2.551 1 97.06 296 ARG B CA 1
ATOM 6030 C C . ARG B 1 296 ? 14.07 20.312 3.992 1 97.06 296 ARG B C 1
ATOM 6032 O O . ARG B 1 296 ? 14.328 21.484 4.273 1 97.06 296 ARG B O 1
ATOM 6039 N N . THR B 1 297 ? 14.172 19.359 4.832 1 97.75 297 THR B N 1
ATOM 6040 C CA . THR B 1 297 ? 14.227 19.547 6.277 1 97.75 297 THR B CA 1
ATOM 6041 C C . THR B 1 297 ? 15.453 20.375 6.664 1 97.75 297 THR B C 1
ATOM 6043 O O . THR B 1 297 ? 15.375 21.25 7.52 1 97.75 297 THR B O 1
ATOM 6046 N N . ALA B 1 298 ? 16.594 20.141 6.035 1 95.44 298 ALA B N 1
ATOM 6047 C CA . ALA B 1 298 ? 17.812 20.891 6.355 1 95.44 298 ALA B CA 1
ATOM 6048 C C . ALA B 1 298 ? 17.625 22.375 6.07 1 95.44 298 ALA B C 1
ATOM 6050 O O . ALA B 1 298 ? 17.969 23.219 6.902 1 95.44 298 ALA B O 1
ATOM 6051 N N . ALA B 1 299 ? 17.125 22.656 4.895 1 95.94 299 ALA B N 1
ATOM 6052 C CA . ALA B 1 299 ? 16.875 24.047 4.523 1 95.94 299 ALA B CA 1
ATOM 6053 C C . ALA B 1 299 ? 15.812 24.688 5.418 1 95.94 299 ALA B C 1
ATOM 6055 O O . ALA B 1 299 ? 15.883 25.875 5.734 1 95.94 299 ALA B O 1
ATOM 6056 N N . LEU B 1 300 ? 14.844 23.906 5.734 1 97.62 300 LEU B N 1
ATOM 6057 C CA . LEU B 1 300 ? 13.781 24.375 6.613 1 97.62 300 LEU B CA 1
ATOM 6058 C C . LEU B 1 300 ? 14.336 24.766 7.98 1 97.62 300 LEU B C 1
ATOM 6060 O O . LEU B 1 300 ? 13.945 25.781 8.555 1 97.62 300 LEU B O 1
ATOM 6064 N N . LEU B 1 301 ? 15.227 23.953 8.531 1 97 301 LEU B N 1
ATOM 6065 C CA . LEU B 1 301 ? 15.852 24.25 9.812 1 97 301 LEU B CA 1
ATOM 6066 C C . LEU B 1 301 ? 16.594 25.578 9.781 1 97 301 LEU B C 1
ATOM 6068 O O . LEU B 1 301 ? 16.469 26.375 10.703 1 97 301 LEU B O 1
ATOM 6072 N N . ASP B 1 302 ? 17.281 25.797 8.711 1 95.81 302 ASP B N 1
ATOM 6073 C CA . ASP B 1 302 ? 17.984 27.047 8.547 1 95.81 302 ASP B CA 1
ATOM 6074 C C . ASP B 1 302 ? 17.016 28.234 8.516 1 95.81 302 ASP B C 1
ATOM 6076 O O . ASP B 1 302 ? 17.25 29.25 9.156 1 95.81 302 ASP B O 1
ATOM 6080 N N . TYR B 1 303 ? 16.047 28.094 7.789 1 95.88 303 TYR B N 1
ATOM 6081 C CA . TYR B 1 303 ? 15.031 29.141 7.66 1 95.88 303 TYR B CA 1
ATOM 6082 C C . TYR B 1 303 ? 14.422 29.469 9.016 1 95.88 303 TYR B C 1
ATOM 6084 O O . TYR B 1 303 ? 14.281 30.641 9.367 1 95.88 303 TYR B O 1
ATOM 6092 N N . LEU B 1 304 ? 14.039 28.453 9.734 1 96.56 304 LEU B N 1
ATOM 6093 C CA . LEU B 1 304 ? 13.383 28.641 11.023 1 96.56 304 LEU B CA 1
ATOM 6094 C C . LEU B 1 304 ? 14.344 29.281 12.031 1 96.56 304 LEU B C 1
ATOM 6096 O O . LEU B 1 304 ? 13.938 30.125 12.836 1 96.56 304 LEU B O 1
ATOM 6100 N N . GLN B 1 305 ? 15.555 28.875 12.008 1 94.12 305 GLN B N 1
ATOM 6101 C CA . GLN B 1 305 ? 16.562 29.484 12.883 1 94.12 305 GLN B CA 1
ATOM 6102 C C . GLN B 1 305 ? 16.703 30.969 12.594 1 94.12 305 GLN B C 1
ATOM 6104 O O . GLN B 1 305 ? 16.844 31.781 13.516 1 94.12 305 GLN B O 1
ATOM 6109 N N . GLN B 1 306 ? 16.703 31.25 11.367 1 93.69 306 GLN B N 1
ATOM 6110 C CA . GLN B 1 306 ? 16.781 32.656 10.969 1 93.69 306 GLN B CA 1
ATOM 6111 C C . GLN B 1 306 ? 15.562 33.438 11.469 1 93.69 306 GLN B C 1
ATOM 6113 O O . GLN B 1 306 ? 15.688 34.594 11.859 1 93.69 306 GLN B O 1
ATOM 6118 N N . GLN B 1 307 ? 14.398 32.812 11.391 1 94.31 307 GLN B N 1
ATOM 6119 C CA . GLN B 1 307 ? 13.188 33.469 11.875 1 94.31 307 GLN B CA 1
ATOM 6120 C C . GLN B 1 307 ? 13.273 33.75 13.367 1 94.31 307 GLN B C 1
ATOM 6122 O O . GLN B 1 307 ? 12.812 34.812 13.836 1 94.31 307 GLN B O 1
ATOM 6127 N N . ILE B 1 308 ? 13.844 32.906 14.133 1 92.56 308 ILE B N 1
ATOM 6128 C CA . ILE B 1 308 ? 14.016 33.094 15.57 1 92.56 308 ILE B CA 1
ATOM 6129 C C . ILE B 1 308 ? 14.945 34.281 15.82 1 92.56 308 ILE B C 1
ATOM 6131 O O . ILE B 1 308 ? 14.648 35.125 16.656 1 92.56 308 ILE B O 1
ATOM 6135 N N . LEU B 1 309 ? 16.031 34.312 15.094 1 90.75 309 LEU B N 1
ATOM 6136 C CA . LEU B 1 309 ? 17.016 35.375 15.258 1 90.75 309 LEU B CA 1
ATOM 6137 C C . LEU B 1 309 ? 16.422 36.719 14.898 1 90.75 309 LEU B C 1
ATOM 6139 O O . LEU B 1 309 ? 16.656 37.719 15.602 1 90.75 309 LEU B O 1
ATOM 6143 N N . GLN B 1 310 ? 15.648 36.719 13.883 1 92.12 310 GLN B N 1
ATOM 6144 C CA . GLN B 1 310 ? 15.078 37.969 13.391 1 92.12 310 GLN B CA 1
ATOM 6145 C C . GLN B 1 310 ? 13.961 38.469 14.312 1 92.12 310 GLN B C 1
ATOM 6147 O O . GLN B 1 310 ? 13.727 39.656 14.414 1 92.12 310 GLN B O 1
ATOM 6152 N N . SER B 1 311 ? 13.242 37.562 14.938 1 89.75 311 SER B N 1
ATOM 6153 C CA . SER B 1 311 ? 12.094 37.906 15.766 1 89.75 311 SER B CA 1
ATOM 6154 C C . SER B 1 311 ? 12.539 38.312 17.172 1 89.75 311 SER B C 1
ATOM 6156 O O . SER B 1 311 ? 11.766 38.906 17.938 1 89.75 311 SER B O 1
ATOM 6158 N N . GLY B 1 312 ? 13.703 38.062 17.578 1 86.88 312 GLY B N 1
ATOM 6159 C CA . GLY B 1 312 ? 14.195 38.406 18.891 1 86.88 312 GLY B CA 1
ATOM 6160 C C . GLY B 1 312 ? 14.219 37.219 19.859 1 86.88 312 GLY B C 1
ATOM 6161 O O . GLY B 1 312 ? 14.375 37.406 21.062 1 86.88 312 GLY B O 1
ATOM 6162 N N . GLY B 1 313 ? 13.938 36.094 19.375 1 84.75 313 GLY B N 1
ATOM 6163 C CA . GLY B 1 313 ? 14.047 34.906 20.203 1 84.75 313 GLY B CA 1
ATOM 6164 C C . GLY B 1 313 ? 12.805 34.031 20.172 1 84.75 313 GLY B C 1
ATOM 6165 O O . GLY B 1 313 ? 11.781 34.406 19.609 1 84.75 313 GLY B O 1
ATOM 6166 N N . PRO B 1 314 ? 12.828 32.812 20.797 1 80.44 314 PRO B N 1
ATOM 6167 C CA . PRO B 1 314 ? 11.727 31.844 20.75 1 80.44 314 PRO B CA 1
ATOM 6168 C C . PRO B 1 314 ? 10.492 32.344 21.516 1 80.44 314 PRO B C 1
ATOM 6170 O O . PRO B 1 314 ? 9.375 31.891 21.219 1 80.44 314 PRO B O 1
ATOM 6173 N N . GLY B 1 315 ? 10.617 33.219 22.359 1 79.69 315 GLY B N 1
ATOM 6174 C CA . GLY B 1 315 ? 9.5 33.719 23.141 1 79.69 315 GLY B CA 1
ATOM 6175 C C . GLY B 1 315 ? 9.031 35.094 22.719 1 79.69 315 GLY B C 1
ATOM 6176 O O . GLY B 1 315 ? 8.211 35.719 23.406 1 79.69 315 GLY B O 1
ATOM 6177 N N . SER B 1 316 ? 9.438 35.5 21.562 1 86.19 316 SER B N 1
ATOM 6178 C CA . SER B 1 316 ? 9.117 36.844 21.094 1 86.19 316 SER B CA 1
ATOM 6179 C C . SER B 1 316 ? 7.656 36.969 20.672 1 86.19 316 SER B C 1
ATOM 6181 O O . SER B 1 316 ? 6.973 35.938 20.531 1 86.19 316 SER B O 1
ATOM 6183 N N . GLU B 1 317 ? 7.18 38.219 20.5 1 88.38 317 GLU B N 1
ATOM 6184 C CA . GLU B 1 317 ? 5.816 38.469 20.0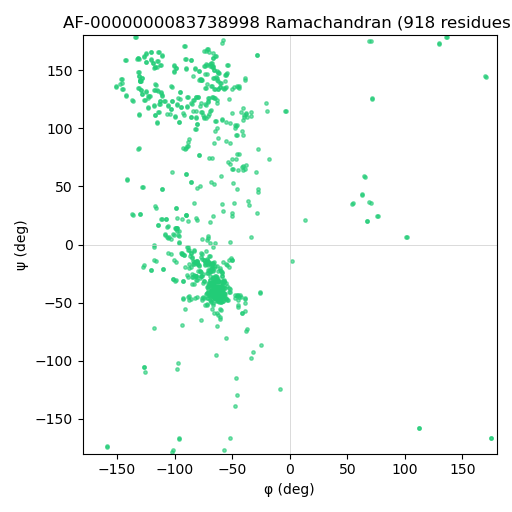47 1 88.38 317 GLU B CA 1
ATOM 6185 C C . GLU B 1 317 ? 5.566 37.906 18.656 1 88.38 317 GLU B C 1
ATOM 6187 O O . GLU B 1 317 ? 4.465 37.438 18.359 1 88.38 317 GLU B O 1
ATOM 6192 N N . GLY B 1 318 ? 6.566 37.906 17.922 1 88.75 318 GLY B N 1
ATOM 6193 C CA . GLY B 1 318 ? 6.465 37.344 16.578 1 88.75 318 GLY B CA 1
ATOM 6194 C C . GLY B 1 318 ? 6.203 35.875 16.578 1 88.75 318 GLY B C 1
ATOM 6195 O O . GLY B 1 318 ? 5.438 35.375 15.75 1 88.75 318 GLY B O 1
ATOM 6196 N N . MET B 1 319 ? 6.715 35.219 17.547 1 92.88 319 MET B N 1
ATOM 6197 C CA . MET B 1 319 ? 6.594 33.781 17.609 1 92.88 319 MET B CA 1
ATOM 6198 C C . MET B 1 319 ? 5.223 33.375 18.141 1 92.88 319 MET B C 1
ATOM 6200 O O . MET B 1 319 ? 4.781 32.219 17.938 1 92.88 319 MET B O 1
ATOM 6204 N N . LYS B 1 320 ? 4.523 34.25 18.75 1 94.12 320 LYS B N 1
ATOM 6205 C CA . LYS B 1 320 ? 3.191 33.969 19.266 1 94.12 320 LYS B CA 1
ATOM 6206 C C . LYS B 1 320 ? 2.189 33.75 18.141 1 94.12 320 LYS B C 1
ATOM 6208 O O . LYS B 1 320 ? 1.14 33.125 18.328 1 94.12 320 LYS B O 1
ATOM 6213 N N . GLY B 1 321 ? 2.51 34.281 16.969 1 96.12 321 GLY B N 1
ATOM 6214 C CA . GLY B 1 321 ? 1.622 34.125 15.828 1 96.12 321 GLY B CA 1
ATOM 6215 C C . GLY B 1 321 ? 2.322 33.625 14.586 1 96.12 321 GLY B C 1
ATOM 6216 O O . GLY B 1 321 ? 1.851 33.844 13.469 1 96.12 321 GLY B O 1
ATOM 6217 N N . PHE B 1 322 ? 3.42 32.906 14.812 1 97.62 322 PHE B N 1
ATOM 6218 C CA . PHE B 1 322 ? 4.23 32.5 13.672 1 97.62 322 PHE B CA 1
ATOM 6219 C C . PHE B 1 322 ? 3.66 31.266 13.008 1 97.62 322 PHE B C 1
ATOM 6221 O O . PHE B 1 322 ? 3.611 30.188 13.617 1 97.62 322 PHE B O 1
ATOM 6228 N N . MET B 1 323 ? 3.205 31.359 11.797 1 98.19 323 MET B N 1
ATOM 6229 C CA . MET B 1 323 ? 2.838 30.281 10.898 1 98.19 323 MET B CA 1
ATOM 6230 C C . MET B 1 323 ? 3.23 30.594 9.461 1 98.19 323 MET B C 1
ATOM 6232 O O . MET B 1 323 ? 2.924 31.688 8.953 1 98.19 323 MET B O 1
ATOM 6236 N N . VAL B 1 324 ? 3.932 29.672 8.875 1 98.31 324 VAL B N 1
ATOM 6237 C CA . VAL B 1 324 ? 4.402 29.922 7.516 1 98.31 324 VAL B CA 1
ATOM 6238 C C . VAL B 1 324 ? 4.004 28.75 6.613 1 98.31 324 VAL B C 1
ATOM 6240 O O . VAL B 1 324 ? 3.936 27.609 7.066 1 98.31 324 VAL B O 1
ATOM 6243 N N . GLY B 1 325 ? 3.646 28.922 5.406 1 98.06 325 GLY B N 1
ATOM 6244 C CA . GLY B 1 325 ? 3.264 27.969 4.375 1 98.06 325 GLY B CA 1
ATOM 6245 C C . GLY B 1 325 ? 2.793 28.641 3.094 1 98.06 325 GLY B C 1
ATOM 6246 O O . GLY B 1 325 ? 3.125 29.797 2.83 1 98.06 325 GLY B O 1
ATOM 6247 N N . ASP B 1 326 ? 2.191 27.859 2.26 1 97.25 326 ASP B N 1
ATOM 6248 C CA . ASP B 1 326 ? 1.481 28.391 1.103 1 97.25 326 ASP B CA 1
ATOM 6249 C C . ASP B 1 326 ? 0.092 28.891 1.494 1 97.25 326 ASP B C 1
ATOM 6251 O O . ASP B 1 326 ? -0.838 28.109 1.649 1 97.25 326 ASP B O 1
ATOM 6255 N N . VAL B 1 327 ? -0.033 30.188 1.586 1 97.31 327 VAL B N 1
ATOM 6256 C CA . VAL B 1 327 ? -1.265 30.75 2.133 1 97.31 327 VAL B CA 1
ATOM 6257 C C . VAL B 1 327 ? -2.279 30.969 1.01 1 97.31 327 VAL B C 1
ATOM 6259 O O . VAL B 1 327 ? -1.968 31.594 -0.006 1 97.31 327 VAL B O 1
ATOM 6262 N N . ILE B 1 328 ? -3.467 30.422 1.218 1 94.5 328 ILE B N 1
ATOM 6263 C CA . ILE B 1 328 ? -4.594 30.594 0.305 1 94.5 328 ILE B CA 1
ATOM 6264 C C . ILE B 1 328 ? -5.57 31.625 0.866 1 94.5 328 ILE B C 1
ATOM 6266 O O . ILE B 1 328 ? -6.051 31.484 1.993 1 94.5 328 ILE B O 1
ATOM 6270 N N . GLY B 1 329 ? -5.812 32.594 0.102 1 91.19 329 GLY B N 1
ATOM 6271 C CA . GLY B 1 329 ? -6.715 33.656 0.526 1 91.19 329 GLY B CA 1
ATOM 6272 C C . GLY B 1 329 ? -8.008 33.688 -0.268 1 91.19 329 GLY B C 1
ATOM 6273 O O . GLY B 1 329 ? -8.062 33.188 -1.39 1 91.19 329 GLY B O 1
ATOM 6274 N N . ALA B 1 330 ? -9.117 34.25 0.358 1 82.94 330 ALA B N 1
ATOM 6275 C CA . ALA B 1 330 ? -10.406 34.531 -0.254 1 82.94 330 ALA B CA 1
ATOM 6276 C C . ALA B 1 330 ? -10.992 33.281 -0.921 1 82.94 330 ALA B C 1
ATOM 6278 O O . ALA B 1 330 ? -11.492 33.375 -2.045 1 82.94 330 ALA B O 1
ATOM 6279 N N . ALA B 1 331 ? -10.758 32.219 -0.362 1 88.94 331 ALA B N 1
ATOM 6280 C CA . ALA B 1 331 ? -11.344 30.984 -0.887 1 88.94 331 ALA B CA 1
ATOM 6281 C C . ALA B 1 331 ? -12.805 30.859 -0.465 1 88.94 331 ALA B C 1
ATOM 6283 O O . ALA B 1 331 ? -13.227 31.453 0.53 1 88.94 331 ALA B O 1
ATOM 6284 N N . ILE B 1 332 ? -13.57 30.219 -1.319 1 92.06 332 ILE B N 1
ATOM 6285 C CA . ILE B 1 332 ? -14.984 29.969 -1.043 1 92.06 332 ILE B CA 1
ATOM 6286 C C . ILE B 1 332 ? -15.227 28.453 -0.954 1 92.06 332 ILE B C 1
ATOM 6288 O O . ILE B 1 332 ? -14.516 27.672 -1.582 1 92.06 332 ILE B O 1
ATOM 6292 N N . PRO B 1 333 ? -16.266 28.109 -0.18 1 94.56 333 PRO B N 1
ATOM 6293 C CA . PRO B 1 333 ? -16.594 26.688 -0.134 1 94.56 333 PRO B CA 1
ATOM 6294 C C . PRO B 1 333 ? -16.953 26.125 -1.506 1 94.56 333 PRO B C 1
ATOM 6296 O O . PRO B 1 333 ? -17.594 26.797 -2.311 1 94.56 333 PRO B O 1
ATOM 6299 N N . ASN B 1 334 ? -16.469 24.938 -1.771 1 93.81 334 ASN B N 1
ATOM 6300 C CA . ASN B 1 334 ? -16.828 24.25 -3.004 1 93.81 334 ASN B CA 1
ATOM 6301 C C . ASN B 1 334 ? -18.281 23.781 -2.98 1 93.81 334 ASN B C 1
ATOM 6303 O O . ASN B 1 334 ? -18.703 23.094 -2.055 1 93.81 334 ASN B O 1
ATOM 6307 N N . ARG B 1 335 ? -19.047 24.156 -3.986 1 93.25 335 ARG B N 1
ATOM 6308 C CA . ARG B 1 335 ? -20.469 23.844 -4.004 1 93.25 335 ARG B CA 1
ATOM 6309 C C . ARG B 1 335 ? -20.781 22.766 -5.039 1 93.25 335 ARG B C 1
ATOM 6311 O O . ARG B 1 335 ? -21.953 22.5 -5.336 1 93.25 335 ARG B O 1
ATOM 6318 N N . VAL B 1 336 ? -19.75 22.203 -5.582 1 90.81 336 VAL B N 1
ATOM 6319 C CA . VAL B 1 336 ? -19.922 21.094 -6.516 1 90.81 336 VAL B CA 1
ATOM 6320 C C . VAL B 1 336 ? -19.938 19.781 -5.746 1 90.81 336 VAL B C 1
ATOM 6322 O O . VAL B 1 336 ? -18.922 19.359 -5.195 1 90.81 336 VAL B O 1
ATOM 6325 N N . ASN B 1 337 ? -20.984 19.062 -5.82 1 86.88 337 ASN B N 1
ATOM 6326 C CA . ASN B 1 337 ? -21.266 17.922 -4.961 1 86.88 337 ASN B CA 1
ATOM 6327 C C . ASN B 1 337 ? -20.406 16.719 -5.312 1 86.88 337 ASN B C 1
ATOM 6329 O O . ASN B 1 337 ? -20.219 15.82 -4.496 1 86.88 337 ASN B O 1
ATOM 6333 N N . SER B 1 338 ? -19.781 16.734 -6.449 1 87 338 SER B N 1
ATOM 6334 C CA . SER B 1 338 ? -19 15.57 -6.867 1 87 338 SER B CA 1
ATOM 6335 C C . SER B 1 338 ? -17.562 15.664 -6.359 1 87 338 SER B C 1
ATOM 6337 O O . SER B 1 338 ? -16.812 14.688 -6.434 1 87 338 SER B O 1
ATOM 6339 N N . THR B 1 339 ? -17.219 16.719 -5.691 1 89.88 339 THR B N 1
ATOM 6340 C CA . THR B 1 339 ? -15.844 16.891 -5.223 1 89.88 339 THR B CA 1
ATOM 6341 C C . THR B 1 339 ? -15.719 16.531 -3.75 1 89.88 339 THR B C 1
ATOM 6343 O O . THR B 1 339 ? -16.688 16.625 -2.994 1 89.88 339 THR B O 1
ATOM 6346 N N . LYS B 1 340 ? -14.562 16.156 -3.398 1 89.94 340 LYS B N 1
ATOM 6347 C CA . LYS B 1 340 ? -14.352 15.766 -2.008 1 89.94 340 LYS B CA 1
ATOM 6348 C C . LYS B 1 340 ? -14.383 16.984 -1.085 1 89.94 340 LYS B C 1
ATOM 6350 O O . LYS B 1 340 ? -14.516 16.844 0.132 1 89.94 340 LYS B O 1
ATOM 6355 N N . TYR B 1 341 ? -14.32 18.172 -1.618 1 92.62 341 TYR B N 1
ATOM 6356 C CA . TYR B 1 341 ? -14.281 19.406 -0.834 1 92.62 341 TYR B CA 1
ATOM 6357 C C . TYR B 1 341 ? -15.664 20.031 -0.724 1 92.62 341 TYR B C 1
ATOM 6359 O O . TYR B 1 341 ? -15.805 21.172 -0.306 1 92.62 341 TYR B O 1
ATOM 6367 N N . PHE B 1 342 ? -16.641 19.234 -1.071 1 93.62 342 PHE B N 1
ATOM 6368 C CA . PHE B 1 342 ? -18 19.781 -1.108 1 93.62 342 PHE B CA 1
ATOM 6369 C C . PHE B 1 342 ? -18.484 20.125 0.295 1 93.62 342 PHE B C 1
ATOM 6371 O O . PHE B 1 342 ? -18.469 19.281 1.188 1 93.62 342 PHE B O 1
ATOM 6378 N N . VAL B 1 343 ? -18.922 21.375 0.426 1 94.75 343 VAL B N 1
ATOM 6379 C CA . VAL B 1 343 ? -19.578 21.875 1.629 1 94.75 343 VAL B CA 1
ATOM 6380 C C . VAL B 1 343 ? -20.859 22.594 1.249 1 94.75 343 VAL B C 1
ATOM 6382 O O . VAL B 1 343 ? -20.828 23.688 0.669 1 94.75 343 VAL B O 1
ATOM 6385 N N . PRO B 1 344 ? -22 22.031 1.606 1 92.62 344 PRO B N 1
ATOM 6386 C CA . PRO B 1 344 ? -23.25 22.672 1.201 1 92.62 344 PRO B CA 1
ATOM 6387 C C . PRO B 1 344 ? -23.484 24 1.896 1 92.62 344 PRO B C 1
ATOM 6389 O O . PRO B 1 344 ? -23.016 24.219 3.016 1 92.62 344 PRO B O 1
ATOM 6392 N N . GLU B 1 345 ? -24.297 24.875 1.282 1 91.88 345 GLU B N 1
ATOM 6393 C CA . GLU B 1 345 ? -24.609 26.188 1.816 1 91.88 345 GLU B CA 1
ATOM 6394 C C . GLU B 1 345 ? -25.422 26.078 3.105 1 91.88 345 GLU B C 1
ATOM 6396 O O . GLU B 1 345 ? -25.359 26.969 3.957 1 91.88 345 GLU B O 1
ATOM 6401 N N . THR B 1 346 ? -26.156 25.031 3.189 1 90.38 346 THR B N 1
ATOM 6402 C CA . THR B 1 346 ? -26.984 24.828 4.375 1 90.38 346 THR B CA 1
ATOM 6403 C C . THR B 1 346 ? -26.109 24.516 5.59 1 90.38 346 THR B C 1
ATOM 6405 O O . THR B 1 346 ? -26.547 24.656 6.73 1 90.38 346 THR B O 1
ATOM 6408 N N . PHE B 1 347 ? -24.953 24.062 5.371 1 92.88 347 PHE B N 1
ATOM 6409 C CA . PHE B 1 347 ? -24.047 23.781 6.473 1 92.88 347 PHE B CA 1
ATOM 6410 C C . PHE B 1 347 ? -23.234 25.031 6.832 1 92.88 347 PHE B C 1
ATOM 6412 O O . PHE B 1 347 ? -23.062 25.344 8.016 1 92.88 347 PHE B O 1
ATOM 6419 N N . TYR B 1 348 ? -22.75 25.656 5.828 1 93.94 348 TYR B N 1
ATOM 6420 C CA . TYR B 1 348 ? -21.922 26.828 6.039 1 93.94 348 TYR B CA 1
ATOM 6421 C C . TYR B 1 348 ? -22.141 27.844 4.93 1 93.94 348 TYR B C 1
ATOM 6423 O O . TYR B 1 348 ? -22.172 27.5 3.75 1 93.94 348 TYR B O 1
ATOM 6431 N N . LYS B 1 349 ? -22.203 29.094 5.332 1 91.69 349 LYS B N 1
ATOM 6432 C CA . LYS B 1 349 ? -22.281 30.219 4.402 1 91.69 349 LYS B CA 1
ATOM 6433 C C . LYS B 1 349 ? -21.219 31.281 4.715 1 91.69 349 LYS B C 1
ATOM 6435 O O . LYS B 1 349 ? -21.031 31.641 5.879 1 91.69 349 LYS B O 1
ATOM 6440 N N . GLY B 1 350 ? -20.484 31.688 3.705 1 91.06 350 GLY B N 1
ATOM 6441 C CA . GLY B 1 350 ? -19.469 32.688 3.885 1 91.06 350 GLY B CA 1
ATOM 6442 C C . GLY B 1 350 ? -18.156 32.375 3.189 1 91.06 350 GLY B C 1
ATOM 6443 O O . GLY B 1 350 ? -18.047 31.312 2.555 1 91.06 350 GLY B O 1
ATOM 6444 N N . LEU B 1 351 ? -17.188 33.312 3.303 1 92.56 351 LEU B N 1
ATOM 6445 C CA . LEU B 1 351 ? -15.852 33.094 2.762 1 92.56 351 LEU B CA 1
ATOM 6446 C C . LEU B 1 351 ? -14.938 32.438 3.793 1 92.56 351 LEU B C 1
ATOM 6448 O O . LEU B 1 351 ? -15.172 32.562 5 1 92.56 351 LEU B O 1
ATOM 6452 N N . TYR B 1 352 ? -14.031 31.719 3.256 1 94.69 352 TYR B N 1
ATOM 6453 C CA . TYR B 1 352 ? -13.016 31.172 4.148 1 94.69 352 TYR B CA 1
ATOM 6454 C C . TYR B 1 352 ? -11.992 32.25 4.523 1 94.69 352 TYR B C 1
ATOM 6456 O O . TYR B 1 352 ? -11.648 33.094 3.703 1 94.69 352 TYR B O 1
ATOM 6464 N N . PRO B 1 353 ? -11.531 32.219 5.781 1 95.38 353 PRO B N 1
ATOM 6465 C CA . PRO B 1 353 ? -10.359 33.062 6.102 1 95.38 353 PRO B CA 1
ATOM 6466 C C . PRO B 1 353 ? -9.086 32.531 5.434 1 95.38 353 PRO B C 1
ATOM 6468 O O . PRO B 1 353 ? -9.062 31.438 4.891 1 95.38 353 PRO B O 1
ATOM 6471 N N . PRO B 1 354 ? -8.031 33.406 5.414 1 96 354 PRO B N 1
ATOM 6472 C CA . PRO B 1 354 ? -6.754 32.875 4.914 1 96 354 PRO B CA 1
ATOM 6473 C C . PRO B 1 354 ? -6.262 31.672 5.703 1 96 354 PRO B C 1
ATOM 6475 O O . PRO B 1 354 ? -6.395 31.641 6.93 1 96 354 PRO B O 1
ATOM 6478 N N . TYR B 1 355 ? -5.863 30.75 4.996 1 97.06 355 TYR B N 1
ATOM 6479 C CA . TYR B 1 355 ? -5.375 29.531 5.637 1 97.06 355 TYR B CA 1
ATOM 6480 C C . TYR B 1 355 ? -4.184 28.953 4.879 1 97.06 355 TYR B C 1
ATOM 6482 O O . TYR B 1 355 ? -3.938 29.328 3.729 1 97.06 355 TYR B O 1
ATOM 6490 N N . GLY B 1 356 ? -3.355 28.109 5.57 1 96.62 356 GLY B N 1
ATOM 6491 C CA . GLY B 1 356 ? -2.242 27.422 4.938 1 96.62 356 GLY B CA 1
ATOM 6492 C C . GLY B 1 356 ? -2.676 26.234 4.105 1 96.62 356 GLY B C 1
ATOM 6493 O O . GLY B 1 356 ? -3.539 25.453 4.523 1 96.62 356 GLY B O 1
ATOM 6494 N N . GLY B 1 357 ? -2.086 26.016 3.039 1 93.5 357 GLY B N 1
ATOM 6495 C CA . GLY B 1 357 ? -2.41 24.922 2.125 1 93.5 357 GLY B CA 1
ATOM 6496 C C . GLY B 1 357 ? -2.119 23.562 2.699 1 93.5 357 GLY B C 1
ATOM 6497 O O . GLY B 1 357 ? -1.292 23.422 3.602 1 93.5 357 GLY B O 1
ATOM 6498 N N . GLY B 1 358 ? -2.754 22.469 2.107 1 89.06 358 GLY B N 1
ATOM 6499 C CA . GLY B 1 358 ? -2.842 21.141 2.682 1 89.06 358 GLY B CA 1
ATOM 6500 C C . GLY B 1 358 ? -1.55 20.359 2.564 1 89.06 358 GLY B C 1
ATOM 6501 O O . GLY B 1 358 ? -1.414 19.281 3.154 1 89.06 358 GLY B O 1
ATOM 6502 N N . GLY B 1 359 ? -0.585 20.781 1.895 1 93.75 359 GLY B N 1
ATOM 6503 C CA . GLY B 1 359 ? 0.674 20.062 1.814 1 93.75 359 GLY B CA 1
ATOM 6504 C C . GLY B 1 359 ? 1.466 20.094 3.107 1 93.75 359 GLY B C 1
ATOM 6505 O O . GLY B 1 359 ? 2.004 19.078 3.541 1 93.75 359 GLY B O 1
ATOM 6506 N N . GLY B 1 360 ? 1.555 21.234 3.668 1 97.75 360 GLY B N 1
ATOM 6507 C CA . GLY B 1 360 ? 2.246 21.375 4.938 1 97.75 360 GLY B CA 1
ATOM 6508 C C . GLY B 1 360 ? 2.479 22.828 5.336 1 97.75 360 GLY B C 1
ATOM 6509 O O . GLY B 1 360 ? 2.719 23.672 4.48 1 97.75 360 GLY B O 1
ATOM 6510 N N . VAL B 1 361 ? 2.404 23.062 6.609 1 98.56 361 VAL B N 1
ATOM 6511 C CA . VAL B 1 361 ? 2.711 24.359 7.215 1 98.56 361 VAL B CA 1
ATOM 6512 C C . VAL B 1 361 ? 3.637 24.156 8.414 1 98.56 361 VAL B C 1
ATOM 6514 O O . VAL B 1 361 ? 3.783 23.047 8.914 1 98.56 361 VAL B O 1
ATOM 6517 N N . VAL B 1 362 ? 4.289 25.281 8.766 1 98.81 362 VAL B N 1
ATOM 6518 C CA . VAL B 1 362 ? 5.086 25.266 9.992 1 98.81 362 VAL B CA 1
ATOM 6519 C C . VAL B 1 362 ? 4.605 26.375 10.93 1 98.81 362 VAL B C 1
ATOM 6521 O O . VAL B 1 362 ? 4.375 27.5 10.5 1 98.81 362 VAL B O 1
ATOM 6524 N N . TYR B 1 363 ? 4.324 26 12.109 1 98.25 363 TYR B N 1
ATOM 6525 C CA . TYR B 1 363 ? 3.988 27.031 13.086 1 98.25 363 TYR B CA 1
ATOM 6526 C C . TYR B 1 363 ? 4.75 26.812 14.391 1 98.25 363 TYR B C 1
ATOM 6528 O O . TYR B 1 363 ? 5.324 25.75 14.609 1 98.25 363 TYR B O 1
ATOM 6536 N N . SER B 1 364 ? 4.883 27.875 15.211 1 97.81 364 SER B N 1
ATOM 6537 C CA . SER B 1 364 ? 5.648 27.828 16.453 1 97.81 364 SER B CA 1
ATOM 6538 C C . SER B 1 364 ? 4.922 27.016 17.516 1 97.81 364 SER B C 1
ATOM 6540 O O . SER B 1 364 ? 3.701 26.859 17.469 1 97.81 364 SER B O 1
ATOM 6542 N N . GLY B 1 365 ? 5.73 26.484 18.422 1 96.62 365 GLY B N 1
ATOM 6543 C CA . GLY B 1 365 ? 5.145 25.797 19.562 1 96.62 365 GLY B CA 1
ATOM 6544 C C . GLY B 1 365 ? 4.215 26.672 20.375 1 96.62 365 GLY B C 1
ATOM 6545 O O . GLY B 1 365 ? 3.189 26.219 20.875 1 96.62 365 GLY B O 1
ATOM 6546 N N . VAL B 1 366 ? 4.516 27.922 20.5 1 96.19 366 VAL B N 1
ATOM 6547 C CA . VAL B 1 366 ? 3.695 28.875 21.25 1 96.19 366 VAL B CA 1
ATOM 6548 C C . VAL B 1 366 ? 2.334 29.016 20.562 1 96.19 366 VAL B C 1
ATOM 6550 O O . VAL B 1 366 ? 1.297 29 21.234 1 96.19 366 VAL B O 1
ATOM 6553 N N . LEU B 1 367 ? 2.379 29.125 19.281 1 97.81 367 LEU B N 1
ATOM 6554 C CA . LEU B 1 367 ? 1.12 29.234 18.562 1 97.81 367 LEU B CA 1
ATOM 6555 C C . LEU B 1 367 ? 0.292 27.969 18.703 1 97.81 367 LEU B C 1
ATOM 6557 O O . LEU B 1 367 ? -0.938 28.031 18.781 1 97.81 367 LEU B O 1
ATOM 6561 N N . ALA B 1 368 ? 0.954 26.812 18.703 1 97.94 368 ALA B N 1
ATOM 6562 C CA . ALA B 1 368 ? 0.242 25.547 18.859 1 97.94 368 ALA B CA 1
ATOM 6563 C C . ALA B 1 368 ? -0.589 25.531 20.141 1 97.94 368 ALA B C 1
ATOM 6565 O O . ALA B 1 368 ? -1.737 25.078 20.141 1 97.94 368 ALA B O 1
ATOM 6566 N N . MET B 1 369 ? -0.061 26.016 21.203 1 97.25 369 MET B N 1
ATOM 6567 C CA . MET B 1 369 ? -0.772 26.078 22.484 1 97.25 369 MET B CA 1
ATOM 6568 C C . MET B 1 369 ? -1.943 27.047 22.406 1 97.25 369 MET B C 1
ATOM 6570 O O . MET B 1 369 ? -3.006 26.797 22.984 1 97.25 369 MET B O 1
ATOM 6574 N N . ARG B 1 370 ? -1.736 28.125 21.719 1 97.69 370 ARG B N 1
ATOM 6575 C CA . ARG B 1 370 ? -2.811 29.094 21.547 1 97.69 370 ARG B CA 1
ATOM 6576 C C . ARG B 1 370 ? -3.928 28.516 20.688 1 97.69 370 ARG B C 1
ATOM 6578 O O . ARG B 1 370 ? -5.109 28.75 20.953 1 97.69 370 ARG B O 1
ATOM 6585 N N . LEU B 1 371 ? -3.5 27.781 19.656 1 98.31 371 LEU B N 1
ATOM 6586 C CA . LEU B 1 371 ? -4.477 27.125 18.797 1 98.31 371 LEU B CA 1
ATOM 6587 C C . LEU B 1 371 ? -5.293 26.109 19.594 1 98.31 371 LEU B C 1
ATOM 6589 O O . LEU B 1 371 ? -6.504 26 19.406 1 98.31 371 LEU B O 1
ATOM 6593 N N . LYS B 1 372 ? -4.629 25.359 20.453 1 97.69 372 LYS B N 1
ATOM 6594 C CA . LYS B 1 372 ? -5.328 24.406 21.328 1 97.69 372 LYS B CA 1
ATOM 6595 C C . LYS B 1 372 ? -6.434 25.109 22.125 1 97.69 372 LYS B C 1
ATOM 6597 O O . LYS B 1 372 ? -7.574 24.641 22.141 1 97.69 372 LYS B O 1
ATOM 6602 N N . ARG B 1 373 ? -6.129 26.188 22.703 1 96.25 373 ARG B N 1
ATOM 6603 C CA . ARG B 1 373 ? -7.066 26.906 23.547 1 96.25 373 ARG B CA 1
ATOM 6604 C C . ARG B 1 373 ? -8.211 27.5 22.734 1 96.25 373 ARG B C 1
ATOM 6606 O O . ARG B 1 373 ? -9.383 27.344 23.078 1 96.25 373 ARG B O 1
ATOM 6613 N N . VAL B 1 374 ? -7.891 28.172 21.672 1 96.06 374 VAL B N 1
ATOM 6614 C CA . VAL B 1 374 ? -8.898 28.891 20.891 1 96.06 374 VAL B CA 1
ATOM 6615 C C . VAL B 1 374 ? -9.812 27.875 20.188 1 96.06 374 VAL B C 1
ATOM 6617 O O . VAL B 1 374 ? -10.977 28.172 19.906 1 96.06 374 VAL B O 1
ATOM 6620 N N . SER B 1 375 ? -9.281 26.703 19.844 1 95.38 375 SER B N 1
ATOM 6621 C CA . SER B 1 375 ? -10.055 25.703 19.125 1 95.38 375 SER B CA 1
ATOM 6622 C C . SER B 1 375 ? -11.289 25.281 19.922 1 95.38 375 SER B C 1
ATOM 6624 O O . SER B 1 375 ? -12.281 24.844 19.344 1 95.38 375 SER B O 1
ATOM 6626 N N . ARG B 1 376 ? -11.266 25.453 21.188 1 90.88 376 ARG B N 1
ATOM 6627 C CA . ARG B 1 376 ? -12.398 25.109 22.047 1 90.88 376 ARG B CA 1
ATOM 6628 C C . ARG B 1 376 ? -13.555 26.078 21.828 1 90.88 376 ARG B C 1
ATOM 6630 O O . ARG B 1 376 ? -14.695 25.781 22.203 1 90.88 376 ARG B O 1
ATOM 6637 N N . ARG B 1 377 ? -13.273 27.172 21.203 1 90.19 377 ARG B N 1
ATOM 6638 C CA . ARG B 1 377 ? -14.297 28.188 20.953 1 90.19 377 ARG B CA 1
ATOM 6639 C C . ARG B 1 377 ? -14.703 28.203 19.484 1 90.19 377 ARG B C 1
ATOM 6641 O O . ARG B 1 377 ? -15.438 29.094 19.062 1 90.19 377 ARG B O 1
ATOM 6648 N N . VAL B 1 378 ? -14.211 27.281 18.766 1 93.38 378 VAL B N 1
ATOM 6649 C CA . VAL B 1 378 ? -14.547 27.188 17.344 1 93.38 378 VAL B CA 1
ATOM 6650 C C . VAL B 1 378 ? -15.062 25.781 17.031 1 93.38 378 VAL B C 1
ATOM 6652 O O . VAL B 1 378 ? -14.391 24.797 17.312 1 93.38 378 VAL B O 1
ATOM 6655 N N . HIS B 1 379 ? -16.219 25.766 16.484 1 91.69 379 HIS B N 1
ATOM 6656 C CA . HIS B 1 379 ? -16.766 24.453 16.125 1 91.69 379 HIS B CA 1
ATOM 6657 C C . HIS B 1 379 ? -15.945 23.797 15.023 1 91.69 379 HIS B C 1
ATOM 6659 O O . HIS B 1 379 ? -15.414 24.5 14.148 1 91.69 379 HIS B O 1
ATOM 6665 N N . LEU B 1 380 ? -15.938 22.469 15.055 1 95.31 380 LEU B N 1
ATOM 6666 C CA . LEU B 1 380 ? -15.18 21.734 14.047 1 95.31 380 LEU B CA 1
ATOM 6667 C C . LEU B 1 380 ? -15.719 22.016 12.648 1 95.31 380 LEU B C 1
ATOM 6669 O O . LEU B 1 380 ? -16.906 22.312 12.484 1 95.31 380 LEU B O 1
ATOM 6673 N N . TYR B 1 381 ? -14.891 22 11.727 1 96.19 381 TYR B N 1
ATOM 6674 C CA . TYR B 1 381 ? -15.18 22.203 10.312 1 96.19 381 TYR B CA 1
ATOM 6675 C C . TYR B 1 381 ? -14.555 21.094 9.461 1 96.19 381 TYR B C 1
ATOM 6677 O O . TYR B 1 381 ? -13.445 20.641 9.75 1 96.19 381 TYR B O 1
ATOM 6685 N N . PRO B 1 382 ? -15.188 20.562 8.398 1 94.88 382 PRO B N 1
ATOM 6686 C CA . PRO B 1 382 ? -14.773 19.344 7.715 1 94.88 382 PRO B CA 1
ATOM 6687 C C . PRO B 1 382 ? -13.523 19.547 6.863 1 94.88 382 PRO B C 1
ATOM 6689 O O . PRO B 1 382 ? -12.891 18.562 6.445 1 94.88 382 PRO B O 1
ATOM 6692 N N . ILE B 1 383 ? -13.078 20.656 6.5 1 95.94 383 ILE B N 1
ATOM 6693 C CA . ILE B 1 383 ? -11.828 20.938 5.797 1 95.94 383 ILE B CA 1
ATOM 6694 C C . ILE B 1 383 ? -10.773 21.422 6.785 1 95.94 383 ILE B C 1
ATOM 6696 O O . ILE B 1 383 ? -10.828 22.547 7.27 1 95.94 383 ILE B O 1
ATOM 6700 N N . ASP B 1 384 ? -9.781 20.594 7.016 1 97.06 384 ASP B N 1
ATOM 6701 C CA . ASP B 1 384 ? -8.883 20.766 8.148 1 97.06 384 ASP B CA 1
ATOM 6702 C C . ASP B 1 384 ? -8.07 22.047 8.008 1 97.06 384 ASP B C 1
ATOM 6704 O O . ASP B 1 384 ? -7.883 22.781 8.977 1 97.06 384 ASP B O 1
ATOM 6708 N N . ASP B 1 385 ? -7.629 22.312 6.75 1 97.19 385 ASP B N 1
ATOM 6709 C CA . ASP B 1 385 ? -6.828 23.516 6.555 1 97.19 385 ASP B CA 1
ATOM 6710 C C . ASP B 1 385 ? -7.656 24.766 6.824 1 97.19 385 ASP B C 1
ATOM 6712 O O . ASP B 1 385 ? -7.156 25.734 7.402 1 97.19 385 ASP B O 1
ATOM 6716 N N . VAL B 1 386 ? -8.883 24.734 6.402 1 97.12 386 VAL B N 1
ATOM 6717 C CA . VAL B 1 386 ? -9.789 25.859 6.617 1 97.12 386 VAL B CA 1
ATOM 6718 C C . VAL B 1 386 ? -10.062 26.031 8.109 1 97.12 386 VAL B C 1
ATOM 6720 O O . VAL B 1 386 ? -10.125 27.156 8.617 1 97.12 386 VAL B O 1
ATOM 6723 N N . TYR B 1 387 ? -10.25 24.922 8.781 1 97.19 387 TYR B N 1
ATOM 6724 C CA . TYR B 1 387 ? -10.492 24.984 10.219 1 97.19 387 TYR B CA 1
ATOM 6725 C C . TYR B 1 387 ? -9.344 25.688 10.938 1 97.19 387 TYR B C 1
ATOM 6727 O O . TYR B 1 387 ? -9.578 26.516 11.82 1 97.19 387 TYR B O 1
ATOM 6735 N N . VAL B 1 388 ? -8.148 25.312 10.57 1 98.25 388 VAL B N 1
ATOM 6736 C CA . VAL B 1 388 ? -6.992 25.984 11.172 1 98.25 388 VAL B CA 1
ATOM 6737 C C . VAL B 1 388 ? -7.027 27.469 10.852 1 98.25 388 VAL B C 1
ATOM 6739 O O . VAL B 1 388 ? -6.73 28.297 11.719 1 98.25 388 VAL B O 1
ATOM 6742 N N . GLY B 1 389 ? -7.379 27.766 9.633 1 97.75 389 GLY B N 1
ATOM 6743 C CA . GLY B 1 389 ? -7.555 29.172 9.266 1 97.75 389 GLY B CA 1
ATOM 6744 C C . GLY B 1 389 ? -8.586 29.891 10.117 1 97.75 389 GLY B C 1
ATOM 6745 O O . GLY B 1 389 ? -8.391 31.031 10.5 1 97.75 389 GLY B O 1
ATOM 6746 N N . MET B 1 390 ? -9.672 29.266 10.406 1 96.44 390 MET B N 1
ATOM 6747 C CA . MET B 1 390 ? -10.719 29.828 11.25 1 96.44 390 MET B CA 1
ATOM 6748 C C . MET B 1 390 ? -10.195 30.094 12.656 1 96.44 390 MET B C 1
ATOM 6750 O O . MET B 1 390 ? -10.5 31.141 13.25 1 96.44 390 MET B O 1
ATOM 6754 N N . CYS B 1 391 ? -9.438 29.203 13.156 1 97.5 391 CYS B N 1
ATOM 6755 C CA . CYS B 1 391 ? -8.844 29.375 14.477 1 97.5 391 CYS B CA 1
ATOM 6756 C C . CYS B 1 391 ? -7.859 30.531 14.484 1 97.5 391 CYS B C 1
ATOM 6758 O O . CYS B 1 391 ? -7.844 31.344 15.414 1 97.5 391 CYS B O 1
ATOM 6760 N N . LEU B 1 392 ? -7.039 30.609 13.453 1 97.88 392 LEU B N 1
ATOM 6761 C CA . LEU B 1 392 ? -6.098 31.719 13.328 1 97.88 392 LEU B CA 1
ATOM 6762 C C . LEU B 1 392 ? -6.832 33.062 13.297 1 97.88 392 LEU B C 1
ATOM 6764 O O . LEU B 1 392 ? -6.414 34.031 13.945 1 97.88 392 LEU B O 1
ATOM 6768 N N . HIS B 1 393 ? -7.855 33.031 12.539 1 95 393 HIS B N 1
ATOM 6769 C CA . HIS B 1 393 ? -8.656 34.25 12.43 1 95 393 HIS B CA 1
ATOM 6770 C C . HIS B 1 393 ? -9.203 34.688 13.781 1 95 393 HIS B C 1
ATOM 6772 O O . HIS B 1 393 ? -9.211 35.875 14.109 1 95 393 HIS B O 1
ATOM 6778 N N . ARG B 1 394 ? -9.656 33.781 14.5 1 94.06 394 ARG B N 1
ATOM 6779 C CA . ARG B 1 394 ? -10.172 34.062 15.836 1 94.06 394 ARG B CA 1
ATOM 6780 C C . ARG B 1 394 ? -9.07 34.594 16.75 1 94.06 394 ARG B C 1
ATOM 6782 O O . ARG B 1 394 ? -9.336 35.438 17.609 1 94.06 394 ARG B O 1
ATOM 6789 N N . LEU B 1 395 ? -7.863 34.219 16.578 1 95.31 395 LEU B N 1
ATOM 6790 C CA . LEU B 1 395 ? -6.715 34.656 17.375 1 95.31 395 LEU B CA 1
ATOM 6791 C C . LEU B 1 395 ? -6.207 36 16.891 1 95.31 395 LEU B C 1
ATOM 6793 O O . LEU B 1 395 ? -5.414 36.656 17.594 1 95.31 395 LEU B O 1
ATOM 6797 N N . GLY B 1 396 ? -6.641 36.375 15.727 1 95.06 396 GLY B N 1
ATOM 6798 C CA . GLY B 1 396 ? -6.098 37.562 15.125 1 95.06 396 GLY B CA 1
ATOM 6799 C C . GLY B 1 396 ? -4.707 37.375 14.555 1 95.06 396 GLY B C 1
ATOM 6800 O O . GLY B 1 396 ? -3.91 38.312 14.523 1 95.06 396 GLY B O 1
ATOM 6801 N N . VAL B 1 397 ? -4.406 36.188 14.242 1 96.19 397 VAL B N 1
ATOM 6802 C CA . VAL B 1 397 ? -3.096 35.844 13.695 1 96.19 397 VAL B CA 1
ATOM 6803 C C . VAL B 1 397 ? -3.201 35.656 12.188 1 96.19 397 VAL B C 1
ATOM 6805 O O . VAL B 1 397 ? -4.152 35.031 11.703 1 96.19 397 VAL B O 1
ATOM 6808 N N . HIS B 1 398 ? -2.24 36.219 11.414 1 94.56 398 HIS B N 1
ATOM 6809 C CA . HIS B 1 398 ? -2.172 36.031 9.969 1 94.56 398 HIS B CA 1
ATOM 6810 C C . HIS B 1 398 ? -1.005 35.125 9.586 1 94.56 398 HIS B C 1
ATOM 6812 O O . HIS B 1 398 ? 0.146 35.406 9.922 1 94.56 398 HIS B O 1
ATOM 6818 N N . PRO B 1 399 ? -1.317 34.062 8.898 1 96.69 399 PRO B N 1
ATOM 6819 C CA . PRO B 1 399 ? -0.221 33.219 8.445 1 96.69 399 PRO B CA 1
ATOM 6820 C C . PRO B 1 399 ? 0.67 33.875 7.406 1 96.69 399 PRO B C 1
ATOM 6822 O O . PRO B 1 399 ? 0.207 34.75 6.66 1 96.69 399 PRO B O 1
ATOM 6825 N N . ILE B 1 400 ? 1.901 33.469 7.359 1 96.62 400 ILE B N 1
ATOM 6826 C CA . ILE B 1 400 ? 2.896 34.031 6.461 1 96.62 400 ILE B CA 1
ATOM 6827 C C . ILE B 1 400 ? 2.996 33.188 5.191 1 96.62 400 ILE B C 1
ATOM 6829 O O . ILE B 1 400 ? 3.197 31.984 5.262 1 96.62 400 ILE B O 1
ATOM 6833 N N . HIS B 1 401 ? 2.826 33.875 4.039 1 96.62 401 HIS B N 1
ATOM 6834 C CA . HIS B 1 401 ? 3.031 33.188 2.766 1 96.62 401 HIS B CA 1
ATOM 6835 C C . HIS B 1 401 ? 4.512 33.125 2.406 1 96.62 401 HIS B C 1
ATOM 6837 O O . HIS B 1 401 ? 5.207 34.125 2.438 1 96.62 401 HIS B O 1
ATOM 6843 N N . HIS B 1 402 ? 4.996 32 2.131 1 96.88 402 HIS B N 1
ATOM 6844 C CA . HIS B 1 402 ? 6.355 31.828 1.622 1 96.88 402 HIS B CA 1
ATOM 6845 C C . HIS B 1 402 ? 6.352 31.109 0.276 1 96.88 402 HIS B C 1
ATOM 6847 O O . HIS B 1 402 ? 5.867 29.984 0.169 1 96.88 402 HIS B O 1
ATOM 6853 N N . PRO B 1 403 ? 6.977 31.609 -0.749 1 95.38 403 PRO B N 1
ATOM 6854 C CA . PRO B 1 403 ? 6.926 31.062 -2.107 1 95.38 403 PRO B CA 1
ATOM 6855 C C . PRO B 1 403 ? 7.602 29.703 -2.225 1 95.38 403 PRO B C 1
ATOM 6857 O O . PRO B 1 403 ? 7.379 28.984 -3.201 1 95.38 403 PRO B O 1
ATOM 6860 N N . ALA B 1 404 ? 8.391 29.359 -1.26 1 96.88 404 ALA B N 1
ATOM 6861 C CA . ALA B 1 404 ? 9.125 28.094 -1.321 1 96.88 404 ALA B CA 1
ATOM 6862 C C . ALA B 1 404 ? 8.25 26.938 -0.857 1 96.88 404 ALA B C 1
ATOM 6864 O O . ALA B 1 404 ? 8.672 25.781 -0.896 1 96.88 404 ALA B O 1
ATOM 6865 N N . PHE B 1 405 ? 7.09 27.266 -0.4 1 97.5 405 PHE B N 1
ATOM 6866 C CA . PHE B 1 405 ? 6.09 26.234 -0.129 1 97.5 405 PHE B CA 1
ATOM 6867 C C . PHE B 1 405 ? 5.164 26.047 -1.326 1 97.5 405 PHE B C 1
ATOM 6869 O O . PHE B 1 405 ? 4.43 26.969 -1.694 1 97.5 405 PHE B O 1
ATOM 6876 N N . LEU B 1 406 ? 5.191 24.859 -1.877 1 95.75 406 LEU B N 1
ATOM 6877 C CA . LEU B 1 406 ? 4.402 24.625 -3.082 1 95.75 406 LEU B CA 1
ATOM 6878 C C . LEU B 1 406 ? 3.305 23.609 -2.824 1 95.75 406 LEU B C 1
ATOM 6880 O O . LEU B 1 406 ? 3.553 22.391 -2.873 1 95.75 406 LEU B O 1
ATOM 6884 N N . THR B 1 407 ? 2.1 24.094 -2.727 1 93.25 407 THR B N 1
ATOM 6885 C CA . THR B 1 407 ? 0.931 23.234 -2.549 1 93.25 407 THR B CA 1
ATOM 6886 C C . THR B 1 407 ? 0.475 22.656 -3.885 1 93.25 407 THR B C 1
ATOM 6888 O O . THR B 1 407 ? -0.04 21.531 -3.939 1 93.25 407 THR B O 1
ATOM 6891 N N . PHE B 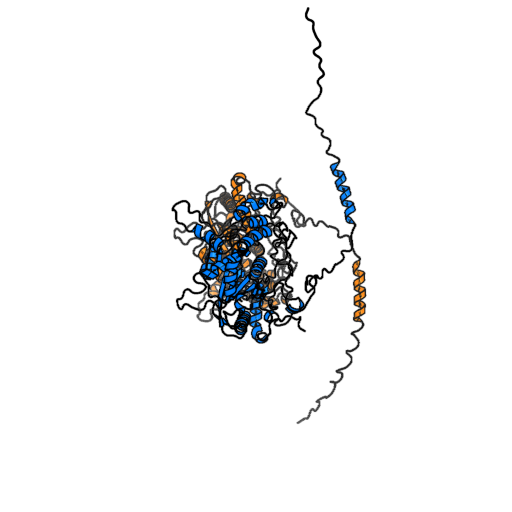1 408 ? 0.671 23.391 -5.027 1 89.31 408 PHE B N 1
ATOM 6892 C CA . PHE B 1 408 ? 0.136 23 -6.328 1 89.31 408 PHE B CA 1
ATOM 6893 C C . PHE B 1 408 ? 1.263 22.719 -7.312 1 89.31 408 PHE B C 1
ATOM 6895 O O . PHE B 1 408 ? 1.147 23.016 -8.5 1 89.31 408 PHE B O 1
ATOM 6902 N N . ASP B 1 409 ? 2.291 22.25 -6.844 1 89.62 409 ASP B N 1
ATOM 6903 C CA . ASP B 1 409 ? 3.418 21.812 -7.656 1 89.62 409 ASP B CA 1
ATOM 6904 C C . ASP B 1 409 ? 4.117 22.984 -8.32 1 89.62 409 ASP B C 1
ATOM 6906 O O . ASP B 1 409 ? 3.68 24.141 -8.188 1 89.62 409 ASP B O 1
ATOM 6910 N N . PHE B 1 410 ? 5.219 22.641 -9 1 89.31 410 PHE B N 1
ATOM 6911 C CA . PHE B 1 410 ? 5.984 23.641 -9.742 1 89.31 410 PHE B CA 1
ATOM 6912 C C . PHE B 1 410 ? 5.176 24.172 -10.922 1 89.31 410 PHE B C 1
ATOM 6914 O O . PHE B 1 410 ? 4.457 23.422 -11.578 1 89.31 410 PHE B O 1
ATOM 6921 N N . PRO B 1 411 ? 5.387 25.453 -11.109 1 82.81 411 PRO B N 1
ATOM 6922 C CA . PRO B 1 411 ? 4.977 25.875 -12.445 1 82.81 411 PRO B CA 1
ATOM 6923 C C . PRO B 1 411 ? 5.762 25.188 -13.555 1 82.81 411 PRO B C 1
ATOM 6925 O O . PRO B 1 411 ? 6.934 24.844 -13.367 1 82.81 411 PRO B O 1
ATOM 6928 N N . LYS B 1 412 ? 5.137 24.672 -14.633 1 74.5 412 LYS B N 1
ATOM 6929 C CA . LYS B 1 412 ? 5.633 23.781 -15.68 1 74.5 412 LYS B CA 1
ATOM 6930 C C . LYS B 1 412 ? 7.062 24.141 -16.078 1 74.5 412 LYS B C 1
ATOM 6932 O O . LYS B 1 412 ? 7.945 23.281 -16.094 1 74.5 412 LYS B O 1
ATOM 6937 N N . LYS B 1 413 ? 7.438 25.312 -16.312 1 79.06 413 LYS B N 1
ATOM 6938 C CA . LYS B 1 413 ? 8.75 25.656 -16.844 1 79.06 413 LYS B CA 1
ATOM 6939 C C . LYS B 1 413 ? 9.82 25.625 -15.766 1 79.06 413 LYS B C 1
ATOM 6941 O O . LYS B 1 413 ? 11 25.391 -16.062 1 79.06 413 LYS B O 1
ATOM 6946 N N . GLU B 1 414 ? 9.438 25.656 -14.562 1 82.31 414 GLU B N 1
ATOM 6947 C CA . GLU B 1 414 ? 10.398 25.766 -13.469 1 82.31 414 GLU B CA 1
ATOM 6948 C C . GLU B 1 414 ? 10.945 24.391 -13.086 1 82.31 414 GLU B C 1
ATOM 6950 O O . GLU B 1 414 ? 12.086 24.281 -12.633 1 82.31 414 GLU B O 1
ATOM 6955 N N . MET B 1 415 ? 10.141 23.391 -13.32 1 82.88 415 MET B N 1
ATOM 6956 C CA . MET B 1 415 ? 10.531 22.047 -12.906 1 82.88 415 MET B CA 1
ATOM 6957 C C . MET B 1 415 ? 11.695 21.531 -13.742 1 82.88 415 MET B C 1
ATOM 6959 O O . MET B 1 415 ? 12.492 20.719 -13.266 1 82.88 415 MET B O 1
ATOM 6963 N N . GLU B 1 416 ? 11.82 22.078 -14.852 1 83.19 416 GLU B N 1
ATOM 6964 C CA . GLU B 1 416 ? 12.836 21.609 -15.781 1 83.19 416 GLU B CA 1
ATOM 6965 C C . GLU B 1 416 ? 14.188 22.25 -15.508 1 83.19 416 GLU B C 1
ATOM 6967 O O . GLU B 1 416 ? 15.219 21.781 -16 1 83.19 416 GLU B O 1
ATOM 6972 N N . LYS B 1 417 ? 14.203 23.266 -14.68 1 85.38 417 LYS B N 1
ATOM 6973 C CA . LYS B 1 417 ? 15.461 23.938 -14.367 1 85.38 417 LYS B CA 1
ATOM 6974 C C . LYS B 1 417 ? 16.344 23.078 -13.477 1 85.38 417 LYS B C 1
ATOM 6976 O O . LYS B 1 417 ? 15.852 22.359 -12.609 1 85.38 417 LYS B O 1
ATOM 6981 N N . PRO B 1 418 ? 17.625 23.328 -13.797 1 85.88 418 PRO B N 1
ATOM 6982 C CA . PRO B 1 418 ? 18.531 22.609 -12.898 1 85.88 418 PRO B CA 1
ATOM 6983 C C . PRO B 1 418 ? 18.391 23.062 -11.438 1 85.88 418 PRO B C 1
ATOM 6985 O O . PRO B 1 418 ? 18.078 24.219 -11.172 1 85.88 418 PRO B O 1
ATOM 6988 N N . CYS B 1 419 ? 18.453 22.25 -10.523 1 92.75 419 CYS B N 1
ATOM 6989 C CA . CYS B 1 419 ? 18.438 22.484 -9.086 1 92.75 419 CYS B CA 1
ATOM 6990 C C . CYS B 1 419 ? 17.078 23.031 -8.641 1 92.75 419 CYS B C 1
ATOM 6992 O O . CYS B 1 419 ? 16.984 23.734 -7.629 1 92.75 419 CYS B O 1
ATOM 6994 N N . ALA B 1 420 ? 16.047 22.828 -9.438 1 93.19 420 ALA B N 1
ATOM 6995 C CA . ALA B 1 420 ? 14.719 23.344 -9.133 1 93.19 420 ALA B CA 1
ATOM 6996 C C . ALA B 1 420 ? 14.281 22.938 -7.727 1 93.19 420 ALA B C 1
ATOM 6998 O O . ALA B 1 420 ? 13.734 23.75 -6.98 1 93.19 420 ALA B O 1
ATOM 6999 N N . TYR B 1 421 ? 14.586 21.828 -7.316 1 94.81 421 TYR B N 1
ATOM 7000 C CA . TYR B 1 421 ? 14.117 21.297 -6.039 1 94.81 421 TYR B CA 1
ATOM 7001 C C . TYR B 1 421 ? 14.891 21.906 -4.883 1 94.81 421 TYR B C 1
ATOM 7003 O O . TYR B 1 421 ? 14.5 21.781 -3.721 1 94.81 421 TYR B O 1
ATOM 7011 N N . TYR B 1 422 ? 15.984 22.625 -5.156 1 95.12 422 TYR B N 1
ATOM 7012 C CA . TYR B 1 422 ? 16.766 23.297 -4.117 1 95.12 422 TYR B CA 1
ATOM 7013 C C . TYR B 1 422 ? 16.188 24.672 -3.822 1 95.12 422 TYR B C 1
ATOM 7015 O O . TYR B 1 422 ? 16.562 25.312 -2.834 1 95.12 422 TYR B O 1
ATOM 7023 N N . THR B 1 423 ? 15.211 25.078 -4.625 1 94.69 423 THR B N 1
ATOM 7024 C CA . THR B 1 423 ? 14.617 26.391 -4.438 1 94.69 423 THR B CA 1
ATOM 7025 C C . THR B 1 423 ? 13.383 26.312 -3.549 1 94.69 423 THR B C 1
ATOM 7027 O O . THR B 1 423 ? 12.805 27.344 -3.184 1 94.69 423 THR B O 1
ATOM 7030 N N . VAL B 1 424 ? 12.992 25.125 -3.246 1 96 424 VAL B N 1
ATOM 7031 C CA . VAL B 1 424 ? 11.734 24.984 -2.512 1 96 424 VAL B CA 1
ATOM 7032 C C . VAL B 1 424 ? 12.016 24.406 -1.125 1 96 424 VAL B C 1
ATOM 7034 O O . VAL B 1 424 ? 13.094 23.859 -0.881 1 96 424 VAL B O 1
ATOM 7037 N N . LEU B 1 425 ? 11.086 24.625 -0.18 1 97.62 425 LEU B N 1
ATOM 7038 C CA . LEU B 1 425 ? 11.109 24.016 1.14 1 97.62 425 LEU B CA 1
ATOM 7039 C C . LEU B 1 425 ? 10.164 22.812 1.19 1 97.62 425 LEU B C 1
ATOM 7041 O O . LEU B 1 425 ? 10.422 21.844 1.917 1 97.62 425 LEU B O 1
ATOM 7045 N N . LEU B 1 426 ? 9.125 22.891 0.44 1 98.06 426 LEU B N 1
ATOM 7046 C CA . LEU B 1 426 ? 8.117 21.844 0.409 1 98.06 426 LEU B CA 1
ATOM 7047 C C . LEU B 1 426 ? 7.438 21.781 -0.954 1 98.06 426 LEU B C 1
ATOM 7049 O O . LEU B 1 426 ? 7.109 22.812 -1.537 1 98.06 426 LEU B O 1
ATOM 7053 N N . VAL B 1 427 ? 7.273 20.562 -1.456 1 97.12 427 VAL B N 1
ATOM 7054 C CA . VAL B 1 427 ? 6.453 20.344 -2.643 1 97.12 427 VAL B CA 1
ATOM 7055 C C . VAL B 1 427 ? 5.441 19.234 -2.369 1 97.12 427 VAL B C 1
ATOM 7057 O O . VAL B 1 427 ? 5.797 18.172 -1.839 1 97.12 427 VAL B O 1
ATOM 7060 N N . HIS B 1 428 ? 4.188 19.531 -2.752 1 97.12 428 HIS B N 1
ATOM 7061 C CA . HIS B 1 428 ? 3.082 18.609 -2.48 1 97.12 428 HIS B CA 1
ATOM 7062 C C . HIS B 1 428 ? 2.879 17.641 -3.629 1 97.12 428 HIS B C 1
ATOM 7064 O O . HIS B 1 428 ? 3.371 17.859 -4.738 1 97.12 428 HIS B O 1
ATOM 7070 N N . LYS B 1 429 ? 2.203 16.5 -3.371 1 95.44 429 LYS B N 1
ATOM 7071 C CA . LYS B 1 429 ? 1.762 15.477 -4.312 1 95.44 429 LYS B CA 1
ATOM 7072 C C . LYS B 1 429 ? 2.951 14.773 -4.957 1 95.44 429 LYS B C 1
ATOM 7074 O O . LYS B 1 429 ? 3.094 14.773 -6.18 1 95.44 429 LYS B O 1
ATOM 7079 N N . ARG B 1 430 ? 3.781 14.18 -4.082 1 96.38 430 ARG B N 1
ATOM 7080 C CA . ARG B 1 430 ? 4.875 13.312 -4.504 1 96.38 430 ARG B CA 1
ATOM 7081 C C . ARG B 1 430 ? 4.688 11.898 -3.965 1 96.38 430 ARG B C 1
ATOM 7083 O O . ARG B 1 430 ? 4.594 11.695 -2.752 1 96.38 430 ARG B O 1
ATOM 7090 N N . SER B 1 431 ? 4.602 10.984 -4.902 1 95.44 431 SER B N 1
ATOM 7091 C CA . SER B 1 431 ? 4.496 9.586 -4.5 1 95.44 431 SER B CA 1
ATOM 7092 C C . SER B 1 431 ? 5.758 9.117 -3.785 1 95.44 431 SER B C 1
ATOM 7094 O O . SER B 1 431 ? 6.812 9.742 -3.908 1 95.44 431 SER B O 1
ATOM 7096 N N . PRO B 1 432 ? 5.625 7.984 -3.047 1 95.88 432 PRO B N 1
ATOM 7097 C CA . PRO B 1 432 ? 6.809 7.461 -2.363 1 95.88 432 PRO B CA 1
ATOM 7098 C C . PRO B 1 432 ? 7.969 7.184 -3.32 1 95.88 432 PRO B C 1
ATOM 7100 O O . PRO B 1 432 ? 9.117 7.512 -3.016 1 95.88 432 PRO B O 1
ATOM 7103 N N . ALA B 1 433 ? 7.668 6.586 -4.457 1 92.5 433 ALA B N 1
ATOM 7104 C CA . ALA B 1 433 ? 8.703 6.305 -5.449 1 92.5 433 ALA B CA 1
ATOM 7105 C C . ALA B 1 433 ? 9.344 7.594 -5.953 1 92.5 433 ALA B C 1
ATOM 7107 O O . ALA B 1 433 ? 10.562 7.66 -6.141 1 92.5 433 ALA B O 1
ATOM 7108 N N . GLN B 1 434 ? 8.539 8.586 -6.172 1 94.25 434 GLN B N 1
ATOM 7109 C CA . GLN B 1 434 ? 9.047 9.883 -6.617 1 94.25 434 GLN B CA 1
ATOM 7110 C C . GLN B 1 434 ? 9.938 10.523 -5.551 1 94.25 434 GLN B C 1
ATOM 7112 O O . GLN B 1 434 ? 10.992 11.078 -5.867 1 94.25 434 GLN B O 1
ATOM 7117 N N . VAL B 1 435 ? 9.492 10.477 -4.32 1 96.75 435 VAL B N 1
ATOM 7118 C CA . VAL B 1 435 ? 10.258 11.062 -3.223 1 96.75 435 VAL B CA 1
ATOM 7119 C C . VAL B 1 435 ? 11.633 10.398 -3.135 1 96.75 435 VAL B C 1
ATOM 7121 O O . VAL B 1 435 ? 12.648 11.086 -2.996 1 96.75 435 VAL B O 1
ATOM 7124 N N . LYS B 1 436 ? 11.609 9.094 -3.234 1 94.94 436 LYS B N 1
ATOM 7125 C CA . LYS B 1 436 ? 12.859 8.352 -3.16 1 94.94 436 LYS B CA 1
ATOM 7126 C C . LYS B 1 436 ? 13.805 8.75 -4.293 1 94.94 436 LYS B C 1
ATOM 7128 O O . LYS B 1 436 ? 14.992 8.977 -4.07 1 94.94 436 LYS B O 1
ATOM 7133 N N . LYS B 1 437 ? 13.273 8.781 -5.457 1 92.75 437 LYS B N 1
ATOM 7134 C CA . LYS B 1 437 ? 14.062 9.148 -6.629 1 92.75 437 LYS B CA 1
ATOM 7135 C C . LYS B 1 437 ? 14.602 10.57 -6.504 1 92.75 437 LYS B C 1
ATOM 7137 O O . LYS B 1 437 ? 15.789 10.812 -6.734 1 92.75 437 LYS B O 1
ATOM 7142 N N . LEU B 1 438 ? 13.727 11.492 -6.168 1 93.56 438 LEU B N 1
ATOM 7143 C CA . LEU B 1 438 ? 14.109 12.898 -6.043 1 93.56 438 LEU B CA 1
ATOM 7144 C C . LEU B 1 438 ? 15.156 13.078 -4.953 1 93.56 438 LEU B C 1
ATOM 7146 O O . LEU B 1 438 ? 16.109 13.836 -5.125 1 93.56 438 LEU B O 1
ATOM 7150 N N . TRP B 1 439 ? 14.969 12.43 -3.867 1 94.5 439 TRP B N 1
ATOM 7151 C CA . TRP B 1 439 ? 15.906 12.523 -2.754 1 94.5 439 TRP B CA 1
ATOM 7152 C C . TRP B 1 439 ? 17.297 12.047 -3.166 1 94.5 439 TRP B C 1
ATOM 7154 O O . TRP B 1 439 ? 18.297 12.688 -2.846 1 94.5 439 TRP B O 1
ATOM 7164 N N . SER B 1 440 ? 17.344 10.906 -3.861 1 91.94 440 SER B N 1
ATOM 7165 C CA . SER B 1 440 ? 18.609 10.375 -4.348 1 91.94 440 SER B CA 1
ATOM 7166 C C . SER B 1 440 ? 19.281 11.336 -5.324 1 91.94 440 SER B C 1
ATOM 7168 O O . SER B 1 440 ? 20.5 11.539 -5.273 1 91.94 440 SER B O 1
ATOM 7170 N N . GLU B 1 441 ? 18.5 11.883 -6.16 1 91.25 441 GLU B N 1
ATOM 7171 C CA . GLU B 1 441 ? 19.016 12.852 -7.129 1 91.25 441 GLU B CA 1
ATOM 7172 C C . GLU B 1 441 ? 19.562 14.094 -6.43 1 91.25 441 GLU B C 1
ATOM 7174 O O . GLU B 1 441 ? 20.609 14.617 -6.812 1 91.25 441 GLU B O 1
ATOM 7179 N N . MET B 1 442 ? 18.859 14.531 -5.465 1 93.69 442 MET B N 1
ATOM 7180 C CA . MET B 1 442 ? 19.281 15.719 -4.73 1 93.69 442 MET B CA 1
ATOM 7181 C C . MET B 1 442 ? 20.594 15.469 -3.998 1 93.69 442 MET B C 1
ATOM 7183 O O . MET B 1 442 ? 21.453 16.359 -3.928 1 93.69 442 MET B O 1
ATOM 7187 N N . ARG B 1 443 ? 20.75 14.352 -3.504 1 91.12 443 ARG B N 1
ATOM 7188 C CA . ARG B 1 443 ? 22 14.008 -2.82 1 91.12 443 ARG B CA 1
ATOM 7189 C C . ARG B 1 443 ? 23.156 13.945 -3.799 1 91.12 443 ARG B C 1
ATOM 7191 O O . ARG B 1 443 ? 24.266 14.383 -3.48 1 91.12 443 ARG B O 1
ATOM 7198 N N . ARG B 1 444 ? 22.875 13.43 -4.957 1 91.25 444 ARG B N 1
ATOM 7199 C CA . ARG B 1 444 ? 23.922 13.312 -5.977 1 91.25 444 ARG B CA 1
ATOM 7200 C C . ARG B 1 444 ? 24.344 14.688 -6.48 1 91.25 444 ARG B C 1
ATOM 7202 O O . ARG B 1 444 ? 25.531 14.914 -6.75 1 91.25 444 ARG B O 1
ATOM 7209 N N . ASN B 1 445 ? 23.391 15.555 -6.535 1 91.31 445 ASN B N 1
ATOM 7210 C CA . ASN B 1 445 ? 23.656 16.875 -7.105 1 91.31 445 ASN B CA 1
ATOM 7211 C C . ASN B 1 445 ? 23.906 17.906 -6.016 1 91.31 445 ASN B C 1
ATOM 7213 O O . ASN B 1 445 ? 23.891 19.109 -6.281 1 91.31 445 ASN B O 1
ATOM 7217 N N . HIS B 1 446 ? 24.125 17.547 -4.836 1 90.88 446 HIS B N 1
ATOM 7218 C CA . HIS B 1 446 ? 24.188 18.453 -3.693 1 90.88 446 HIS B CA 1
ATOM 7219 C C . HIS B 1 446 ? 25.312 19.469 -3.857 1 90.88 446 HIS B C 1
ATOM 7221 O O . HIS B 1 446 ? 25.125 20.656 -3.59 1 90.88 446 HIS B O 1
ATOM 7227 N N . SER B 1 447 ? 26.453 19.016 -4.367 1 91.12 447 SER B N 1
ATOM 7228 C CA . SER B 1 447 ? 27.609 19.906 -4.5 1 91.12 447 SER B CA 1
ATOM 7229 C C . SER B 1 447 ? 27.344 21 -5.523 1 91.12 447 SER B C 1
ATOM 7231 O O . SER B 1 447 ? 27.797 22.141 -5.348 1 91.12 447 SER B O 1
ATOM 7233 N N . GLU B 1 448 ? 26.594 20.656 -6.461 1 93.31 448 GLU B N 1
ATOM 7234 C CA . GLU B 1 448 ? 26.297 21.609 -7.531 1 93.31 448 GLU B CA 1
ATOM 7235 C C . GLU B 1 448 ? 25.188 22.562 -7.133 1 93.31 448 GLU B C 1
ATOM 7237 O O . GLU B 1 448 ? 25.156 23.719 -7.574 1 93.31 448 GLU B O 1
ATOM 7242 N N . CYS B 1 449 ? 24.312 22.109 -6.227 1 94 449 CYS B N 1
ATOM 7243 C CA . CYS B 1 449 ? 23.078 22.859 -6.051 1 94 449 CYS B CA 1
ATOM 7244 C C . CYS B 1 449 ? 22.969 23.406 -4.637 1 94 449 CYS B C 1
ATOM 7246 O O . CYS B 1 449 ? 22.047 24.172 -4.336 1 94 449 CYS B O 1
ATOM 7248 N N . GLN B 1 450 ? 23.797 23.234 -3.752 1 87.88 450 GLN B N 1
ATOM 7249 C CA . GLN B 1 450 ? 23.672 23.547 -2.332 1 87.88 450 GLN B CA 1
ATOM 7250 C C . GLN B 1 450 ? 23.594 25.047 -2.098 1 87.88 450 GLN B C 1
ATOM 7252 O O . GLN B 1 450 ? 23.016 25.5 -1.103 1 87.88 450 GLN B O 1
ATOM 7257 N N . ASN B 1 451 ? 24.078 25.859 -3.037 1 88.94 451 ASN B N 1
ATOM 7258 C CA . ASN B 1 451 ? 24.109 27.297 -2.85 1 88.94 451 ASN B CA 1
ATOM 7259 C C . ASN B 1 451 ? 22.922 27.984 -3.531 1 88.94 451 ASN B C 1
ATOM 7261 O O . ASN B 1 451 ? 22.859 29.203 -3.625 1 88.94 451 ASN B O 1
ATOM 7265 N N . THR B 1 452 ? 22.047 27.172 -3.908 1 91.56 452 THR B N 1
ATOM 7266 C CA . THR B 1 452 ? 20.859 27.719 -4.559 1 91.56 452 THR B CA 1
ATOM 7267 C C . THR B 1 452 ? 19.969 28.406 -3.545 1 91.56 452 THR B C 1
ATOM 7269 O O . THR B 1 452 ? 19.734 27.891 -2.453 1 91.56 452 THR B O 1
ATOM 7272 N N . SER B 1 453 ? 19.469 29.641 -3.9 1 91.31 453 SER B N 1
ATOM 7273 C CA . SER B 1 453 ? 18.594 30.406 -3.012 1 91.31 453 SER B CA 1
ATOM 7274 C C . SER B 1 453 ? 17.156 29.938 -3.111 1 91.31 453 SER B C 1
ATOM 7276 O O . SER B 1 453 ? 16.719 29.484 -4.172 1 91.31 453 SER B O 1
ATOM 7278 N N . LEU B 1 454 ? 16.453 30.094 -2.018 1 93.94 454 LEU B N 1
ATOM 7279 C CA . LEU B 1 454 ? 15.031 29.75 -2.01 1 93.94 454 LEU B CA 1
ATOM 7280 C C . LEU B 1 454 ? 14.242 30.688 -2.924 1 93.94 454 LEU B C 1
ATOM 7282 O O . LEU B 1 454 ? 14.633 31.828 -3.131 1 93.94 454 LEU B O 1
ATOM 7286 N N . ARG B 1 455 ? 13.18 30.125 -3.375 1 91.62 455 ARG B N 1
ATOM 7287 C CA . ARG B 1 455 ? 12.242 30.891 -4.195 1 91.62 455 ARG B CA 1
ATOM 7288 C C . ARG B 1 455 ? 11.766 32.156 -3.473 1 91.62 455 ARG B C 1
ATOM 7290 O O . ARG B 1 455 ? 11.516 32.125 -2.268 1 91.62 455 ARG B O 1
ATOM 7297 N N . LYS B 1 456 ? 11.75 33.312 -4.242 1 87.25 456 LYS B N 1
ATOM 7298 C CA . LYS B 1 456 ? 11.242 34.562 -3.727 1 87.25 456 LYS B CA 1
ATOM 7299 C C . LYS B 1 456 ? 10.023 35.031 -4.516 1 87.25 456 LYS B C 1
ATOM 7301 O O . LYS B 1 456 ? 9.781 34.562 -5.629 1 87.25 456 LYS B O 1
ATOM 7306 N N . ASP B 1 457 ? 9.148 35.812 -3.859 1 76.75 457 ASP B N 1
ATOM 7307 C CA . ASP B 1 457 ? 7.953 36.344 -4.527 1 76.75 457 ASP B CA 1
ATOM 7308 C C . ASP B 1 457 ? 8.32 37.188 -5.734 1 76.75 457 ASP B C 1
ATOM 7310 O O . ASP B 1 457 ? 9.258 38 -5.672 1 76.75 457 ASP B O 1
ATOM 7314 N N . THR B 1 458 ? 8.148 36.812 -7.039 1 59.78 458 THR B N 1
ATOM 7315 C CA . THR B 1 458 ? 8.406 37.656 -8.219 1 59.78 458 THR B CA 1
ATOM 7316 C C . THR B 1 458 ? 7.645 38.969 -8.141 1 59.78 458 THR B C 1
ATOM 7318 O O . THR B 1 458 ? 7.766 39.812 -9.023 1 59.78 458 THR B O 1
ATOM 7321 N N . THR B 1 459 ? 6.723 39.281 -7.477 1 45.88 459 THR B N 1
ATOM 7322 C CA . THR B 1 459 ? 6.051 40.531 -7.695 1 45.88 459 THR B CA 1
ATOM 7323 C C . THR B 1 459 ? 6.984 41.719 -7.391 1 45.88 459 THR B C 1
ATOM 7325 O O . THR B 1 459 ? 6.652 42.875 -7.652 1 45.88 459 THR B O 1
ATOM 7328 N N . GLY B 1 460 ? 8.094 41.812 -6.703 1 34.53 460 GLY B N 1
ATOM 7329 C CA . GLY B 1 460 ? 8.758 43.094 -6.562 1 34.53 460 GLY B CA 1
ATOM 7330 C C . GLY B 1 460 ? 9.516 43.5 -7.805 1 34.53 460 GLY B C 1
ATOM 7331 O O . GLY B 1 460 ? 10.148 44.562 -7.824 1 34.53 460 GLY B O 1
ATOM 7332 N N . GLU B 1 461 ? 9.977 42.688 -8.734 1 29.95 461 GLU B N 1
ATOM 7333 C CA . GLU B 1 461 ? 10.461 43.531 -9.844 1 29.95 461 GLU B CA 1
ATOM 7334 C C . GLU B 1 461 ? 9.305 44 -10.711 1 29.95 461 GLU B C 1
ATOM 7336 O O . GLU B 1 461 ? 8.328 43.281 -10.922 1 29.95 461 GLU B O 1
#

Sequence (922 aa):
MAKCQCRWRRVLLCLCCAPCVLVGSLCVYISLVISYGITITGPAANIPQTLPKHFIAQGLTINGSLAPHPSSSFWDANYHRGALWNRLQVSIDRFYNPILMPKSRRDRYDHLHTSNDDNKKKQFSHPTAGFSEIGNLASIMDDFPELSLQMQMFVRSLHVRDYPVLIQPANLCGSGPRKGQGPFLLLAIKSQDLNFENRQVIRQTWGQAGRVAGETGEGRVVQRVFLLGKKDTELDVDVSELLQLESRHYGDILQWDFQDTFFNLTLKDVLLWDWLSAHCPQTQFIFKGDDDVLVRTAALLDYLQQQILQSGGPGSEGMKGFMVGDVIGAAIPNRVNSTKYFVPETFYKGLYPPYGGGGGVVYSGVLAMRLKRVSRRVHLYPIDDVYVGMCLHRLGVHPIHHPAFLTFDFPKKEMEKPCAYYTVLLVHKRSPAQVKKLWSEMRRNHSECQNTSLRKDTTGEMAKCQCRWRRVLLCLCCAPCVLVGSLCVYISLVISYGITITGPAANIPQTLPKHFIAQGLTINGSLAPHPSSSFWDANYHRGALWNRLQVSIDRFYNPILMPKSRRDRYDHLHTSNDDNKKKQFSHPTAGFSEIGNLASIMDDFPELSLQMQMFVRSLHVRDYPVLIQPANLCGSGPRKGQGPFLLLAIKSQDLNFENRQVIRQTWGQAGRVAGETGEGRVVQRVFLLGKKDTELDVDVSELLQLESRHYGDILQWDFQDTFFNLTLKDVLLWDWLSAHCPQTQFIFKGDDDVLVRTAALLDYLQQQILQSGGPGSEGMKGFMVGDVIGAAIPNRVNSTKYFVPETFYKGLYPPYGGGGGVVYSGVLAMRLKRVSRRVHLYPIDDVYVGMCLHRLGVHPIHHPAFLTFDFPKKEMEKPCAYYTVLLVHKRSPAQVKKLWSEMRRNHSECQNTSLRKDTTGE

Secondary structure (DSSP, 8-state):
--------------SS---S-TTGGGTTHHHHHHHHTT--------------SS---TTS---SSS----SS-TT-TTTTTTSHHHHHHHHHHHHT-TTTS-HHHHHHHHHTT----SS------S---TTTTTTTHHHH-TTGGGS-HHHHHHHHTTT-----EEE--SSTT---SS-----SEEEEEE--TT-HHHHHHHHHTTT--EEE--SSS--EEEEEEEEEEE--TTTS---HHHHHHHHHHH--EEEEEEE--GGGHHHHHHHHHHHHHHH-TT-SEEEEEESSEEE-HHHHHHHHHHHHHHHTSTTSTGGGG-EEE-EE-S---B--TTSTTB--TTT--SPPPPEE-TTEEEEEHHHHHHHHHHHTTS---SSHHHHHHHHHHHHT--PEE-TTEESS---HHHHTSTTGGGS-SEEE---HHHHHHHHHHHHHTHHHHTTPPPP--GGG-/---------------S---SGGGSGGGHHHHHHHHHTT--------------SS---TTS---SSS----SS-TT-TTTTTTSHHHHHHHHHHHHT-TTTS-HHHHHHHHHTTT---SS------SS--TTGGGGGHHHH-TTGGGS-HHHHHHHHTTT-----EEE--SSTT---SS-----SEEEEEE--TT-HHHHHHHHHTTT--EEE--SSS--EEEEEEEEEEE--TTTS---HHHHHHHHHHH--EEEEEEE--GGGHHHHHHHHHHHHHHH-TT-SEEEEEESSEEE-HHHHHHHHHHHHHHHTSTTSTGGGG-EEE-EE-S---B--TTSTTB--TTT--SPPPPEE-TTEEEEEHHHHHHHHHHHTTS---SSHHHHHHHHHHHHT--PEE-TTEESS---HHHHTSTTGGGG-SEEE---HHHHHHHHHHHHHTHHHHTTPPPP--GGG-